Protein AF-A0A958DCX3-F1 (afdb_monomer)

Solvent-accessible surface area (backbone atoms only — not comparable to full-atom values): 52765 Å² total; per-residue (Å²): 138,84,87,74,78,74,73,67,60,62,66,62,62,60,66,66,68,78,76,74,87,80,91,87,82,90,79,83,95,64,86,68,60,60,65,54,47,24,49,53,47,44,59,61,34,34,27,36,32,39,41,35,41,36,42,36,36,41,36,57,40,100,46,82,95,36,70,92,59,69,66,48,72,50,59,37,43,35,41,34,39,40,27,67,86,71,56,32,38,41,37,36,38,26,50,90,88,35,40,89,90,72,74,54,70,34,43,36,39,38,32,52,90,88,42,27,29,37,29,57,66,91,51,76,78,37,83,44,80,67,66,55,55,82,78,21,54,93,75,36,85,61,60,70,62,74,13,53,38,83,65,44,74,47,84,83,53,66,97,63,42,42,40,33,39,26,35,41,40,16,52,50,39,24,49,53,52,42,54,52,51,50,54,48,33,54,72,73,68,73,57,65,101,84,71,80,83,76,67,56,67,65,40,42,58,24,45,36,38,35,37,41,32,29,30,68,87,78,42,34,62,42,34,39,39,37,41,39,36,45,57,65,60,101,58,36,31,41,38,34,42,38,38,36,38,47,43,79,64,42,71,67,78,63,93,78,75,90,87,86,85,89,83,81,89,81,90,64,88,78,67,65,77,74,53,63,67,58,54,52,54,52,50,51,51,50,52,52,52,50,52,51,67,74,49,73,83,47,76,71,56,60,57,53,53,51,53,52,50,49,53,52,68,68,56,54,70,70,71,51,54,67,57,52,53,54,49,52,53,50,48,53,50,53,48,51,53,47,51,50,52,47,53,50,47,46,52,50,49,47,54,49,45,61,74,63,47,76,75,76,61,45,65,54,61,81,87,48,103,60,80,87,64,84,84,77,88,89,81,90,89,81,85,87,65,93,71,82,78,76,74,89,82,71,90,84,86,77,84,82,50,44,75,56,69,49,78,44,34,41,67,53,24,61,73,64,66,32,48,51,75,42,45,37,52,48,71,44,75,56,28,36,29,48,24,59,74,72,71,68,36,49,41,58,40,38,37,54,51,67,52,80,53,41,32,32,56,25,55,70,34,40,80,54,93,91,44,54,40,42,54,46,46,76,39,42,32,63,65,69,41,70,58,39,41,48,78,43,25,48,74,41,98,92,75,44,67,48,61,48,44,69,57,66,87,71,52,40,29,60,69,37,57,35,28,38,61,69,65,46,43,37,65,76,38,75,34,52,78,49,60,52,53,39,58,80,73,16,25,76,91,34,47,49,75,51,79,64,77,88,52,58,61,75,30,49,32,41,37,39,39,29,31,33,54,38,53,68,75,59,62,54,42,67,81,44,46,42,60,72,62,79,78,39,80,85,54,97,69,60,62,80,72,98,65,29,56,49,76,72,47,52,78,65,48,44,70,76,49,61,80,53,68,50,39,70,55,13,37,32,35,47,44,55,27,42,38,32,42,36,49,39,51,66,93,40,70,50,32,39,44,62,38,93,85,45,66,88,48,55,42,70,52,63,61,85,68,31,48,33,59,68,70,40,43,76,65,61,32,46,75,45,65,75,48,61,74,79,23,34,30,38,36,37,25,53,47,43,82,38,59,42,87,86,81,63,46,69,48,36,34,36,31,58,45,74,36,26,24,84,47,64,62,61,72,65,72,29,38,37,30,50,29,38,33,36,33,29,59,35,73,42,65,56,83,76,55,89,86,70,72,66,83,98,55,56,78,90,45,46,55,64,62,52,54,68,40,73,88,39,45,43,70,67,36,81,39,75,79,48,75,45,78,48,52,28,24,40,41,17,70,48,80,47,72,46,86,30,32,39,33,30,46,35,32,68,32,65,68,46,70,71,66,54,91,82,79,53,98,91,60,85,92,47,67,62,59,51,52,46,48,55,52,51,45,66,54,67,69,60,69,98,53,102,77,73,68,81,78,47,63,68,55,48,32,46,50,46,12,43,92,58,14,88,85,57,52,49,74,83,40,73,68,43,62,64,66,39,28,44,50,50,76,47,77,29,84,38,61,77,53,56,59,46,43,79,72,48,47,48,59,49,52,43,59,77,64,42,44,75,40,37,78,69,72,53,68,83,80,86,70,74,47,77,48,76,93

Mean predicted aligned error: 21.44 Å

Foldseek 3Di:
DDDDDPVVPVVVVVVVVVPPDDDDDDDDDDDPVLLVLQLVLQVLLQKWKKKKKKWKWKAWDPDPVCPPPDTDIWIKIKIKIGGLVQRKIWMWIDTDPDDPVVPAQIWIWIAHPNWIWIDHDPDDTDTDDPPVLVCQQSPHNCLQVQQWAPWDWDPPDDPWKIKIKTKGQLQSSLVSSQVSVVVVCVVVVNDDPPDGDDRDPFSNPKIWMKMWIATPVSSYTAKIWIWIWTDADPTITMIMIMIMGIDDRHDRPPPDDDDDDPDDDDDDPPVVVVVVVVVVVVVVVVVVVVCCVVCVPDPVVVVVVVVVVVVCVPPVPPVCVVVVVVVVVVVVVVVVVVVVVVVVVVVVVVVVCVVVPDQDPQQAQLLHPDPPDPDDDDDDDDDDDDPVPPPPPDPDDDPQDQQCPLNQHPVNCVVLVADSNAQQRCPLPHGCNCCVPRQVARSNDQQRCPLPRGPNLQSQADDFPNTGGHARSNAQQSQPLQDGLCRQWPADPVPGIDGDQQCPPRDTLSNDQQRNPLQQGPNGFQDRRDWFADLQFFDDVQKDKDFDAQDDAQFKKKKKFKKAFSPNVVLCQQVAADADDQPPPPDPDHCDDPDFQLNVDDPVCCVVPVPSCRRNHHFKGKFKWKKKKAADAFVFRLQAAWDPPQDGDDLQDDCVRIGPVVVCVVQPWDKDAPDSHRRIIIIIWGWDFDADPVPRRTRITMTMDMGRGNDNGSPDMMMIFIKIFIKGFDWDFADQDPPQDDPPDPPVCSSVVSVVDPVRIDGRDIDGPDMDTGGMMTRHMDMDTFQWKKKKKKFWQLVVQVPDPPDDVPPDRQVLVVLVVVVVCVQPVPPDDPPDPPQDLVNVQCCAALVRNPPPDCVNSSVRDSRTMHMDMDIGSGPVVCVCCVVPVVVVCCVPGPPVQVVVVHDDDT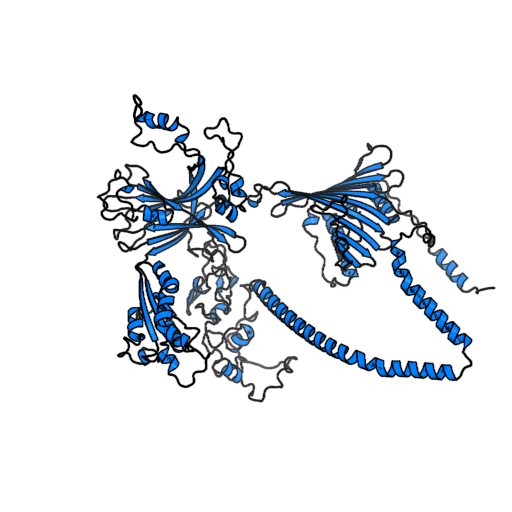DIDMDMD

pLDDT: mean 74.25, std 18.77, range [25.66, 98.0]

Radius of gyration: 43.89 Å; Cα contacts (8 Å, |Δi|>4): 1426; chains: 1; bounding box: 106×114×127 Å

Sequence (917 aa):
MKISRTFKIAIVLLGIVLLAGSQLLHAAPGEDRSLQAAWEAAVARGGYEFTTTIQQTAHPLPKLVNVGLGSKTDNIYIEGKTDSHVESMQMKLWSDGGSAALGTGALEIKVEDGKAYGRTDQEPWREMDDVTGLFAPGQDAFGFLHAATNVVADQQASSGYTIYHFDLDGVAFASYMRDGATAELERSGQLPQSYELELSPHFVNMAGSGELWVDDATGLPLRQIIDVQFPPDKYEQVDARITTDFANWSRPATAGGVLAGLIDGAFTPAAIARVQGFLAAVLGGMIFLAVLMQYRKSRKFYGALALALIAIMVIGPTLEADRAQAFIADQKTQQATYDERQQARQRQAQWQAEQSAPPADPHQNPLGDTPASANHAPNVDATPTPLELLFDQLPAYDDGTDSDGDRLTDVDEILTHTDPANSDSDDDGLSDGVEQFKLGTDPSVADSDSDGIPDGPEVVGFAYGGQQWYLNPNDPDTNQDGALDSAECSYDETSGLVCPDTDGDGTPDVFDDDNDGDGVPDQLDAALDTVVGDPTTGLANNRFQFEINDLTVDKPVYVDFQLRPTDPDHLWYTLNVLDWPSNDRDGQIQRVPDTTFYDQLSPEQQQAGGSDPQLQDGDLRLVPMLEIEIPFQNGHYGNLPVLPGAPPIQASTPITAWLDTEATQAFGINVRKLDDTSGTLLATVPLTLVEDGEGASPVAFSGRMFYRPITSDFGPTQQARLVWMVEMLTNTCTPVPDSFQPPDVPEQQRRLVWCDDAANWQENGSTVVHVYEDSWVLTGMSVREDHGVEAAVIYEDPAFTAAQSGYTPGGFHDDNLWALSQGLDRSLMAGRGTTGIDLTINEIAARWDKTQNGAVSDTDRWGIPQDALYVDTFSFDQQAGMMAIPMTTTKQILNDHFTAQADAGGIQDPTLMVVRE

Structure (mmCIF, N/CA/C/O backbone):
data_AF-A0A958DCX3-F1
#
_entry.id   AF-A0A958DCX3-F1
#
loop_
_atom_site.group_PDB
_atom_site.id
_atom_site.type_symbol
_atom_site.label_atom_id
_atom_site.label_alt_id
_atom_site.label_comp_id
_atom_site.label_asym_id
_atom_site.label_entity_id
_atom_site.label_seq_id
_atom_site.pdbx_PDB_ins_code
_atom_site.Cartn_x
_atom_site.Cartn_y
_atom_site.Cartn_z
_atom_site.occupancy
_atom_site.B_iso_or_equiv
_atom_site.auth_seq_id
_atom_site.auth_comp_id
_atom_site.auth_asym_id
_atom_site.auth_atom_id
_atom_site.pdbx_PDB_model_num
ATOM 1 N N . MET A 1 1 ? -23.439 71.670 -65.345 1.00 39.75 1 MET A N 1
ATOM 2 C CA . M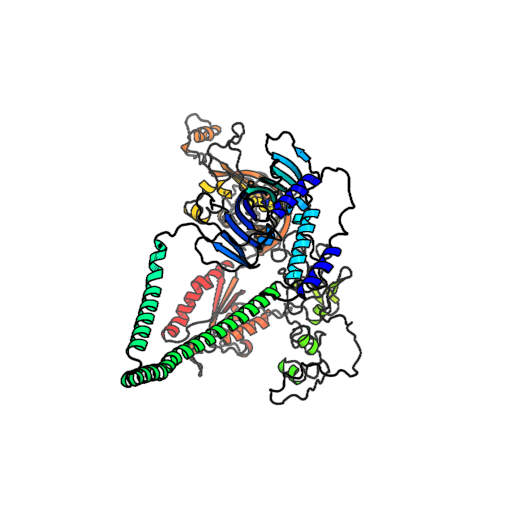ET A 1 1 ? -24.800 71.088 -65.418 1.00 39.75 1 MET A CA 1
ATOM 3 C C . MET A 1 1 ? -24.742 69.824 -66.268 1.00 39.75 1 MET A C 1
ATOM 5 O O . MET A 1 1 ? -24.176 69.898 -67.349 1.00 39.75 1 MET A O 1
ATOM 9 N N . LYS A 1 2 ? -25.377 68.741 -65.791 1.00 29.53 2 LYS A N 1
ATOM 10 C CA . LYS A 1 2 ? -25.673 67.451 -66.460 1.00 29.53 2 LYS A CA 1
ATOM 11 C C . LYS A 1 2 ? -24.554 66.397 -66.521 1.00 29.53 2 LYS A C 1
ATOM 13 O O . LYS A 1 2 ? -23.732 66.407 -67.426 1.00 29.53 2 LYS A O 1
ATOM 18 N N . ILE A 1 3 ? -24.665 65.407 -65.629 1.00 31.50 3 ILE A N 1
ATOM 19 C CA . ILE A 1 3 ? -24.254 64.018 -65.885 1.00 31.50 3 ILE A CA 1
ATOM 20 C C . ILE A 1 3 ? -25.399 63.317 -66.637 1.00 31.50 3 ILE A C 1
ATOM 22 O O . ILE A 1 3 ? -26.583 63.555 -66.369 1.00 31.50 3 ILE A O 1
ATOM 26 N N . SER A 1 4 ? -25.037 62.530 -67.649 1.00 32.09 4 SER A N 1
ATOM 27 C CA . SER A 1 4 ? -25.916 61.990 -68.683 1.00 32.09 4 SER A CA 1
ATOM 28 C C . SER A 1 4 ? -26.553 60.641 -68.336 1.00 32.09 4 SER A C 1
ATOM 30 O O . SER A 1 4 ? -25.873 59.698 -67.959 1.00 32.09 4 SER A O 1
ATOM 32 N N . ARG A 1 5 ? -27.870 60.590 -68.566 1.00 36.78 5 ARG A N 1
ATOM 33 C CA . ARG A 1 5 ? -28.787 59.546 -69.089 1.00 36.78 5 ARG A CA 1
ATOM 34 C C . ARG A 1 5 ? -28.484 58.034 -69.094 1.00 36.78 5 ARG A C 1
ATOM 36 O O . ARG A 1 5 ? -29.462 57.303 -69.178 1.00 36.78 5 ARG A O 1
ATOM 43 N N . THR A 1 6 ? -27.264 57.532 -68.973 1.00 41.06 6 THR A N 1
ATOM 44 C CA . THR A 1 6 ? -27.005 56.075 -68.968 1.00 41.06 6 THR A CA 1
ATOM 45 C C . THR A 1 6 ? -27.299 55.425 -67.613 1.00 41.06 6 THR A C 1
ATOM 47 O O . THR A 1 6 ? -27.666 54.259 -67.560 1.00 41.06 6 THR A O 1
ATOM 50 N N . PHE A 1 7 ? -27.297 56.203 -66.527 1.00 36.53 7 PHE A N 1
ATOM 51 C CA . PHE A 1 7 ? -27.599 55.709 -65.176 1.00 36.53 7 PHE A CA 1
ATOM 52 C C . PHE A 1 7 ? -29.108 55.555 -64.877 1.00 36.53 7 PHE A C 1
ATOM 54 O O . PHE A 1 7 ? -29.501 54.953 -63.886 1.00 36.53 7 PHE A O 1
ATOM 61 N N . LYS A 1 8 ? -29.989 56.084 -65.742 1.00 38.22 8 LYS A N 1
ATOM 62 C CA . LYS A 1 8 ? -31.451 56.112 -65.518 1.00 38.22 8 LYS A CA 1
ATOM 63 C C . LYS A 1 8 ? -32.208 54.891 -66.058 1.00 38.22 8 LYS A C 1
ATOM 65 O O . LYS A 1 8 ? -33.413 54.814 -65.861 1.00 38.22 8 LYS A O 1
ATOM 70 N N . ILE A 1 9 ? -31.528 53.957 -66.727 1.00 39.06 9 ILE A N 1
ATOM 71 C CA . ILE A 1 9 ? -32.159 52.765 -67.326 1.00 39.06 9 ILE A CA 1
ATOM 72 C C . ILE A 1 9 ? -31.957 51.513 -66.450 1.00 39.06 9 ILE A C 1
ATOM 74 O O . ILE A 1 9 ? -32.816 50.640 -66.444 1.00 39.06 9 ILE A O 1
ATOM 78 N N . ALA A 1 10 ? -30.919 51.468 -65.606 1.00 33.47 10 ALA A N 1
ATOM 79 C CA . ALA A 1 10 ? -30.717 50.369 -64.651 1.00 33.47 10 ALA A CA 1
ATOM 80 C C . ALA A 1 10 ? -31.697 50.414 -63.456 1.00 33.47 10 ALA A C 1
ATOM 82 O O . ALA A 1 10 ? -32.156 49.381 -62.981 1.00 33.47 10 ALA A O 1
ATOM 83 N N . ILE A 1 11 ? -32.100 51.615 -63.027 1.00 41.31 11 ILE A N 1
ATOM 84 C CA . ILE A 1 11 ? -32.971 51.832 -61.853 1.00 41.31 11 ILE A CA 1
ATOM 85 C C . ILE A 1 11 ? -34.448 51.479 -62.132 1.00 41.31 11 ILE A C 1
ATOM 87 O O . ILE A 1 11 ? -35.222 51.261 -61.208 1.00 41.31 11 ILE A O 1
ATOM 91 N N . VAL A 1 12 ? -34.851 51.362 -63.402 1.00 38.91 12 VAL A N 1
ATOM 92 C CA . VAL A 1 12 ? -36.243 51.048 -63.783 1.00 38.91 12 VAL A CA 1
ATOM 93 C C . VAL A 1 12 ? -36.464 49.543 -64.005 1.00 38.91 12 VAL A C 1
ATOM 95 O O . VAL A 1 12 ? -37.592 49.076 -63.898 1.00 38.91 12 VAL A O 1
ATOM 98 N N . LEU A 1 13 ? -35.401 48.762 -64.237 1.00 33.00 13 LEU A N 1
ATOM 99 C CA . LEU A 1 13 ? -35.484 47.303 -64.409 1.00 33.00 13 LEU A CA 1
ATOM 100 C C . LEU A 1 13 ? -35.321 46.523 -63.093 1.00 33.00 13 LEU A C 1
ATOM 102 O O . LEU A 1 13 ? -35.882 45.439 -62.969 1.00 33.00 13 LEU A O 1
ATOM 106 N N . LEU A 1 14 ? -34.663 47.097 -62.079 1.00 31.64 14 LEU A N 1
ATOM 107 C CA . LEU A 1 14 ? -34.577 46.494 -60.740 1.00 31.64 14 LEU A CA 1
ATOM 108 C C . LEU A 1 14 ? -35.875 46.678 -59.918 1.00 31.64 14 LEU A C 1
ATOM 110 O O . LEU A 1 14 ? -36.171 45.890 -59.027 1.00 31.64 14 LEU A O 1
ATOM 114 N N . GLY A 1 15 ? -36.693 47.682 -60.260 1.00 32.97 15 GLY A N 1
ATOM 115 C CA . GLY A 1 15 ? -37.958 48.001 -59.582 1.00 32.97 15 GLY A CA 1
ATOM 116 C C . GLY A 1 15 ? -39.169 47.146 -59.983 1.00 32.97 15 GLY A C 1
ATOM 117 O O . GLY A 1 15 ? -40.249 47.360 -59.444 1.00 32.97 15 GLY A O 1
ATOM 118 N N . ILE A 1 16 ? -39.021 46.198 -60.917 1.00 35.72 16 ILE A N 1
ATOM 119 C CA . ILE A 1 16 ? -40.121 45.330 -61.394 1.00 35.72 16 ILE A CA 1
ATOM 120 C C . ILE A 1 16 ? -39.986 43.883 -60.878 1.00 35.72 16 ILE A C 1
ATOM 122 O O . ILE A 1 16 ? -40.958 43.135 -60.897 1.00 35.72 16 ILE A O 1
ATOM 126 N N . VAL A 1 17 ? -38.831 43.502 -60.322 1.00 30.80 17 VAL A N 1
ATOM 127 C CA . VAL A 1 17 ? -38.608 42.159 -59.745 1.00 30.80 17 VAL A CA 1
ATOM 128 C C . VAL A 1 17 ? -38.894 42.117 -58.233 1.00 30.80 17 VAL A C 1
ATOM 130 O O . VAL A 1 17 ? -39.220 41.066 -57.699 1.00 30.80 17 VAL A O 1
ATOM 133 N N . LEU A 1 18 ? -38.906 43.266 -57.549 1.00 30.34 18 LEU A N 1
ATOM 134 C CA . LEU A 1 18 ? -39.189 43.377 -56.105 1.00 30.34 18 LEU A CA 1
ATOM 135 C C . LEU A 1 18 ? -40.684 43.557 -55.751 1.00 30.34 18 LEU A C 1
ATOM 137 O O . LEU A 1 18 ? -41.017 43.836 -54.605 1.00 30.34 18 LEU A O 1
ATOM 141 N N . LEU A 1 19 ? -41.597 43.401 -56.721 1.00 31.20 19 LEU A N 1
ATOM 142 C CA . LEU A 1 19 ? -43.047 43.633 -56.561 1.00 31.20 19 LEU A CA 1
ATOM 143 C C . LEU A 1 19 ? -43.926 42.385 -56.789 1.00 31.20 19 LEU A C 1
ATOM 145 O O . LEU A 1 19 ? -45.145 42.505 -56.881 1.00 31.20 19 LEU A O 1
ATOM 149 N N . ALA A 1 20 ? -43.338 41.188 -56.846 1.00 29.62 20 ALA A N 1
ATOM 150 C CA . ALA A 1 20 ? -44.068 39.927 -56.987 1.00 29.62 20 ALA A CA 1
ATOM 151 C C . ALA A 1 20 ? -43.462 38.849 -56.076 1.00 29.62 20 ALA A C 1
ATOM 153 O O . ALA A 1 20 ? -42.715 37.986 -56.521 1.00 29.62 20 ALA A O 1
ATOM 154 N N . GLY A 1 21 ? -43.755 38.935 -54.781 1.00 27.75 21 GLY A N 1
ATOM 155 C CA . GLY A 1 21 ? -43.273 37.964 -53.798 1.00 27.75 21 GLY A CA 1
ATOM 156 C C . GLY A 1 21 ? -43.700 38.283 -52.372 1.00 27.75 21 GLY A C 1
ATOM 157 O O . GLY A 1 21 ? -42.956 38.028 -51.438 1.00 27.75 21 GLY A O 1
ATOM 158 N N . SER A 1 22 ? -44.868 38.897 -52.189 1.00 27.86 22 SER A N 1
ATOM 159 C CA . SER A 1 22 ? -45.498 39.029 -50.881 1.00 27.86 22 SER A CA 1
ATOM 160 C C . SER A 1 22 ? -46.919 38.482 -50.977 1.00 27.86 22 SER A C 1
ATOM 162 O O . SER A 1 22 ? -47.664 38.840 -51.887 1.00 27.86 22 SER A O 1
ATOM 164 N N . GLN A 1 23 ? -47.256 37.629 -50.004 1.00 30.56 23 GLN A N 1
ATOM 165 C CA . GLN A 1 23 ? -48.525 36.930 -49.745 1.00 30.56 23 GLN A CA 1
ATOM 166 C C . GLN A 1 23 ? -48.604 35.462 -50.196 1.00 30.56 23 GLN A C 1
ATOM 168 O O . GLN A 1 23 ? -48.885 35.170 -51.353 1.00 30.56 23 GLN A O 1
ATOM 173 N N . LEU A 1 24 ? -48.403 34.572 -49.211 1.00 27.06 24 LEU A N 1
ATOM 174 C CA . LEU A 1 24 ? -49.081 33.296 -48.885 1.00 27.06 24 LEU A CA 1
ATOM 175 C C . LEU A 1 24 ? -48.085 32.544 -47.975 1.00 27.06 24 LEU A C 1
ATOM 177 O O . LEU A 1 24 ? -47.048 32.111 -48.445 1.00 27.06 24 LEU A O 1
ATOM 181 N N . LEU A 1 25 ? -48.239 32.507 -46.652 1.00 25.66 25 LEU A N 1
ATOM 182 C CA . LEU A 1 25 ? -49.252 31.723 -45.954 1.00 25.66 25 LEU A CA 1
ATOM 183 C C . LEU A 1 25 ? -49.679 32.388 -44.636 1.00 25.66 25 LEU A C 1
ATOM 185 O O . LEU A 1 25 ? -48.861 32.773 -43.809 1.00 25.66 25 LEU A O 1
ATOM 189 N N . HIS A 1 26 ? -50.994 32.459 -44.439 1.00 32.53 26 HIS A N 1
ATOM 190 C CA . HIS A 1 26 ? -51.599 32.524 -43.115 1.00 32.53 26 HIS A CA 1
ATOM 191 C C . HIS A 1 26 ? -51.595 31.113 -42.514 1.00 32.53 26 HIS A C 1
ATOM 193 O O . HIS A 1 26 ? -52.145 30.199 -43.128 1.00 32.53 26 HIS A O 1
ATOM 199 N N . ALA A 1 27 ? -51.073 30.968 -41.298 1.00 26.25 27 ALA A N 1
ATOM 200 C CA . ALA A 1 27 ? -51.434 29.884 -40.388 1.00 26.25 27 ALA A CA 1
ATOM 201 C C . ALA A 1 27 ? -52.083 30.478 -39.123 1.00 26.25 27 ALA A C 1
ATOM 203 O O . ALA A 1 27 ? -51.706 31.560 -38.662 1.00 26.25 27 ALA A O 1
ATOM 204 N N . ALA A 1 28 ? -53.114 29.785 -38.641 1.00 27.83 28 ALA A N 1
ATOM 205 C CA . ALA A 1 28 ? -54.002 30.112 -37.522 1.00 27.83 28 ALA A CA 1
ATOM 206 C C . ALA A 1 28 ? -53.293 29.969 -36.142 1.00 27.83 28 ALA A C 1
ATOM 208 O O . ALA A 1 28 ? -52.111 29.626 -36.122 1.00 27.83 28 ALA A O 1
ATOM 209 N N . PRO A 1 29 ? -53.943 30.304 -35.006 1.00 38.22 29 PRO A N 1
ATOM 210 C CA . PRO A 1 29 ? -53.266 30.608 -33.748 1.00 38.22 29 PRO A CA 1
ATOM 211 C C . PRO A 1 29 ? -52.952 29.339 -32.943 1.00 38.22 29 PRO A C 1
ATOM 213 O O . PRO A 1 29 ? -53.845 28.544 -32.663 1.00 38.22 29 PRO A O 1
ATOM 216 N N . GLY A 1 30 ? -51.686 29.194 -32.567 1.00 34.38 30 GLY A N 1
ATOM 217 C CA . GLY A 1 30 ? -51.175 28.291 -31.536 1.00 34.38 30 GLY A CA 1
ATOM 218 C C . GLY A 1 30 ? -50.152 29.077 -30.711 1.00 34.38 30 GLY A C 1
ATOM 219 O O . GLY A 1 30 ? -49.547 30.009 -31.246 1.00 34.38 30 GLY A O 1
ATOM 220 N N . GLU A 1 31 ? -50.042 28.773 -29.423 1.00 45.44 31 GLU A N 1
ATOM 221 C CA . GLU A 1 31 ? -49.459 29.606 -28.354 1.00 45.44 31 GLU A CA 1
ATOM 222 C C . GLU A 1 31 ? -47.949 29.940 -28.449 1.00 45.44 31 GLU A C 1
ATOM 224 O O . GLU A 1 31 ? -47.465 30.692 -27.616 1.00 45.44 31 GLU A O 1
ATOM 229 N N . ASP A 1 32 ? -47.218 29.541 -29.497 1.00 50.91 32 ASP A N 1
ATOM 230 C CA . ASP A 1 32 ? -45.758 29.772 -29.615 1.00 50.91 32 ASP A CA 1
ATOM 231 C C . ASP A 1 32 ? -45.319 31.164 -30.116 1.00 50.91 32 ASP A C 1
ATOM 233 O O . ASP A 1 32 ? -44.140 31.517 -30.074 1.00 50.91 32 ASP A O 1
ATOM 237 N N . ARG A 1 33 ? -46.227 31.999 -30.641 1.00 53.56 33 ARG A N 1
ATOM 238 C CA . ARG A 1 33 ? -45.806 33.193 -31.408 1.00 53.56 33 ARG A CA 1
ATOM 239 C C . ARG A 1 33 ? -45.311 34.383 -30.575 1.00 53.56 33 ARG A C 1
ATOM 241 O O . ARG A 1 33 ? -44.745 35.306 -31.153 1.00 53.56 33 ARG A O 1
ATOM 248 N N . SER A 1 34 ? -45.541 34.420 -29.264 1.00 62.47 34 SER A N 1
ATOM 249 C CA . SER A 1 34 ? -45.211 35.586 -28.425 1.00 62.47 34 SER A CA 1
ATOM 250 C C . SER A 1 34 ? -43.747 35.629 -27.986 1.00 62.47 34 SER A C 1
ATOM 252 O O . SER A 1 34 ? -43.151 36.704 -28.022 1.00 62.47 34 SER A O 1
ATOM 254 N N . LEU A 1 35 ? -43.157 34.481 -27.636 1.00 67.06 35 LEU A N 1
ATOM 255 C CA . LEU A 1 35 ? -41.740 34.379 -27.269 1.00 67.06 35 LEU A CA 1
ATOM 256 C C . LEU A 1 35 ? -40.853 34.671 -28.489 1.00 67.06 35 LEU A C 1
ATOM 258 O O . LEU A 1 35 ? -39.934 35.484 -28.423 1.00 67.06 35 LEU A O 1
ATOM 262 N N . GLN A 1 36 ? -41.217 34.094 -29.639 1.00 69.00 36 GLN A N 1
ATOM 263 C CA . GLN A 1 36 ? -40.532 34.329 -30.907 1.00 69.00 36 GLN A CA 1
ATOM 264 C C . GLN A 1 36 ? -40.663 35.785 -31.376 1.00 69.00 36 GLN A C 1
ATOM 266 O O . GLN A 1 36 ? -39.691 36.356 -31.853 1.00 69.00 36 GLN A O 1
ATOM 271 N N . ALA A 1 37 ? -41.818 36.431 -31.173 1.00 69.81 37 ALA A N 1
ATOM 272 C CA . ALA A 1 37 ? -41.975 37.857 -31.468 1.00 69.81 37 ALA A CA 1
ATOM 273 C C . ALA A 1 37 ? -41.131 38.757 -30.545 1.00 69.81 37 ALA A C 1
ATOM 275 O O . ALA A 1 37 ? -40.627 39.783 -31.002 1.00 69.81 37 ALA A O 1
ATOM 276 N N . ALA A 1 38 ? -40.963 38.389 -29.269 1.00 71.69 38 ALA A N 1
ATOM 277 C CA . ALA A 1 38 ? -40.093 39.109 -28.337 1.00 71.69 38 ALA A CA 1
ATOM 278 C C . ALA A 1 38 ? -38.607 38.949 -28.705 1.00 71.69 38 ALA A C 1
ATOM 280 O O . ALA A 1 38 ? -37.861 39.930 -28.689 1.00 71.69 38 ALA A O 1
ATOM 281 N N . TRP A 1 39 ? -38.196 37.745 -29.116 1.00 72.44 39 TRP A N 1
ATOM 282 C CA . TRP A 1 39 ? -36.860 37.480 -29.655 1.00 72.44 39 TRP A CA 1
ATOM 283 C C . TRP A 1 39 ? -36.607 38.249 -30.960 1.00 72.44 39 TRP A C 1
ATOM 285 O O . TRP A 1 39 ? -35.635 38.992 -31.060 1.00 72.44 39 TRP A O 1
ATOM 295 N N . GLU A 1 40 ? -37.528 38.190 -31.927 1.00 72.56 40 GLU A N 1
ATOM 296 C CA . GLU A 1 40 ? -37.439 38.960 -33.176 1.00 72.56 40 GLU A CA 1
ATOM 297 C C . GLU A 1 40 ? -37.354 40.473 -32.911 1.00 72.56 40 GLU A C 1
ATOM 299 O O . GLU A 1 40 ? -36.602 41.187 -33.580 1.00 72.56 40 GLU A O 1
ATOM 304 N N . ALA A 1 41 ? -38.092 40.979 -31.917 1.00 73.38 41 ALA A N 1
ATOM 305 C CA . ALA A 1 41 ? -38.030 42.378 -31.508 1.00 73.38 41 ALA A CA 1
ATOM 306 C C . ALA A 1 41 ? -36.675 42.746 -30.881 1.00 73.38 41 ALA A C 1
ATOM 308 O O . ALA A 1 41 ? -36.163 43.832 -31.167 1.00 73.38 41 ALA A O 1
ATOM 309 N N . ALA A 1 42 ? -36.089 41.862 -30.068 1.00 73.75 42 ALA A N 1
ATOM 310 C CA . ALA A 1 42 ? -34.763 42.033 -29.477 1.00 73.75 42 ALA A CA 1
ATOM 311 C C . ALA A 1 42 ? -33.661 42.048 -30.551 1.00 73.75 42 ALA A C 1
ATOM 313 O O . ALA A 1 42 ? -32.892 43.013 -30.632 1.00 73.75 42 ALA A O 1
ATOM 314 N N . VAL A 1 43 ? -33.657 41.052 -31.443 1.00 69.44 43 VAL A N 1
ATOM 315 C CA . VAL A 1 43 ? -32.719 40.946 -32.575 1.00 69.44 43 VAL A CA 1
ATOM 316 C C . VAL A 1 43 ? -32.825 42.170 -33.491 1.00 69.44 43 VAL A C 1
ATOM 318 O O . VAL A 1 43 ? -31.814 42.740 -33.892 1.00 69.44 43 VAL A O 1
ATOM 321 N N . ALA A 1 44 ? -34.037 42.666 -33.763 1.00 70.56 44 ALA A N 1
ATOM 322 C CA . ALA A 1 44 ? -34.239 43.856 -34.593 1.00 70.56 44 ALA A CA 1
ATOM 323 C C . ALA A 1 44 ? -33.703 45.167 -33.976 1.00 70.56 44 ALA A C 1
ATOM 325 O O . ALA A 1 44 ? -33.493 46.145 -34.703 1.00 70.56 44 ALA A O 1
ATOM 326 N N . ARG A 1 45 ? -33.514 45.241 -32.650 1.00 74.56 45 ARG A N 1
ATOM 327 C CA . ARG A 1 45 ? -32.807 46.365 -32.003 1.00 74.56 45 ARG A CA 1
ATOM 328 C C . ARG A 1 45 ? -31.299 46.147 -32.053 1.00 74.56 45 ARG A C 1
ATOM 330 O O . ARG A 1 45 ? -30.560 47.083 -32.345 1.00 74.56 45 ARG A O 1
ATOM 337 N N . GLY A 1 46 ? -30.863 44.919 -31.796 1.00 65.38 46 GLY A N 1
ATOM 338 C CA . GLY A 1 46 ? -29.494 44.424 -31.928 1.00 65.38 46 GLY A CA 1
ATOM 339 C C . GLY A 1 46 ? -28.460 44.979 -30.948 1.00 65.38 46 GLY A C 1
ATOM 340 O O . GLY A 1 46 ? -27.441 44.321 -30.781 1.00 65.38 46 GLY A O 1
ATOM 341 N N . GLY A 1 47 ? -28.718 46.100 -30.259 1.00 78.81 47 GLY A N 1
ATOM 342 C CA . GLY A 1 47 ? -27.839 46.645 -29.221 1.00 78.81 47 GLY A CA 1
ATOM 343 C C . GLY A 1 47 ? -28.542 46.816 -27.875 1.00 78.81 47 GLY A C 1
ATOM 344 O O . GLY A 1 47 ? -29.615 47.421 -27.813 1.00 78.81 47 GLY A O 1
ATOM 345 N N . TYR A 1 48 ? -27.947 46.311 -26.798 1.00 82.31 48 TYR A N 1
ATOM 346 C CA . TYR A 1 48 ? -28.490 46.407 -25.439 1.00 82.31 48 TYR A CA 1
ATOM 347 C C . TYR A 1 48 ? -27.398 46.274 -24.375 1.00 82.31 48 TYR A C 1
ATOM 349 O O . TYR A 1 48 ? -26.288 45.808 -24.636 1.00 82.31 48 TYR A O 1
ATOM 357 N N . GLU A 1 49 ? -27.720 46.723 -23.166 1.00 84.06 49 GLU A N 1
ATOM 358 C CA . GLU A 1 49 ? -26.928 46.480 -21.962 1.00 84.06 49 GLU A CA 1
ATOM 359 C C . GLU A 1 49 ? -27.606 45.381 -21.149 1.00 84.06 49 GLU A C 1
ATOM 361 O O . GLU A 1 49 ? -28.836 45.292 -21.126 1.00 84.06 49 GLU A O 1
ATOM 366 N N . PHE A 1 50 ? -26.811 44.537 -20.503 1.00 82.81 50 PHE A N 1
ATOM 367 C CA . PHE A 1 50 ? -27.314 43.450 -19.682 1.00 82.81 50 PHE A CA 1
ATOM 368 C C . PHE A 1 50 ? -26.519 43.317 -18.389 1.00 82.81 50 PHE A C 1
ATOM 370 O O . PHE A 1 50 ? -25.324 43.616 -18.332 1.00 82.81 50 PHE A O 1
ATOM 377 N N . THR A 1 51 ? -27.197 42.843 -17.352 1.00 82.56 51 THR A N 1
ATOM 378 C CA . THR A 1 51 ? -26.567 42.394 -16.111 1.00 82.56 51 THR A CA 1
ATOM 379 C C . THR A 1 51 ? -27.053 40.991 -15.813 1.00 82.56 51 THR A C 1
ATOM 381 O O . THR A 1 51 ? -28.261 40.779 -15.718 1.00 82.56 51 THR A O 1
ATOM 384 N N . THR A 1 52 ? -26.130 40.050 -15.670 1.00 80.12 52 THR A N 1
ATOM 385 C CA . THR A 1 52 ? -26.430 38.647 -15.405 1.00 80.12 52 THR A CA 1
ATOM 386 C C . THR A 1 52 ? -25.866 38.251 -14.051 1.00 80.12 52 THR A C 1
ATOM 388 O O . THR A 1 52 ? -24.690 38.469 -13.777 1.00 80.12 52 THR A O 1
ATOM 391 N N . THR A 1 53 ? -26.696 37.630 -13.225 1.00 80.81 53 THR A N 1
ATOM 392 C CA . THR A 1 53 ? -26.277 36.950 -12.001 1.00 80.81 53 THR A CA 1
ATOM 393 C C . THR A 1 53 ? -26.461 35.458 -12.208 1.00 80.81 53 THR A C 1
ATOM 395 O O . THR A 1 53 ? -27.568 35.018 -12.512 1.00 80.81 53 THR A O 1
ATOM 398 N N . ILE A 1 54 ? -25.395 34.687 -12.036 1.00 78.50 54 ILE A N 1
ATOM 399 C CA . ILE A 1 54 ? -25.429 33.227 -12.057 1.00 78.50 54 ILE A CA 1
ATOM 400 C C . ILE A 1 54 ? -25.188 32.762 -10.631 1.00 78.50 54 ILE A C 1
ATOM 402 O O . ILE A 1 54 ? -24.144 33.054 -10.055 1.00 78.50 54 ILE A O 1
ATOM 406 N N . GLN A 1 55 ? -26.165 32.068 -10.068 1.00 80.75 55 GLN A N 1
ATOM 407 C CA . GLN A 1 55 ? -26.032 31.380 -8.798 1.00 80.75 55 GLN A CA 1
ATOM 408 C C . GLN A 1 55 ? -25.965 29.888 -9.095 1.00 80.75 55 GLN A C 1
ATOM 410 O O . GLN A 1 55 ? -26.969 29.296 -9.485 1.00 80.75 55 GLN A O 1
ATOM 415 N N . GLN A 1 56 ? -24.788 29.302 -8.932 1.00 79.38 56 GLN A N 1
ATOM 416 C CA . GLN A 1 56 ? -24.572 27.873 -9.099 1.00 79.38 56 GLN A CA 1
ATOM 417 C C . GLN A 1 56 ? -24.487 27.235 -7.721 1.00 79.38 56 GLN A C 1
ATOM 419 O O . GLN A 1 56 ? -23.678 27.656 -6.901 1.00 79.38 56 GLN A O 1
ATOM 424 N N . THR A 1 57 ? -25.316 26.235 -7.461 1.00 82.56 57 THR A N 1
ATOM 425 C CA . THR A 1 57 ? -25.283 25.439 -6.244 1.00 82.56 57 THR A CA 1
ATOM 426 C C . THR A 1 57 ? -24.894 24.012 -6.603 1.00 82.56 57 THR A C 1
ATOM 428 O O . THR A 1 57 ? -25.647 23.294 -7.254 1.00 82.56 57 THR A O 1
ATOM 431 N N . ALA A 1 58 ? -23.703 23.609 -6.176 1.00 79.56 58 ALA A N 1
ATOM 432 C CA . ALA A 1 58 ? -23.261 22.229 -6.257 1.00 79.56 58 ALA A CA 1
ATOM 433 C C . ALA A 1 58 ? -23.775 21.474 -5.028 1.00 79.56 58 ALA A C 1
ATOM 435 O O . ALA A 1 58 ? -23.495 21.842 -3.881 1.00 79.56 58 ALA A O 1
ATOM 436 N N . HIS A 1 59 ? -24.576 20.445 -5.272 1.00 81.06 59 HIS A N 1
ATOM 437 C CA . HIS A 1 59 ? -25.105 19.526 -4.281 1.00 81.06 59 HIS A CA 1
ATOM 438 C C . HIS A 1 59 ? -24.257 18.256 -4.292 1.00 81.06 59 HIS A C 1
ATOM 440 O O . HIS A 1 59 ? -24.311 17.502 -5.264 1.00 81.06 59 HIS A O 1
ATOM 446 N N . PRO A 1 60 ? -23.499 17.975 -3.225 1.00 78.81 60 PRO A N 1
ATOM 447 C CA . PRO A 1 60 ? -22.759 16.728 -3.143 1.00 78.81 60 PRO A CA 1
ATOM 448 C C . PRO A 1 60 ? -23.733 15.547 -3.201 1.00 78.81 60 PRO A C 1
ATOM 450 O O . PRO A 1 60 ? -24.753 15.533 -2.503 1.00 78.81 60 PRO A O 1
ATOM 453 N N . LEU A 1 61 ? -23.447 14.561 -4.053 1.00 74.94 61 LEU A N 1
ATOM 454 C CA . LEU A 1 61 ? -24.244 13.337 -4.111 1.00 74.94 61 LEU A CA 1
ATOM 455 C C . LEU A 1 61 ? -24.063 12.543 -2.810 1.00 74.94 61 LEU A C 1
ATOM 457 O O . LEU A 1 61 ? -22.998 12.643 -2.197 1.00 74.94 61 LEU A O 1
ATOM 461 N N . PRO A 1 62 ? -25.051 11.729 -2.389 1.00 66.19 62 PRO A N 1
ATOM 462 C CA . PRO A 1 62 ? -24.970 10.918 -1.174 1.00 66.19 62 PRO A CA 1
ATOM 463 C C . PRO A 1 62 ? -23.994 9.742 -1.365 1.00 66.19 62 PRO A C 1
ATOM 465 O O . PRO A 1 62 ? -24.402 8.589 -1.482 1.00 66.19 62 PRO A O 1
ATOM 468 N N . LYS A 1 63 ? -22.703 10.063 -1.453 1.00 54.09 63 LYS A N 1
ATOM 469 C CA . LYS A 1 63 ? -21.564 9.163 -1.639 1.00 54.09 63 LYS A CA 1
ATOM 470 C C . LYS A 1 63 ? -20.551 9.404 -0.523 1.00 54.09 63 LYS A C 1
ATOM 472 O O . LYS A 1 63 ? -20.479 10.510 0.010 1.00 54.09 63 LYS A O 1
ATOM 477 N N . LEU A 1 64 ? -19.769 8.378 -0.194 1.00 43.50 64 LEU A N 1
ATOM 478 C CA . LEU A 1 64 ? -18.864 8.376 0.960 1.00 43.50 64 LEU A CA 1
ATOM 479 C C . LEU A 1 64 ? -17.838 9.525 0.920 1.00 43.50 64 LEU A C 1
ATOM 481 O O . LEU A 1 64 ? -17.646 10.212 1.916 1.00 43.50 64 LEU A O 1
ATOM 485 N N . VAL A 1 65 ? -17.298 9.829 -0.263 1.00 48.12 65 VAL A N 1
ATOM 486 C CA . VAL A 1 65 ? -16.348 10.939 -0.497 1.00 48.12 65 VAL A CA 1
ATOM 487 C C . VAL A 1 65 ? -16.923 12.343 -0.255 1.00 48.12 65 VAL A C 1
ATOM 489 O O . VAL A 1 65 ? -16.177 13.312 -0.190 1.00 48.12 65 VAL A O 1
ATOM 492 N N . ASN A 1 66 ? -18.245 12.468 -0.117 1.00 51.69 66 ASN A N 1
ATOM 493 C CA . ASN A 1 66 ? -18.939 13.743 0.069 1.00 51.69 66 ASN A CA 1
ATOM 494 C C . ASN A 1 66 ? -19.477 13.947 1.492 1.00 51.69 66 ASN A C 1
ATOM 496 O O . ASN A 1 66 ? -20.200 14.915 1.753 1.00 51.69 66 ASN A O 1
ATOM 500 N N . VAL A 1 67 ? -19.179 13.029 2.415 1.00 48.78 67 VAL A N 1
ATOM 501 C CA . VAL A 1 67 ? -19.616 13.130 3.811 1.00 48.78 67 VAL A CA 1
ATOM 502 C C . VAL A 1 67 ? -18.986 14.373 4.452 1.00 48.78 67 VAL A C 1
ATOM 504 O O . VAL A 1 67 ? -17.790 14.608 4.346 1.00 48.78 67 VAL A O 1
ATOM 507 N N . GLY A 1 68 ? -19.812 15.214 5.084 1.00 45.25 68 GLY A N 1
ATOM 508 C CA . GLY A 1 68 ? -19.384 16.487 5.685 1.00 45.25 68 GLY A CA 1
ATOM 509 C C . GLY A 1 68 ? -19.393 17.690 4.732 1.00 45.25 68 GLY A C 1
ATOM 510 O O . GLY A 1 68 ? -19.364 18.832 5.193 1.00 45.25 68 GLY A O 1
ATOM 511 N N . LEU A 1 69 ? -19.529 17.476 3.418 1.00 51.97 69 LEU A N 1
ATOM 512 C CA . LEU A 1 69 ? -19.633 18.567 2.452 1.00 51.97 69 LEU A CA 1
ATOM 513 C C . LEU A 1 69 ? -21.063 19.124 2.414 1.00 51.97 69 LEU A C 1
ATOM 515 O O . LEU A 1 69 ? -22.039 18.429 2.131 1.00 51.97 69 LEU A O 1
ATOM 519 N N . GLY A 1 70 ? -21.193 20.417 2.706 1.00 64.88 70 GLY A N 1
ATOM 520 C CA . GLY A 1 70 ? -22.425 21.166 2.471 1.00 64.88 70 GLY A CA 1
ATOM 521 C C . GLY A 1 70 ? -22.533 21.602 1.013 1.00 64.88 70 GLY A C 1
ATOM 522 O O . GLY A 1 70 ? -21.529 21.716 0.314 1.00 64.88 70 GLY A O 1
ATOM 523 N N . SER A 1 71 ? -23.748 21.901 0.548 1.00 78.44 71 SER A N 1
ATOM 524 C CA . SER A 1 71 ? -23.910 22.475 -0.789 1.00 78.44 71 SER A CA 1
ATOM 525 C C . SER A 1 71 ? -23.151 23.796 -0.898 1.00 78.44 71 SER A C 1
ATOM 527 O O . SER A 1 71 ? -23.393 24.727 -0.121 1.00 78.44 71 SER A O 1
ATOM 529 N N . LYS A 1 72 ? -22.240 23.886 -1.864 1.00 77.00 72 LYS A N 1
ATOM 530 C CA . LYS A 1 72 ? -21.480 25.106 -2.133 1.00 77.00 72 LYS A CA 1
ATOM 531 C C . LYS A 1 72 ? -22.252 25.943 -3.138 1.00 77.00 72 LYS A C 1
ATOM 533 O O . LYS A 1 72 ? -22.759 25.415 -4.119 1.00 77.00 72 LYS A O 1
ATOM 538 N N . THR A 1 73 ? -22.386 27.240 -2.869 1.00 78.12 73 THR A N 1
ATOM 539 C CA . THR A 1 73 ? -23.037 28.168 -3.796 1.00 78.12 73 THR A CA 1
ATOM 540 C C . THR A 1 73 ? -22.059 29.230 -4.254 1.00 78.12 73 THR A C 1
ATOM 542 O O . THR A 1 73 ? -21.662 30.083 -3.459 1.00 78.12 73 THR A O 1
ATOM 545 N N . ASP A 1 74 ? -21.759 29.215 -5.544 1.00 70.75 74 ASP A N 1
ATOM 546 C CA . ASP A 1 74 ? -20.897 30.187 -6.193 1.00 70.75 74 ASP A CA 1
ATOM 547 C C . ASP A 1 74 ? -21.767 31.206 -6.935 1.00 70.75 74 ASP A C 1
ATOM 549 O O . ASP A 1 74 ? -22.738 30.866 -7.617 1.00 70.75 74 ASP A O 1
ATOM 553 N N . ASN A 1 75 ? -21.454 32.489 -6.747 1.00 74.62 75 ASN A N 1
ATOM 554 C CA . ASN A 1 75 ? -22.184 33.586 -7.372 1.00 74.62 75 ASN A CA 1
ATOM 555 C C . ASN A 1 75 ? -21.269 34.313 -8.345 1.00 74.62 75 ASN A C 1
ATOM 557 O O . ASN A 1 75 ? -20.249 34.881 -7.954 1.00 74.62 75 ASN A O 1
ATOM 561 N N . ILE A 1 76 ? -21.681 34.345 -9.602 1.00 71.69 76 ILE A N 1
ATOM 562 C CA . ILE A 1 76 ? -20.982 35.040 -10.669 1.00 71.69 76 ILE A CA 1
ATOM 563 C C . ILE A 1 76 ? -21.840 36.222 -11.091 1.00 71.69 76 ILE A C 1
ATOM 565 O O . ILE A 1 76 ? -23.033 36.080 -11.362 1.00 71.69 76 ILE A O 1
ATOM 569 N N . TYR A 1 77 ? -21.228 37.399 -11.156 1.00 77.00 77 TYR A N 1
ATOM 570 C CA . TYR A 1 77 ? -21.886 38.593 -11.666 1.00 77.00 77 TYR A CA 1
ATOM 571 C C . TYR A 1 77 ? -21.218 39.037 -12.959 1.00 77.00 77 TYR A C 1
ATOM 573 O O . TYR A 1 77 ? -19.993 39.124 -13.046 1.00 77.00 77 TYR A O 1
ATOM 581 N N . ILE A 1 78 ? -22.037 39.330 -13.960 1.00 77.69 78 ILE A N 1
ATOM 582 C CA . ILE A 1 78 ? -21.616 39.793 -15.274 1.00 77.69 78 ILE A CA 1
ATOM 583 C C . ILE A 1 78 ? -22.361 41.085 -15.566 1.00 77.69 78 ILE A C 1
ATOM 585 O O . ILE A 1 78 ? -23.584 41.145 -15.458 1.00 77.69 78 ILE A O 1
ATOM 589 N N . GLU A 1 79 ? -21.645 42.113 -15.996 1.00 82.56 79 GLU A N 1
ATOM 590 C CA . GLU A 1 79 ? -22.255 43.267 -16.652 1.00 82.56 79 GLU A CA 1
ATOM 591 C C . GLU A 1 79 ? -21.685 43.391 -18.054 1.00 82.56 79 GLU A C 1
ATOM 593 O O . GLU A 1 79 ? -20.490 43.186 -18.266 1.00 82.56 79 GLU A O 1
ATOM 598 N N . GLY A 1 80 ? -22.517 43.740 -19.024 1.00 79.81 80 GLY A N 1
ATOM 599 C CA . GLY A 1 80 ? -22.042 43.862 -20.385 1.00 79.81 80 GLY A CA 1
ATOM 600 C C . GLY A 1 80 ? -22.910 44.724 -21.270 1.00 79.81 80 GLY A C 1
ATOM 601 O O . GLY A 1 80 ? -24.048 45.077 -20.963 1.00 79.81 80 GLY A O 1
ATOM 602 N N . LYS A 1 81 ? -22.328 45.076 -22.407 1.00 81.81 81 LYS A N 1
ATOM 603 C CA . LYS A 1 81 ? -22.990 45.735 -23.515 1.00 81.81 81 LYS A CA 1
ATOM 604 C C . LYS A 1 81 ? -22.639 44.997 -24.786 1.00 81.81 81 LYS A C 1
ATOM 606 O O . LYS A 1 81 ? -21.468 44.728 -25.044 1.00 81.81 81 LYS A O 1
ATOM 611 N N . THR A 1 82 ? -23.652 44.723 -25.588 1.00 76.00 82 THR A N 1
ATOM 612 C CA . THR A 1 82 ? -23.482 44.092 -26.891 1.00 76.00 82 THR A CA 1
ATOM 613 C C . THR A 1 82 ? -24.181 44.911 -27.967 1.00 76.00 82 THR A C 1
ATOM 615 O O . THR A 1 82 ? -25.184 45.579 -27.696 1.00 76.00 82 THR A O 1
ATOM 618 N N . ASP A 1 83 ? -23.621 44.896 -29.173 1.00 73.94 83 ASP A N 1
ATOM 619 C CA . ASP A 1 83 ? -24.277 45.352 -30.394 1.00 73.94 83 ASP A CA 1
ATOM 620 C C . ASP A 1 83 ? -23.946 44.400 -31.546 1.00 73.94 83 ASP A C 1
ATOM 622 O O . ASP A 1 83 ? -22.885 44.471 -32.173 1.00 73.94 83 ASP A O 1
ATOM 626 N N . SER A 1 84 ? -24.901 43.516 -31.824 1.00 65.38 84 SER A N 1
ATOM 627 C CA . SER A 1 84 ? -24.832 42.497 -32.876 1.00 65.38 84 SER A CA 1
ATOM 628 C C . SER A 1 84 ? -24.690 43.080 -34.287 1.00 65.38 84 SER A C 1
ATOM 630 O O . SER A 1 84 ? -24.200 42.395 -35.179 1.00 65.38 84 SER A O 1
ATOM 632 N N . HIS A 1 85 ? -25.047 44.350 -34.526 1.00 66.94 85 HIS A N 1
ATOM 633 C CA . HIS A 1 85 ? -24.883 44.967 -35.852 1.00 66.94 85 HIS A CA 1
ATOM 634 C C . HIS A 1 85 ? -23.431 45.315 -36.186 1.00 66.94 85 HIS A C 1
ATOM 636 O O . HIS A 1 85 ? -23.103 45.517 -37.358 1.00 66.94 85 HIS A O 1
ATOM 642 N N . VAL A 1 86 ? -22.589 45.468 -35.165 1.00 65.31 86 VAL A N 1
ATOM 643 C CA . VAL A 1 86 ? -21.170 45.827 -35.295 1.00 65.31 86 VAL A CA 1
ATOM 644 C C . VAL A 1 86 ? -20.255 44.768 -34.674 1.00 65.31 86 VAL A C 1
ATOM 646 O O . VAL A 1 86 ? -19.072 45.040 -34.495 1.00 65.31 86 VAL A O 1
ATOM 649 N N . GLU A 1 87 ? -20.803 43.586 -34.358 1.00 65.62 87 GLU A N 1
ATOM 650 C CA . GLU A 1 87 ? -20.101 42.431 -33.767 1.00 65.62 87 GLU A CA 1
ATOM 651 C C . GLU A 1 87 ? -19.254 42.807 -32.537 1.00 65.62 87 GLU A C 1
ATOM 653 O O . GLU A 1 87 ? -18.188 42.240 -32.290 1.00 65.62 87 GLU A O 1
ATOM 658 N N . SER A 1 88 ? -19.717 43.805 -31.772 1.00 71.50 88 SER A N 1
ATOM 659 C CA . SER A 1 88 ? -18.979 44.336 -30.630 1.00 71.50 88 SER A CA 1
ATOM 660 C C . SER A 1 88 ? -19.621 43.905 -29.323 1.00 71.50 88 SER A C 1
ATOM 662 O O . SER A 1 88 ? -20.795 44.201 -29.082 1.00 71.50 88 SER A O 1
ATOM 664 N N . MET A 1 89 ? -18.823 43.314 -28.442 1.00 73.25 89 MET A N 1
ATOM 665 C CA . MET A 1 89 ? -19.239 42.959 -27.091 1.00 73.25 89 MET A CA 1
ATOM 666 C C . MET A 1 89 ? -18.206 43.460 -26.091 1.00 73.25 89 MET A C 1
ATOM 668 O O . MET A 1 89 ? -17.006 43.312 -26.297 1.00 73.25 89 MET A O 1
ATOM 672 N N . GLN A 1 90 ? -18.660 44.066 -25.000 1.00 78.94 90 GLN A N 1
ATOM 673 C CA . GLN A 1 90 ? -17.820 44.409 -23.856 1.00 78.94 90 GLN A CA 1
ATOM 674 C C . GLN A 1 90 ? -18.493 43.894 -22.598 1.00 78.94 90 GLN A C 1
ATOM 676 O O . GLN A 1 90 ? -19.670 44.174 -22.381 1.00 78.94 90 GLN A O 1
ATOM 681 N N . MET A 1 91 ? -17.757 43.169 -21.768 1.00 78.50 91 MET A N 1
ATOM 682 C CA . MET A 1 91 ? -18.272 42.636 -20.516 1.00 78.50 91 MET A CA 1
ATOM 683 C C . MET A 1 91 ? -17.247 42.738 -19.397 1.00 78.50 91 MET A C 1
ATOM 685 O O . MET A 1 91 ? -16.038 42.806 -19.631 1.00 78.50 91 MET A O 1
ATOM 689 N N . LYS A 1 92 ? -17.754 42.731 -18.171 1.00 79.56 92 LYS A N 1
ATOM 690 C CA . LYS A 1 92 ? -16.969 42.562 -16.961 1.00 79.56 92 LYS A CA 1
ATOM 691 C C . LYS A 1 92 ? -17.561 41.439 -16.137 1.00 79.56 92 LYS A C 1
ATOM 693 O O . LYS A 1 92 ? -18.775 41.382 -15.950 1.00 79.56 92 LYS A O 1
ATOM 698 N N . LEU A 1 93 ? -16.680 40.580 -15.659 1.00 74.94 93 LEU A N 1
ATOM 699 C CA . LEU A 1 93 ? -16.990 39.391 -14.886 1.00 74.94 93 LEU A CA 1
ATOM 700 C C . LEU A 1 93 ? -16.399 39.533 -13.482 1.00 74.94 93 LEU A C 1
ATOM 702 O O . LEU A 1 93 ? -15.232 39.905 -13.337 1.00 74.94 93 LEU A O 1
ATOM 706 N N . TRP A 1 94 ? -17.191 39.194 -12.468 1.00 78.38 94 TRP A N 1
ATOM 707 C CA . TRP A 1 94 ? -16.758 39.059 -11.078 1.00 78.38 94 TRP A CA 1
ATOM 708 C C . TRP A 1 94 ? -17.116 37.672 -10.543 1.00 78.38 94 TRP A C 1
ATOM 710 O O . TRP A 1 94 ? -18.246 37.214 -10.720 1.00 78.38 94 TRP A O 1
ATOM 720 N N . SER A 1 95 ? -16.164 37.052 -9.847 1.00 69.19 95 SER A N 1
ATOM 721 C CA . SER A 1 95 ? -16.282 35.759 -9.162 1.00 69.19 95 SER A CA 1
ATOM 722 C C . SER A 1 95 ? -15.569 35.802 -7.796 1.00 69.19 95 SER A C 1
ATOM 724 O O . SER A 1 95 ? -14.766 36.707 -7.552 1.00 69.19 95 SER A O 1
ATOM 726 N N . ASP A 1 96 ? -15.934 34.891 -6.882 1.00 58.06 96 ASP A N 1
ATOM 727 C CA . ASP A 1 96 ? -15.289 34.588 -5.585 1.00 58.06 96 ASP A CA 1
ATOM 728 C C . ASP A 1 96 ? -14.553 35.749 -4.881 1.00 58.06 96 ASP A C 1
ATOM 730 O O . ASP A 1 96 ? -13.329 35.799 -4.764 1.00 58.06 96 ASP A O 1
ATOM 734 N N . GLY A 1 97 ? -15.338 36.699 -4.357 1.00 53.28 97 GLY A N 1
ATOM 735 C CA . GLY A 1 97 ? -14.864 37.811 -3.518 1.00 53.28 97 GLY A CA 1
ATOM 736 C C . GLY A 1 97 ? -14.716 39.155 -4.240 1.00 53.28 97 GLY A C 1
ATOM 737 O O . GLY A 1 97 ? -14.612 40.195 -3.583 1.00 53.28 97 GLY A O 1
ATOM 738 N N . GLY A 1 98 ? -14.785 39.175 -5.574 1.00 57.56 98 GLY A N 1
ATOM 739 C CA . GLY A 1 98 ? -14.955 40.397 -6.361 1.00 57.56 98 GLY A CA 1
ATOM 740 C C . GLY A 1 98 ? -16.379 40.947 -6.236 1.00 57.56 98 GLY A C 1
ATOM 741 O O . GLY A 1 98 ? -17.354 40.205 -6.298 1.00 57.56 98 GLY A O 1
ATOM 742 N N . SER A 1 99 ? -16.530 42.262 -6.057 1.00 55.75 99 SER A N 1
ATOM 743 C CA . SER A 1 99 ? -17.853 42.891 -5.970 1.00 55.75 99 SER A CA 1
ATOM 744 C C . SER A 1 99 ? -18.042 43.930 -7.065 1.00 55.75 99 SER A C 1
ATOM 746 O O . SER A 1 99 ? -17.257 44.878 -7.169 1.00 55.75 99 SER A O 1
ATOM 748 N N . ALA A 1 100 ? -19.162 43.832 -7.783 1.00 56.38 100 ALA A N 1
ATOM 749 C CA . ALA A 1 100 ? -19.652 44.889 -8.666 1.00 56.38 100 ALA A CA 1
ATOM 750 C C . ALA A 1 100 ? -19.779 46.247 -7.943 1.00 56.38 100 ALA A C 1
ATOM 752 O O . ALA A 1 100 ? -19.623 47.301 -8.555 1.00 56.38 100 ALA A O 1
ATOM 753 N N . ALA A 1 101 ? -19.995 46.239 -6.618 1.00 55.19 101 ALA A N 1
ATOM 754 C CA . ALA A 1 101 ? -20.080 47.450 -5.802 1.00 55.19 101 ALA A CA 1
ATOM 755 C C . ALA A 1 101 ? -18.711 48.087 -5.488 1.00 55.19 101 ALA A C 1
ATOM 757 O O . ALA A 1 101 ? -18.652 49.287 -5.217 1.00 55.19 101 ALA A O 1
ATOM 758 N N . LEU A 1 102 ? -17.623 47.304 -5.500 1.00 56.09 102 LEU A N 1
ATOM 759 C CA . LEU A 1 102 ? -16.262 47.764 -5.181 1.00 56.09 102 LEU A CA 1
ATOM 760 C C . LEU A 1 102 ? -15.436 48.096 -6.436 1.00 56.09 102 LEU A C 1
ATOM 762 O O . LEU A 1 102 ? -14.514 48.905 -6.353 1.00 56.09 102 LEU A O 1
ATOM 766 N N . GLY A 1 103 ? -15.782 47.524 -7.595 1.00 57.66 103 GLY A N 1
ATOM 767 C CA . GLY A 1 103 ? -15.187 47.863 -8.894 1.00 57.66 103 GLY A CA 1
ATOM 768 C C . GLY A 1 103 ? -13.742 47.391 -9.112 1.00 57.66 103 GLY A C 1
ATOM 769 O O . GLY A 1 103 ? -13.109 47.839 -10.064 1.00 57.66 103 GLY A O 1
ATOM 770 N N . THR A 1 104 ? -13.216 46.514 -8.251 1.00 57.25 104 THR A N 1
ATOM 771 C CA . THR A 1 104 ? -11.854 45.945 -8.310 1.00 57.25 104 THR A CA 1
ATOM 772 C C . THR A 1 104 ? -11.906 44.424 -8.461 1.00 57.25 104 THR A C 1
ATOM 774 O O . THR A 1 104 ? -12.799 43.806 -7.879 1.00 57.25 104 THR A O 1
ATOM 777 N N . GLY A 1 105 ? -10.958 43.824 -9.190 1.00 62.44 105 GLY A N 1
ATOM 778 C CA . GLY A 1 105 ? -10.886 42.371 -9.403 1.00 62.44 105 GLY A CA 1
ATOM 779 C C . GLY A 1 105 ? -11.803 41.850 -10.514 1.00 62.44 105 GLY A C 1
ATOM 780 O O . GLY A 1 105 ? -12.140 40.673 -10.520 1.00 62.44 105 GLY A O 1
ATOM 781 N N . ALA A 1 106 ? -12.239 42.726 -11.426 1.00 71.31 106 ALA A N 1
ATOM 782 C CA . ALA A 1 106 ? -13.061 42.338 -12.568 1.00 71.31 106 ALA A CA 1
ATOM 783 C C . ALA A 1 106 ? -12.178 41.855 -13.725 1.00 71.31 106 ALA A C 1
ATOM 785 O O . ALA A 1 106 ? -11.226 42.548 -14.105 1.00 71.31 106 ALA A O 1
ATOM 786 N N . LEU A 1 107 ? -12.534 40.722 -14.329 1.00 77.00 107 LEU A N 1
ATOM 787 C CA . LEU A 1 107 ? -12.020 40.357 -15.645 1.00 77.00 107 LEU A CA 1
ATOM 788 C C . LEU A 1 107 ? -12.829 41.130 -16.688 1.00 77.00 107 LEU A C 1
ATOM 790 O O . LEU A 1 107 ? -14.033 40.922 -16.829 1.00 77.00 107 LEU A O 1
ATOM 794 N N . GLU A 1 108 ? -12.180 42.050 -17.395 1.00 80.19 108 GLU A N 1
ATOM 795 C CA . GLU A 1 108 ? -12.795 42.784 -18.494 1.00 80.19 108 GLU A CA 1
ATOM 796 C C . GLU A 1 108 ? -12.470 42.091 -19.814 1.00 80.19 108 GLU A C 1
ATOM 798 O O . GLU A 1 108 ? -11.301 41.869 -20.142 1.00 80.19 108 GLU A O 1
ATOM 803 N N . ILE A 1 109 ? -13.508 41.792 -20.588 1.00 76.69 109 ILE A N 1
ATOM 804 C CA . ILE A 1 109 ? -13.398 41.159 -21.900 1.00 76.69 109 ILE A CA 1
ATOM 805 C C . ILE A 1 109 ? -14.038 42.087 -22.924 1.00 76.69 109 ILE A C 1
ATOM 807 O O . ILE A 1 109 ? -15.124 42.628 -22.702 1.00 76.69 109 ILE A O 1
ATOM 811 N N . LYS A 1 110 ? -13.370 42.279 -24.058 1.00 79.44 110 LYS A N 1
ATOM 812 C CA . LYS A 1 110 ? -13.956 42.941 -25.221 1.00 79.44 110 LYS A CA 1
ATOM 813 C C . LYS A 1 110 ? -13.721 42.124 -26.481 1.00 79.44 110 LYS A C 1
ATOM 815 O O . LYS A 1 110 ? -12.615 41.641 -26.703 1.00 79.44 110 LYS A O 1
ATOM 820 N N . VAL A 1 111 ? -14.743 42.035 -27.316 1.00 71.06 111 VAL A N 1
ATOM 821 C CA . VAL A 1 111 ? -14.683 41.449 -28.651 1.00 71.06 111 VAL A CA 1
ATOM 822 C C . VAL A 1 111 ? -14.907 42.572 -29.653 1.00 71.06 111 VAL A C 1
ATOM 824 O O . VAL A 1 111 ? -15.923 43.265 -29.594 1.00 71.06 111 VAL A O 1
ATOM 827 N N . GLU A 1 112 ? -13.925 42.793 -30.524 1.00 70.19 112 GLU A N 1
ATOM 828 C CA . GLU A 1 112 ? -13.961 43.795 -31.594 1.00 70.19 112 GLU A CA 1
ATOM 829 C C . GLU A 1 112 ? -13.325 43.176 -32.851 1.00 70.19 112 GLU A C 1
ATOM 831 O O . GLU A 1 112 ? -12.257 42.569 -32.765 1.00 70.19 112 GLU A O 1
ATOM 836 N N . ASP A 1 113 ? -13.977 43.310 -34.012 1.00 64.25 113 ASP A N 1
ATOM 837 C CA . ASP A 1 113 ? -13.514 42.771 -35.306 1.00 64.25 113 ASP A CA 1
ATOM 838 C C . ASP A 1 113 ? -13.197 41.254 -35.286 1.00 64.25 113 ASP A C 1
ATOM 840 O O . ASP A 1 113 ? -12.241 40.794 -35.916 1.00 64.25 113 ASP A O 1
ATOM 844 N N . GLY A 1 114 ? -13.986 40.470 -34.538 1.00 59.28 114 GLY A N 1
ATOM 845 C CA . GLY A 1 114 ? -13.830 39.012 -34.430 1.00 59.28 114 GLY A CA 1
ATOM 846 C C . GLY A 1 114 ? -12.626 38.551 -33.600 1.00 59.28 114 GLY A C 1
ATOM 847 O O . GLY A 1 114 ? -12.242 37.389 -33.683 1.00 59.28 114 GLY A O 1
ATOM 848 N N . LYS A 1 115 ? -12.006 39.451 -32.825 1.00 66.31 115 LYS A N 1
ATOM 849 C CA . LYS A 1 115 ? -10.910 39.134 -31.900 1.00 66.31 115 LYS A CA 1
ATOM 850 C C . LYS A 1 115 ? -11.312 39.452 -30.470 1.00 66.31 115 LYS A C 1
ATOM 852 O O . LYS A 1 115 ? -11.781 40.559 -30.188 1.00 66.31 115 LYS A O 1
ATOM 857 N N . ALA A 1 116 ? -11.083 38.502 -29.571 1.00 70.38 116 ALA A N 1
ATOM 858 C CA . ALA A 1 116 ? -11.294 38.692 -28.149 1.00 70.38 116 ALA A CA 1
ATOM 859 C C . ALA A 1 116 ? -10.034 39.263 -27.486 1.00 70.38 116 ALA A C 1
ATOM 861 O O . ALA A 1 116 ? -8.897 38.891 -27.780 1.00 70.38 116 ALA A O 1
ATOM 862 N N . TYR A 1 117 ? -10.247 40.195 -26.568 1.00 78.75 117 TYR A N 1
ATOM 863 C CA . TYR A 1 117 ? -9.210 40.784 -25.743 1.00 78.75 117 TYR A CA 1
ATOM 864 C C . TYR A 1 117 ? -9.639 40.723 -24.286 1.00 78.75 117 TYR A C 1
ATOM 866 O O . TYR A 1 117 ? -10.764 41.098 -23.959 1.00 78.75 117 TYR A O 1
ATOM 874 N N . GLY A 1 118 ? -8.717 40.333 -23.413 1.00 80.12 118 GLY A N 1
ATOM 875 C CA . GLY A 1 118 ? -8.925 40.262 -21.972 1.00 80.12 118 GLY A CA 1
ATOM 876 C C . GLY A 1 118 ? -7.964 41.163 -21.213 1.00 80.12 118 GLY A C 1
ATOM 877 O O . GLY A 1 118 ? -6.835 41.419 -21.653 1.00 80.12 118 GLY A O 1
ATOM 878 N N . ARG A 1 119 ? -8.404 41.646 -20.055 1.00 79.38 119 ARG A N 1
ATOM 879 C CA . ARG A 1 119 ? -7.534 42.244 -19.040 1.00 79.38 119 ARG A CA 1
ATOM 880 C C . ARG A 1 119 ? -8.134 42.095 -17.651 1.00 79.38 119 ARG A C 1
ATOM 882 O O . ARG A 1 119 ? -9.351 42.109 -17.493 1.00 79.38 119 ARG A O 1
ATOM 889 N N . THR A 1 120 ? -7.269 42.078 -16.651 1.00 76.25 120 THR A N 1
ATOM 890 C CA . THR A 1 120 ? -7.668 42.193 -15.248 1.00 76.25 120 THR A CA 1
ATOM 891 C C . THR A 1 120 ? -7.250 43.571 -14.749 1.00 76.25 120 THR A C 1
ATOM 893 O O . THR A 1 120 ? -6.115 44.003 -14.965 1.00 76.25 120 THR A O 1
ATOM 896 N N . ASP A 1 121 ? -8.171 44.302 -14.125 1.00 68.75 121 ASP A N 1
ATOM 897 C CA . ASP A 1 121 ? -7.931 45.656 -13.611 1.00 68.75 121 ASP A CA 1
ATOM 898 C C . ASP A 1 121 ? -7.330 46.633 -14.663 1.00 68.75 121 ASP A C 1
ATOM 900 O O . ASP A 1 121 ? -7.809 46.740 -15.794 1.00 68.75 121 ASP A O 1
ATOM 904 N N . GLN A 1 122 ? -6.301 47.416 -14.304 1.00 67.31 122 GLN A N 1
ATOM 905 C CA . GLN A 1 122 ? -5.670 48.412 -15.191 1.00 67.31 122 GLN A CA 1
ATOM 906 C C . GLN A 1 122 ? -4.547 47.845 -16.076 1.00 67.31 122 GLN A C 1
ATOM 908 O O . GLN A 1 122 ? -3.757 48.618 -16.630 1.00 67.31 122 GLN A O 1
ATOM 913 N N . GLU A 1 123 ? -4.461 46.524 -16.229 1.00 75.25 123 GLU A N 1
ATOM 914 C CA . GLU A 1 123 ? -3.495 45.915 -17.138 1.00 75.25 123 GLU A CA 1
ATOM 915 C C . GLU A 1 123 ? -3.763 46.276 -18.615 1.00 75.25 123 GLU A C 1
ATOM 917 O O . GLU A 1 123 ? -4.889 46.619 -19.007 1.00 75.25 123 GLU A O 1
ATOM 922 N N . PRO A 1 124 ? -2.721 46.251 -19.469 1.00 77.25 124 PRO A N 1
ATOM 923 C CA . PRO A 1 124 ? -2.907 46.395 -20.905 1.00 77.25 124 PRO A CA 1
ATOM 924 C C . PRO A 1 124 ? -3.722 45.222 -21.465 1.00 77.25 124 PRO A C 1
ATOM 926 O O . PRO A 1 124 ? -3.510 44.076 -21.079 1.00 77.25 124 PRO A O 1
ATOM 929 N N . TRP A 1 125 ? -4.617 45.517 -22.412 1.00 81.62 125 TRP A N 1
ATOM 930 C CA . TRP A 1 125 ? -5.387 44.509 -23.146 1.00 81.62 125 TRP A CA 1
ATOM 931 C C . TRP A 1 125 ? -4.463 43.505 -23.833 1.00 81.62 125 TRP A C 1
ATOM 933 O O . TRP A 1 125 ? -3.548 43.908 -24.557 1.00 81.62 125 TRP A O 1
ATOM 943 N N . ARG A 1 126 ? -4.732 42.215 -23.636 1.00 80.31 126 ARG A N 1
ATOM 944 C CA . ARG A 1 126 ? -4.043 41.120 -24.322 1.00 80.31 126 ARG A CA 1
ATOM 945 C C . ARG A 1 126 ? -5.047 40.381 -25.194 1.00 80.31 126 ARG A C 1
ATOM 947 O O . ARG A 1 126 ? -6.192 40.214 -24.787 1.00 80.31 126 ARG A O 1
ATOM 954 N N . GLU A 1 127 ? -4.635 40.015 -26.402 1.00 74.44 127 GLU A N 1
ATOM 955 C CA . GLU A 1 127 ? -5.438 39.154 -27.278 1.00 74.44 127 GLU A CA 1
ATOM 956 C C . GLU A 1 127 ? -5.567 37.781 -26.613 1.00 74.44 127 GLU A C 1
ATOM 958 O O . GLU A 1 127 ? -4.594 37.282 -26.042 1.00 74.44 127 GLU A O 1
ATOM 963 N N . MET A 1 128 ? -6.772 37.228 -26.629 1.00 67.81 128 MET A N 1
ATOM 964 C CA . MET A 1 128 ? -7.088 35.925 -26.060 1.00 67.81 128 MET A CA 1
ATOM 965 C C . MET A 1 128 ? -7.969 35.150 -27.034 1.00 67.81 128 MET A C 1
ATOM 967 O O . MET A 1 128 ? -8.619 35.754 -27.891 1.00 67.81 128 MET A O 1
ATOM 971 N N . ASP A 1 129 ? -7.993 33.830 -26.893 1.00 56.62 129 ASP A N 1
ATOM 972 C CA . ASP A 1 129 ? -8.930 32.996 -27.641 1.00 56.62 129 ASP A CA 1
ATOM 973 C C . ASP A 1 129 ? -10.371 33.386 -27.275 1.00 56.62 129 ASP A C 1
ATOM 975 O O . ASP A 1 129 ? -10.647 33.780 -26.136 1.00 56.62 129 ASP A O 1
ATOM 979 N N . ASP A 1 130 ? -11.286 33.354 -28.249 1.00 53.88 130 ASP A N 1
ATOM 980 C CA . ASP A 1 130 ? -12.660 33.821 -28.054 1.00 53.88 130 ASP A CA 1
ATOM 981 C C . ASP A 1 130 ? -13.462 32.860 -27.167 1.00 53.88 130 ASP A C 1
ATOM 983 O O . ASP A 1 130 ? -14.181 31.974 -27.623 1.00 53.88 130 ASP A O 1
ATOM 987 N N . VAL A 1 131 ? -13.339 33.063 -25.858 1.00 45.47 131 VAL A N 1
ATOM 988 C CA . VAL A 1 131 ? -14.071 32.329 -24.821 1.00 45.47 131 VAL A CA 1
ATOM 989 C C . VAL A 1 131 ? -15.545 32.744 -24.720 1.00 45.47 131 VAL A C 1
ATOM 991 O O . VAL A 1 131 ? -16.297 32.135 -23.959 1.00 45.47 131 VAL A O 1
ATOM 994 N N . THR A 1 132 ? -16.003 33.758 -25.472 1.00 47.56 132 THR A N 1
ATOM 995 C CA . THR A 1 132 ? -17.405 34.214 -25.402 1.00 47.56 132 THR A CA 1
ATOM 996 C C . THR A 1 132 ? -18.387 33.209 -26.009 1.00 47.56 132 THR A C 1
ATOM 998 O O . THR A 1 132 ? -19.556 33.179 -25.614 1.00 47.56 132 THR A O 1
ATOM 1001 N N . GLY A 1 133 ? -17.898 32.308 -26.870 1.00 47.06 133 GLY A N 1
ATOM 1002 C CA . GLY A 1 133 ? -18.674 31.209 -27.449 1.00 47.06 133 GLY A CA 1
ATOM 1003 C C . GLY A 1 133 ? -19.234 30.210 -26.427 1.00 47.06 133 GLY A C 1
ATOM 1004 O O . GLY A 1 133 ? -20.197 29.516 -26.738 1.00 47.06 133 GLY A O 1
ATOM 1005 N N . LEU A 1 134 ? -18.691 30.174 -25.203 1.00 41.41 134 LEU A N 1
ATOM 1006 C CA . LEU A 1 134 ? -19.162 29.300 -24.119 1.00 41.41 134 LEU A CA 1
ATOM 1007 C C . LEU A 1 134 ? -20.426 29.821 -23.413 1.00 41.41 134 LEU A C 1
ATOM 1009 O O . LEU A 1 134 ? -21.135 29.037 -22.789 1.00 41.41 134 LEU A O 1
ATOM 1013 N N . PHE A 1 135 ? -20.727 31.121 -23.512 1.00 45.34 135 PHE A N 1
ATOM 1014 C CA . PHE A 1 135 ? -21.832 31.754 -22.771 1.00 45.34 135 PHE A CA 1
ATOM 1015 C C . PHE A 1 135 ? -22.823 32.512 -23.665 1.00 45.34 135 PHE A C 1
ATOM 1017 O O . PHE A 1 135 ? -23.962 32.739 -23.265 1.00 45.34 135 PHE A O 1
ATOM 1024 N N . ALA A 1 136 ? -22.407 32.901 -24.873 1.00 48.41 136 ALA A N 1
ATOM 1025 C CA . ALA A 1 136 ? -23.257 33.497 -25.898 1.00 48.41 136 ALA A CA 1
ATOM 1026 C C . ALA A 1 136 ? -22.716 33.108 -27.288 1.00 48.41 136 ALA A C 1
ATOM 1028 O O . ALA A 1 136 ? -22.057 33.920 -27.945 1.00 48.41 136 ALA A O 1
ATOM 1029 N N . PRO A 1 137 ? -22.948 31.864 -27.745 1.00 44.22 137 PRO A N 1
ATOM 1030 C CA . PRO A 1 137 ? -22.504 31.413 -29.061 1.00 44.22 137 PRO A CA 1
ATOM 1031 C C . PRO A 1 137 ? -23.099 32.317 -30.141 1.00 44.22 137 PRO A C 1
ATOM 1033 O O . PRO A 1 137 ? -24.302 32.579 -30.151 1.00 44.22 137 PRO A O 1
ATOM 1036 N N . GLY A 1 138 ? -22.253 32.855 -31.021 1.00 49.06 138 GLY A N 1
ATOM 1037 C CA . GLY A 1 138 ? -22.681 33.842 -32.019 1.00 49.06 138 GLY A CA 1
ATOM 1038 C C . GLY A 1 138 ? -23.088 35.205 -31.438 1.00 49.06 138 GLY A C 1
ATOM 1039 O O . GLY A 1 138 ? -23.755 35.976 -32.122 1.00 49.06 138 GLY A O 1
ATOM 1040 N N . GLN A 1 139 ? -22.694 35.507 -30.194 1.00 54.00 139 GLN A N 1
ATOM 1041 C CA . GLN A 1 139 ? -23.069 36.701 -29.425 1.00 54.00 139 GLN A CA 1
ATOM 1042 C C . GLN A 1 139 ? -24.573 36.818 -29.095 1.00 54.00 139 GLN A C 1
ATOM 1044 O O . GLN A 1 139 ? -25.041 37.915 -28.775 1.00 54.00 139 GLN A O 1
ATOM 1049 N N . ASP A 1 140 ? -25.333 35.713 -29.126 1.00 59.75 140 ASP A N 1
ATOM 1050 C CA . ASP A 1 140 ? -26.772 35.718 -28.826 1.00 59.75 140 ASP A CA 1
ATOM 1051 C C . ASP A 1 140 ? -27.068 35.332 -27.366 1.00 59.75 140 ASP A C 1
ATOM 1053 O O . ASP A 1 140 ? -27.029 34.161 -26.986 1.00 59.75 140 ASP A O 1
ATOM 1057 N N . ALA A 1 141 ? -27.422 36.322 -26.539 1.00 59.16 141 ALA A N 1
ATOM 1058 C CA . ALA A 1 141 ? -27.832 36.086 -25.150 1.00 59.16 141 ALA A CA 1
ATOM 1059 C C . ALA A 1 141 ? -29.206 35.397 -25.028 1.00 59.16 141 ALA A C 1
ATOM 1061 O O . ALA A 1 141 ? -29.607 35.022 -23.929 1.00 59.16 141 ALA A O 1
ATOM 1062 N N . PHE A 1 142 ? -29.935 35.226 -26.134 1.00 68.75 142 PHE A N 1
ATOM 1063 C CA . PHE A 1 142 ? -31.239 34.568 -26.169 1.00 68.75 142 PHE A CA 1
ATOM 1064 C C . PHE A 1 142 ? -31.176 33.113 -26.646 1.00 68.75 142 PHE A C 1
ATOM 1066 O O . PHE A 1 142 ? -32.229 32.497 -26.811 1.00 68.75 142 PHE A O 1
ATOM 1073 N N . GLY A 1 143 ? -29.979 32.535 -26.807 1.00 66.50 143 GLY A N 1
ATOM 1074 C CA . GLY A 1 143 ? -29.784 31.165 -27.300 1.00 66.50 143 GLY A CA 1
ATOM 1075 C C . GLY A 1 143 ? -30.622 30.101 -26.575 1.00 66.50 143 GLY A C 1
ATOM 1076 O O . GLY A 1 143 ? -31.152 29.192 -27.207 1.00 66.50 143 GLY A O 1
ATOM 1077 N N . PHE A 1 144 ? -30.850 30.257 -25.266 1.00 68.38 144 PHE A N 1
ATOM 1078 C CA . PHE A 1 144 ? -31.686 29.347 -24.466 1.00 68.38 144 PHE A CA 1
ATOM 1079 C C . PHE A 1 144 ? -33.154 29.286 -24.915 1.00 68.38 144 PHE A C 1
ATOM 1081 O O . PHE A 1 144 ? -33.824 28.281 -24.694 1.00 68.38 144 PHE A O 1
ATOM 1088 N N . LEU A 1 145 ? -33.665 30.329 -25.578 1.00 73.69 145 LEU A N 1
ATOM 1089 C CA . LEU A 1 145 ? -35.042 30.349 -26.076 1.00 73.69 145 LEU A CA 1
ATOM 1090 C C . LEU A 1 145 ? -35.254 29.388 -27.255 1.00 73.69 145 LEU A C 1
ATOM 1092 O O . LEU A 1 145 ? -36.388 28.991 -27.507 1.00 73.69 145 LEU A O 1
ATOM 1096 N N . HIS A 1 146 ? -34.189 28.965 -27.946 1.00 72.75 146 HIS A N 1
ATOM 1097 C CA . HIS A 1 146 ? -34.281 27.931 -28.984 1.00 72.75 146 HIS A CA 1
ATOM 1098 C C . HIS A 1 146 ? -34.634 26.549 -28.424 1.00 72.75 146 HIS A C 1
ATOM 1100 O O . HIS A 1 146 ? -35.131 25.701 -29.163 1.00 72.75 146 HIS A O 1
ATOM 1106 N N . ALA A 1 147 ? -34.411 26.345 -27.126 1.00 74.69 147 ALA A N 1
ATOM 1107 C CA . ALA A 1 147 ? -34.739 25.127 -26.400 1.00 74.69 147 ALA A CA 1
ATOM 1108 C C . ALA A 1 147 ? -36.024 25.252 -25.563 1.00 74.69 147 ALA A C 1
ATOM 1110 O O . ALA A 1 147 ? -36.359 24.332 -24.820 1.00 74.69 147 ALA A O 1
ATOM 1111 N N . ALA A 1 148 ? -36.740 26.379 -25.657 1.00 80.94 148 ALA A N 1
ATOM 1112 C CA . ALA A 1 148 ? -37.960 26.612 -24.896 1.00 80.94 148 ALA A CA 1
ATOM 1113 C C . ALA A 1 148 ? -39.132 25.794 -25.459 1.00 80.94 148 ALA A C 1
ATOM 1115 O O . ALA A 1 148 ? -39.477 25.888 -26.638 1.00 80.94 148 ALA A O 1
ATOM 1116 N N . THR A 1 149 ? -39.784 25.029 -24.592 1.00 79.69 149 THR A N 1
ATOM 1117 C CA . THR A 1 149 ? -40.978 24.231 -24.888 1.00 79.69 149 THR A CA 1
ATOM 1118 C C . THR A 1 149 ? -42.057 24.498 -23.836 1.00 79.69 149 THR A C 1
ATOM 1120 O O . THR A 1 149 ? -41.798 25.136 -22.819 1.00 79.69 149 THR A O 1
ATOM 1123 N N . ASN A 1 150 ? -43.297 24.062 -24.084 1.00 79.81 150 ASN A N 1
ATOM 1124 C CA . ASN A 1 150 ? -44.419 24.214 -23.142 1.00 79.81 150 ASN A CA 1
ATOM 1125 C C . ASN A 1 150 ? -44.622 25.655 -22.626 1.00 79.81 150 ASN A C 1
ATOM 1127 O O . ASN A 1 150 ? -44.831 25.879 -21.436 1.00 79.81 150 ASN A O 1
ATOM 1131 N N . VAL A 1 151 ? -44.562 26.644 -23.523 1.00 80.12 151 VAL A N 1
ATOM 1132 C CA . VAL A 1 151 ? -44.636 28.061 -23.146 1.00 80.12 151 VAL A CA 1
ATOM 1133 C C . VA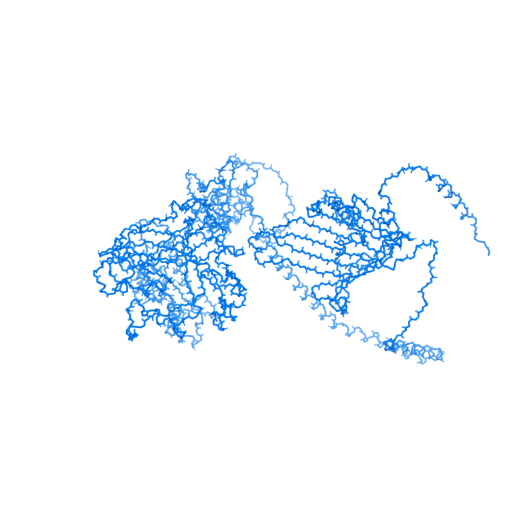L A 1 151 ? -46.033 28.429 -22.633 1.00 80.12 151 VAL A C 1
ATOM 1135 O O . VAL A 1 151 ? -47.030 28.264 -23.337 1.00 80.12 151 VAL A O 1
ATOM 1138 N N . VAL A 1 152 ? -46.111 29.001 -21.431 1.00 81.81 152 VAL A N 1
ATOM 1139 C CA . VAL A 1 152 ? -47.355 29.473 -20.806 1.00 81.81 152 VAL A CA 1
ATOM 1140 C C . VAL A 1 152 ? -47.202 30.927 -20.363 1.00 81.81 152 VAL A C 1
ATOM 1142 O O . VAL A 1 152 ? -46.266 31.280 -19.653 1.00 81.81 152 VAL A O 1
ATOM 1145 N N . ALA A 1 153 ? -48.142 31.787 -20.759 1.00 81.12 153 ALA A N 1
ATOM 1146 C CA . ALA A 1 153 ? -48.170 33.185 -20.332 1.00 81.12 153 ALA A CA 1
ATOM 1147 C C . ALA A 1 153 ? -48.935 33.350 -19.007 1.00 81.12 1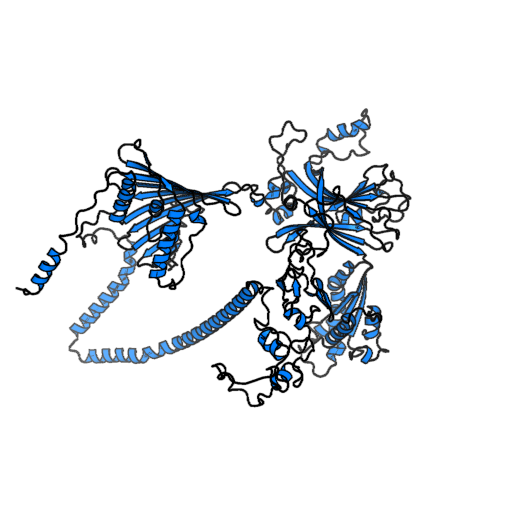53 ALA A C 1
ATOM 1149 O O . ALA A 1 153 ? -50.118 33.005 -18.931 1.00 81.12 153 ALA A O 1
ATOM 1150 N N . ASP A 1 154 ? -48.303 33.943 -17.994 1.00 78.31 154 ASP A N 1
ATOM 1151 C CA . ASP A 1 154 ? -48.978 34.355 -16.764 1.00 78.31 154 ASP A CA 1
ATOM 1152 C C . ASP A 1 154 ? -49.584 35.760 -16.931 1.00 78.31 154 ASP A C 1
ATOM 1154 O O . ASP A 1 154 ? -48.892 36.780 -16.967 1.00 78.31 154 ASP A O 1
ATOM 1158 N N . GLN A 1 155 ? -50.915 35.817 -17.040 1.00 58.72 155 GLN A N 1
ATOM 1159 C CA . GLN A 1 155 ? -51.666 37.068 -17.196 1.00 58.72 155 GLN A CA 1
ATOM 1160 C C . GLN A 1 155 ? -52.046 37.748 -15.867 1.00 58.72 155 GLN A C 1
ATOM 1162 O O . GLN A 1 155 ? -52.809 38.718 -15.882 1.00 58.72 155 GLN A O 1
ATOM 1167 N N . GLN A 1 156 ? -51.562 37.271 -14.711 1.00 54.53 156 GLN A N 1
ATOM 1168 C CA . GLN A 1 156 ? -51.798 37.923 -13.411 1.00 54.53 156 GLN A CA 1
ATOM 1169 C C . GLN A 1 156 ? -50.742 38.970 -13.018 1.00 54.53 156 GLN A C 1
ATOM 1171 O O . GLN A 1 156 ? -50.897 39.622 -11.979 1.00 54.53 156 GLN A O 1
ATOM 1176 N N . ALA A 1 157 ? -49.720 39.201 -13.846 1.00 52.91 157 ALA A N 1
ATOM 1177 C CA . ALA A 1 157 ? -48.701 40.213 -13.597 1.00 52.91 157 ALA A CA 1
ATOM 1178 C C . ALA A 1 157 ? -49.250 41.655 -13.720 1.00 52.91 157 ALA A C 1
ATOM 1180 O O . ALA A 1 157 ? -50.153 41.968 -14.495 1.00 52.91 157 ALA A O 1
ATOM 1181 N N . SER A 1 158 ? -48.730 42.554 -12.886 1.00 55.94 158 SER A N 1
ATOM 1182 C CA . SER A 1 158 ? -49.110 43.972 -12.789 1.00 55.94 158 SER A CA 1
ATOM 1183 C C . SER A 1 158 ? -49.105 44.728 -14.130 1.00 55.94 158 SER A C 1
ATOM 1185 O O . SER A 1 158 ? -48.323 44.411 -15.014 1.00 55.94 158 SER A O 1
ATOM 1187 N N . SER A 1 159 ? -49.911 45.793 -14.258 1.00 61.03 159 SER A N 1
ATOM 1188 C CA . SER A 1 159 ? -50.040 46.572 -15.503 1.00 61.03 159 SER A CA 1
ATOM 1189 C C . SER A 1 159 ? -48.687 47.056 -16.056 1.00 61.03 159 SER A C 1
ATOM 1191 O O . SER A 1 159 ? -48.109 47.988 -15.488 1.00 61.03 159 SER A O 1
ATOM 1193 N N . GLY A 1 160 ? -48.228 46.477 -17.172 1.00 71.75 160 GLY A N 1
ATOM 1194 C CA . GLY A 1 160 ? -47.064 46.952 -17.931 1.00 71.75 160 GLY A CA 1
ATOM 1195 C C . GLY A 1 160 ? -46.161 45.874 -18.547 1.00 71.75 160 GLY A C 1
ATOM 1196 O O . GLY A 1 160 ? -45.387 46.219 -19.435 1.00 71.75 160 GLY A O 1
ATOM 1197 N N . TYR A 1 161 ? -46.238 44.611 -18.119 1.00 81.00 161 TYR A N 1
ATOM 1198 C CA . TYR A 1 161 ? -45.430 43.511 -18.663 1.00 81.00 161 TYR A CA 1
ATOM 1199 C C . TYR A 1 161 ? -46.145 42.156 -18.531 1.00 81.00 161 TYR A C 1
ATOM 1201 O O . TYR A 1 161 ? -46.954 41.964 -17.622 1.00 81.00 161 TYR A O 1
ATOM 1209 N N . THR A 1 162 ? -45.785 41.210 -19.398 1.00 83.38 162 THR A N 1
ATOM 1210 C CA . THR A 1 162 ? -46.250 39.815 -19.396 1.00 83.38 162 THR A CA 1
ATOM 1211 C C . THR A 1 162 ? -45.086 38.877 -19.065 1.00 83.38 162 THR A C 1
ATOM 1213 O O . THR A 1 162 ? -43.993 39.045 -19.608 1.00 83.38 162 THR A O 1
ATOM 1216 N N . ILE A 1 163 ? -45.312 37.884 -18.198 1.00 86.50 163 ILE A N 1
ATOM 1217 C CA . ILE A 1 163 ? -44.326 36.841 -17.870 1.00 86.50 163 ILE A CA 1
ATOM 1218 C C . ILE A 1 163 ? -44.670 35.574 -18.655 1.00 86.50 163 ILE A C 1
ATOM 1220 O O . ILE A 1 163 ? -45.818 35.130 -18.650 1.00 86.50 163 ILE A O 1
ATOM 1224 N N . TYR A 1 164 ? -43.682 34.995 -19.327 1.00 86.19 164 TYR A N 1
ATOM 1225 C CA . TYR A 1 164 ? -43.789 33.708 -20.007 1.00 86.19 164 TYR A CA 1
ATOM 1226 C C . TYR A 1 164 ? -42.949 32.677 -19.267 1.00 86.19 164 TYR A C 1
ATOM 1228 O O . TYR A 1 164 ? -41.750 32.885 -19.121 1.00 86.19 164 TYR A O 1
ATOM 1236 N N . HIS A 1 165 ? -43.562 31.577 -18.845 1.00 86.38 165 HIS A N 1
ATOM 1237 C CA . HIS A 1 165 ? -42.875 30.410 -18.295 1.00 86.38 165 HIS A CA 1
ATOM 1238 C C . HIS A 1 165 ? -42.692 29.366 -19.393 1.00 86.38 165 HIS A C 1
ATOM 1240 O O . HIS A 1 165 ? -43.576 29.216 -20.236 1.00 86.38 165 HIS A O 1
ATOM 1246 N N . PHE A 1 166 ? -41.572 28.654 -19.397 1.00 87.31 166 PHE A N 1
ATOM 1247 C CA . PHE A 1 166 ? -41.287 27.597 -20.366 1.00 87.31 166 PHE A CA 1
ATOM 1248 C C . PHE A 1 166 ? -40.387 26.518 -19.762 1.00 87.31 166 PHE A C 1
ATOM 1250 O O . PHE A 1 166 ? -39.633 26.788 -18.830 1.00 87.31 166 PHE A O 1
ATOM 1257 N N . ASP A 1 167 ? -40.443 25.315 -20.320 1.00 85.31 167 ASP A N 1
ATOM 1258 C CA . ASP A 1 167 ? -39.522 24.221 -20.012 1.00 85.31 167 ASP A CA 1
ATOM 1259 C C . ASP A 1 167 ? -38.340 24.251 -20.993 1.00 85.31 167 ASP A C 1
ATOM 1261 O O . ASP A 1 167 ? -38.493 24.671 -22.142 1.00 85.31 167 ASP A O 1
ATOM 1265 N N . LEU A 1 168 ? -37.163 23.797 -20.565 1.00 83.56 168 LEU A N 1
ATOM 1266 C CA . LEU A 1 168 ? -35.967 23.702 -21.405 1.00 83.56 168 LEU A CA 1
ATOM 1267 C C . LEU A 1 168 ? -35.724 22.264 -21.872 1.00 83.56 168 LEU A C 1
ATOM 1269 O O . LEU A 1 168 ? -35.607 21.354 -21.054 1.00 83.56 168 LEU A O 1
ATOM 1273 N N . ASP A 1 169 ? -35.592 22.081 -23.186 1.00 81.94 169 ASP A N 1
ATOM 1274 C CA . ASP A 1 169 ? -35.212 20.817 -23.823 1.00 81.94 169 ASP A CA 1
ATOM 1275 C C . ASP A 1 169 ? -33.694 20.771 -24.083 1.00 81.94 169 ASP A C 1
ATOM 1277 O O . ASP A 1 169 ? -33.171 21.439 -24.983 1.00 81.94 169 ASP A O 1
ATOM 1281 N N . GLY A 1 170 ? -32.976 19.963 -23.296 1.00 75.81 170 GLY A N 1
ATOM 1282 C CA . GLY A 1 170 ? -31.524 19.796 -23.400 1.00 75.81 170 GLY A CA 1
ATOM 1283 C C . GLY A 1 170 ? -31.038 19.298 -24.766 1.00 75.81 170 GLY A C 1
ATOM 1284 O O . GLY A 1 170 ? -30.004 19.752 -25.258 1.00 75.81 170 GLY A O 1
ATOM 1285 N N . VAL A 1 171 ? -31.804 18.442 -25.455 1.00 79.00 171 VAL A N 1
ATOM 1286 C CA . VAL A 1 171 ? -31.432 17.921 -26.784 1.00 79.00 171 VAL A CA 1
ATOM 1287 C C . VAL A 1 171 ? -31.498 19.029 -27.833 1.00 79.00 171 VAL A C 1
ATOM 1289 O O . VAL A 1 171 ? -30.602 19.156 -28.677 1.00 79.00 171 VAL A O 1
ATOM 1292 N N . ALA A 1 172 ? -32.545 19.857 -27.770 1.00 76.75 172 ALA A N 1
ATOM 1293 C CA . ALA A 1 172 ? -32.707 21.010 -28.651 1.00 76.75 172 ALA A CA 1
ATOM 1294 C C . ALA A 1 172 ? -31.602 22.053 -28.414 1.00 76.75 172 ALA A C 1
ATOM 1296 O O . ALA A 1 172 ? -31.030 22.573 -29.375 1.00 76.75 172 ALA A O 1
ATOM 1297 N N . PHE A 1 173 ? -31.245 22.299 -27.149 1.00 77.62 173 PHE A N 1
ATOM 1298 C CA . PHE A 1 173 ? -30.154 23.205 -26.788 1.00 77.62 173 PHE A CA 1
ATOM 1299 C C . PHE A 1 173 ? -28.789 22.695 -27.266 1.00 77.62 173 PHE A C 1
ATOM 1301 O O . PHE A 1 173 ? -28.052 23.428 -27.925 1.00 77.62 173 PHE A O 1
ATOM 1308 N N . ALA A 1 174 ? -28.465 21.426 -27.004 1.00 74.62 174 ALA A N 1
ATOM 1309 C CA . ALA A 1 174 ? -27.215 20.810 -27.443 1.00 74.62 174 ALA A CA 1
ATOM 1310 C C . ALA A 1 174 ? -27.067 20.868 -28.971 1.00 74.62 174 ALA A C 1
ATOM 1312 O O . ALA A 1 174 ? -25.987 21.167 -29.483 1.00 74.62 174 ALA A O 1
ATOM 1313 N N . SER A 1 175 ? -28.163 20.623 -29.699 1.00 75.31 175 SER A N 1
ATOM 1314 C CA . SER A 1 175 ? -28.186 20.688 -31.165 1.00 75.31 175 SER A CA 1
ATOM 1315 C C . SER A 1 175 ? -27.887 22.098 -31.668 1.00 75.31 175 SER A C 1
ATOM 1317 O O . SER A 1 175 ? -27.044 22.266 -32.544 1.00 75.31 175 SER A O 1
ATOM 1319 N N . TYR A 1 176 ? -28.503 23.115 -31.059 1.00 74.62 176 TYR A N 1
ATOM 1320 C CA . TYR A 1 176 ? -28.224 24.518 -31.366 1.00 74.62 176 TYR A CA 1
ATOM 1321 C C . TYR A 1 176 ? -26.749 24.886 -31.124 1.00 74.62 176 TYR A C 1
ATOM 1323 O O . TYR A 1 176 ? -26.119 25.513 -31.977 1.00 74.62 176 TYR A O 1
ATOM 1331 N N . MET A 1 177 ? -26.175 24.443 -30.000 1.00 68.81 177 MET A N 1
ATOM 1332 C CA . MET A 1 177 ? -24.765 24.677 -29.661 1.00 68.81 177 MET A CA 1
ATOM 1333 C C . MET A 1 177 ? -23.809 24.031 -30.669 1.00 68.81 177 MET A C 1
ATOM 1335 O O . MET A 1 177 ? -22.878 24.684 -31.144 1.00 68.81 177 MET A O 1
ATOM 1339 N N . ARG A 1 178 ? -24.049 22.765 -31.029 1.00 74.06 178 ARG A N 1
ATOM 1340 C CA . ARG A 1 178 ? -23.250 22.047 -32.030 1.00 74.06 178 ARG A CA 1
ATOM 1341 C C . ARG A 1 178 ? -23.325 22.728 -33.388 1.00 74.06 178 ARG A C 1
ATOM 1343 O O . ARG A 1 178 ? -22.291 22.926 -34.022 1.00 74.06 178 ARG A O 1
ATOM 1350 N N . ASP A 1 179 ? -24.522 23.086 -33.837 1.00 71.50 179 ASP A N 1
ATOM 1351 C CA . ASP A 1 179 ? -24.717 23.692 -35.154 1.00 71.50 179 ASP A CA 1
ATOM 1352 C C . ASP A 1 179 ? -24.017 25.067 -35.231 1.00 71.50 179 ASP A C 1
ATOM 1354 O O . ASP A 1 179 ? -23.367 25.377 -36.231 1.00 71.50 179 ASP A O 1
ATOM 1358 N N . GLY A 1 180 ? -24.056 25.856 -34.148 1.00 65.75 180 GLY A N 1
ATOM 1359 C CA . GLY A 1 180 ? -23.313 27.115 -34.028 1.00 65.75 180 GLY A CA 1
ATOM 1360 C C . GLY A 1 180 ? -21.790 26.932 -34.032 1.00 65.75 180 GLY A C 1
ATOM 1361 O O . GLY A 1 180 ? -21.088 27.628 -34.767 1.00 65.75 180 GLY A O 1
ATOM 1362 N N . ALA A 1 181 ? -21.275 25.966 -33.266 1.00 64.12 181 ALA A N 1
ATOM 1363 C CA . ALA A 1 181 ? -19.847 25.642 -33.237 1.00 64.12 181 ALA A CA 1
ATOM 1364 C C . ALA A 1 181 ? -19.345 25.132 -34.599 1.00 64.12 181 ALA A C 1
ATOM 1366 O O . ALA A 1 181 ? -18.283 25.540 -35.066 1.00 64.12 181 ALA A O 1
ATOM 1367 N N . THR A 1 182 ? -20.145 24.300 -35.270 1.00 66.31 182 THR A N 1
ATOM 1368 C CA . THR A 1 182 ? -19.851 23.788 -36.616 1.00 66.31 182 THR A CA 1
ATOM 1369 C C . THR A 1 182 ? -19.744 24.940 -37.613 1.00 66.31 182 THR A C 1
ATOM 1371 O O . THR A 1 182 ? -18.758 25.028 -38.341 1.00 66.31 182 THR A O 1
ATOM 1374 N N . ALA A 1 183 ? -20.699 25.876 -37.597 1.00 63.97 183 ALA A N 1
ATOM 1375 C CA . ALA A 1 183 ? -20.687 27.033 -38.489 1.00 63.97 183 ALA A CA 1
ATOM 1376 C C . ALA A 1 183 ? -19.455 27.938 -38.283 1.00 63.97 183 ALA A C 1
ATOM 1378 O O . ALA A 1 183 ? -18.905 28.453 -39.259 1.00 63.97 183 ALA A O 1
ATOM 1379 N N . GLU A 1 184 ? -18.988 28.121 -37.042 1.00 60.78 184 GLU A N 1
ATOM 1380 C CA . GLU A 1 184 ? -17.785 28.921 -36.772 1.00 60.78 184 GLU A CA 1
ATOM 1381 C C . GLU A 1 184 ? -16.497 28.196 -37.181 1.00 60.78 184 GLU A C 1
ATOM 1383 O O . GLU A 1 184 ? -15.603 28.812 -37.762 1.00 60.78 184 GLU A O 1
ATOM 1388 N N . LEU A 1 185 ? -16.412 26.883 -36.954 1.00 61.62 185 LEU A N 1
ATOM 1389 C CA . LEU A 1 185 ? -15.268 26.064 -37.368 1.00 61.62 185 LEU A CA 1
ATOM 1390 C C . LEU A 1 185 ? -15.169 25.930 -38.896 1.00 61.62 185 LEU A C 1
ATOM 1392 O O . LEU A 1 185 ? -14.069 25.917 -39.455 1.00 61.62 185 LEU A O 1
ATOM 1396 N N . GLU A 1 186 ? -16.304 25.913 -39.595 1.00 63.94 186 GLU A N 1
ATOM 1397 C CA . GLU A 1 186 ? -16.352 26.042 -41.053 1.00 63.94 186 GLU A CA 1
ATOM 1398 C C . GLU A 1 186 ? -15.885 27.433 -41.515 1.00 63.94 186 GLU A C 1
ATOM 1400 O O . GLU A 1 186 ? -15.119 27.544 -42.478 1.00 63.94 186 GLU A O 1
ATOM 1405 N N . ARG A 1 187 ? -16.299 28.506 -40.823 1.00 57.66 187 ARG A N 1
ATOM 1406 C CA . ARG A 1 187 ? -15.929 29.895 -41.154 1.00 57.66 187 ARG A CA 1
ATOM 1407 C C . ARG A 1 187 ? -14.446 30.186 -40.910 1.00 57.66 187 ARG A C 1
ATOM 1409 O O . ARG A 1 187 ? -13.837 30.916 -41.695 1.00 57.66 187 ARG A O 1
ATOM 1416 N N . SER A 1 188 ? -13.863 29.606 -39.863 1.00 56.06 188 SER A N 1
ATOM 1417 C CA . SER A 1 188 ? -12.439 29.711 -39.527 1.00 56.06 188 SER A CA 1
ATOM 1418 C C . SER A 1 188 ? -11.551 28.755 -40.339 1.00 56.06 188 SER A C 1
ATOM 1420 O O . SER A 1 188 ? -10.324 28.873 -40.298 1.00 56.06 188 SER A O 1
ATOM 1422 N N . GLY A 1 189 ? -12.153 27.856 -41.132 1.00 55.31 189 GLY A N 1
ATOM 1423 C CA . GLY A 1 189 ? -11.457 26.905 -42.003 1.00 55.31 189 GLY A CA 1
ATOM 1424 C C . GLY A 1 189 ? -10.804 25.738 -41.257 1.00 55.31 189 GLY A C 1
ATOM 1425 O O . GLY A 1 189 ? -9.889 25.118 -41.795 1.00 55.31 189 GLY A O 1
ATOM 1426 N N . GLN A 1 190 ? -11.248 25.466 -40.028 1.00 54.88 190 GLN A N 1
ATOM 1427 C CA . GLN A 1 190 ? -10.660 24.486 -39.113 1.00 54.88 190 GLN A CA 1
ATOM 1428 C C . GLN A 1 190 ? -11.401 23.138 -39.091 1.00 54.88 190 GLN A C 1
ATOM 1430 O O . GLN A 1 190 ? -10.927 22.214 -38.439 1.00 54.88 190 GLN A O 1
ATOM 1435 N N . LEU A 1 191 ? -12.515 22.987 -39.822 1.00 50.56 191 LEU A N 1
ATOM 1436 C CA . LEU A 1 191 ? -13.243 21.715 -39.930 1.00 50.56 191 LEU A CA 1
ATOM 1437 C C . LEU A 1 191 ? -12.901 20.955 -41.240 1.00 50.56 191 LEU A C 1
ATOM 1439 O O . LEU A 1 191 ? -13.221 21.444 -42.330 1.00 50.56 191 LEU A O 1
ATOM 1443 N N . PRO A 1 192 ? -12.265 19.764 -41.196 1.00 48.62 192 PRO A N 1
ATOM 1444 C CA . PRO A 1 192 ? -12.058 18.913 -42.376 1.00 48.62 192 PRO A CA 1
ATOM 1445 C C . PRO A 1 192 ? -13.386 18.341 -42.915 1.00 48.62 192 PRO A C 1
ATOM 1447 O O . PRO A 1 192 ? -14.279 18.027 -42.136 1.00 48.62 192 PRO A O 1
ATOM 1450 N N . GLN A 1 193 ? -13.515 18.137 -44.239 1.00 47.38 193 GLN A N 1
ATOM 1451 C CA . GLN A 1 193 ? -14.768 17.753 -44.941 1.00 47.38 193 GLN A CA 1
ATOM 1452 C C . GLN A 1 193 ? -15.367 16.358 -44.610 1.00 47.38 193 GLN A C 1
ATOM 1454 O O . GLN A 1 193 ? -16.151 15.824 -45.394 1.00 47.38 193 GLN A O 1
ATOM 1459 N N . SER A 1 194 ? -15.039 15.744 -43.475 1.00 47.91 194 SER A N 1
ATOM 1460 C CA . SER A 1 194 ? -15.539 14.412 -43.102 1.00 47.91 194 SER A CA 1
ATOM 1461 C C . SER A 1 194 ? -15.765 14.194 -41.602 1.00 47.91 194 SER A C 1
ATOM 1463 O O . SER A 1 194 ? -15.896 13.045 -41.195 1.00 47.91 194 SER A O 1
ATOM 1465 N N . TYR A 1 195 ? -15.809 15.251 -40.786 1.00 47.28 195 TYR A N 1
ATOM 1466 C CA . TYR A 1 195 ? -16.047 15.148 -39.340 1.00 47.28 195 TYR A CA 1
ATOM 1467 C C . TYR A 1 195 ? -17.334 15.882 -38.940 1.00 47.28 195 TYR A C 1
ATOM 1469 O O . TYR A 1 195 ? -17.523 17.040 -39.306 1.00 47.28 195 TYR A O 1
ATOM 1477 N N . GLU A 1 196 ? -18.207 15.206 -38.188 1.00 55.38 196 GLU A N 1
ATOM 1478 C CA . GLU A 1 196 ? -19.364 15.804 -37.511 1.00 55.38 196 GLU A CA 1
ATOM 1479 C C . GLU A 1 196 ? -19.018 16.006 -36.029 1.00 55.38 196 GLU A C 1
ATOM 1481 O O . GLU A 1 196 ? -18.434 15.124 -35.403 1.00 55.38 196 GLU A O 1
ATOM 1486 N N . LEU A 1 197 ? -19.354 17.169 -35.462 1.00 52.94 197 LEU A N 1
ATOM 1487 C CA . LEU A 1 197 ? -19.225 17.395 -34.021 1.00 52.94 197 LEU A CA 1
ATOM 1488 C C . LEU A 1 197 ? -20.318 16.619 -33.282 1.00 52.94 197 LEU A C 1
ATOM 1490 O O . LEU A 1 197 ? -21.502 16.771 -33.580 1.00 52.94 197 LEU A O 1
ATOM 1494 N N . GLU A 1 198 ? -19.941 15.810 -32.298 1.00 56.12 198 GLU A N 1
ATOM 1495 C CA . GLU A 1 198 ? -20.915 15.132 -31.445 1.00 56.12 198 GLU A CA 1
ATOM 1496 C C . GLU A 1 198 ? -21.538 16.088 -30.415 1.00 56.12 198 GLU A C 1
ATOM 1498 O O . GLU A 1 198 ? -20.971 17.116 -30.038 1.00 56.12 198 GLU A O 1
ATOM 1503 N N . LEU A 1 199 ? -22.753 15.759 -29.971 1.00 57.00 199 LEU A N 1
ATOM 1504 C CA . LEU A 1 199 ? -23.470 16.521 -28.951 1.00 57.00 199 LEU A CA 1
ATOM 1505 C C . LEU A 1 199 ? -22.920 16.153 -27.570 1.00 57.00 199 LEU A C 1
ATOM 1507 O O . LEU A 1 199 ? -22.988 14.991 -27.181 1.00 57.00 199 LEU A O 1
ATOM 1511 N N . SER A 1 200 ? -22.424 17.134 -26.808 1.00 55.16 200 SER A N 1
ATOM 1512 C CA . SER A 1 200 ? -21.944 16.884 -25.441 1.00 55.16 200 SER A CA 1
ATOM 1513 C C . SER A 1 200 ? -23.067 16.303 -24.558 1.00 55.16 200 SER A C 1
ATOM 1515 O O . SER A 1 200 ? -24.124 16.942 -24.432 1.00 55.16 200 SER A O 1
ATOM 1517 N N . PRO A 1 201 ? -22.856 15.142 -23.901 1.00 62.41 201 PRO A N 1
ATOM 1518 C CA . PRO A 1 201 ? -23.857 14.502 -23.042 1.00 62.41 201 PRO A CA 1
ATOM 1519 C C . PRO A 1 201 ? -24.364 15.399 -21.903 1.00 62.41 201 PRO A C 1
ATOM 1521 O O . PRO A 1 201 ? -25.508 15.254 -21.467 1.00 62.41 201 PRO A O 1
ATOM 1524 N N . HIS A 1 202 ? -23.541 16.357 -21.457 1.00 61.47 202 HIS A N 1
ATOM 1525 C CA . HIS A 1 202 ? -23.885 17.312 -20.402 1.00 61.47 202 HIS A CA 1
ATOM 1526 C C . HIS A 1 202 ? -25.045 18.239 -20.789 1.00 61.47 202 HIS A C 1
ATOM 1528 O O . HIS A 1 202 ? -25.882 18.548 -19.946 1.00 61.47 202 HIS A O 1
ATOM 1534 N N . PHE A 1 203 ? -25.129 18.658 -22.058 1.00 65.44 203 PHE A N 1
ATOM 1535 C CA . PHE A 1 203 ? -26.227 19.506 -22.536 1.00 65.44 203 PHE A CA 1
ATOM 1536 C C . PHE A 1 203 ? -27.448 18.684 -22.945 1.00 65.44 203 PHE A C 1
ATOM 1538 O O . PHE A 1 203 ? -28.572 19.101 -22.691 1.00 65.44 203 PHE A O 1
ATOM 1545 N N . VAL A 1 204 ? -27.231 17.501 -23.529 1.00 73.25 204 VAL A N 1
ATOM 1546 C CA . VAL A 1 204 ? -28.304 16.598 -23.983 1.00 73.25 204 VAL A CA 1
ATOM 1547 C C . VAL A 1 204 ? -29.203 16.168 -22.822 1.00 73.25 204 VAL A C 1
ATOM 1549 O O . VAL A 1 204 ? -30.421 16.133 -22.976 1.00 73.25 204 VAL A O 1
ATOM 1552 N N . ASN A 1 205 ? -28.611 15.885 -21.659 1.00 74.06 205 ASN A N 1
ATOM 1553 C CA . ASN A 1 205 ? -29.329 15.418 -20.470 1.00 74.06 205 ASN A CA 1
ATOM 1554 C C . ASN A 1 205 ? -29.688 16.542 -19.483 1.00 74.06 205 ASN A C 1
ATOM 1556 O O . ASN A 1 205 ? -30.100 16.262 -18.358 1.00 74.06 205 ASN A O 1
ATOM 1560 N N . MET A 1 206 ? -29.521 17.806 -19.879 1.00 76.44 206 MET A N 1
ATOM 1561 C CA . MET A 1 206 ? -29.918 18.949 -19.062 1.00 76.44 206 MET A CA 1
ATOM 1562 C C . MET A 1 206 ? -31.445 19.055 -19.006 1.00 76.44 206 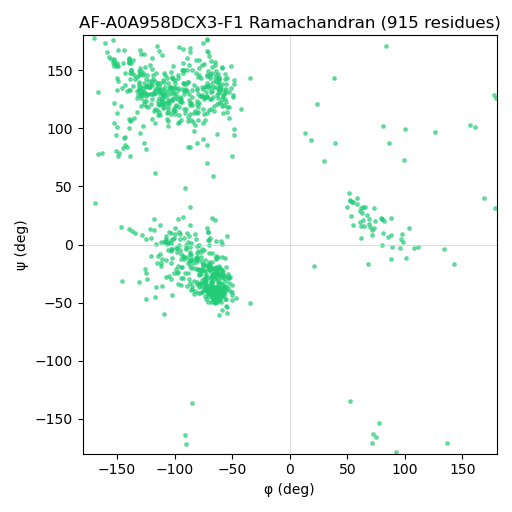MET A C 1
ATOM 1564 O O . MET A 1 206 ? -32.126 18.956 -20.030 1.00 76.44 206 MET A O 1
ATOM 1568 N N . ALA A 1 207 ? -31.975 19.321 -17.814 1.00 78.19 207 ALA A N 1
ATOM 1569 C CA . ALA A 1 207 ? -33.381 19.639 -17.608 1.00 78.19 207 ALA A CA 1
ATOM 1570 C C . ALA A 1 207 ? -33.501 20.979 -16.883 1.00 78.19 207 ALA A C 1
ATOM 1572 O O . ALA A 1 207 ? -32.708 21.299 -15.999 1.00 78.19 207 ALA A O 1
ATOM 1573 N N . GLY A 1 208 ? -34.495 21.781 -17.247 1.00 84.31 208 GLY A N 1
ATOM 1574 C CA . GLY A 1 208 ? -34.669 23.086 -16.632 1.00 84.31 208 GLY A CA 1
ATOM 1575 C C . GLY A 1 208 ? -35.979 23.753 -16.998 1.00 84.31 208 GLY A C 1
ATOM 1576 O O . GLY A 1 208 ? -36.767 23.241 -17.792 1.00 84.31 208 GLY A O 1
ATOM 1577 N N . SER A 1 209 ? -36.193 24.925 -16.423 1.00 88.81 209 SER A N 1
ATOM 1578 C CA . SER A 1 209 ? -37.320 25.797 -16.735 1.00 88.81 209 SER A CA 1
ATOM 1579 C C . SER A 1 209 ? -36.850 27.242 -16.779 1.00 88.81 209 SER A C 1
ATOM 1581 O O . SER A 1 209 ? -35.823 27.591 -16.198 1.00 88.81 209 SER A O 1
ATOM 1583 N N . GLY A 1 210 ? -37.585 28.092 -17.477 1.00 88.50 210 GLY A N 1
ATOM 1584 C CA . GLY A 1 210 ? -37.244 29.492 -17.614 1.00 88.50 210 GLY A CA 1
ATOM 1585 C C . GLY A 1 210 ? -38.446 30.412 -17.541 1.00 88.50 210 GLY A C 1
ATOM 1586 O O . GLY A 1 210 ? -39.594 30.021 -17.755 1.00 88.50 210 GLY A O 1
ATOM 1587 N N . GLU A 1 211 ? -38.149 31.672 -17.256 1.00 89.75 211 GLU A N 1
ATOM 1588 C CA . GLU A 1 211 ? -39.080 32.784 -17.284 1.00 89.75 211 GLU A CA 1
ATOM 1589 C C . GLU A 1 211 ? -38.546 33.887 -18.194 1.00 89.75 211 GLU A C 1
ATOM 1591 O O . GLU A 1 211 ? -37.378 34.272 -18.107 1.00 89.75 211 GLU A O 1
ATOM 1596 N N . LEU A 1 212 ? -39.414 34.457 -19.026 1.00 87.81 212 LEU A N 1
ATOM 1597 C CA . LEU A 1 212 ? -39.121 35.647 -19.816 1.00 87.81 212 LEU A CA 1
ATOM 1598 C C . LEU A 1 212 ? -40.158 36.729 -19.538 1.00 87.81 212 LEU A C 1
ATOM 1600 O O . LEU A 1 212 ? -41.349 36.566 -19.796 1.00 87.81 212 LEU A O 1
ATOM 1604 N N . TRP A 1 213 ? -39.688 37.861 -19.038 1.00 89.06 213 TRP A N 1
ATOM 1605 C CA . TRP A 1 213 ? -40.500 39.024 -18.723 1.00 89.06 213 TRP A CA 1
ATOM 1606 C C . TRP A 1 213 ? -40.439 39.978 -19.910 1.00 89.06 213 TRP A C 1
ATOM 1608 O O . TRP A 1 213 ? -39.362 40.462 -20.258 1.00 89.06 213 TRP A O 1
ATOM 1618 N N . VAL A 1 214 ? -41.580 40.258 -20.535 1.00 86.38 214 VAL A N 1
ATOM 1619 C CA . VAL A 1 214 ? -41.671 41.069 -21.757 1.00 86.38 214 VAL A CA 1
ATOM 1620 C C . VAL A 1 214 ? -42.526 42.302 -21.497 1.00 86.38 214 VAL A C 1
ATOM 1622 O O . VAL A 1 214 ? -43.641 42.198 -20.994 1.00 86.38 214 VAL A O 1
ATOM 1625 N N . ASP A 1 215 ? -42.018 43.477 -21.855 1.00 83.75 215 ASP A N 1
ATOM 1626 C CA . ASP A 1 215 ? -42.749 44.740 -21.730 1.00 83.75 215 ASP A CA 1
ATOM 1627 C C . ASP A 1 215 ? -43.923 44.802 -22.723 1.00 83.75 215 ASP A C 1
ATOM 1629 O O . ASP A 1 215 ? -43.731 44.693 -23.936 1.00 83.75 215 ASP A O 1
ATOM 1633 N N . ASP A 1 216 ? -45.142 45.040 -22.232 1.00 79.44 216 ASP A N 1
ATOM 1634 C CA . ASP A 1 216 ? -46.357 44.988 -23.062 1.00 79.44 216 ASP A CA 1
ATOM 1635 C C . ASP A 1 216 ? -46.426 46.131 -24.093 1.00 79.44 216 ASP A C 1
ATOM 1637 O O . ASP A 1 216 ? -47.129 46.034 -25.102 1.00 79.44 216 ASP A O 1
ATOM 1641 N N . ALA A 1 217 ? -45.735 47.249 -23.839 1.00 77.00 217 ALA A N 1
ATOM 1642 C CA . ALA A 1 217 ? -45.781 48.436 -24.690 1.00 77.00 217 ALA A CA 1
ATOM 1643 C C . ALA A 1 217 ? -44.766 48.380 -25.840 1.00 77.00 217 ALA A C 1
ATOM 1645 O O . ALA A 1 217 ? -45.014 48.934 -26.915 1.00 77.00 217 ALA A O 1
ATOM 1646 N N . THR A 1 218 ? -43.615 47.751 -25.611 1.00 78.00 218 THR A N 1
ATOM 1647 C CA . THR A 1 218 ? -42.487 47.707 -26.549 1.00 78.00 218 THR A CA 1
ATOM 1648 C C . THR A 1 218 ? -42.231 46.322 -27.132 1.00 78.00 218 THR A C 1
ATOM 1650 O O . THR A 1 218 ? -41.593 46.244 -28.183 1.00 78.00 218 THR A O 1
ATOM 1653 N N . GLY A 1 219 ? -42.740 45.263 -26.497 1.00 78.44 219 GLY A N 1
ATOM 1654 C CA . GLY A 1 219 ? -42.507 43.870 -26.876 1.00 78.44 219 GLY A CA 1
ATOM 1655 C C . GLY A 1 219 ? -41.077 43.391 -26.619 1.00 78.44 219 GLY A C 1
ATOM 1656 O O . GLY A 1 219 ? -40.682 42.378 -27.183 1.00 78.44 219 GLY A O 1
ATOM 1657 N N . LEU A 1 220 ? -40.288 44.130 -25.829 1.00 83.69 220 LEU A N 1
ATOM 1658 C CA . LEU A 1 220 ? -38.880 43.822 -25.571 1.00 83.69 220 LEU A CA 1
ATOM 1659 C C . LEU A 1 220 ? -38.700 43.058 -24.250 1.00 83.69 220 LEU A C 1
ATOM 1661 O O . LEU A 1 220 ? -39.422 43.345 -23.289 1.00 83.69 220 LEU A O 1
ATOM 1665 N N . PRO A 1 221 ? -37.719 42.139 -24.172 1.00 84.88 221 PRO A N 1
ATOM 1666 C CA . PRO A 1 221 ? -37.345 41.491 -22.923 1.00 84.88 221 PRO A CA 1
ATOM 1667 C C . PRO A 1 221 ? -36.856 42.501 -21.879 1.00 84.88 221 PRO A C 1
ATOM 1669 O O . PRO A 1 221 ? -36.045 43.385 -22.170 1.00 84.88 221 PRO A O 1
ATOM 1672 N N . LEU A 1 222 ? -37.354 42.350 -20.657 1.00 86.62 222 LEU A N 1
ATOM 1673 C CA . LEU A 1 222 ? -36.929 43.091 -19.471 1.00 86.62 222 LEU A CA 1
ATOM 1674 C C . LEU A 1 222 ? -36.019 42.237 -18.591 1.00 86.62 222 LEU A C 1
ATOM 1676 O O . LEU A 1 222 ? -34.999 42.720 -18.111 1.00 86.62 222 LEU A O 1
ATOM 1680 N N . ARG A 1 223 ? -36.387 40.968 -18.399 1.00 87.69 223 ARG A N 1
ATOM 1681 C CA . ARG A 1 223 ? -35.663 40.013 -17.563 1.00 87.69 223 ARG A CA 1
ATOM 1682 C C . ARG A 1 223 ? -35.853 38.599 -18.085 1.00 87.69 223 ARG A C 1
ATOM 1684 O O . ARG A 1 223 ? -36.950 38.244 -18.509 1.00 87.69 223 ARG A O 1
ATOM 1691 N N . GLN A 1 224 ? -34.805 37.801 -17.993 1.00 87.38 224 GLN A N 1
ATOM 1692 C CA . GLN A 1 224 ? -34.830 36.366 -18.208 1.00 87.38 224 GLN A CA 1
ATOM 1693 C C . GLN A 1 224 ? -34.311 35.667 -16.953 1.00 87.38 224 GLN A C 1
ATOM 1695 O O . GLN A 1 224 ? -33.319 36.102 -16.372 1.00 87.38 224 GLN A O 1
ATOM 1700 N N . ILE A 1 225 ? -34.989 34.609 -16.526 1.00 87.25 225 ILE A N 1
ATOM 1701 C CA . ILE A 1 225 ? -34.542 33.729 -15.444 1.00 87.25 225 ILE A CA 1
ATOM 1702 C C . ILE A 1 225 ? -34.501 32.321 -16.014 1.00 87.25 225 ILE A C 1
ATOM 1704 O O . ILE A 1 225 ? -35.466 31.899 -16.636 1.00 87.25 225 ILE A O 1
ATOM 1708 N N . ILE A 1 226 ? -33.396 31.615 -15.833 1.00 85.25 226 ILE A N 1
ATOM 1709 C CA . ILE A 1 226 ? -33.208 30.239 -16.276 1.00 85.25 226 ILE A CA 1
ATOM 1710 C C . ILE A 1 226 ? -32.761 29.425 -15.072 1.00 85.25 226 ILE A C 1
ATOM 1712 O O . ILE A 1 226 ? -31.733 29.728 -14.475 1.00 85.25 226 ILE A O 1
ATOM 1716 N N . ASP A 1 227 ? -33.536 28.406 -14.734 1.00 84.81 227 ASP A N 1
ATOM 1717 C CA . ASP A 1 227 ? -33.198 27.400 -13.740 1.00 84.81 227 ASP A CA 1
ATOM 1718 C C . ASP A 1 227 ? -32.855 26.112 -14.476 1.00 84.81 227 ASP A C 1
ATOM 1720 O O . ASP A 1 227 ? -33.718 25.518 -15.126 1.00 84.81 227 ASP A O 1
ATOM 1724 N N . VAL A 1 228 ? -31.597 25.694 -14.405 1.00 83.12 228 VAL A N 1
ATOM 1725 C CA . VAL A 1 228 ? -31.111 24.471 -15.047 1.00 83.12 228 VAL A CA 1
ATOM 1726 C C . VAL A 1 228 ? -30.474 23.562 -14.019 1.00 83.12 228 VAL A C 1
ATOM 1728 O O . VAL A 1 228 ? -29.723 24.003 -13.154 1.00 83.12 228 VAL A O 1
ATOM 1731 N N . GLN A 1 229 ? -30.781 22.282 -14.140 1.00 82.38 229 GLN A N 1
ATOM 1732 C CA . GLN A 1 229 ? -30.144 21.211 -13.406 1.00 82.38 229 GLN A CA 1
ATOM 1733 C C . GLN A 1 229 ? -29.341 20.390 -14.407 1.00 82.38 229 GLN A C 1
ATOM 1735 O O . GLN A 1 229 ? -29.876 19.874 -15.397 1.00 82.38 229 GLN A O 1
ATOM 1740 N N . PHE A 1 230 ? -28.041 20.300 -14.163 1.00 76.50 230 PHE A N 1
ATOM 1741 C CA . PHE A 1 230 ? -27.165 19.454 -14.954 1.00 76.50 230 PHE A CA 1
ATOM 1742 C C . PHE A 1 230 ? -27.310 17.996 -14.502 1.00 76.50 230 PHE A C 1
ATOM 1744 O O . PHE A 1 230 ? -27.660 17.737 -13.342 1.00 76.50 230 PHE A O 1
ATOM 1751 N N . PRO A 1 231 ? -27.077 17.022 -15.401 1.00 73.75 231 PRO A N 1
ATOM 1752 C CA . PRO A 1 231 ? -27.015 15.627 -14.992 1.00 73.75 231 PRO A CA 1
ATOM 1753 C C . PRO A 1 231 ? -25.946 15.457 -13.898 1.00 73.75 231 PRO A C 1
ATOM 1755 O O . PRO A 1 231 ? -24.908 16.119 -13.969 1.00 73.75 231 PRO A O 1
ATOM 1758 N N . PRO A 1 232 ? -26.188 14.596 -12.895 1.00 74.06 232 PRO A N 1
ATOM 1759 C CA . PRO A 1 232 ? -25.205 14.335 -11.853 1.00 74.06 232 PRO A CA 1
ATOM 1760 C C . PRO A 1 232 ? -23.926 13.763 -12.469 1.00 74.06 232 PRO A C 1
ATOM 1762 O O . PRO A 1 232 ? -23.997 12.889 -13.338 1.00 74.06 232 PRO A O 1
ATOM 1765 N N . ASP A 1 233 ? -22.773 14.244 -12.017 1.00 70.38 233 ASP A N 1
ATOM 1766 C CA . ASP A 1 233 ? -21.483 13.654 -12.363 1.00 70.38 233 ASP A CA 1
ATOM 1767 C C . ASP A 1 233 ? -21.074 12.583 -11.328 1.00 70.38 233 ASP A C 1
ATOM 1769 O O . ASP A 1 233 ? -21.908 12.056 -10.579 1.00 70.38 233 ASP A O 1
ATOM 1773 N N . LYS A 1 234 ? -19.794 12.181 -11.302 1.00 65.62 234 LYS A N 1
ATOM 1774 C CA . LYS A 1 234 ? -19.319 11.138 -10.378 1.00 65.62 234 LYS A CA 1
ATOM 1775 C C . LYS A 1 234 ? -19.460 11.559 -8.906 1.00 65.62 234 LYS A C 1
ATOM 1777 O O . LYS A 1 234 ? -19.582 10.664 -8.066 1.00 65.62 234 LYS A O 1
ATOM 1782 N N . TYR A 1 235 ? -19.534 12.848 -8.579 1.00 67.94 235 TYR A N 1
ATOM 1783 C CA . TYR A 1 235 ? -19.443 13.348 -7.206 1.00 67.94 235 TYR A CA 1
ATOM 1784 C C . TYR A 1 235 ? -20.549 14.340 -6.830 1.00 67.94 235 TYR A C 1
ATOM 1786 O O . TYR A 1 235 ? -21.011 14.321 -5.694 1.00 67.94 235 TYR A O 1
ATOM 1794 N N . GLU A 1 236 ? -21.062 15.151 -7.741 1.00 78.75 236 GLU A N 1
ATOM 1795 C CA . GLU A 1 236 ? -22.010 16.214 -7.423 1.00 78.75 236 GLU A CA 1
ATOM 1796 C C . GLU A 1 236 ? -23.135 16.350 -8.451 1.00 78.75 236 GLU A C 1
ATOM 1798 O O . GLU A 1 236 ? -23.082 15.884 -9.589 1.00 78.75 236 GLU A O 1
ATOM 1803 N N . GLN A 1 237 ? -24.219 16.973 -8.006 1.00 82.38 237 GLN A N 1
ATOM 1804 C CA . GLN A 1 237 ? -25.306 17.435 -8.845 1.00 82.38 237 GLN A CA 1
ATOM 1805 C C . GLN A 1 237 ? -25.324 18.955 -8.810 1.00 82.38 237 GLN A C 1
ATOM 1807 O O . GLN A 1 237 ? -25.390 19.558 -7.741 1.00 82.38 237 GLN A O 1
ATOM 1812 N N . VAL A 1 238 ? -25.281 19.582 -9.977 1.00 78.81 238 VAL A N 1
ATOM 1813 C CA . VAL A 1 238 ? -25.184 21.036 -10.078 1.00 78.81 238 VAL A CA 1
ATOM 1814 C C . VAL A 1 238 ? -26.515 21.625 -10.518 1.00 78.81 238 VAL A C 1
ATOM 1816 O O . VAL A 1 238 ? -27.005 21.334 -11.611 1.00 78.81 238 VAL A O 1
ATOM 1819 N N . ASP A 1 239 ? -27.039 22.523 -9.689 1.00 82.88 239 ASP A N 1
ATOM 1820 C CA . ASP A 1 239 ? -28.168 23.386 -10.013 1.00 82.88 239 ASP A CA 1
ATOM 1821 C C . ASP A 1 239 ? -27.648 24.798 -10.302 1.00 82.88 239 ASP A C 1
ATOM 1823 O O . ASP A 1 239 ? -26.812 25.327 -9.572 1.00 82.88 239 ASP A O 1
ATOM 1827 N N . ALA A 1 240 ? -28.137 25.449 -11.353 1.00 80.62 240 ALA A N 1
ATOM 1828 C CA . ALA A 1 240 ? -27.785 26.828 -11.661 1.00 80.62 240 ALA A CA 1
ATOM 1829 C C . ALA A 1 240 ? -29.027 27.671 -11.947 1.00 80.62 240 ALA A C 1
ATOM 1831 O O . ALA A 1 240 ? -29.849 27.340 -12.801 1.00 80.62 240 ALA A O 1
ATOM 1832 N N . ARG A 1 241 ? -29.120 28.811 -11.258 1.00 86.69 241 ARG A N 1
ATOM 1833 C CA . ARG A 1 241 ? -30.085 29.875 -11.532 1.00 86.69 241 ARG A CA 1
ATOM 1834 C C . ARG A 1 241 ? -29.373 31.048 -12.187 1.00 86.69 241 ARG A C 1
ATOM 1836 O O . ARG A 1 241 ? -28.575 31.739 -11.556 1.00 86.69 241 ARG A O 1
ATOM 1843 N N . ILE A 1 242 ? -29.707 31.317 -13.438 1.00 81.38 242 ILE A N 1
ATOM 1844 C CA . ILE A 1 242 ? -29.178 32.422 -14.236 1.00 81.38 242 ILE A CA 1
ATOM 1845 C C . ILE A 1 242 ? -30.268 33.485 -14.340 1.00 81.38 242 ILE A C 1
ATOM 1847 O O . ILE A 1 242 ? -31.345 33.226 -14.861 1.00 81.38 242 ILE A O 1
ATOM 1851 N N . THR A 1 243 ? -30.016 34.691 -13.844 1.00 85.00 243 THR A N 1
ATOM 1852 C CA . THR A 1 243 ? -30.931 35.833 -13.971 1.00 85.00 243 THR A CA 1
ATOM 1853 C C . THR A 1 243 ? -30.266 36.933 -14.775 1.00 85.00 243 THR A C 1
ATOM 1855 O O . THR A 1 243 ? -29.285 37.509 -14.316 1.00 85.00 243 THR A O 1
ATOM 1858 N N . THR A 1 244 ? -30.823 37.263 -15.934 1.00 83.06 244 THR A N 1
ATOM 1859 C CA . THR A 1 244 ? -30.346 38.335 -16.809 1.00 83.06 244 THR A CA 1
ATOM 1860 C C . THR A 1 244 ? -31.376 39.450 -16.888 1.00 83.06 244 THR A C 1
ATOM 1862 O O . THR A 1 244 ? -32.517 39.231 -17.283 1.00 83.06 244 THR A O 1
ATOM 1865 N N . ASP A 1 245 ? -30.970 40.664 -16.543 1.00 85.19 245 ASP A N 1
ATOM 1866 C CA . ASP A 1 245 ? -31.744 41.886 -16.734 1.00 85.19 245 ASP A CA 1
ATOM 1867 C C . ASP A 1 245 ? -31.266 42.621 -17.981 1.00 85.19 245 ASP A C 1
ATOM 1869 O O . ASP A 1 245 ? -30.064 42.807 -18.173 1.00 85.19 245 ASP A O 1
ATOM 1873 N N . PHE A 1 246 ? -32.206 43.087 -18.801 1.00 85.06 246 PHE A N 1
ATOM 1874 C CA . PHE A 1 246 ? -31.920 43.804 -20.040 1.00 85.06 246 PHE A CA 1
ATOM 1875 C C . PHE A 1 246 ? -32.318 45.272 -19.922 1.00 85.06 246 PHE A C 1
ATOM 1877 O O . PHE A 1 246 ? -33.418 45.620 -19.486 1.00 85.06 246 PHE A O 1
ATOM 1884 N N . ALA A 1 247 ? -31.432 46.157 -20.363 1.00 82.19 247 ALA A N 1
ATOM 1885 C CA . ALA A 1 247 ? -31.628 47.593 -20.284 1.00 82.19 247 ALA A CA 1
ATOM 1886 C C . ALA A 1 247 ? -31.055 48.320 -21.505 1.00 82.19 247 ALA A C 1
ATOM 1888 O O . ALA A 1 247 ? -30.296 47.778 -22.304 1.00 82.19 247 ALA A O 1
ATOM 1889 N N . ASN A 1 248 ? -31.425 49.595 -21.646 1.00 82.75 248 ASN A N 1
ATOM 1890 C CA . ASN A 1 248 ? -30.846 50.512 -22.634 1.00 82.75 248 ASN A CA 1
ATOM 1891 C C . ASN A 1 248 ? -30.842 49.987 -24.083 1.00 82.75 248 ASN A C 1
ATOM 1893 O O . ASN A 1 248 ? -29.921 50.267 -24.850 1.00 82.75 248 ASN A O 1
ATOM 1897 N N . TRP A 1 249 ? -31.917 49.293 -24.470 1.00 81.44 249 TRP A N 1
ATOM 1898 C CA . TRP A 1 249 ? -32.165 48.851 -25.840 1.00 81.44 249 TRP A CA 1
ATOM 1899 C C . TRP A 1 249 ? -31.984 49.992 -26.849 1.00 81.44 249 TRP A C 1
ATOM 1901 O O . TRP A 1 249 ? -32.600 51.063 -26.740 1.00 81.44 249 TRP A O 1
ATOM 1911 N N . SER A 1 250 ? -31.162 49.751 -27.866 1.00 74.75 250 SER A N 1
ATOM 1912 C CA . SER A 1 250 ? -30.917 50.678 -28.962 1.00 74.75 250 SER A CA 1
ATOM 1913 C C . SER A 1 250 ? -32.229 51.009 -29.690 1.00 74.75 250 SER A C 1
ATOM 1915 O O . SER A 1 250 ? -33.220 50.265 -29.691 1.00 74.75 250 SER A O 1
ATOM 1917 N N . ARG A 1 251 ? -32.297 52.204 -30.284 1.00 63.19 251 ARG A N 1
ATOM 1918 C CA . ARG A 1 251 ? -33.476 52.605 -31.067 1.00 63.19 251 ARG A CA 1
ATOM 1919 C C . ARG A 1 251 ? -33.532 51.774 -32.352 1.00 63.19 251 ARG A C 1
ATOM 1921 O O . ARG A 1 251 ? -32.473 51.498 -32.905 1.00 63.19 251 ARG A O 1
ATOM 1928 N N . PRO A 1 252 ? -34.733 51.434 -32.864 1.00 52.56 252 PRO A N 1
ATOM 1929 C CA . PRO A 1 252 ? -34.834 50.690 -34.111 1.00 52.56 252 PRO A CA 1
ATOM 1930 C C . PRO A 1 252 ? -34.105 51.474 -35.197 1.00 52.56 252 PRO A C 1
ATOM 1932 O O . PRO A 1 252 ? -34.321 52.686 -35.330 1.00 52.56 252 PRO A O 1
ATOM 1935 N N . ALA A 1 253 ? -33.247 50.802 -35.958 1.00 44.09 253 ALA A N 1
ATOM 1936 C CA . ALA A 1 253 ? -32.555 51.415 -37.073 1.00 44.09 253 ALA A CA 1
ATOM 1937 C C . ALA A 1 253 ? -33.595 51.845 -38.121 1.00 44.09 253 ALA A C 1
ATOM 1939 O O . ALA A 1 253 ? -34.026 51.064 -38.967 1.00 44.09 253 ALA A O 1
ATOM 1940 N N . THR A 1 254 ? -34.034 53.106 -38.095 1.00 37.41 254 THR A N 1
ATOM 1941 C CA . THR A 1 254 ? -34.690 53.677 -39.270 1.00 37.41 254 THR A CA 1
ATOM 1942 C C . THR A 1 254 ? -33.625 53.737 -40.351 1.00 37.41 254 THR A C 1
ATOM 1944 O O . THR A 1 254 ? -32.639 54.457 -40.190 1.00 37.41 254 THR A O 1
ATOM 1947 N N . ALA A 1 255 ? -33.804 52.969 -41.426 1.00 38.97 255 ALA A N 1
ATOM 1948 C CA . ALA A 1 255 ? -32.942 52.999 -42.599 1.00 38.97 255 ALA A CA 1
ATOM 1949 C C . ALA A 1 255 ? -32.726 54.455 -43.060 1.00 38.97 255 ALA A C 1
ATOM 1951 O O . ALA A 1 255 ? -33.585 55.059 -43.703 1.00 38.97 255 ALA A O 1
ATOM 1952 N N . GLY A 1 256 ? -31.576 55.022 -42.684 1.00 33.81 256 GLY A N 1
ATOM 1953 C CA . GLY A 1 256 ? -31.157 56.384 -43.003 1.00 33.81 256 GLY A CA 1
ATOM 1954 C C . GLY A 1 256 ? -30.769 57.208 -41.775 1.00 33.81 256 GLY A C 1
ATOM 1955 O O . GLY A 1 256 ? -31.624 57.837 -41.159 1.00 33.81 256 GLY A O 1
ATOM 1956 N N . GLY A 1 257 ? -29.469 57.292 -41.470 1.00 28.08 257 GLY A N 1
ATOM 1957 C CA . GLY A 1 257 ? -29.005 58.247 -40.459 1.00 28.08 257 GLY A CA 1
ATOM 1958 C C . GLY A 1 257 ? -27.569 58.121 -39.958 1.00 28.08 257 GLY A C 1
ATOM 1959 O O . GLY A 1 257 ? -27.341 58.320 -38.773 1.00 28.08 257 GLY A O 1
ATOM 1960 N N . VAL A 1 258 ? -26.588 57.834 -40.820 1.00 37.00 258 VAL A N 1
ATOM 1961 C CA . VAL A 1 258 ? -25.181 58.147 -40.507 1.00 37.00 258 VAL A CA 1
ATOM 1962 C C . VAL A 1 258 ? -25.072 59.676 -40.359 1.00 37.00 258 VAL A C 1
ATOM 1964 O O . VAL A 1 258 ? -25.571 60.383 -41.235 1.00 37.00 258 VAL A O 1
ATOM 1967 N N . LEU A 1 259 ? -24.391 60.159 -39.306 1.00 32.19 259 LEU A N 1
ATOM 1968 C CA . LEU A 1 259 ? -24.034 61.564 -38.981 1.00 32.19 259 LEU A CA 1
ATOM 1969 C C . LEU A 1 259 ? -24.921 62.304 -37.951 1.00 32.19 259 LEU A C 1
ATOM 1971 O O . LEU A 1 259 ? -25.597 63.266 -38.308 1.00 32.19 259 LEU A O 1
ATOM 1975 N N . ALA A 1 260 ? -24.824 61.966 -36.658 1.00 29.80 260 ALA A N 1
ATOM 1976 C CA . ALA A 1 260 ? -25.102 62.913 -35.559 1.00 29.80 260 ALA A CA 1
ATOM 1977 C C . ALA A 1 260 ? -24.611 62.380 -34.195 1.00 29.80 260 ALA A C 1
ATOM 1979 O O . ALA A 1 260 ? -25.399 61.906 -33.388 1.00 29.80 260 ALA A O 1
ATOM 1980 N N . GLY A 1 261 ? -23.306 62.455 -33.929 1.00 29.67 261 GLY A N 1
ATOM 1981 C CA . GLY A 1 261 ? -22.741 62.047 -32.634 1.00 29.67 261 GLY A CA 1
ATOM 1982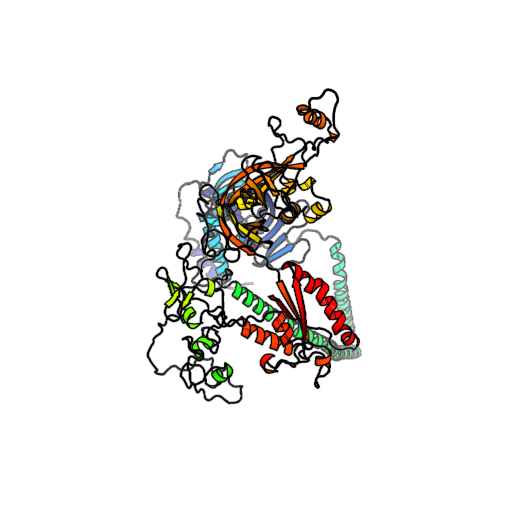 C C . GLY A 1 261 ? -21.278 62.447 -32.452 1.00 29.67 261 GLY A C 1
ATOM 1983 O O . GLY A 1 261 ? -20.494 61.681 -31.917 1.00 29.67 261 GLY A O 1
ATOM 1984 N N . LEU A 1 262 ? -20.884 63.617 -32.968 1.00 30.14 262 LEU A N 1
ATOM 1985 C CA . LEU A 1 262 ? -19.527 64.172 -32.825 1.00 30.14 262 LEU A CA 1
ATOM 1986 C C . LEU A 1 262 ? -19.502 65.508 -32.070 1.00 30.14 262 LEU A C 1
ATOM 1988 O O . LEU A 1 262 ? -18.573 66.296 -32.235 1.00 30.14 262 LEU A O 1
ATOM 1992 N N . ILE A 1 263 ? -20.523 65.810 -31.266 1.00 35.41 263 ILE A N 1
ATOM 1993 C CA . ILE A 1 263 ? -20.567 67.067 -30.515 1.00 35.41 263 ILE A CA 1
ATOM 1994 C C . ILE A 1 263 ? -21.358 66.861 -29.218 1.00 35.41 263 ILE A C 1
ATOM 1996 O O . ILE A 1 263 ? -22.579 66.922 -29.254 1.00 35.41 263 ILE A O 1
ATOM 2000 N N . ASP A 1 264 ? -20.672 66.565 -28.110 1.00 26.91 264 ASP A N 1
ATOM 2001 C CA . ASP A 1 264 ? -20.878 67.245 -26.816 1.00 26.91 264 ASP A CA 1
ATOM 2002 C C . ASP A 1 264 ? -19.968 66.691 -25.697 1.00 26.91 264 ASP A C 1
ATOM 2004 O O . ASP A 1 264 ? -19.951 65.494 -25.454 1.00 26.91 264 ASP A O 1
ATOM 2008 N N . GLY A 1 265 ? -19.224 67.619 -25.061 1.00 28.59 265 GLY A N 1
ATOM 2009 C CA . GLY A 1 265 ? -18.592 67.655 -23.714 1.00 28.59 265 GLY A CA 1
ATOM 2010 C C . GLY A 1 265 ? -17.934 66.398 -23.099 1.00 28.59 265 GLY A C 1
ATOM 2011 O O . GLY A 1 265 ? -18.460 65.308 -23.152 1.00 28.59 265 GLY A O 1
ATOM 2012 N N . ALA A 1 266 ? -16.827 66.440 -22.357 1.00 28.81 266 ALA A N 1
ATOM 2013 C CA . ALA A 1 266 ? -16.079 67.527 -21.746 1.00 28.81 266 ALA A CA 1
ATOM 2014 C C . ALA A 1 266 ? -14.701 66.984 -21.299 1.00 28.81 266 ALA A C 1
ATOM 2016 O O . ALA A 1 266 ? -14.608 65.952 -20.639 1.00 28.81 266 ALA A O 1
ATOM 2017 N N . PHE A 1 267 ? -13.626 67.689 -21.654 1.00 34.50 267 PHE A N 1
ATOM 2018 C CA . PHE A 1 267 ? -12.251 67.342 -21.289 1.00 34.50 267 PHE A CA 1
ATOM 2019 C C . PHE A 1 267 ? -11.945 67.722 -19.832 1.00 34.50 267 PHE A C 1
ATOM 2021 O O . PHE A 1 267 ? -12.111 68.878 -19.440 1.00 34.50 267 PHE A O 1
ATOM 2028 N N . THR A 1 268 ? -11.436 66.769 -19.049 1.00 39.19 268 THR A N 1
ATOM 2029 C CA . THR A 1 268 ? -10.877 66.992 -17.706 1.00 39.19 268 THR A CA 1
ATOM 2030 C C . THR A 1 268 ? -9.367 67.313 -17.765 1.00 39.19 268 THR A C 1
ATOM 2032 O O . THR A 1 268 ? -8.700 67.038 -18.769 1.00 39.19 268 THR A O 1
ATOM 2035 N N . PRO A 1 269 ? -8.781 67.922 -16.710 1.00 37.94 269 PRO A N 1
ATOM 2036 C CA . PRO A 1 269 ? -7.484 68.618 -16.765 1.00 37.94 269 PRO A CA 1
ATOM 2037 C C . PRO A 1 269 ? -6.227 67.744 -16.930 1.00 37.94 269 PRO A C 1
ATOM 2039 O O . PRO A 1 269 ? -5.121 68.280 -16.922 1.00 37.94 269 PRO A O 1
ATOM 2042 N N . ALA A 1 270 ? -6.355 66.426 -17.100 1.00 40.00 270 ALA A N 1
ATOM 2043 C CA . ALA A 1 270 ? -5.221 65.528 -17.343 1.00 40.00 270 ALA A CA 1
ATOM 2044 C C . ALA A 1 270 ? -4.770 65.500 -18.822 1.00 40.00 270 ALA A C 1
ATOM 2046 O O . ALA A 1 270 ? -3.664 65.059 -19.129 1.00 40.00 270 ALA A O 1
ATOM 2047 N N . ALA A 1 271 ? -5.568 66.049 -19.748 1.00 38.06 271 ALA A N 1
ATOM 2048 C CA . ALA A 1 271 ? -5.231 66.122 -21.176 1.00 38.06 271 ALA A CA 1
ATOM 2049 C C . ALA A 1 271 ? -4.251 67.263 -21.546 1.00 38.06 271 ALA A C 1
ATOM 2051 O O . ALA A 1 271 ? -3.795 67.351 -22.685 1.00 38.06 271 ALA A O 1
ATOM 2052 N N . ILE A 1 272 ? -3.882 68.136 -20.599 1.00 41.28 272 ILE A N 1
ATOM 2053 C CA . ILE A 1 272 ? -3.085 69.348 -20.874 1.00 41.28 272 ILE A CA 1
ATOM 2054 C C . ILE A 1 272 ? -1.560 69.092 -20.843 1.00 41.28 272 ILE A C 1
ATOM 2056 O O . ILE A 1 272 ? -0.796 69.875 -21.406 1.00 41.28 272 ILE A O 1
ATOM 2060 N N . ALA A 1 273 ? -1.088 67.958 -20.315 1.00 37.66 273 ALA A N 1
ATOM 2061 C CA . ALA A 1 273 ? 0.348 67.638 -20.287 1.00 37.66 273 ALA A CA 1
ATOM 2062 C C . ALA A 1 273 ? 0.893 67.006 -21.590 1.00 37.66 273 ALA A C 1
ATOM 2064 O O . ALA A 1 273 ? 2.099 67.028 -21.822 1.00 37.66 273 ALA A O 1
ATOM 2065 N N . ARG A 1 274 ? 0.037 66.496 -22.491 1.00 44.47 274 ARG A N 1
ATOM 2066 C CA . ARG A 1 274 ? 0.465 65.891 -23.776 1.00 44.47 274 ARG A CA 1
ATOM 2067 C C . ARG A 1 274 ? 0.413 66.838 -24.985 1.00 44.47 274 ARG A C 1
ATOM 2069 O O . ARG A 1 274 ? 0.826 66.461 -26.076 1.00 44.47 274 ARG A O 1
ATOM 2076 N N . VAL A 1 275 ? -0.001 68.094 -24.798 1.00 41.03 275 VAL A N 1
ATOM 2077 C CA . VAL A 1 275 ? -0.110 69.102 -25.878 1.00 41.03 275 VAL A CA 1
ATOM 2078 C C . VAL A 1 275 ? 1.113 70.042 -25.953 1.00 41.03 275 VAL A C 1
ATOM 2080 O O . VAL A 1 275 ? 1.278 70.786 -26.920 1.00 41.03 275 VAL A O 1
ATOM 2083 N N . GLN A 1 276 ? 2.054 69.968 -25.002 1.00 42.66 276 GLN A N 1
ATOM 2084 C CA . GLN A 1 276 ? 3.238 70.844 -24.989 1.00 42.66 276 GLN A CA 1
ATOM 2085 C C . GLN A 1 276 ? 4.381 70.408 -25.932 1.00 42.66 276 GLN A C 1
ATOM 2087 O O . GLN A 1 276 ? 5.161 71.258 -26.355 1.00 42.66 276 GLN A O 1
ATOM 2092 N N . GLY A 1 277 ? 4.451 69.138 -26.351 1.00 46.88 277 GLY A N 1
ATOM 2093 C CA . GLY A 1 277 ? 5.445 68.679 -27.339 1.00 46.88 277 GLY A CA 1
ATOM 2094 C C . GLY A 1 277 ? 5.075 69.019 -28.790 1.00 46.88 277 GLY A C 1
ATOM 2095 O O . GLY A 1 277 ? 5.927 69.404 -29.590 1.00 46.88 277 GLY A O 1
ATOM 2096 N N . PHE A 1 278 ? 3.784 68.951 -29.126 1.00 42.75 278 PHE A N 1
ATOM 2097 C CA . PHE A 1 278 ? 3.321 69.122 -30.506 1.00 42.75 278 PHE A CA 1
ATOM 2098 C C . PHE A 1 278 ? 3.268 70.599 -30.931 1.00 42.75 278 PHE A C 1
ATOM 2100 O O . PHE A 1 278 ? 3.614 70.941 -32.061 1.00 42.75 278 PHE A O 1
ATOM 2107 N N . LEU A 1 279 ? 2.942 71.514 -30.010 1.00 40.94 279 LEU A N 1
ATOM 2108 C CA . LEU A 1 279 ? 2.945 72.954 -30.295 1.00 40.94 279 LEU A CA 1
ATOM 2109 C C . LEU A 1 279 ? 4.361 73.543 -30.427 1.00 40.94 279 LEU A C 1
ATOM 2111 O O . LEU A 1 279 ? 4.540 74.476 -31.207 1.00 40.94 279 LEU A O 1
ATOM 2115 N N . ALA A 1 280 ? 5.378 72.980 -29.762 1.00 46.88 280 ALA A N 1
ATOM 2116 C CA . ALA A 1 280 ? 6.774 73.404 -29.922 1.00 46.88 280 ALA A CA 1
ATOM 2117 C C . ALA A 1 280 ? 7.367 72.975 -31.280 1.00 46.88 280 ALA A C 1
ATOM 2119 O O . ALA A 1 280 ? 8.081 73.753 -31.916 1.00 46.88 280 ALA A O 1
ATOM 2120 N N . ALA A 1 281 ? 7.012 71.781 -31.770 1.00 47.00 281 ALA A N 1
ATOM 2121 C CA . ALA A 1 281 ? 7.427 71.291 -33.085 1.00 47.00 281 ALA A CA 1
ATOM 2122 C C . ALA A 1 281 ? 6.759 72.067 -34.236 1.00 47.00 281 ALA A C 1
ATOM 2124 O O . ALA A 1 281 ? 7.413 72.409 -35.223 1.00 47.00 281 ALA A O 1
ATOM 2125 N N . VAL A 1 282 ? 5.480 72.431 -34.084 1.00 53.41 282 VAL A N 1
ATOM 2126 C CA . VAL A 1 282 ? 4.745 73.216 -35.090 1.00 53.41 282 VAL A CA 1
ATOM 2127 C C . VAL A 1 282 ? 5.204 74.684 -35.109 1.00 53.41 282 VAL A C 1
ATOM 2129 O O . VAL A 1 282 ? 5.384 75.246 -36.191 1.00 53.41 282 VAL A O 1
ATOM 2132 N N . LEU A 1 283 ? 5.500 75.301 -33.955 1.00 51.88 283 LEU A N 1
ATOM 2133 C CA . LEU A 1 283 ? 6.106 76.644 -33.911 1.00 51.88 283 LEU A CA 1
ATOM 2134 C C . LEU A 1 283 ? 7.547 76.655 -34.445 1.00 51.88 283 LEU A C 1
ATOM 2136 O O . LEU A 1 283 ? 7.905 77.569 -35.187 1.00 51.88 283 LEU A O 1
ATOM 2140 N N . GLY A 1 284 ? 8.354 75.634 -34.138 1.00 58.38 284 GLY A N 1
ATOM 2141 C CA . GLY A 1 284 ? 9.707 75.478 -34.681 1.00 58.38 284 GLY A CA 1
ATOM 2142 C C . GLY A 1 284 ? 9.713 75.303 -36.203 1.00 58.38 284 GLY A C 1
ATOM 2143 O O . GLY A 1 284 ? 10.478 75.972 -36.901 1.00 58.38 284 GLY A O 1
ATOM 2144 N N . GLY A 1 285 ? 8.792 74.490 -36.732 1.00 54.47 285 GLY A N 1
ATOM 2145 C CA . GLY A 1 285 ? 8.591 74.305 -38.171 1.00 54.47 285 GLY A CA 1
ATOM 2146 C C . GLY A 1 285 ? 8.116 75.575 -38.881 1.00 54.47 285 GLY A C 1
ATOM 2147 O O . GLY A 1 285 ? 8.609 75.899 -39.963 1.00 54.47 285 GLY A O 1
ATOM 2148 N N . MET A 1 286 ? 7.225 76.356 -38.258 1.00 56.44 286 MET A N 1
ATOM 2149 C CA . MET A 1 286 ? 6.760 77.625 -38.829 1.00 56.44 286 MET A CA 1
ATOM 2150 C C . MET A 1 286 ? 7.820 78.735 -38.782 1.00 56.44 286 MET A C 1
ATOM 2152 O O . MET A 1 286 ? 7.917 79.510 -39.733 1.00 56.44 286 MET A O 1
ATOM 2156 N N . ILE A 1 287 ? 8.668 78.789 -37.748 1.00 59.78 287 ILE A N 1
ATOM 2157 C CA . ILE A 1 287 ? 9.811 79.719 -37.690 1.00 59.78 287 ILE A CA 1
ATOM 2158 C C . ILE A 1 287 ? 10.869 79.332 -38.734 1.00 59.78 287 ILE A C 1
ATOM 2160 O O . ILE A 1 287 ? 11.398 80.202 -39.426 1.00 59.78 287 ILE A O 1
ATOM 2164 N N . PHE A 1 288 ? 11.129 78.035 -38.922 1.00 59.47 288 PHE A N 1
ATOM 2165 C CA . PHE A 1 288 ? 12.042 77.536 -39.952 1.00 59.47 288 PHE A CA 1
ATOM 2166 C C . PHE A 1 288 ? 11.545 77.856 -41.373 1.00 59.47 288 PHE A C 1
ATOM 2168 O O . PHE A 1 288 ? 12.312 78.346 -42.205 1.00 59.47 288 PHE A O 1
ATOM 2175 N N . LEU A 1 289 ? 10.242 77.690 -41.632 1.00 56.47 289 LEU A N 1
ATOM 2176 C CA . LEU A 1 289 ? 9.601 78.075 -42.895 1.00 56.47 289 LEU A CA 1
ATOM 2177 C C . LEU A 1 289 ? 9.581 79.598 -43.110 1.00 56.47 289 LEU A C 1
ATOM 2179 O O . LEU A 1 289 ? 9.812 80.058 -44.230 1.00 56.47 289 LEU A O 1
ATOM 2183 N N . ALA A 1 290 ? 9.388 80.394 -42.055 1.00 56.47 290 ALA A N 1
ATOM 2184 C CA . ALA A 1 290 ? 9.449 81.855 -42.128 1.00 56.47 290 ALA A CA 1
ATOM 2185 C C . ALA A 1 290 ? 10.870 82.362 -42.445 1.00 56.47 290 ALA A C 1
ATOM 2187 O O . ALA A 1 290 ? 11.036 83.243 -43.291 1.00 56.47 290 ALA A O 1
ATOM 2188 N N . VAL A 1 291 ? 11.909 81.760 -41.855 1.00 58.62 291 VAL A N 1
ATOM 2189 C CA . VAL A 1 291 ? 13.320 82.073 -42.156 1.00 58.62 291 VAL A CA 1
ATOM 2190 C C . VAL A 1 291 ? 13.692 81.653 -43.587 1.00 58.62 291 VAL A C 1
ATOM 2192 O O . VAL A 1 291 ? 14.355 82.418 -44.296 1.00 58.62 291 VAL A O 1
ATOM 2195 N N . LEU A 1 292 ? 13.195 80.502 -44.058 1.00 56.25 292 LEU A N 1
ATOM 2196 C CA . LEU A 1 292 ? 13.335 80.037 -45.446 1.00 56.25 292 LEU A CA 1
ATOM 2197 C C . LEU A 1 292 ? 12.688 80.996 -46.455 1.00 56.25 292 LEU A C 1
ATOM 2199 O O . LEU A 1 292 ? 13.278 81.292 -47.499 1.00 56.25 292 LEU A O 1
ATOM 2203 N N . MET A 1 293 ? 11.503 81.529 -46.144 1.00 59.81 293 MET A N 1
ATOM 2204 C CA . MET A 1 293 ? 10.825 82.497 -47.010 1.00 59.81 293 MET A CA 1
ATOM 2205 C C . MET A 1 293 ? 11.496 83.878 -46.986 1.00 59.81 293 MET A C 1
ATOM 2207 O O . MET A 1 293 ? 11.604 84.518 -48.037 1.00 59.81 293 MET A O 1
ATOM 2211 N N . GLN A 1 294 ? 12.008 84.321 -45.832 1.00 57.94 294 GLN A N 1
ATOM 2212 C CA . GLN A 1 294 ? 12.588 85.657 -45.664 1.00 57.94 294 GLN A CA 1
ATOM 2213 C C . GLN A 1 294 ? 14.017 85.787 -46.225 1.00 57.94 294 GLN A C 1
ATOM 2215 O O . GLN A 1 294 ? 14.398 86.868 -46.677 1.00 57.94 294 GLN A O 1
ATOM 2220 N N . TYR A 1 295 ? 14.786 84.692 -46.304 1.00 58.19 295 TYR A N 1
ATOM 2221 C CA . TYR A 1 295 ? 16.172 84.698 -46.804 1.00 58.19 295 TYR A CA 1
ATOM 2222 C C . TYR A 1 295 ? 16.392 83.948 -48.133 1.00 58.19 295 TYR A C 1
ATOM 2224 O O . TYR A 1 295 ? 17.542 83.729 -48.530 1.00 58.19 295 TYR A O 1
ATOM 2232 N N . ARG A 1 296 ? 15.327 83.652 -48.903 1.00 59.28 296 ARG A N 1
ATOM 2233 C CA . ARG A 1 296 ? 15.373 82.840 -50.147 1.00 59.28 296 ARG A CA 1
ATOM 2234 C C . ARG A 1 296 ? 16.323 83.317 -51.260 1.00 59.28 296 ARG A C 1
ATOM 2236 O O . ARG A 1 296 ? 16.523 82.602 -52.237 1.00 59.28 296 ARG A O 1
ATOM 2243 N N . LYS A 1 297 ? 16.870 84.535 -51.171 1.00 53.38 297 LYS A N 1
ATOM 2244 C CA . LYS A 1 297 ? 17.794 85.116 -52.168 1.00 53.38 297 LYS A CA 1
ATOM 2245 C C . LYS A 1 297 ? 19.257 85.199 -51.702 1.00 53.38 297 LYS A C 1
ATOM 2247 O O . LYS A 1 297 ? 20.093 85.704 -52.449 1.00 53.38 297 LYS A O 1
ATOM 2252 N N . SER A 1 298 ? 19.599 84.704 -50.510 1.00 60.12 298 SER A N 1
ATOM 2253 C CA . SER A 1 298 ? 20.977 84.738 -50.002 1.00 60.12 298 SER A CA 1
ATOM 2254 C C . SER A 1 298 ? 21.757 83.473 -50.376 1.00 60.12 298 SER A C 1
ATOM 2256 O O . SER A 1 298 ? 21.494 82.389 -49.861 1.00 60.12 298 SER A O 1
ATOM 2258 N N . ARG A 1 299 ? 22.784 83.606 -51.228 1.00 57.91 299 ARG A N 1
ATOM 2259 C CA . ARG A 1 299 ? 23.688 82.495 -51.602 1.00 57.91 299 ARG A CA 1
ATOM 2260 C C . ARG A 1 299 ? 24.463 81.902 -50.416 1.00 57.91 299 ARG A C 1
ATOM 2262 O O . ARG A 1 299 ? 24.912 80.767 -50.499 1.00 57.91 299 ARG A O 1
ATOM 2269 N N . LYS A 1 300 ? 24.598 82.640 -49.308 1.00 58.91 300 LYS A N 1
ATOM 2270 C CA . LYS A 1 300 ? 25.295 82.171 -48.098 1.00 58.91 300 LYS A CA 1
ATOM 2271 C C . LYS A 1 300 ? 24.461 81.181 -47.268 1.00 58.91 300 LYS A C 1
ATOM 2273 O O . LYS A 1 300 ? 25.034 80.402 -46.521 1.00 58.91 300 LYS A O 1
ATOM 2278 N N . PHE A 1 301 ? 23.135 81.173 -47.436 1.00 61.19 301 PHE A N 1
ATOM 2279 C CA . PHE A 1 301 ? 22.224 80.276 -46.711 1.00 61.19 301 PHE A CA 1
ATOM 2280 C C . PHE A 1 301 ? 22.260 78.841 -47.261 1.00 61.19 301 PHE A C 1
ATOM 2282 O O . PHE A 1 301 ? 22.344 77.884 -46.499 1.00 61.19 301 PHE A O 1
ATOM 2289 N N . TYR A 1 302 ? 22.319 78.689 -48.588 1.00 56.53 302 TYR A N 1
ATOM 2290 C CA . TYR A 1 302 ? 22.441 77.378 -49.237 1.00 56.53 302 TYR A CA 1
ATOM 2291 C C . TYR A 1 302 ? 23.767 76.667 -48.916 1.00 56.53 302 TYR A C 1
ATOM 2293 O O . TYR A 1 302 ? 23.793 75.443 -48.833 1.00 56.53 302 TYR A O 1
ATOM 2301 N N . GLY A 1 303 ? 24.849 77.418 -48.668 1.00 63.62 303 GLY A N 1
ATOM 2302 C CA . GLY A 1 303 ? 26.134 76.846 -48.244 1.00 63.62 303 GLY A CA 1
ATOM 2303 C C . GLY A 1 303 ? 26.107 76.253 -46.830 1.00 63.62 303 GLY A C 1
ATOM 2304 O O . GLY A 1 303 ? 26.697 75.203 -46.601 1.00 63.62 303 GLY A O 1
ATOM 2305 N N . ALA A 1 304 ? 25.386 76.881 -45.896 1.00 58.22 304 ALA A N 1
ATOM 2306 C CA . ALA A 1 304 ? 25.242 76.374 -44.528 1.00 58.22 304 ALA A CA 1
ATOM 2307 C C . ALA A 1 304 ? 24.297 75.160 -44.452 1.00 58.22 304 ALA A C 1
ATOM 2309 O O . ALA A 1 304 ? 24.577 74.209 -43.727 1.00 58.22 304 ALA A O 1
ATOM 2310 N N . LEU A 1 305 ? 23.219 75.160 -45.247 1.00 60.34 305 LEU A N 1
ATOM 2311 C CA . LEU A 1 305 ? 22.268 74.046 -45.331 1.00 60.34 305 LEU A CA 1
ATOM 2312 C C . LEU A 1 305 ? 22.912 72.780 -45.926 1.00 60.34 305 LEU A C 1
ATOM 2314 O O . LEU A 1 305 ? 22.685 71.682 -45.427 1.00 60.34 305 LEU A O 1
ATOM 2318 N N . ALA A 1 306 ? 23.756 72.934 -46.952 1.00 58.44 306 ALA A N 1
ATOM 2319 C CA . ALA A 1 306 ? 24.482 71.818 -47.559 1.00 58.44 306 ALA A CA 1
ATOM 2320 C C . ALA A 1 306 ? 25.509 71.196 -46.596 1.00 58.44 306 ALA A C 1
ATOM 2322 O O . ALA A 1 306 ? 25.621 69.977 -46.526 1.00 58.44 306 ALA A O 1
ATOM 2323 N N . LEU A 1 307 ? 26.216 72.015 -45.809 1.00 62.59 307 LEU A N 1
ATOM 2324 C CA . LEU A 1 307 ? 27.173 71.536 -44.804 1.00 62.59 307 LEU A CA 1
ATOM 2325 C C . LEU A 1 307 ? 26.497 70.776 -43.653 1.00 62.59 307 LEU A C 1
ATOM 2327 O O . LEU A 1 307 ? 27.024 69.758 -43.214 1.00 62.59 307 LEU A O 1
ATOM 2331 N N . ALA A 1 308 ? 25.323 71.226 -43.202 1.00 61.84 308 ALA A N 1
ATOM 2332 C CA . ALA A 1 308 ? 24.549 70.525 -42.176 1.00 61.84 308 ALA A CA 1
ATOM 2333 C C . ALA A 1 308 ? 24.006 69.172 -42.678 1.00 61.84 308 ALA A C 1
ATOM 2335 O O . ALA A 1 308 ? 24.072 68.180 -41.958 1.00 61.84 308 ALA A O 1
ATOM 2336 N N . LEU A 1 309 ? 23.539 69.109 -43.930 1.00 55.78 309 LEU A N 1
ATOM 2337 C CA . LEU A 1 309 ? 23.083 67.865 -44.564 1.00 55.78 309 LEU A CA 1
ATOM 2338 C C . LEU A 1 309 ? 24.219 66.856 -44.769 1.00 55.78 309 LEU A C 1
ATOM 2340 O O . LEU A 1 309 ? 24.027 65.670 -44.522 1.00 55.78 309 LEU A O 1
ATOM 2344 N N . ILE A 1 310 ? 25.410 67.319 -45.158 1.00 61.16 310 ILE A N 1
ATOM 2345 C CA . ILE A 1 310 ? 26.596 66.461 -45.301 1.00 61.16 310 ILE A CA 1
ATOM 2346 C C . ILE A 1 310 ? 27.055 65.937 -43.932 1.00 61.16 310 ILE A C 1
ATOM 2348 O O . ILE A 1 310 ? 27.380 64.761 -43.817 1.00 61.16 310 ILE A O 1
ATOM 2352 N N . ALA A 1 311 ? 27.026 66.760 -42.880 1.00 53.00 311 ALA A N 1
ATOM 2353 C CA . ALA A 1 311 ? 27.364 66.311 -41.527 1.00 53.00 311 ALA A CA 1
ATOM 2354 C C . ALA A 1 311 ? 26.390 65.235 -41.004 1.00 53.00 311 ALA A C 1
ATOM 2356 O O . ALA A 1 311 ? 26.827 64.268 -40.387 1.00 53.00 311 ALA A O 1
ATOM 2357 N N . ILE A 1 312 ? 25.093 65.360 -41.307 1.00 56.44 312 ILE A N 1
ATOM 2358 C CA . ILE A 1 312 ? 24.066 64.369 -40.941 1.00 56.44 312 ILE A CA 1
ATOM 2359 C C . ILE A 1 312 ? 24.212 63.080 -41.767 1.00 56.44 312 ILE A C 1
ATOM 2361 O O . ILE A 1 312 ? 24.103 61.988 -41.217 1.00 56.44 312 ILE A O 1
ATOM 2365 N N . MET A 1 313 ? 24.522 63.185 -43.063 1.00 54.72 313 MET A N 1
ATOM 2366 C CA . MET A 1 313 ? 24.704 62.019 -43.941 1.00 54.72 313 MET A CA 1
ATOM 2367 C C . MET A 1 313 ? 26.002 61.238 -43.686 1.00 54.72 313 MET A C 1
ATOM 2369 O O . MET A 1 313 ? 26.052 60.052 -43.994 1.00 54.72 313 MET A O 1
ATOM 2373 N N . VAL A 1 314 ? 27.045 61.872 -43.141 1.00 53.62 314 VAL A N 1
ATOM 2374 C CA . VAL A 1 314 ? 28.358 61.232 -42.924 1.00 53.62 314 VAL A CA 1
ATOM 2375 C C . VAL A 1 314 ? 28.507 60.649 -41.513 1.00 53.62 314 VAL A C 1
ATOM 2377 O O . VAL A 1 314 ? 29.228 59.672 -41.344 1.00 53.62 314 VAL A O 1
ATOM 2380 N N . ILE A 1 315 ? 27.831 61.214 -40.506 1.00 50.72 315 ILE A N 1
ATOM 2381 C CA . ILE A 1 315 ? 27.976 60.798 -39.095 1.00 50.72 315 ILE A CA 1
ATOM 2382 C C . ILE A 1 315 ? 26.844 59.848 -38.648 1.00 50.72 315 ILE A C 1
ATOM 2384 O O . ILE A 1 315 ? 27.024 59.085 -37.705 1.00 50.72 315 ILE A O 1
ATOM 2388 N N . GLY A 1 316 ? 25.695 59.843 -39.335 1.00 47.59 316 GLY A N 1
ATOM 2389 C CA . GLY A 1 316 ? 24.556 58.968 -39.014 1.00 47.59 316 GLY A CA 1
ATOM 2390 C C . GLY A 1 316 ? 24.827 57.454 -39.128 1.00 47.59 316 GLY A C 1
ATOM 2391 O O . GLY A 1 316 ? 24.495 56.734 -38.190 1.00 47.59 316 GLY A O 1
ATOM 2392 N N . PRO A 1 317 ? 25.464 56.945 -40.203 1.00 48.72 317 PRO A N 1
ATOM 2393 C CA . PRO A 1 317 ? 25.569 55.496 -40.420 1.00 48.72 317 PRO A CA 1
ATOM 2394 C C . PRO A 1 317 ? 26.557 54.760 -39.501 1.00 48.72 317 PRO A C 1
ATOM 2396 O O . PRO A 1 317 ? 26.551 53.534 -39.460 1.00 48.72 317 PRO A O 1
ATOM 2399 N N . THR A 1 318 ? 27.435 55.465 -38.781 1.00 46.47 318 THR A N 1
ATOM 2400 C CA . THR A 1 318 ? 28.493 54.839 -37.964 1.00 46.47 318 THR A CA 1
ATOM 2401 C C . THR A 1 318 ? 28.110 54.633 -36.499 1.00 46.47 318 THR A C 1
ATOM 2403 O O . THR A 1 318 ? 28.788 53.886 -35.805 1.00 46.47 318 THR A O 1
ATOM 2406 N N . LEU A 1 319 ? 27.011 55.232 -36.027 1.00 46.50 319 LEU A N 1
ATOM 2407 C CA . LEU A 1 319 ? 26.497 55.051 -34.660 1.00 46.50 319 LEU A CA 1
ATOM 2408 C C . LEU A 1 319 ? 25.456 53.920 -34.533 1.00 46.50 319 LEU A C 1
ATOM 2410 O O . LEU A 1 319 ? 25.128 53.523 -33.417 1.00 46.50 319 LEU A O 1
ATOM 2414 N N . GLU A 1 320 ? 24.967 53.371 -35.650 1.00 47.19 320 GLU A N 1
ATOM 2415 C CA . GLU A 1 320 ? 24.009 52.249 -35.672 1.00 47.19 320 GLU A CA 1
ATOM 2416 C C . GLU A 1 320 ? 24.674 50.873 -35.867 1.00 47.19 320 GLU A C 1
ATOM 2418 O O . GLU A 1 320 ? 24.086 49.853 -35.511 1.00 47.19 320 GLU A O 1
ATOM 2423 N N . ALA A 1 321 ? 25.920 50.823 -36.354 1.00 47.28 321 ALA A N 1
ATOM 2424 C CA . ALA A 1 321 ? 26.615 49.569 -36.664 1.00 47.28 321 ALA A CA 1
ATOM 2425 C C . ALA A 1 321 ? 26.972 48.726 -35.417 1.00 47.28 321 ALA A C 1
ATOM 2427 O O . ALA A 1 321 ? 26.826 47.505 -35.453 1.00 47.28 321 ALA A O 1
ATOM 2428 N N . ASP A 1 322 ? 27.344 49.355 -34.294 1.00 46.16 322 ASP A N 1
ATOM 2429 C CA . ASP A 1 322 ? 27.671 48.632 -33.049 1.00 46.16 322 ASP A CA 1
ATOM 2430 C C . ASP A 1 322 ? 26.422 48.084 -32.337 1.00 46.16 322 ASP A C 1
ATOM 2432 O O . ASP A 1 322 ? 26.465 47.030 -31.704 1.00 46.16 322 ASP A O 1
ATOM 2436 N N . ARG A 1 323 ? 25.272 48.757 -32.480 1.00 46.09 323 ARG A N 1
ATOM 2437 C CA . ARG A 1 323 ? 23.996 48.281 -31.919 1.00 46.09 323 ARG A CA 1
ATOM 2438 C C . ARG A 1 323 ? 23.391 47.149 -32.745 1.00 46.09 323 ARG A C 1
ATOM 2440 O O . ARG A 1 323 ? 22.789 46.251 -32.170 1.00 46.09 323 ARG A O 1
ATOM 2447 N N . ALA A 1 324 ? 23.595 47.156 -34.062 1.00 47.50 324 ALA A N 1
ATOM 2448 C CA . ALA A 1 324 ? 23.147 46.080 -34.941 1.00 47.50 324 ALA A CA 1
ATOM 2449 C C . ALA A 1 324 ? 23.920 44.770 -34.703 1.00 47.50 324 ALA A C 1
ATOM 2451 O O . ALA A 1 324 ? 23.311 43.706 -34.700 1.00 47.50 324 ALA A O 1
ATOM 2452 N N . GLN A 1 325 ? 25.234 44.822 -34.446 1.00 51.97 325 GLN A N 1
ATOM 2453 C CA . GLN A 1 325 ? 26.011 43.609 -34.148 1.00 51.97 325 GLN A CA 1
ATOM 2454 C C . GLN A 1 325 ? 25.695 43.021 -32.766 1.00 51.97 325 GLN A C 1
ATOM 2456 O O . GLN A 1 325 ? 25.566 41.805 -32.654 1.00 51.97 325 GLN A O 1
ATOM 2461 N N . ALA A 1 326 ? 25.494 43.861 -31.743 1.00 51.25 326 ALA A N 1
ATOM 2462 C CA . ALA A 1 326 ? 25.049 43.398 -30.427 1.00 51.25 326 ALA A CA 1
ATOM 2463 C C . ALA A 1 326 ? 23.633 42.793 -30.475 1.00 51.25 326 ALA A C 1
ATOM 2465 O O . ALA A 1 326 ? 23.393 41.759 -29.865 1.00 51.25 326 ALA A O 1
ATOM 2466 N N . PHE A 1 327 ? 22.724 43.378 -31.263 1.00 50.41 327 PHE A N 1
ATOM 2467 C CA . PHE A 1 327 ? 21.372 42.851 -31.469 1.00 50.41 327 PHE A CA 1
ATOM 2468 C C . PHE A 1 327 ? 21.354 41.531 -32.260 1.00 50.41 327 PHE A C 1
ATOM 2470 O O . PHE A 1 327 ? 20.598 40.632 -31.920 1.00 50.41 327 PHE A O 1
ATOM 2477 N N . ILE A 1 328 ? 22.209 41.372 -33.279 1.00 56.31 328 ILE A N 1
ATOM 2478 C CA . ILE A 1 328 ? 22.325 40.115 -34.043 1.00 56.31 328 ILE A CA 1
ATOM 2479 C C . ILE A 1 328 ? 22.966 39.002 -33.197 1.00 56.31 328 ILE A C 1
ATOM 2481 O O . ILE A 1 328 ? 22.582 37.841 -33.327 1.00 56.31 328 ILE A O 1
ATOM 2485 N N . ALA A 1 329 ? 23.929 39.332 -32.331 1.00 55.88 329 ALA A N 1
ATOM 2486 C CA . ALA A 1 329 ? 24.508 38.371 -31.391 1.00 55.88 329 ALA A CA 1
ATOM 2487 C C . ALA A 1 329 ? 23.487 37.937 -30.322 1.00 55.88 329 ALA A C 1
ATOM 2489 O O . ALA A 1 329 ? 23.371 36.744 -30.042 1.00 55.88 329 ALA A O 1
ATOM 2490 N N . ASP A 1 330 ? 22.700 38.878 -29.793 1.00 56.22 330 ASP A N 1
ATOM 2491 C CA . ASP A 1 330 ? 21.615 38.595 -28.845 1.00 56.22 330 ASP A CA 1
ATOM 2492 C C . ASP A 1 330 ? 20.496 37.767 -29.501 1.00 56.22 330 ASP A C 1
ATOM 2494 O O . ASP A 1 330 ? 20.064 36.768 -28.936 1.00 56.22 330 ASP A O 1
ATOM 2498 N N . GLN A 1 331 ? 20.123 38.068 -30.753 1.00 58.56 331 GLN A N 1
ATOM 2499 C CA . GLN A 1 331 ? 19.170 37.251 -31.514 1.00 58.56 331 GLN A CA 1
ATOM 2500 C C . GLN A 1 331 ? 19.667 35.826 -31.757 1.00 58.56 331 GLN A C 1
ATOM 2502 O O . GLN A 1 331 ? 18.899 34.890 -31.582 1.00 58.56 331 GLN A O 1
ATOM 2507 N N . LYS A 1 332 ? 20.937 35.632 -32.137 1.00 65.50 332 LYS A N 1
ATOM 2508 C CA . LYS A 1 332 ? 21.486 34.280 -32.334 1.00 65.50 332 LYS A CA 1
ATOM 2509 C C . LYS A 1 332 ? 21.513 33.472 -31.041 1.00 65.50 332 LYS A C 1
ATOM 2511 O O . LYS A 1 332 ? 21.252 32.276 -31.080 1.00 65.50 332 LYS A O 1
ATOM 2516 N N . THR A 1 333 ? 21.805 34.124 -29.918 1.00 63.16 333 THR A N 1
ATOM 2517 C CA . THR A 1 333 ? 21.826 33.467 -28.605 1.00 63.16 333 THR A CA 1
ATOM 2518 C C . THR A 1 333 ? 20.406 33.117 -28.166 1.00 63.16 333 THR A C 1
ATOM 2520 O O . THR A 1 333 ? 20.155 31.980 -27.790 1.00 63.16 333 THR A O 1
ATOM 2523 N N . GLN A 1 334 ? 19.447 34.039 -28.315 1.00 65.50 334 GLN A N 1
ATOM 2524 C CA . GLN A 1 334 ? 18.035 33.772 -28.028 1.00 65.50 334 GLN A CA 1
ATOM 2525 C C . GLN A 1 334 ? 17.446 32.685 -28.930 1.00 65.50 334 GLN A C 1
ATOM 2527 O O . GLN A 1 334 ? 16.636 31.895 -28.458 1.00 65.50 334 GLN A O 1
ATOM 2532 N N . GLN A 1 335 ? 17.859 32.618 -30.198 1.00 68.50 335 GLN A N 1
ATOM 2533 C CA . GLN A 1 335 ? 17.406 31.589 -31.128 1.00 68.50 335 GLN A CA 1
ATOM 2534 C C . GLN A 1 335 ? 17.991 30.217 -30.778 1.00 68.50 335 GLN A C 1
ATOM 2536 O O . GLN A 1 335 ? 17.233 29.264 -30.694 1.00 68.50 335 GLN A O 1
ATOM 2541 N N . ALA A 1 336 ? 19.279 30.129 -30.429 1.00 67.62 336 ALA A N 1
ATOM 2542 C CA . ALA A 1 336 ? 19.879 28.885 -29.939 1.00 67.62 336 ALA A CA 1
ATOM 2543 C C . ALA A 1 336 ? 19.234 28.400 -28.627 1.00 67.62 336 ALA A C 1
ATOM 2545 O O . ALA A 1 336 ? 18.908 27.228 -28.501 1.00 67.62 336 ALA A O 1
ATOM 2546 N N . THR A 1 337 ? 18.966 29.303 -27.675 1.00 66.38 337 THR A N 1
ATOM 2547 C CA . THR A 1 337 ? 18.251 28.951 -26.436 1.00 66.38 337 THR A CA 1
ATOM 2548 C C . THR A 1 337 ? 16.794 28.564 -26.701 1.00 66.38 337 THR A C 1
ATOM 2550 O O . THR A 1 337 ? 16.232 27.741 -25.983 1.00 66.38 337 THR A O 1
ATOM 2553 N N . TYR A 1 338 ? 16.149 29.161 -27.706 1.00 67.75 338 TYR A N 1
ATOM 2554 C CA . TYR A 1 338 ? 14.808 28.764 -28.127 1.00 67.75 338 TYR A CA 1
ATOM 2555 C C . TYR A 1 338 ? 14.825 27.365 -28.744 1.00 67.75 338 TYR A C 1
ATOM 2557 O O . TYR A 1 338 ? 14.004 26.545 -28.352 1.00 67.75 338 TYR A O 1
ATOM 2565 N N . ASP A 1 339 ? 15.784 27.075 -29.622 1.00 73.88 339 ASP A N 1
ATOM 2566 C CA . ASP A 1 339 ? 15.947 25.773 -30.268 1.00 73.88 339 ASP A CA 1
ATOM 2567 C C . ASP A 1 339 ? 16.283 24.678 -29.236 1.00 73.88 339 ASP A C 1
ATOM 2569 O O . ASP A 1 339 ? 15.648 23.628 -29.238 1.00 73.88 339 ASP A O 1
ATOM 2573 N N . GLU A 1 340 ? 17.163 24.948 -28.262 1.00 71.50 340 GLU A N 1
ATOM 2574 C CA . GLU A 1 340 ? 17.431 24.045 -27.128 1.00 71.50 340 GLU A CA 1
ATOM 2575 C C . GLU A 1 340 ? 16.185 23.812 -26.264 1.00 71.50 340 GLU A C 1
ATOM 2577 O O . GLU A 1 340 ? 15.905 22.682 -25.872 1.00 71.50 340 GLU A O 1
ATOM 2582 N N . ARG A 1 341 ? 15.393 24.857 -25.980 1.00 70.50 341 ARG A N 1
ATOM 2583 C CA . ARG A 1 341 ? 14.127 24.714 -25.236 1.00 70.50 341 ARG A CA 1
ATOM 2584 C C . ARG A 1 341 ? 13.053 23.989 -26.034 1.00 70.50 341 ARG A C 1
ATOM 2586 O O . ARG A 1 341 ? 12.157 23.416 -25.421 1.00 70.50 341 ARG A O 1
ATOM 2593 N N . GLN A 1 342 ? 13.081 24.065 -27.362 1.00 74.50 342 GLN A N 1
ATOM 2594 C CA . GLN A 1 342 ? 12.188 23.299 -28.226 1.00 74.50 342 GLN A CA 1
ATOM 2595 C C . GLN A 1 342 ? 12.609 21.834 -28.251 1.00 74.50 342 GLN A C 1
ATOM 2597 O O . GLN A 1 342 ? 11.760 20.987 -28.041 1.00 74.50 342 GLN A O 1
ATOM 2602 N N . GLN A 1 343 ? 13.902 21.530 -28.372 1.00 74.44 343 GLN A N 1
ATOM 2603 C CA . GLN A 1 343 ? 14.411 20.157 -28.288 1.00 74.44 343 GLN A CA 1
ATOM 2604 C C . GLN A 1 343 ? 14.224 19.543 -26.895 1.00 74.44 343 GLN A C 1
ATOM 2606 O O . GLN A 1 343 ? 13.924 18.362 -26.779 1.00 74.44 343 GLN A O 1
ATOM 2611 N N . ALA A 1 344 ? 14.377 20.327 -25.825 1.00 66.94 344 ALA A N 1
ATOM 2612 C CA . ALA A 1 344 ? 14.081 19.880 -24.467 1.00 66.94 344 ALA A CA 1
ATOM 2613 C C . ALA A 1 344 ? 12.579 19.638 -24.273 1.00 66.94 344 ALA A C 1
ATOM 2615 O O . ALA A 1 344 ? 12.213 18.616 -23.709 1.00 66.94 344 ALA A O 1
ATOM 2616 N N . ARG A 1 345 ? 11.709 20.519 -24.795 1.00 73.19 345 ARG A N 1
ATOM 2617 C CA . ARG A 1 345 ? 10.256 20.287 -24.783 1.00 73.19 345 ARG A CA 1
ATOM 2618 C C . ARG A 1 345 ? 9.833 19.125 -25.657 1.00 73.19 345 ARG A C 1
ATOM 2620 O O . ARG A 1 345 ? 8.902 18.445 -25.280 1.00 73.19 345 ARG A O 1
ATOM 2627 N N . GLN A 1 346 ? 10.477 18.914 -26.798 1.00 75.44 346 GLN A N 1
ATOM 2628 C CA . GLN A 1 346 ? 10.206 17.772 -27.660 1.00 75.44 346 GLN A CA 1
ATOM 2629 C C . GLN A 1 346 ? 10.620 16.491 -26.960 1.00 75.44 346 GLN A C 1
ATOM 2631 O O . GLN A 1 346 ? 9.773 15.632 -26.845 1.00 75.44 346 GLN A O 1
ATOM 2636 N N . ARG A 1 347 ? 11.828 16.404 -26.386 1.00 68.38 347 ARG A N 1
ATOM 2637 C CA . ARG A 1 347 ? 12.241 15.245 -25.574 1.00 68.38 347 ARG A CA 1
ATOM 2638 C C . ARG A 1 347 ? 11.328 15.010 -24.378 1.00 68.38 347 ARG A C 1
ATOM 2640 O O . ARG A 1 347 ? 10.975 13.878 -24.109 1.00 68.38 347 ARG A O 1
ATOM 2647 N N . GLN A 1 348 ? 10.916 16.073 -23.691 1.00 66.19 348 GLN A N 1
ATOM 2648 C CA . GLN A 1 348 ? 9.992 15.963 -22.566 1.00 66.19 348 GLN A CA 1
ATOM 2649 C C . GLN A 1 348 ? 8.582 15.564 -23.016 1.00 66.19 348 GLN A C 1
ATOM 2651 O O . GLN A 1 348 ? 7.944 14.785 -22.333 1.00 66.19 348 GLN A O 1
ATOM 2656 N N . ALA A 1 349 ? 8.107 16.058 -24.161 1.00 64.62 349 ALA A N 1
ATOM 2657 C CA . ALA A 1 349 ? 6.829 15.666 -24.746 1.00 64.62 349 ALA A CA 1
ATOM 2658 C C . ALA A 1 349 ? 6.875 14.258 -25.348 1.00 64.62 349 ALA A C 1
ATOM 2660 O O . ALA A 1 349 ? 5.848 13.606 -25.368 1.00 64.62 349 ALA A O 1
ATOM 2661 N N . GLN A 1 350 ? 8.032 13.801 -25.830 1.00 61.47 350 GLN A N 1
ATOM 2662 C CA . GLN A 1 350 ? 8.252 12.439 -26.312 1.00 61.47 350 GLN A CA 1
ATOM 2663 C C . GLN A 1 350 ? 8.263 11.471 -25.137 1.00 61.47 350 GLN A C 1
ATOM 2665 O O . GLN A 1 350 ? 7.473 10.551 -25.143 1.00 61.47 350 GLN A O 1
ATOM 2670 N N . TRP A 1 351 ? 9.027 11.775 -24.086 1.00 55.41 351 TRP A N 1
ATOM 2671 C CA . TRP A 1 351 ? 9.036 11.014 -22.836 1.00 55.41 351 TRP A CA 1
ATOM 2672 C C . TRP A 1 351 ? 7.655 10.990 -22.168 1.00 55.41 351 TRP A C 1
ATOM 2674 O O . TRP A 1 351 ? 7.193 9.949 -21.727 1.00 55.41 351 TRP A O 1
ATOM 2684 N N . GLN A 1 352 ? 6.943 12.126 -22.158 1.00 52.31 352 GLN A N 1
ATOM 2685 C CA . GLN A 1 352 ? 5.553 12.168 -21.696 1.00 52.31 352 GLN A CA 1
ATOM 2686 C C . GLN A 1 352 ? 4.619 11.387 -22.621 1.00 52.31 352 GLN A C 1
ATOM 2688 O O . GLN A 1 352 ? 3.710 10.750 -22.121 1.00 52.31 352 GLN A O 1
ATOM 2693 N N . ALA A 1 353 ? 4.807 11.426 -23.941 1.00 48.22 353 ALA A N 1
ATOM 2694 C CA . ALA A 1 353 ? 3.983 10.675 -24.885 1.00 48.22 353 ALA A CA 1
ATOM 2695 C C . ALA A 1 353 ? 4.282 9.169 -24.880 1.00 48.22 353 ALA A C 1
ATOM 2697 O O . ALA A 1 353 ? 3.364 8.418 -25.159 1.00 48.22 353 ALA A O 1
ATOM 2698 N N . GLU A 1 354 ? 5.505 8.744 -24.556 1.00 48.09 354 GLU A N 1
ATOM 2699 C CA . GLU A 1 354 ? 5.882 7.346 -24.299 1.00 48.09 354 GLU A CA 1
ATOM 2700 C C . GLU A 1 354 ? 5.219 6.855 -23.010 1.00 48.09 354 GLU A C 1
ATOM 2702 O O . GLU A 1 354 ? 4.564 5.828 -23.033 1.00 48.09 354 GLU A O 1
ATOM 2707 N N . GLN A 1 355 ? 5.243 7.653 -21.937 1.00 44.38 355 GLN A N 1
ATOM 2708 C CA . GLN A 1 355 ? 4.520 7.338 -20.692 1.00 44.38 355 GLN A CA 1
ATOM 2709 C C . GLN A 1 355 ? 2.993 7.445 -20.792 1.00 44.38 355 GLN A C 1
ATOM 2711 O O . GLN A 1 355 ? 2.285 6.957 -19.924 1.00 44.38 355 GLN A O 1
ATOM 2716 N N . SER A 1 356 ? 2.474 8.151 -21.801 1.00 37.38 356 SER A N 1
ATOM 2717 C CA . SER A 1 356 ? 1.028 8.331 -22.024 1.00 37.38 356 SER A CA 1
ATOM 2718 C C . SER A 1 356 ? 0.525 7.543 -23.232 1.00 37.38 356 SER A C 1
ATOM 2720 O O . SER A 1 356 ? -0.630 7.723 -23.637 1.00 37.38 356 SER A O 1
ATOM 2722 N N . ALA A 1 357 ? 1.394 6.769 -23.884 1.00 42.62 357 ALA A N 1
ATOM 2723 C CA . ALA A 1 357 ? 0.970 5.879 -24.943 1.00 42.62 357 ALA A CA 1
ATOM 2724 C C . ALA A 1 357 ? 0.121 4.792 -24.279 1.00 42.62 357 ALA A C 1
ATOM 2726 O O . ALA A 1 357 ? 0.527 4.276 -23.241 1.00 42.62 357 ALA A O 1
ATOM 2727 N N . PRO A 1 358 ? -1.066 4.462 -24.815 1.00 43.84 358 PRO A N 1
ATOM 2728 C CA . PRO A 1 358 ? -1.743 3.261 -24.357 1.00 43.84 358 PRO A CA 1
ATOM 2729 C C . PRO A 1 358 ? -0.771 2.083 -24.531 1.00 43.84 358 PRO A C 1
ATOM 2731 O O . PRO A 1 358 ? -0.097 2.057 -25.573 1.00 43.84 358 PRO A O 1
ATOM 2734 N N . PRO A 1 359 ? -0.683 1.158 -23.554 1.00 55.88 359 PRO A N 1
ATOM 2735 C CA . PRO A 1 359 ? 0.114 -0.052 -23.709 1.00 55.88 359 PRO A CA 1
ATOM 2736 C C . PRO A 1 359 ? -0.224 -0.693 -25.055 1.00 55.88 359 PRO A C 1
ATOM 2738 O O . PRO A 1 359 ? -1.362 -0.589 -25.544 1.00 55.88 359 PRO A O 1
ATOM 2741 N N . ALA A 1 360 ? 0.796 -1.239 -25.719 1.00 62.06 360 ALA A N 1
ATOM 2742 C CA . ALA A 1 360 ? 0.601 -1.907 -26.996 1.00 62.06 360 ALA A CA 1
ATOM 2743 C C . ALA A 1 360 ? -0.540 -2.921 -26.835 1.00 62.06 360 ALA A C 1
ATOM 2745 O O . ALA A 1 360 ? -0.600 -3.608 -25.823 1.00 62.06 360 ALA A O 1
ATOM 2746 N N . ASP A 1 361 ? -1.482 -2.963 -27.786 1.00 76.06 361 ASP A N 1
ATOM 2747 C CA . ASP A 1 361 ? -2.585 -3.929 -27.721 1.00 76.06 361 ASP A CA 1
ATOM 2748 C C . ASP A 1 361 ? -1.970 -5.330 -27.577 1.00 76.06 361 ASP A C 1
ATOM 2750 O O . ASP A 1 361 ? -1.307 -5.773 -28.525 1.00 76.06 361 ASP A O 1
ATOM 2754 N N . PRO A 1 362 ? -2.172 -6.027 -26.441 1.00 83.69 362 PRO A N 1
ATOM 2755 C CA . PRO A 1 362 ? -1.483 -7.282 -26.155 1.00 83.69 362 PRO A CA 1
ATOM 2756 C C . PRO A 1 362 ? -1.934 -8.399 -27.099 1.00 83.69 362 PRO A C 1
ATOM 2758 O O . PRO A 1 362 ? -1.354 -9.479 -27.128 1.00 83.69 362 PRO A O 1
ATOM 2761 N N . HIS A 1 363 ? -2.956 -8.157 -27.926 1.00 87.88 363 HIS A N 1
ATOM 2762 C CA . HIS A 1 363 ? -3.414 -9.073 -28.965 1.00 87.88 363 HIS A CA 1
ATOM 2763 C C . HIS A 1 363 ? -2.882 -8.751 -30.359 1.00 87.88 363 HIS A C 1
ATOM 2765 O O . HIS A 1 363 ? -3.170 -9.479 -31.323 1.00 87.88 363 HIS A O 1
ATOM 2771 N N . GLN A 1 364 ? -2.129 -7.665 -30.508 1.00 84.06 364 GLN A N 1
ATOM 2772 C CA . GLN A 1 364 ? -1.529 -7.292 -31.771 1.00 84.06 364 GLN A CA 1
ATOM 2773 C C . GLN A 1 364 ? -0.176 -7.982 -31.926 1.00 84.06 364 GLN A C 1
ATOM 2775 O O . GLN A 1 364 ? 0.740 -7.763 -31.150 1.00 84.06 364 GLN A O 1
ATOM 2780 N N . ASN A 1 365 ? -0.029 -8.773 -32.993 1.00 81.88 365 ASN A N 1
ATOM 2781 C CA . ASN A 1 365 ? 1.230 -9.457 -33.262 1.00 81.88 365 ASN A CA 1
ATOM 2782 C C . ASN A 1 365 ? 2.380 -8.441 -33.475 1.00 81.88 365 ASN A C 1
ATOM 2784 O O . ASN A 1 365 ? 2.291 -7.649 -34.429 1.00 81.88 365 ASN A O 1
ATOM 2788 N N . PRO A 1 366 ? 3.464 -8.499 -32.677 1.00 80.50 366 PRO A N 1
ATOM 2789 C CA . PRO A 1 366 ? 4.576 -7.548 -32.759 1.00 80.50 366 PRO A CA 1
ATOM 2790 C C . PRO A 1 366 ? 5.335 -7.603 -34.099 1.00 80.50 366 PRO A C 1
ATOM 2792 O O . PRO A 1 366 ? 5.899 -6.609 -34.555 1.00 80.50 366 PRO A O 1
ATOM 2795 N N . LEU A 1 367 ? 5.267 -8.723 -34.827 1.00 76.25 367 LEU A N 1
ATOM 2796 C CA . LEU A 1 367 ? 5.874 -8.891 -36.155 1.00 76.25 367 LEU A CA 1
ATOM 2797 C C . LEU A 1 367 ? 4.974 -8.427 -37.320 1.00 76.25 367 LEU A C 1
ATOM 2799 O O . LEU A 1 367 ? 5.449 -8.360 -38.468 1.00 76.25 367 LEU A O 1
ATOM 2803 N N . GLY A 1 368 ? 3.710 -8.081 -37.041 1.00 66.88 368 GLY A N 1
ATOM 2804 C CA . GLY A 1 368 ? 2.674 -7.678 -38.001 1.00 66.88 368 GLY A CA 1
ATOM 2805 C C . GLY A 1 368 ? 1.932 -8.844 -38.680 1.00 66.88 368 GLY A C 1
ATOM 2806 O O . GLY A 1 368 ? 2.326 -10.001 -38.576 1.00 66.88 368 GLY A O 1
ATOM 2807 N N . ASP A 1 369 ? 0.852 -8.541 -39.424 1.00 45.16 369 ASP A N 1
ATOM 2808 C CA . ASP A 1 369 ? -0.029 -9.500 -40.136 1.00 45.16 369 ASP A CA 1
ATOM 2809 C C . ASP A 1 369 ? 0.655 -10.242 -41.313 1.00 45.16 369 ASP A C 1
ATOM 2811 O O . ASP A 1 369 ? 0.222 -10.198 -42.472 1.00 45.16 369 ASP A O 1
ATOM 2815 N N . THR A 1 370 ? 1.731 -10.973 -41.053 1.00 35.91 370 THR A N 1
ATOM 2816 C CA . THR A 1 370 ? 2.225 -12.009 -41.958 1.00 35.91 370 THR A CA 1
ATOM 2817 C C . THR A 1 370 ? 2.439 -13.282 -41.160 1.00 35.91 370 THR A C 1
ATOM 2819 O O . THR A 1 370 ? 3.252 -13.271 -40.243 1.00 35.91 370 THR A O 1
ATOM 2822 N N . PRO A 1 371 ? 1.750 -14.391 -41.492 1.00 32.47 371 PRO A N 1
ATOM 2823 C CA . PRO A 1 371 ? 2.005 -15.650 -40.818 1.00 32.47 371 PRO A CA 1
ATOM 2824 C C . PRO A 1 371 ? 3.478 -15.989 -41.007 1.00 32.47 371 PRO A C 1
ATOM 2826 O O . PRO A 1 371 ? 3.953 -15.966 -42.148 1.00 32.47 371 PRO A O 1
ATOM 2829 N N . ALA A 1 372 ? 4.165 -16.292 -39.903 1.00 33.22 372 ALA A N 1
ATOM 2830 C CA . ALA A 1 372 ? 5.503 -16.856 -39.884 1.00 33.22 372 ALA A CA 1
ATOM 2831 C C . ALA A 1 372 ? 5.549 -18.037 -40.863 1.00 33.22 372 ALA A C 1
ATOM 2833 O O . ALA A 1 372 ? 5.124 -19.160 -40.582 1.00 33.22 372 ALA A O 1
ATOM 2834 N N . SER A 1 373 ? 5.984 -17.757 -42.088 1.00 29.59 373 SER A N 1
ATOM 2835 C CA . SER A 1 373 ? 6.151 -18.773 -43.105 1.00 29.59 373 SER A CA 1
ATOM 2836 C C . SER A 1 373 ? 7.535 -19.345 -42.905 1.00 29.59 373 SER A C 1
ATOM 2838 O O . SER A 1 373 ? 8.469 -19.007 -43.630 1.00 29.59 373 SER A O 1
ATOM 2840 N N . ALA A 1 374 ? 7.625 -20.301 -41.984 1.00 36.31 374 ALA A N 1
ATOM 2841 C CA . ALA A 1 374 ? 8.549 -21.401 -42.154 1.00 36.31 374 ALA A CA 1
ATOM 2842 C C . ALA A 1 374 ? 8.466 -21.867 -43.625 1.00 36.31 374 ALA A C 1
ATOM 2844 O O . ALA A 1 374 ? 7.424 -22.347 -44.085 1.00 36.31 374 ALA A O 1
ATOM 2845 N N . ASN A 1 375 ? 9.581 -21.728 -44.348 1.00 35.44 375 ASN A N 1
ATOM 2846 C CA . ASN A 1 375 ? 9.849 -22.161 -45.729 1.00 35.44 375 ASN A CA 1
ATOM 2847 C C . ASN A 1 375 ? 9.446 -21.211 -46.885 1.00 35.44 375 ASN A C 1
ATOM 2849 O O . ASN A 1 375 ? 8.441 -21.466 -47.547 1.00 35.44 375 ASN A O 1
ATOM 2853 N N . HIS A 1 376 ? 10.316 -20.267 -47.282 1.00 28.62 376 HIS A N 1
ATOM 2854 C CA . HIS A 1 376 ? 10.856 -20.177 -48.665 1.00 28.62 376 HIS A CA 1
ATOM 2855 C C . HIS A 1 376 ? 11.798 -18.977 -48.895 1.00 28.62 376 HIS A C 1
ATOM 2857 O O . HIS A 1 376 ? 11.413 -17.827 -48.719 1.00 28.62 376 HIS A O 1
ATOM 2863 N N . ALA A 1 377 ? 12.982 -19.267 -49.442 1.00 27.89 377 ALA A N 1
ATOM 2864 C CA . ALA A 1 377 ? 13.913 -18.316 -50.061 1.00 27.89 377 ALA A CA 1
ATOM 2865 C C . ALA A 1 377 ? 13.422 -17.870 -51.480 1.00 27.89 377 ALA A C 1
ATOM 2867 O O . ALA A 1 377 ? 12.440 -18.425 -51.990 1.00 27.89 377 ALA A O 1
ATOM 2868 N N . PRO A 1 378 ? 14.060 -16.896 -52.170 1.00 52.00 378 PRO A N 1
ATOM 2869 C CA . PRO A 1 378 ? 13.456 -15.600 -52.488 1.00 52.00 378 PRO A CA 1
ATOM 2870 C C . PRO A 1 378 ? 13.216 -15.375 -53.994 1.00 52.00 378 PRO A C 1
ATOM 2872 O O . PRO A 1 378 ? 13.781 -16.066 -54.846 1.00 52.00 378 PRO A O 1
ATOM 2875 N N . ASN A 1 379 ? 12.430 -14.350 -54.356 1.00 27.48 379 ASN A N 1
ATOM 2876 C CA . ASN A 1 379 ? 12.562 -13.723 -55.677 1.00 27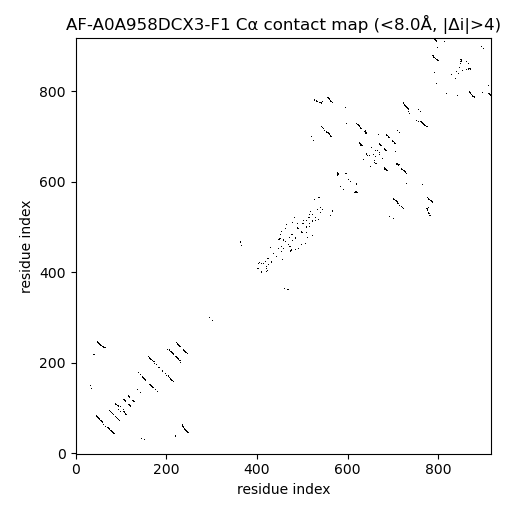.48 379 ASN A CA 1
ATOM 2877 C C . ASN A 1 379 ? 12.115 -12.246 -55.699 1.00 27.48 379 ASN A C 1
ATOM 2879 O O . ASN A 1 379 ? 10.923 -11.953 -55.673 1.00 27.48 379 ASN A O 1
ATOM 2883 N N . VAL A 1 380 ? 13.122 -11.367 -55.745 1.00 41.16 380 VAL A N 1
ATOM 2884 C CA . VAL A 1 380 ? 13.298 -10.134 -56.541 1.00 41.16 380 VAL A CA 1
ATOM 2885 C C . VAL A 1 380 ? 12.032 -9.426 -57.056 1.00 41.16 380 VAL A C 1
ATOM 2887 O O . VAL A 1 380 ? 11.301 -9.986 -57.871 1.00 41.16 380 VAL A O 1
ATOM 2890 N N . ASP A 1 381 ? 11.853 -8.154 -56.670 1.00 38.00 381 ASP A N 1
ATOM 2891 C CA . ASP A 1 381 ? 11.935 -6.958 -57.547 1.00 38.00 381 ASP A CA 1
ATOM 2892 C C . ASP A 1 381 ? 11.121 -5.792 -56.936 1.00 38.00 381 ASP A C 1
ATOM 2894 O O . ASP A 1 381 ? 9.891 -5.773 -57.019 1.00 38.00 381 ASP A O 1
ATOM 2898 N N . ALA A 1 382 ? 11.781 -4.801 -56.325 1.00 32.06 382 ALA A N 1
ATOM 2899 C CA . ALA A 1 382 ? 11.158 -3.516 -56.005 1.00 32.06 382 ALA A CA 1
ATOM 2900 C C . ALA A 1 382 ? 12.203 -2.392 -55.962 1.00 32.06 382 ALA A C 1
ATOM 2902 O O . ALA A 1 382 ? 13.178 -2.428 -55.223 1.00 32.06 382 ALA A O 1
ATOM 2903 N N . THR A 1 383 ? 11.972 -1.396 -56.810 1.00 33.69 383 THR A N 1
ATOM 2904 C CA . THR A 1 383 ? 12.728 -0.148 -56.962 1.00 33.69 383 THR A CA 1
ATOM 2905 C C . THR A 1 383 ? 12.870 0.641 -55.653 1.00 33.69 383 THR A C 1
ATOM 2907 O O . THR A 1 383 ? 11.878 0.732 -54.926 1.00 33.69 383 THR A O 1
ATOM 2910 N N . PRO A 1 384 ? 14.017 1.301 -55.398 1.00 33.84 384 PRO A N 1
ATOM 2911 C CA . PRO A 1 384 ? 14.256 1.995 -54.137 1.00 33.84 384 PRO A CA 1
ATOM 2912 C C . PRO A 1 384 ? 13.423 3.278 -53.993 1.00 33.84 384 PRO A C 1
ATOM 2914 O O . PRO A 1 384 ? 13.232 4.054 -54.937 1.00 33.84 384 PRO A O 1
ATOM 2917 N N . THR A 1 385 ? 12.914 3.483 -52.778 1.00 38.00 385 THR A N 1
ATOM 2918 C CA . THR A 1 385 ? 12.227 4.690 -52.301 1.00 38.00 385 THR A CA 1
ATOM 2919 C C . THR A 1 385 ? 13.210 5.737 -51.748 1.00 38.00 385 THR A C 1
ATOM 2921 O O . THR A 1 385 ? 14.366 5.417 -51.484 1.00 38.00 385 THR A O 1
ATOM 2924 N N . PRO A 1 386 ? 12.777 7.001 -51.542 1.00 39.38 386 PRO A N 1
ATOM 2925 C CA . PRO A 1 386 ? 13.641 8.177 -51.323 1.00 39.38 386 PRO A CA 1
ATOM 2926 C C . PRO A 1 386 ? 14.464 8.260 -50.016 1.00 39.38 386 PRO A C 1
ATOM 2928 O O . PRO A 1 386 ? 14.835 9.367 -49.629 1.00 39.38 386 PRO A O 1
ATOM 2931 N N . LEU A 1 387 ? 14.761 7.143 -49.344 1.00 39.03 387 LEU A N 1
ATOM 2932 C CA . LEU A 1 387 ? 15.691 7.073 -48.202 1.00 39.03 387 LEU A CA 1
ATOM 2933 C C . LEU A 1 387 ? 17.150 6.806 -48.629 1.00 39.03 387 LEU A C 1
ATOM 2935 O O . LEU A 1 387 ? 18.072 7.043 -47.857 1.00 39.03 387 LEU A O 1
ATOM 2939 N N . GLU A 1 388 ? 17.380 6.452 -49.895 1.00 41.53 388 GLU A N 1
ATOM 2940 C CA . GLU A 1 388 ? 18.704 6.185 -50.491 1.00 41.53 388 GLU A CA 1
ATOM 2941 C C . GLU A 1 388 ? 19.600 7.439 -50.674 1.00 41.53 388 GLU A C 1
ATOM 2943 O O . GLU A 1 388 ? 20.683 7.367 -51.247 1.00 41.53 388 GLU A O 1
ATOM 2948 N N . LEU A 1 389 ? 19.161 8.621 -50.222 1.00 38.75 389 LEU A N 1
ATOM 2949 C CA . LEU A 1 389 ? 19.860 9.903 -50.424 1.00 38.75 389 LEU A CA 1
ATOM 2950 C C . LEU A 1 389 ? 20.567 10.455 -49.173 1.00 38.75 389 LEU A C 1
ATOM 2952 O O . LEU A 1 389 ? 21.144 11.541 -49.257 1.00 38.75 389 LEU A O 1
ATOM 2956 N N . LEU A 1 390 ? 20.537 9.752 -48.033 1.00 37.06 390 LEU A N 1
ATOM 2957 C CA . LEU A 1 390 ? 21.096 10.265 -46.771 1.00 37.06 390 LEU A CA 1
ATOM 2958 C C . LEU A 1 390 ? 22.474 9.684 -46.380 1.00 37.06 390 LEU A C 1
ATOM 2960 O O . LEU A 1 390 ? 23.141 10.266 -45.531 1.00 37.06 390 LEU A O 1
ATOM 2964 N N . PHE A 1 391 ? 22.953 8.619 -47.033 1.00 38.81 391 PHE A N 1
ATOM 2965 C CA . PHE A 1 391 ? 24.161 7.878 -46.615 1.00 38.81 391 PHE A CA 1
ATOM 2966 C C . PHE A 1 391 ? 25.471 8.215 -47.366 1.00 38.81 391 PHE A C 1
ATOM 2968 O O . PHE A 1 391 ? 26.470 7.518 -47.225 1.00 38.81 391 PHE A O 1
ATOM 2975 N N . ASP A 1 392 ? 25.545 9.311 -48.128 1.00 33.34 392 ASP A N 1
ATOM 2976 C CA . ASP A 1 392 ? 26.691 9.582 -49.028 1.00 33.34 392 ASP A CA 1
ATOM 2977 C C . ASP A 1 392 ? 27.902 10.305 -48.374 1.00 33.34 392 ASP A C 1
ATOM 2979 O O . ASP A 1 392 ? 28.567 11.120 -49.021 1.00 33.34 392 ASP A O 1
ATOM 2983 N N . GLN A 1 393 ? 28.200 10.088 -47.080 1.00 39.16 393 GLN A N 1
ATOM 2984 C CA . GLN A 1 393 ? 29.340 10.760 -46.408 1.00 39.16 393 GLN A CA 1
ATOM 2985 C C . GLN A 1 393 ? 30.229 9.909 -45.478 1.00 39.16 393 GLN A C 1
ATOM 2987 O O . GLN A 1 393 ? 31.106 10.479 -44.823 1.00 39.16 393 GLN A O 1
ATOM 2992 N N . LEU A 1 394 ? 30.125 8.574 -45.468 1.00 33.22 394 LEU A N 1
ATOM 2993 C CA . LEU A 1 394 ? 31.093 7.715 -44.764 1.00 33.22 394 LEU A CA 1
ATOM 2994 C C . LEU A 1 394 ? 32.086 7.050 -45.745 1.00 33.22 394 LEU A C 1
ATOM 2996 O O . LEU A 1 394 ? 31.689 6.586 -46.814 1.00 33.22 394 LEU A O 1
ATOM 3000 N N . PRO A 1 395 ? 33.402 7.034 -45.451 1.00 37.84 395 PRO A N 1
ATOM 3001 C CA . PRO A 1 395 ? 34.394 6.446 -46.344 1.00 37.84 395 PRO A CA 1
ATOM 3002 C C . PRO A 1 395 ? 34.369 4.908 -46.290 1.00 37.84 395 PRO A C 1
ATOM 3004 O O . PRO A 1 395 ? 34.905 4.316 -45.364 1.00 37.84 395 PRO A O 1
ATOM 3007 N N . ALA A 1 396 ? 33.795 4.308 -47.335 1.00 45.56 396 ALA A N 1
ATOM 3008 C CA . ALA A 1 396 ? 33.994 2.957 -47.879 1.00 45.56 396 ALA A CA 1
ATOM 3009 C C . ALA A 1 396 ? 34.661 1.889 -46.978 1.00 45.56 396 ALA A C 1
ATOM 3011 O O . ALA A 1 396 ? 35.868 1.640 -47.083 1.00 45.56 396 ALA A O 1
ATOM 3012 N N . TYR A 1 397 ? 33.827 1.165 -46.235 1.00 42.72 397 TYR A N 1
ATOM 3013 C CA . TYR A 1 397 ? 33.884 -0.296 -46.155 1.00 42.72 397 TYR A CA 1
ATOM 3014 C C . TYR A 1 397 ? 32.435 -0.797 -46.114 1.00 42.72 397 TYR A C 1
ATOM 3016 O O . TYR A 1 397 ? 31.859 -0.924 -45.048 1.00 42.72 397 TYR A O 1
ATOM 3024 N N . ASP A 1 398 ? 31.822 -0.934 -47.284 1.00 47.56 398 ASP A N 1
ATOM 3025 C CA . ASP A 1 398 ? 30.465 -1.459 -47.440 1.00 47.56 398 ASP A CA 1
ATOM 3026 C C . ASP A 1 398 ? 30.415 -2.140 -48.811 1.00 47.56 398 ASP A C 1
ATOM 3028 O O . ASP A 1 398 ? 30.641 -1.494 -49.843 1.00 47.56 398 ASP A O 1
ATOM 3032 N N . ASP A 1 399 ? 30.255 -3.459 -48.825 1.00 54.34 399 ASP A N 1
ATOM 3033 C CA . ASP A 1 399 ? 29.939 -4.214 -50.034 1.00 54.34 399 ASP A CA 1
ATOM 3034 C C . ASP A 1 399 ? 28.487 -4.716 -50.047 1.00 54.34 399 ASP A C 1
ATOM 3036 O O . ASP A 1 399 ? 28.113 -5.415 -50.991 1.00 54.34 399 ASP A O 1
ATOM 3040 N N . GLY A 1 400 ? 27.662 -4.299 -49.075 1.00 62.03 400 GLY A N 1
ATOM 3041 C CA . GLY A 1 400 ? 26.273 -4.721 -48.917 1.00 62.03 400 GLY A CA 1
ATOM 3042 C C . GLY A 1 400 ? 26.116 -6.238 -48.878 1.00 62.03 400 GLY A C 1
ATOM 3043 O O . GLY A 1 400 ? 25.077 -6.740 -49.312 1.00 62.03 400 GLY A O 1
ATOM 3044 N N . THR A 1 401 ? 27.171 -6.963 -48.488 1.00 79.75 401 THR A N 1
ATOM 3045 C CA . THR A 1 401 ? 27.105 -8.410 -48.302 1.00 79.75 401 THR A CA 1
ATOM 3046 C C . THR A 1 401 ? 26.313 -8.684 -47.034 1.00 79.75 401 THR A C 1
ATOM 3048 O O . THR A 1 401 ? 26.524 -8.038 -46.013 1.00 79.75 401 THR A O 1
ATOM 3051 N N . ASP A 1 402 ? 25.370 -9.598 -47.190 1.00 82.31 402 ASP A N 1
ATOM 3052 C CA . ASP A 1 402 ? 24.488 -10.167 -46.181 1.00 82.31 402 ASP A CA 1
ATOM 3053 C C . ASP A 1 402 ? 24.635 -11.679 -46.414 1.00 82.31 402 ASP A C 1
ATOM 3055 O O . ASP A 1 402 ? 24.177 -12.227 -47.433 1.00 82.31 402 ASP A O 1
ATOM 3059 N N . SER A 1 403 ? 25.514 -12.288 -45.621 1.00 84.69 403 SER A N 1
ATOM 3060 C CA . SER A 1 403 ? 26.079 -13.614 -45.863 1.00 84.69 403 SER A CA 1
ATOM 3061 C C . SER A 1 403 ? 25.122 -14.752 -45.487 1.00 84.69 403 SER A C 1
ATOM 3063 O O . SER A 1 403 ? 25.205 -15.827 -46.103 1.00 84.69 403 SER A O 1
ATOM 3065 N N . ASP A 1 404 ? 24.184 -14.529 -44.569 1.00 81.06 404 ASP A N 1
ATOM 3066 C CA . ASP A 1 404 ? 23.162 -15.490 -44.136 1.00 81.06 404 ASP A CA 1
ATOM 3067 C C . ASP A 1 404 ? 21.725 -15.129 -44.569 1.00 81.06 404 ASP A C 1
ATOM 3069 O O . ASP A 1 404 ? 20.868 -16.018 -44.651 1.00 81.06 404 ASP A O 1
ATOM 3073 N N . GLY A 1 405 ? 21.496 -13.904 -45.043 1.00 82.69 405 GLY A N 1
ATOM 3074 C CA . GLY A 1 405 ? 20.273 -13.469 -45.709 1.00 82.69 405 GLY A CA 1
ATOM 3075 C C . GLY A 1 405 ? 19.184 -12.955 -44.771 1.00 82.69 405 GLY A C 1
ATOM 3076 O O . GLY A 1 405 ? 18.004 -13.011 -45.158 1.00 82.69 405 GLY A O 1
ATOM 3077 N N . ASP A 1 406 ? 19.535 -12.509 -43.568 1.00 78.06 406 ASP A N 1
ATOM 3078 C CA . ASP A 1 406 ? 18.610 -12.063 -42.523 1.00 78.06 406 ASP A CA 1
ATOM 3079 C C . ASP A 1 406 ? 18.216 -10.569 -42.640 1.00 78.06 406 ASP A C 1
ATOM 3081 O O . ASP A 1 406 ? 17.236 -10.117 -42.035 1.00 78.06 406 ASP A O 1
ATOM 3085 N N . ARG A 1 407 ? 18.866 -9.853 -43.576 1.00 83.25 407 ARG A N 1
ATOM 3086 C CA . ARG A 1 407 ? 18.726 -8.420 -43.906 1.00 83.25 407 ARG A CA 1
ATOM 3087 C C . ARG A 1 407 ? 19.480 -7.464 -42.984 1.00 83.25 407 ARG A C 1
ATOM 3089 O O . ARG A 1 407 ? 19.282 -6.251 -43.128 1.00 83.25 407 ARG A O 1
ATOM 3096 N N . LEU A 1 408 ? 20.335 -7.969 -42.110 1.00 80.81 408 LEU A N 1
ATOM 3097 C CA . LEU A 1 408 ? 21.444 -7.244 -41.514 1.00 80.81 408 LEU A CA 1
ATOM 3098 C C . LEU A 1 408 ? 22.672 -7.414 -42.434 1.00 80.81 408 LEU A C 1
ATOM 3100 O O . LEU A 1 408 ? 22.742 -8.339 -43.238 1.00 80.81 408 LEU A O 1
ATOM 3104 N N . THR A 1 409 ? 23.581 -6.439 -42.472 1.00 84.25 409 THR A N 1
ATOM 3105 C CA . THR A 1 409 ? 24.788 -6.571 -43.312 1.00 84.25 409 THR A CA 1
ATOM 3106 C C . THR A 1 409 ? 25.931 -7.147 -42.490 1.00 84.25 409 THR A C 1
ATOM 3108 O O . THR A 1 409 ? 26.056 -6.774 -41.328 1.00 84.25 409 THR A O 1
ATOM 3111 N N . ASP A 1 410 ? 26.860 -7.891 -43.108 1.00 80.69 410 ASP A N 1
ATOM 3112 C CA . ASP A 1 410 ? 28.042 -8.450 -42.423 1.00 80.69 410 ASP A CA 1
ATOM 3113 C C . ASP A 1 410 ? 28.828 -7.380 -41.629 1.00 80.69 410 ASP A C 1
ATOM 3115 O O . ASP A 1 410 ? 29.551 -7.674 -40.677 1.00 80.69 410 ASP A O 1
ATOM 3119 N N . VAL A 1 411 ? 28.760 -6.114 -42.060 1.00 79.56 411 VAL A N 1
ATOM 3120 C CA . VAL A 1 411 ? 29.396 -4.982 -41.372 1.00 79.56 411 VAL A CA 1
ATOM 3121 C C . VAL A 1 411 ? 28.594 -4.533 -40.155 1.00 79.56 411 VAL A C 1
ATOM 3123 O O . VAL A 1 411 ? 29.211 -4.215 -39.137 1.00 79.56 411 VAL A O 1
ATOM 3126 N N . ASP A 1 412 ? 27.268 -4.480 -40.263 1.00 80.50 412 ASP A N 1
ATOM 3127 C CA . ASP A 1 412 ? 26.383 -4.152 -39.146 1.00 80.50 412 ASP A CA 1
ATOM 3128 C C . ASP A 1 412 ? 26.454 -5.248 -38.077 1.00 80.50 412 ASP A C 1
ATOM 3130 O O . ASP A 1 412 ? 26.661 -4.916 -36.917 1.00 80.50 412 ASP A O 1
ATOM 3134 N N . GLU A 1 413 ? 26.467 -6.522 -38.472 1.00 82.31 413 GLU A N 1
ATOM 3135 C CA . GLU A 1 413 ? 26.603 -7.678 -37.573 1.00 82.31 413 GLU A CA 1
ATOM 3136 C C . GLU A 1 413 ? 27.906 -7.640 -36.756 1.00 82.31 413 GLU A C 1
ATOM 3138 O O . GLU A 1 413 ? 27.934 -7.792 -35.534 1.00 82.31 413 GLU A O 1
ATOM 3143 N N . ILE A 1 414 ? 29.030 -7.295 -37.397 1.00 78.69 414 ILE A N 1
ATOM 3144 C CA . ILE A 1 414 ? 30.306 -7.098 -36.686 1.00 78.69 414 ILE A CA 1
ATOM 3145 C C . ILE A 1 414 ? 30.224 -5.943 -35.668 1.00 78.69 414 ILE A C 1
ATOM 3147 O O . ILE A 1 414 ? 30.942 -5.964 -34.659 1.00 78.69 414 ILE A O 1
ATOM 3151 N N . LEU A 1 415 ? 29.417 -4.911 -35.942 1.00 75.88 415 LEU A N 1
ATOM 3152 C CA . LEU A 1 415 ? 29.238 -3.753 -35.062 1.00 75.88 415 LEU A CA 1
ATOM 3153 C C . LEU A 1 415 ? 28.268 -4.033 -33.907 1.00 75.88 415 LEU A C 1
ATOM 3155 O O . LEU A 1 415 ? 28.492 -3.481 -32.830 1.00 75.88 415 LEU A O 1
ATOM 3159 N N . THR A 1 416 ? 27.256 -4.875 -34.118 1.00 69.88 416 THR A N 1
ATOM 3160 C CA . THR A 1 416 ? 26.283 -5.334 -33.111 1.00 69.88 416 THR A CA 1
ATOM 3161 C C . THR A 1 416 ? 26.744 -6.582 -32.359 1.00 69.88 416 THR A C 1
ATOM 3163 O O . THR A 1 416 ? 26.049 -7.041 -31.469 1.00 69.88 416 THR A O 1
ATOM 3166 N N . HIS A 1 417 ? 27.951 -7.084 -32.647 1.00 84.81 417 HIS A N 1
ATOM 3167 C CA . HIS A 1 417 ? 28.541 -8.271 -32.014 1.00 84.81 417 HIS A CA 1
ATOM 3168 C C . HIS A 1 417 ? 27.835 -9.599 -32.327 1.00 84.81 417 HIS A C 1
ATOM 3170 O O . HIS A 1 417 ? 28.014 -10.565 -31.585 1.00 84.81 417 HIS A O 1
ATOM 3176 N N . THR A 1 418 ? 27.156 -9.675 -33.468 1.00 81.69 418 THR A N 1
ATOM 3177 C CA . THR A 1 418 ? 26.510 -10.885 -33.983 1.00 81.69 418 THR A CA 1
ATOM 3178 C C . THR A 1 418 ? 27.402 -11.635 -34.997 1.00 81.69 418 THR A C 1
ATOM 3180 O O . THR A 1 418 ? 28.498 -11.160 -35.334 1.00 81.69 418 THR A O 1
ATOM 3183 N N . ASP A 1 419 ? 27.042 -12.863 -35.401 1.00 87.00 419 ASP A N 1
ATOM 3184 C CA . ASP A 1 419 ? 27.826 -13.715 -36.316 1.00 87.00 419 ASP A CA 1
ATOM 3185 C C . ASP A 1 419 ? 27.341 -13.579 -37.772 1.00 87.00 419 ASP A C 1
ATOM 3187 O O . ASP A 1 419 ? 26.325 -14.176 -38.097 1.00 87.00 419 ASP A O 1
ATOM 3191 N N . PRO A 1 420 ? 28.137 -12.984 -38.694 1.00 87.38 420 PRO A N 1
ATOM 3192 C CA . PRO A 1 420 ? 27.766 -12.781 -40.104 1.00 87.38 420 PRO A CA 1
ATOM 3193 C C . PRO A 1 420 ? 27.450 -14.026 -40.941 1.00 87.38 420 PRO A C 1
ATOM 3195 O O . PRO A 1 420 ? 27.374 -13.971 -42.165 1.00 87.38 420 PRO A O 1
ATOM 3198 N N . ALA A 1 421 ? 27.468 -15.215 -40.353 1.00 90.25 421 ALA A N 1
ATOM 3199 C CA . ALA A 1 421 ? 27.127 -16.462 -41.021 1.00 90.25 421 ALA A CA 1
ATOM 3200 C C . ALA A 1 421 ? 25.953 -17.184 -40.349 1.00 90.25 421 ALA A C 1
ATOM 3202 O O . ALA A 1 421 ? 25.665 -18.328 -40.738 1.00 90.25 421 ALA A O 1
ATOM 3203 N N . ASN A 1 422 ? 25.337 -16.560 -39.347 1.00 88.12 422 ASN A N 1
ATOM 3204 C CA . ASN A 1 422 ? 24.262 -17.103 -38.551 1.00 88.12 422 ASN A CA 1
ATOM 3205 C C . ASN A 1 422 ? 23.151 -16.064 -38.371 1.00 88.12 422 ASN A C 1
ATOM 3207 O O . ASN A 1 422 ? 23.278 -15.156 -37.568 1.00 88.12 422 ASN A O 1
ATOM 3211 N N . SER A 1 423 ? 22.024 -16.299 -39.037 1.00 88.31 423 SER A N 1
ATOM 3212 C CA . SER A 1 423 ? 20.893 -15.371 -39.091 1.00 88.31 423 SER A CA 1
ATOM 3213 C C . SER A 1 423 ? 20.099 -15.238 -37.782 1.00 88.31 423 SER A C 1
ATOM 3215 O O . SER A 1 423 ? 18.951 -14.829 -37.858 1.00 88.31 423 SER A O 1
ATOM 3217 N N . ASP A 1 424 ? 20.605 -15.775 -36.676 1.00 90.56 424 ASP A N 1
ATOM 3218 C CA . ASP A 1 424 ? 19.981 -15.928 -35.349 1.00 90.56 424 ASP A CA 1
ATOM 3219 C C . ASP A 1 424 ? 21.135 -16.197 -34.369 1.00 90.56 424 ASP A C 1
ATOM 3221 O O . ASP A 1 424 ? 21.526 -17.345 -34.125 1.00 90.56 424 ASP A O 1
ATOM 3225 N N . SER A 1 425 ? 21.838 -15.135 -33.988 1.00 86.38 425 SER A N 1
ATOM 3226 C CA . SER A 1 425 ? 23.168 -15.215 -33.380 1.00 86.38 425 SER A CA 1
ATOM 3227 C C . SER A 1 425 ? 23.181 -15.701 -31.933 1.00 86.38 425 SER A C 1
ATOM 3229 O O . SER A 1 425 ? 24.210 -16.228 -31.483 1.00 86.38 425 SER A O 1
ATOM 3231 N N . ASP A 1 426 ? 22.070 -15.565 -31.222 1.00 86.50 426 ASP A N 1
ATOM 3232 C CA . ASP A 1 426 ? 21.874 -16.004 -29.842 1.00 86.50 426 ASP A CA 1
ATOM 3233 C C . ASP A 1 426 ? 20.931 -17.215 -29.698 1.00 86.50 426 ASP A C 1
ATOM 3235 O O . ASP A 1 426 ? 20.795 -17.747 -28.591 1.00 86.50 426 ASP A O 1
ATOM 3239 N N . ASP A 1 427 ? 20.439 -17.751 -30.824 1.00 89.75 427 ASP A N 1
ATOM 3240 C CA . ASP A 1 427 ? 19.633 -18.971 -30.940 1.00 89.75 427 ASP A CA 1
ATOM 3241 C C . ASP A 1 427 ? 18.280 -18.885 -30.185 1.00 89.75 427 ASP A C 1
ATOM 3243 O O . ASP A 1 427 ? 17.767 -19.907 -29.701 1.00 89.75 427 ASP A O 1
ATOM 3247 N N . ASP A 1 428 ? 17.685 -17.694 -30.076 1.00 82.12 428 ASP A N 1
ATOM 3248 C CA . ASP A 1 428 ? 16.405 -17.460 -29.389 1.00 82.12 428 ASP A CA 1
ATOM 3249 C C . ASP A 1 428 ? 15.171 -17.712 -30.297 1.00 82.12 428 ASP A C 1
ATOM 3251 O O . ASP A 1 428 ? 14.036 -17.896 -29.831 1.00 82.12 428 ASP A O 1
ATOM 3255 N N . GLY A 1 429 ? 15.408 -17.838 -31.609 1.00 86.69 429 GLY A N 1
ATOM 3256 C CA . GLY A 1 429 ? 14.409 -18.111 -32.638 1.00 86.69 429 GLY A CA 1
ATOM 3257 C C . GLY A 1 429 ? 13.902 -16.882 -33.400 1.00 86.69 429 GLY A C 1
ATOM 3258 O O . GLY A 1 429 ? 13.022 -17.036 -34.268 1.00 86.69 429 GLY A O 1
ATOM 3259 N N . LEU A 1 430 ? 14.431 -15.697 -33.111 1.00 87.75 430 LEU A N 1
ATOM 3260 C CA . LEU A 1 430 ? 14.328 -14.504 -33.936 1.00 87.75 430 LEU A CA 1
ATOM 3261 C C . LEU A 1 430 ? 15.502 -14.466 -34.919 1.00 87.75 430 LEU A C 1
ATOM 3263 O O . LEU A 1 430 ? 16.129 -15.473 -35.213 1.00 87.75 430 LEU A O 1
ATOM 3267 N N . SER A 1 431 ? 15.658 -13.361 -35.627 1.00 89.31 431 SER A N 1
ATOM 3268 C CA . SER A 1 431 ? 16.787 -13.206 -36.539 1.00 89.31 431 SER A CA 1
ATOM 3269 C C . SER A 1 431 ? 17.357 -11.836 -36.311 1.00 89.31 431 SER A C 1
ATOM 3271 O O . SER A 1 431 ? 16.542 -10.908 -36.211 1.00 89.31 431 SER A O 1
ATOM 3273 N N . ASP A 1 432 ? 18.673 -11.685 -36.375 1.00 84.44 432 ASP A N 1
ATOM 3274 C CA . ASP A 1 432 ? 19.351 -10.456 -35.968 1.00 84.44 432 ASP A CA 1
ATOM 3275 C C . ASP A 1 432 ? 18.749 -9.211 -36.654 1.00 84.44 432 ASP A C 1
ATOM 3277 O O . ASP A 1 432 ? 18.495 -8.169 -36.043 1.00 84.44 432 ASP A O 1
ATOM 3281 N N . GLY A 1 433 ? 18.405 -9.318 -37.942 1.00 82.06 433 GLY A N 1
ATOM 3282 C CA . GLY A 1 433 ? 17.739 -8.264 -38.706 1.00 82.06 433 GLY A CA 1
ATOM 3283 C C . GLY A 1 433 ? 16.287 -7.960 -38.288 1.00 82.06 433 GLY A C 1
ATOM 3284 O O . GLY A 1 433 ? 15.817 -6.831 -38.457 1.00 82.06 433 GLY A O 1
ATOM 3285 N N . VAL A 1 434 ? 15.529 -8.928 -37.768 1.00 85.69 434 VAL A N 1
ATOM 3286 C CA . VAL A 1 434 ? 14.180 -8.709 -37.199 1.00 85.69 434 VAL A CA 1
ATOM 3287 C C . VAL A 1 434 ? 14.280 -7.998 -35.860 1.00 85.69 434 VAL A C 1
ATOM 3289 O O . VAL A 1 434 ? 13.575 -7.007 -35.661 1.00 85.69 434 VAL A O 1
ATOM 3292 N N . GLU A 1 435 ? 15.162 -8.466 -34.996 1.00 85.88 435 GLU A N 1
ATOM 3293 C CA . GLU A 1 435 ? 15.423 -7.895 -33.679 1.00 85.88 435 GLU A CA 1
ATOM 3294 C C . GLU A 1 435 ? 15.862 -6.441 -33.813 1.00 85.88 435 GLU A C 1
ATOM 3296 O O . GLU A 1 435 ? 15.143 -5.525 -33.409 1.00 85.88 435 GLU A O 1
ATOM 3301 N N . GLN A 1 436 ? 16.921 -6.191 -34.585 1.00 84.62 436 GLN A N 1
ATOM 3302 C CA . GLN A 1 436 ? 17.502 -4.862 -34.739 1.00 84.62 436 GLN A CA 1
ATOM 3303 C C . GLN A 1 436 ? 16.575 -3.842 -35.424 1.00 84.62 436 GLN A C 1
ATOM 3305 O O . GLN A 1 436 ? 16.602 -2.656 -35.074 1.00 84.62 436 GLN A O 1
ATOM 3310 N N . PHE A 1 437 ? 15.797 -4.244 -36.441 1.00 79.44 437 PHE A N 1
ATOM 3311 C CA . PHE A 1 437 ? 15.020 -3.301 -37.265 1.00 79.44 437 PHE A CA 1
ATOM 3312 C C . PHE A 1 437 ? 13.522 -3.248 -36.963 1.00 79.44 437 PHE A C 1
ATOM 3314 O O . PHE A 1 437 ? 12.863 -2.309 -37.429 1.00 79.44 437 PHE A O 1
ATOM 3321 N N . LYS A 1 438 ? 12.958 -4.232 -36.255 1.00 80.25 438 LYS A N 1
ATOM 3322 C CA . LYS A 1 438 ? 11.525 -4.250 -35.925 1.00 80.25 438 LYS A CA 1
ATOM 3323 C C . LYS A 1 438 ? 11.241 -4.187 -34.435 1.00 80.25 438 LYS A C 1
ATOM 3325 O O . LYS A 1 438 ? 10.325 -3.455 -34.076 1.00 80.25 438 LYS A O 1
ATOM 3330 N N . LEU A 1 439 ? 11.959 -4.966 -33.631 1.00 81.12 439 LEU A N 1
ATOM 3331 C CA . LEU A 1 439 ? 11.641 -5.152 -32.215 1.00 81.12 439 LEU A CA 1
ATOM 3332 C C . LEU A 1 439 ? 12.439 -4.196 -31.327 1.00 81.12 439 LEU A C 1
ATOM 3334 O O . LEU A 1 439 ? 11.889 -3.649 -30.383 1.00 81.12 439 LEU A O 1
ATOM 3338 N N . GLY A 1 440 ? 13.683 -3.900 -31.703 1.00 85.56 440 GLY A N 1
ATOM 3339 C CA . GLY A 1 440 ? 14.593 -3.077 -30.911 1.00 85.56 440 GLY A CA 1
ATOM 3340 C C . GLY A 1 440 ? 15.371 -3.851 -29.844 1.00 85.56 440 GLY A C 1
ATOM 3341 O O . GLY A 1 440 ? 16.092 -3.195 -29.097 1.00 85.56 440 GLY A O 1
ATOM 3342 N N . THR A 1 441 ? 15.252 -5.182 -29.827 1.00 85.94 441 THR A N 1
ATOM 3343 C CA . THR A 1 441 ? 15.995 -6.116 -28.968 1.00 85.94 441 THR A CA 1
ATOM 3344 C C . THR A 1 441 ? 17.476 -6.219 -29.366 1.00 85.94 441 THR A C 1
ATOM 3346 O O . THR A 1 441 ? 17.863 -5.768 -30.455 1.00 85.94 441 THR A O 1
ATOM 3349 N N . ASP A 1 442 ? 18.325 -6.734 -28.469 1.00 88.56 442 ASP A N 1
ATOM 3350 C CA . ASP A 1 442 ? 19.760 -6.948 -28.692 1.00 88.56 442 ASP A CA 1
ATOM 3351 C C . ASP A 1 442 ? 20.005 -8.340 -29.304 1.00 88.56 442 ASP A C 1
ATOM 3353 O O . ASP A 1 442 ? 20.008 -9.318 -28.568 1.00 88.56 442 ASP A O 1
ATOM 3357 N N . PRO A 1 443 ? 20.340 -8.441 -30.607 1.00 88.62 443 PRO A N 1
ATOM 3358 C CA . PRO A 1 443 ? 20.468 -9.722 -31.319 1.00 88.62 443 PRO A CA 1
ATOM 3359 C C . PRO A 1 443 ? 21.674 -10.584 -30.898 1.00 88.62 443 PRO A C 1
ATOM 3361 O O . PRO A 1 443 ? 22.043 -11.558 -31.556 1.00 88.62 443 PRO A O 1
ATOM 3364 N N . SER A 1 444 ? 22.414 -10.153 -29.875 1.00 87.00 444 SER A N 1
ATOM 3365 C CA . SER A 1 444 ? 23.513 -10.910 -29.278 1.00 87.00 444 SER A CA 1
ATOM 3366 C C . SER A 1 444 ? 23.159 -11.486 -27.903 1.00 87.00 444 SER A C 1
ATOM 3368 O O . SER A 1 444 ? 24.016 -12.117 -27.263 1.00 87.00 444 SER A O 1
ATOM 3370 N N . VAL A 1 445 ? 21.931 -11.251 -27.437 1.00 87.62 445 VAL A N 1
ATOM 3371 C CA . VAL A 1 445 ? 21.432 -11.593 -26.111 1.00 87.62 445 VAL A CA 1
ATOM 3372 C C . VAL A 1 445 ? 20.015 -12.145 -26.237 1.00 87.62 445 VAL A C 1
ATOM 3374 O O . VAL A 1 445 ? 19.071 -11.385 -26.353 1.00 87.62 445 VAL A O 1
ATOM 3377 N N . ALA A 1 446 ? 19.877 -13.459 -26.044 1.00 89.62 446 ALA A N 1
ATOM 3378 C CA . ALA A 1 446 ? 18.599 -14.158 -26.199 1.00 89.62 446 ALA A CA 1
ATOM 3379 C C . ALA A 1 446 ? 17.443 -13.660 -25.303 1.00 89.62 446 ALA A C 1
ATOM 3381 O O . ALA A 1 446 ? 16.332 -14.138 -25.461 1.00 89.62 446 ALA A O 1
ATOM 3382 N N . ASP A 1 447 ? 17.721 -12.812 -24.313 1.00 90.31 447 ASP A N 1
ATOM 3383 C CA . ASP A 1 447 ? 16.789 -12.248 -23.325 1.00 90.31 447 ASP A CA 1
ATOM 3384 C C . ASP A 1 447 ? 17.249 -10.800 -23.067 1.00 90.31 447 ASP A C 1
ATOM 3386 O O . ASP A 1 447 ? 18.188 -10.541 -22.294 1.00 90.31 447 ASP A O 1
ATOM 3390 N N . SER A 1 448 ? 16.683 -9.872 -23.838 1.00 86.75 448 SER A N 1
ATOM 3391 C CA . SER A 1 448 ? 17.168 -8.498 -23.980 1.00 86.75 448 SER A CA 1
ATOM 3392 C C . SER A 1 448 ? 16.909 -7.634 -22.749 1.00 86.75 448 SER A C 1
ATOM 3394 O O . SER A 1 448 ? 17.732 -6.766 -22.421 1.00 86.75 448 SER A O 1
ATOM 3396 N N . ASP A 1 449 ? 15.799 -7.856 -22.050 1.00 85.19 449 ASP A N 1
ATOM 3397 C CA . ASP A 1 449 ? 15.452 -7.150 -20.814 1.00 85.19 449 ASP A CA 1
ATOM 3398 C C . ASP A 1 449 ? 15.857 -7.899 -19.533 1.00 85.19 449 ASP A C 1
ATOM 3400 O O . ASP A 1 449 ? 15.865 -7.310 -18.445 1.00 85.19 449 ASP A O 1
ATOM 3404 N N . SER A 1 450 ? 16.381 -9.119 -19.686 1.00 90.56 450 SER A N 1
ATOM 3405 C CA . SER A 1 450 ? 16.973 -9.942 -18.631 1.00 90.56 450 SER A CA 1
ATOM 3406 C C . SER A 1 450 ? 15.982 -10.354 -17.543 1.00 90.56 450 SER A C 1
ATOM 3408 O O . SER A 1 450 ? 16.374 -10.487 -16.372 1.00 90.56 450 SER A O 1
ATOM 3410 N N . ASP A 1 451 ? 14.718 -10.545 -17.907 1.00 83.75 451 ASP A N 1
ATOM 3411 C CA . ASP A 1 451 ? 13.664 -10.978 -16.996 1.00 83.75 451 ASP A CA 1
ATOM 3412 C C . ASP A 1 451 ? 13.648 -12.511 -16.798 1.00 83.75 451 ASP A C 1
ATOM 3414 O O . ASP A 1 451 ? 13.207 -12.998 -15.752 1.00 83.75 451 ASP A O 1
ATOM 3418 N N . GLY A 1 452 ? 14.238 -13.279 -17.724 1.00 87.25 452 GLY A N 1
ATOM 3419 C CA . GLY A 1 452 ? 14.303 -14.741 -17.720 1.00 87.25 452 GLY A CA 1
ATOM 3420 C C . GLY A 1 452 ? 13.480 -15.442 -18.810 1.00 87.25 452 GLY A C 1
ATOM 3421 O O . GLY A 1 452 ? 13.537 -16.681 -18.886 1.00 87.25 452 GLY A O 1
ATOM 3422 N N . ILE A 1 453 ? 12.742 -14.707 -19.639 1.00 87.50 453 ILE A N 1
ATOM 3423 C CA . ILE A 1 453 ? 12.038 -15.185 -20.827 1.00 87.50 453 ILE A CA 1
ATOM 3424 C C . ILE A 1 453 ? 12.820 -14.727 -22.073 1.00 87.50 453 ILE A C 1
ATOM 3426 O O . ILE A 1 453 ? 13.176 -13.569 -22.179 1.00 87.50 453 ILE A O 1
ATOM 3430 N N . PRO A 1 454 ? 13.127 -15.624 -23.030 1.00 91.50 454 PRO A N 1
ATOM 3431 C CA . PRO A 1 454 ? 13.778 -15.197 -24.265 1.00 91.50 454 PRO A CA 1
ATOM 3432 C C . PRO A 1 454 ? 12.853 -14.385 -25.190 1.00 91.50 454 PRO A C 1
ATOM 3434 O O . PRO A 1 454 ? 11.661 -14.710 -25.293 1.00 91.50 454 PRO A O 1
ATOM 3437 N N . ASP A 1 455 ? 13.425 -13.452 -25.958 1.00 90.25 455 ASP A N 1
ATOM 3438 C CA . ASP A 1 455 ? 12.682 -12.486 -26.786 1.00 90.25 455 ASP A CA 1
ATOM 3439 C C . ASP A 1 455 ? 11.769 -13.186 -27.819 1.00 90.25 455 ASP A C 1
ATOM 3441 O O . ASP A 1 455 ? 10.616 -12.807 -28.072 1.00 90.25 455 ASP A O 1
ATOM 3445 N N . GLY A 1 456 ? 12.257 -14.264 -28.441 1.00 90.44 456 GLY A N 1
ATOM 3446 C CA . GLY A 1 456 ? 11.507 -15.068 -29.404 1.00 90.44 456 GLY A CA 1
ATOM 3447 C C . GLY A 1 456 ? 10.165 -15.594 -28.877 1.00 90.44 456 GLY A C 1
ATOM 3448 O O . GLY A 1 456 ? 9.122 -15.330 -29.493 1.00 90.44 456 GLY A O 1
ATOM 3449 N N . PRO A 1 457 ? 10.140 -16.371 -27.780 1.00 91.62 457 PRO A N 1
ATOM 3450 C CA . PRO A 1 457 ? 8.931 -16.764 -27.061 1.00 91.62 457 PRO A CA 1
ATOM 3451 C C . PRO A 1 457 ? 7.941 -15.628 -26.776 1.00 91.62 457 PRO A C 1
ATOM 3453 O O . PRO A 1 457 ? 6.750 -15.815 -27.043 1.00 91.62 457 PRO A O 1
ATOM 3456 N N . GLU A 1 458 ? 8.398 -14.473 -26.300 1.00 92.81 458 GLU A N 1
ATOM 3457 C CA . GLU A 1 458 ? 7.547 -13.313 -25.990 1.00 92.81 458 GLU A CA 1
ATOM 3458 C C . GLU A 1 458 ? 6.812 -12.784 -27.224 1.00 92.81 458 GLU A C 1
ATOM 3460 O O . GLU A 1 458 ? 5.590 -12.589 -27.229 1.00 92.81 458 GLU A O 1
ATOM 3465 N N . VAL A 1 459 ? 7.548 -12.671 -28.331 1.00 91.38 459 VAL A N 1
ATOM 3466 C CA . VAL A 1 459 ? 7.055 -12.203 -29.631 1.00 91.38 459 VAL A CA 1
ATOM 3467 C C . VAL A 1 459 ? 6.156 -13.235 -30.319 1.00 91.38 459 VAL A C 1
ATOM 3469 O O . VAL A 1 459 ? 5.241 -12.879 -31.075 1.00 91.38 459 VAL A O 1
ATOM 3472 N N . VAL A 1 460 ? 6.404 -14.529 -30.097 1.00 90.50 460 VAL A N 1
ATOM 3473 C CA . VAL A 1 460 ? 5.522 -15.617 -30.550 1.00 90.50 460 VAL A CA 1
ATOM 3474 C C . VAL A 1 460 ? 4.207 -15.598 -29.776 1.00 90.50 460 VAL A C 1
ATOM 3476 O O . VAL A 1 460 ? 3.154 -15.854 -30.378 1.00 90.50 460 VAL A O 1
ATOM 3479 N N . GLY A 1 461 ? 4.273 -15.274 -28.487 1.00 90.44 461 GLY A N 1
ATOM 3480 C CA . GLY A 1 461 ? 3.127 -15.160 -27.608 1.00 90.44 461 GLY A CA 1
ATOM 3481 C C . GLY A 1 461 ? 2.472 -16.497 -27.258 1.00 90.44 461 GLY A C 1
ATOM 3482 O O . GLY A 1 461 ? 2.956 -17.589 -27.583 1.00 90.44 461 GLY A O 1
ATOM 3483 N N . PHE A 1 462 ? 1.313 -16.420 -26.609 1.00 91.62 462 PHE A N 1
ATOM 3484 C CA . PHE A 1 462 ? 0.543 -17.580 -26.169 1.00 91.62 462 PHE A CA 1
ATOM 3485 C C . PHE A 1 462 ? -0.961 -17.414 -26.409 1.00 91.62 462 PHE A C 1
ATOM 3487 O O . PHE A 1 462 ? -1.508 -16.317 -26.501 1.00 91.62 462 PHE A O 1
ATOM 3494 N N . ALA A 1 463 ? -1.663 -18.546 -26.516 1.00 92.19 463 ALA A N 1
ATOM 3495 C CA . ALA A 1 463 ? -3.100 -18.563 -26.759 1.00 92.19 463 ALA A CA 1
ATOM 3496 C C . ALA A 1 463 ? -3.883 -18.846 -25.471 1.00 92.19 463 ALA A C 1
ATOM 3498 O O . ALA A 1 463 ? -3.860 -19.974 -24.974 1.00 92.19 463 ALA A O 1
ATOM 3499 N N . TYR A 1 464 ? -4.668 -17.873 -25.010 1.00 92.31 464 TYR A N 1
ATOM 3500 C CA . TYR A 1 464 ? -5.548 -17.992 -23.845 1.00 92.31 464 TYR A CA 1
ATOM 3501 C C . TYR A 1 464 ? -6.932 -17.398 -24.138 1.00 92.31 464 TYR A C 1
ATOM 3503 O O . TYR A 1 464 ? -7.064 -16.491 -24.957 1.00 92.31 464 TYR A O 1
ATOM 3511 N N . GLY A 1 465 ? -8.005 -17.969 -23.578 1.00 89.44 465 GLY A N 1
ATOM 3512 C CA . GLY A 1 465 ? -9.377 -17.466 -23.788 1.00 89.44 465 GLY A CA 1
ATOM 3513 C C . GLY A 1 465 ? -9.901 -17.487 -25.241 1.00 89.44 465 GLY A C 1
ATOM 3514 O O . GLY A 1 465 ? -11.008 -17.030 -25.517 1.00 89.44 465 GLY A O 1
ATOM 3515 N N . GLY A 1 466 ? -9.149 -18.051 -26.196 1.00 88.69 466 GLY A N 1
ATOM 3516 C CA . GLY A 1 466 ? -9.442 -17.953 -27.634 1.00 88.69 466 GLY A CA 1
ATOM 3517 C C . GLY A 1 466 ? -8.845 -16.716 -28.321 1.00 88.69 466 GLY A C 1
ATOM 3518 O O . GLY A 1 466 ? -9.142 -16.489 -29.497 1.00 88.69 466 GLY A O 1
ATOM 3519 N N . GLN A 1 467 ? -8.003 -15.964 -27.614 1.00 90.19 467 GLN A N 1
ATOM 3520 C CA . GLN A 1 467 ? -7.197 -14.843 -28.096 1.00 90.19 467 GLN A CA 1
ATOM 3521 C C . GLN A 1 467 ? -5.706 -15.219 -28.080 1.00 90.19 467 GLN A C 1
ATOM 3523 O O . GLN A 1 467 ? -5.324 -16.233 -27.496 1.00 90.19 467 GLN A O 1
ATOM 3528 N N . GLN A 1 468 ? -4.893 -14.453 -28.807 1.00 92.12 468 GLN A N 1
ATOM 3529 C CA . GLN A 1 468 ? -3.430 -14.515 -28.736 1.00 92.12 468 GLN A CA 1
ATOM 3530 C C . GLN A 1 468 ? -2.951 -13.343 -27.887 1.00 92.12 468 GLN A C 1
ATOM 3532 O O . GLN A 1 468 ? -3.540 -12.270 -28.003 1.00 92.12 468 GLN A O 1
ATOM 3537 N N . TRP A 1 469 ? -1.926 -13.566 -27.080 1.00 92.62 469 TRP A N 1
ATOM 3538 C CA . TRP A 1 469 ? -1.324 -12.605 -26.160 1.00 92.62 469 TRP A CA 1
ATOM 3539 C C . TRP A 1 469 ? 0.175 -12.534 -26.437 1.00 92.62 469 TRP A C 1
ATOM 3541 O O . TRP A 1 469 ? 0.770 -13.580 -26.698 1.00 92.62 469 TRP A O 1
ATOM 3551 N N . TYR A 1 470 ? 0.758 -11.340 -26.420 1.00 92.88 470 TYR A N 1
ATOM 3552 C CA . TYR A 1 470 ? 2.168 -11.095 -26.729 1.00 92.88 470 TYR A CA 1
ATOM 3553 C C . TYR A 1 470 ? 2.791 -10.225 -25.644 1.00 92.88 470 TYR A C 1
ATOM 3555 O O . TYR A 1 470 ? 2.203 -9.200 -25.306 1.00 92.88 470 TYR A O 1
ATOM 3563 N N . LEU A 1 471 ? 3.964 -10.634 -25.164 1.00 92.56 471 LEU A N 1
ATOM 3564 C CA . LEU A 1 471 ? 4.773 -9.888 -24.199 1.00 92.56 471 LEU A CA 1
ATOM 3565 C C . LEU A 1 471 ? 5.684 -8.891 -24.929 1.00 92.56 471 LEU A C 1
ATOM 3567 O O . LEU A 1 471 ? 5.774 -8.906 -26.169 1.00 92.56 471 LEU A O 1
ATOM 3571 N N . ASN A 1 472 ? 6.304 -7.991 -24.175 1.00 91.12 472 ASN A N 1
ATOM 3572 C CA . ASN A 1 472 ? 7.219 -6.992 -24.694 1.00 91.12 472 ASN A CA 1
ATOM 3573 C C . ASN A 1 472 ? 8.675 -7.353 -24.353 1.00 91.12 472 ASN A C 1
ATOM 3575 O O . ASN A 1 472 ? 9.109 -7.012 -23.265 1.00 91.12 472 ASN A O 1
ATOM 3579 N N . PRO A 1 473 ? 9.484 -7.821 -25.324 1.00 92.31 473 PRO A N 1
ATOM 3580 C CA . PRO A 1 473 ? 10.854 -8.304 -25.078 1.00 92.31 473 PRO A CA 1
ATOM 3581 C C . PRO A 1 473 ? 11.886 -7.210 -24.744 1.00 92.31 473 PRO A C 1
ATOM 3583 O O . PRO A 1 473 ? 13.090 -7.366 -24.914 1.00 92.31 473 PRO A O 1
ATOM 3586 N N . ASN A 1 474 ? 11.428 -6.000 -24.430 1.00 89.69 474 ASN A N 1
ATOM 3587 C CA . ASN A 1 474 ? 12.282 -4.899 -23.982 1.00 89.69 474 ASN A CA 1
ATOM 3588 C C . ASN A 1 474 ? 11.763 -4.286 -22.676 1.00 89.69 474 ASN A C 1
ATOM 3590 O O . ASN A 1 474 ? 12.214 -3.196 -22.301 1.00 89.69 474 ASN A O 1
ATOM 3594 N N . ASP A 1 475 ? 10.767 -4.906 -22.053 1.00 90.69 475 ASP A N 1
ATOM 3595 C CA . ASP A 1 475 ? 10.150 -4.450 -20.821 1.00 90.69 475 ASP A CA 1
ATOM 3596 C C . ASP A 1 475 ? 9.898 -5.669 -19.932 1.00 90.69 475 ASP A C 1
ATOM 3598 O O . ASP A 1 475 ? 8.959 -6.410 -20.197 1.00 90.69 475 ASP A O 1
ATOM 3602 N N . PRO A 1 476 ? 10.687 -5.852 -18.858 1.00 91.12 476 PRO A N 1
ATOM 3603 C CA . PRO A 1 476 ? 10.649 -7.072 -18.051 1.00 91.12 476 PRO A CA 1
ATOM 3604 C C . PRO A 1 476 ? 9.356 -7.215 -17.214 1.00 91.12 476 PRO A C 1
ATOM 3606 O O . PRO A 1 476 ? 9.234 -8.149 -16.426 1.00 91.12 476 PRO A O 1
ATOM 3609 N N . ASP A 1 477 ? 8.456 -6.235 -17.315 1.00 91.62 477 ASP A N 1
ATOM 3610 C CA . ASP A 1 477 ? 7.146 -6.101 -16.672 1.00 91.62 477 ASP A CA 1
ATOM 3611 C C . ASP A 1 477 ? 6.219 -5.440 -17.714 1.00 91.62 477 ASP A C 1
ATOM 3613 O O . ASP A 1 477 ? 6.135 -4.210 -17.825 1.00 91.62 477 ASP A O 1
ATOM 3617 N N . THR A 1 478 ? 5.615 -6.256 -18.581 1.00 90.62 478 THR A N 1
ATOM 3618 C CA . THR A 1 478 ? 4.909 -5.804 -19.789 1.00 90.62 478 THR A CA 1
ATOM 3619 C C . THR A 1 478 ? 3.682 -4.942 -19.461 1.00 90.62 478 THR A C 1
ATOM 3621 O O . THR A 1 478 ? 3.372 -3.998 -20.206 1.00 90.62 478 THR A O 1
ATOM 3624 N N . ASN A 1 479 ? 2.945 -5.265 -18.395 1.00 88.88 479 ASN A N 1
ATOM 3625 C CA . ASN A 1 479 ? 1.747 -4.536 -17.959 1.00 88.88 479 ASN A CA 1
ATOM 3626 C C . ASN A 1 479 ? 2.048 -3.446 -16.912 1.00 88.88 479 ASN A C 1
ATOM 3628 O O . ASN A 1 479 ? 1.214 -2.557 -16.722 1.00 88.88 479 ASN A O 1
ATOM 3632 N N . GLN A 1 480 ? 3.266 -3.409 -16.368 1.00 89.38 480 GLN A N 1
ATOM 3633 C CA . GLN A 1 480 ? 3.778 -2.404 -15.432 1.00 89.38 480 GLN A CA 1
ATOM 3634 C C . GLN A 1 480 ? 3.061 -2.397 -14.081 1.00 89.38 480 GLN A C 1
ATOM 3636 O O . GLN A 1 480 ? 2.934 -1.340 -13.442 1.00 89.38 480 GLN A O 1
ATOM 3641 N N . ASP A 1 481 ? 2.602 -3.562 -13.638 1.00 87.50 481 ASP A N 1
ATOM 3642 C CA . ASP A 1 481 ? 1.918 -3.733 -12.359 1.00 87.50 481 ASP A CA 1
ATOM 3643 C C . ASP A 1 481 ? 2.880 -4.052 -11.201 1.00 87.50 481 ASP A C 1
ATOM 3645 O O . ASP A 1 481 ? 2.477 -4.052 -10.039 1.00 87.50 481 ASP A O 1
ATOM 3649 N N . GLY A 1 482 ? 4.178 -4.217 -11.479 1.00 86.94 482 GLY A N 1
ATOM 3650 C CA . GLY A 1 482 ? 5.215 -4.486 -10.491 1.00 86.94 482 GLY A CA 1
ATOM 3651 C C . GLY A 1 482 ? 5.575 -5.961 -10.302 1.00 86.94 482 GLY A C 1
ATOM 3652 O O . GLY A 1 482 ? 6.511 -6.228 -9.529 1.00 86.94 482 GLY A O 1
ATOM 3653 N N . ALA A 1 483 ? 4.898 -6.887 -10.979 1.00 90.25 483 ALA A N 1
ATOM 3654 C CA . ALA A 1 483 ? 5.365 -8.247 -11.202 1.00 90.25 483 ALA A CA 1
ATOM 3655 C C . ALA A 1 483 ? 6.242 -8.305 -12.470 1.00 90.25 483 ALA A C 1
ATOM 3657 O O . ALA A 1 483 ? 6.211 -7.418 -13.305 1.00 90.25 483 ALA A O 1
ATOM 3658 N N . LEU A 1 484 ? 7.150 -9.282 -12.558 1.00 91.19 484 LEU A N 1
ATOM 3659 C CA . LEU A 1 484 ? 7.922 -9.483 -13.794 1.00 91.19 484 LEU A CA 1
ATOM 3660 C C . LEU A 1 484 ? 7.193 -10.509 -14.650 1.00 91.19 484 LEU A C 1
ATOM 3662 O O . LEU A 1 484 ? 6.665 -11.473 -14.084 1.00 91.19 484 LEU A O 1
ATOM 3666 N N . ASP A 1 485 ? 7.312 -10.417 -15.971 1.00 91.62 485 ASP A N 1
ATOM 3667 C CA . ASP A 1 485 ? 6.668 -11.371 -16.876 1.00 91.62 485 ASP A CA 1
ATOM 3668 C C . ASP A 1 485 ? 7.087 -12.812 -16.538 1.00 91.62 485 ASP A C 1
ATOM 3670 O O . ASP A 1 485 ? 6.262 -13.725 -16.504 1.00 91.62 485 ASP A O 1
ATOM 3674 N N . SER A 1 486 ? 8.356 -13.043 -16.189 1.00 90.50 486 SER A N 1
ATOM 3675 C CA . SER A 1 486 ? 8.857 -14.354 -15.750 1.00 90.50 486 SER A CA 1
ATOM 3676 C C . SER A 1 486 ? 8.362 -14.841 -14.379 1.00 90.50 486 SER A C 1
ATOM 3678 O O . SER A 1 486 ? 8.488 -16.033 -14.059 1.00 90.50 486 SER A O 1
ATOM 3680 N N . ALA A 1 487 ? 7.839 -13.947 -13.537 1.00 90.12 487 ALA A N 1
ATOM 3681 C CA . ALA A 1 487 ? 7.215 -14.306 -12.266 1.00 90.12 487 ALA A CA 1
ATOM 3682 C C . ALA A 1 487 ? 5.796 -14.849 -12.480 1.00 90.12 487 ALA A C 1
ATOM 3684 O O . ALA A 1 487 ? 5.394 -15.783 -11.782 1.00 90.12 487 ALA A O 1
ATOM 3685 N N . GLU A 1 488 ? 5.097 -14.323 -13.479 1.00 92.56 488 GLU A N 1
ATOM 3686 C CA . GLU A 1 488 ? 3.694 -14.620 -13.770 1.00 92.56 488 GLU A CA 1
ATOM 3687 C C . GLU A 1 488 ? 3.561 -15.687 -14.858 1.00 92.56 488 GLU A C 1
ATOM 3689 O O . GLU A 1 488 ? 2.713 -16.575 -14.805 1.00 92.56 488 GLU A O 1
ATOM 3694 N N . CYS A 1 489 ? 4.477 -15.696 -15.820 1.00 91.81 489 CYS A N 1
ATOM 3695 C CA . CYS A 1 489 ? 4.570 -16.685 -16.876 1.00 91.81 489 CYS A CA 1
ATOM 3696 C C . CYS A 1 489 ? 5.759 -17.618 -16.663 1.00 91.81 489 CYS A C 1
ATOM 3698 O O . CYS A 1 489 ? 6.911 -17.225 -16.513 1.00 91.81 489 CYS A O 1
ATOM 3700 N N . SER A 1 490 ? 5.503 -18.920 -16.780 1.00 89.62 490 SER A N 1
ATOM 3701 C CA . SER A 1 490 ? 6.582 -19.905 -16.848 1.00 89.62 490 SER A CA 1
ATOM 3702 C C . SER A 1 490 ? 6.975 -20.192 -18.296 1.00 89.62 490 SER A C 1
ATOM 3704 O O . SER A 1 490 ? 6.126 -20.537 -19.124 1.00 89.62 490 SER A O 1
ATOM 3706 N N . TYR A 1 491 ? 8.274 -20.116 -18.590 1.00 86.75 491 TYR A N 1
ATOM 3707 C CA . TYR A 1 491 ? 8.844 -20.522 -19.872 1.00 86.75 491 TYR A CA 1
ATOM 3708 C C . TYR A 1 491 ? 9.587 -21.864 -19.770 1.00 86.75 491 TYR A C 1
ATOM 3710 O O . TYR A 1 491 ? 10.402 -22.103 -18.877 1.00 86.75 491 TYR A O 1
ATOM 3718 N N . ASP A 1 492 ? 9.310 -22.764 -20.716 1.00 84.25 492 ASP A N 1
ATOM 3719 C CA . ASP A 1 492 ? 10.067 -23.998 -20.940 1.00 84.25 492 ASP A CA 1
ATOM 3720 C C . ASP A 1 492 ? 10.181 -24.265 -22.444 1.00 84.25 492 ASP A C 1
ATOM 3722 O O . ASP A 1 492 ? 9.169 -24.296 -23.144 1.00 84.25 492 ASP A O 1
ATOM 3726 N N . GLU A 1 493 ? 11.385 -24.574 -22.937 1.00 78.88 493 GLU A N 1
ATOM 3727 C CA . GLU A 1 493 ? 11.649 -24.845 -24.362 1.00 78.88 493 GLU A CA 1
ATOM 3728 C C . GLU A 1 493 ? 10.714 -25.913 -24.965 1.00 78.88 493 GLU A C 1
ATOM 3730 O O . GLU A 1 493 ? 10.452 -25.921 -26.171 1.00 78.88 493 GLU A O 1
ATOM 3735 N N . THR A 1 494 ? 10.215 -26.862 -24.157 1.00 82.50 494 THR A N 1
ATOM 3736 C CA . THR A 1 494 ? 9.318 -27.917 -24.659 1.00 82.50 494 THR A CA 1
ATOM 3737 C C . THR A 1 494 ? 7.839 -27.554 -24.641 1.00 82.50 494 THR A C 1
ATOM 3739 O O . THR A 1 494 ? 7.071 -28.138 -25.415 1.00 82.50 494 THR A O 1
ATOM 3742 N N . SER A 1 495 ? 7.442 -26.621 -23.778 1.00 78.00 495 SER A N 1
ATOM 3743 C CA . SER A 1 495 ? 6.041 -26.286 -23.506 1.00 78.00 495 SER A CA 1
ATOM 3744 C C . SER A 1 495 ? 5.651 -24.886 -23.994 1.00 78.00 495 SER A C 1
ATOM 3746 O O . SER A 1 495 ? 4.459 -24.642 -24.172 1.00 78.00 495 SER A O 1
ATOM 3748 N N . GLY A 1 496 ? 6.631 -24.028 -24.296 1.00 85.50 496 GLY A N 1
ATOM 3749 C CA . GLY A 1 496 ? 6.436 -22.610 -24.594 1.00 85.50 496 GLY A CA 1
ATOM 3750 C C . GLY A 1 496 ? 6.083 -21.807 -23.342 1.00 85.50 496 GLY A C 1
ATOM 3751 O O . GLY A 1 496 ? 6.272 -22.288 -22.224 1.00 85.50 496 GLY A O 1
ATOM 3752 N N . LEU A 1 497 ? 5.552 -20.601 -23.549 1.00 90.69 497 LEU A N 1
ATOM 3753 C CA . LEU A 1 497 ? 5.000 -19.766 -22.484 1.00 90.69 497 LEU A CA 1
ATOM 3754 C C . LEU A 1 497 ? 3.718 -20.374 -21.909 1.00 90.69 497 LEU A C 1
ATOM 3756 O O . LEU A 1 497 ? 2.795 -20.751 -22.643 1.00 90.69 497 LEU A O 1
ATOM 3760 N N . VAL A 1 498 ? 3.666 -20.456 -20.584 1.00 90.75 498 VAL A N 1
ATOM 3761 C CA . VAL A 1 498 ? 2.491 -20.857 -19.815 1.00 90.75 498 VAL A CA 1
ATOM 3762 C C . VAL A 1 498 ? 2.227 -19.789 -18.765 1.00 90.75 498 VAL A C 1
ATOM 3764 O O . VAL A 1 498 ? 2.887 -19.773 -17.727 1.00 90.75 498 VAL A O 1
ATOM 3767 N N . CYS A 1 499 ? 1.235 -18.954 -19.055 1.00 93.12 499 CYS A N 1
ATOM 3768 C CA . CYS A 1 499 ? 0.742 -17.897 -18.180 1.00 93.12 499 CYS A CA 1
ATOM 3769 C C . CYS A 1 499 ? -0.605 -18.344 -17.568 1.00 93.12 499 CYS A C 1
ATOM 3771 O O . CYS A 1 499 ? -1.483 -18.789 -18.330 1.00 93.12 499 CYS A O 1
ATOM 3773 N N . PRO A 1 500 ? -0.747 -18.358 -16.231 1.00 94.50 500 PRO A N 1
ATOM 3774 C CA . PRO A 1 500 ? -1.999 -18.627 -15.540 1.00 94.50 500 PRO A CA 1
ATOM 3775 C C . PRO A 1 500 ? -2.999 -17.467 -15.680 1.00 94.50 500 PRO A C 1
ATOM 3777 O O . PRO A 1 500 ? -2.745 -16.493 -16.376 1.00 94.50 500 PRO A O 1
ATOM 3780 N N . ASP A 1 501 ? -4.182 -17.695 -15.121 1.00 94.88 501 ASP A N 1
ATOM 3781 C CA . ASP A 1 501 ? -5.280 -16.744 -14.906 1.00 94.88 501 ASP A CA 1
ATOM 3782 C C . ASP A 1 501 ? -5.842 -17.188 -13.550 1.00 94.88 501 ASP A C 1
ATOM 3784 O O . ASP A 1 501 ? -6.533 -18.222 -13.454 1.00 94.88 501 ASP A O 1
ATOM 3788 N N . THR A 1 502 ? -5.327 -16.565 -12.495 1.00 94.50 502 THR A N 1
ATOM 3789 C CA . THR A 1 502 ? -5.393 -17.052 -11.119 1.00 94.50 502 THR A CA 1
ATOM 3790 C C . THR A 1 502 ? -6.787 -16.853 -10.526 1.00 94.50 502 THR A C 1
ATOM 3792 O O . THR A 1 502 ? -7.322 -17.785 -9.899 1.00 94.50 502 THR A O 1
ATOM 3795 N N . ASP A 1 503 ? -7.433 -15.722 -10.800 1.00 92.19 503 ASP A N 1
ATOM 3796 C CA . ASP A 1 503 ? -8.794 -15.419 -10.353 1.00 92.19 503 ASP A CA 1
ATOM 3797 C C . ASP A 1 503 ? -9.896 -15.946 -11.315 1.00 92.19 503 ASP A C 1
ATOM 3799 O O . ASP A 1 503 ? -11.045 -16.200 -10.910 1.00 92.19 503 ASP A O 1
ATOM 3803 N N . GLY A 1 504 ? -9.533 -16.258 -12.563 1.00 93.44 504 GLY A N 1
ATOM 3804 C CA . GLY A 1 504 ? -10.404 -16.829 -13.583 1.00 93.44 504 GLY A CA 1
ATOM 3805 C C . GLY A 1 504 ? -11.304 -15.816 -14.293 1.00 93.44 504 GLY A C 1
ATOM 3806 O O . GLY A 1 504 ? -12.359 -16.231 -14.812 1.00 93.44 504 GLY A O 1
ATOM 3807 N N . ASP A 1 505 ? -10.968 -14.525 -14.291 1.00 92.50 505 ASP A N 1
ATOM 3808 C CA . ASP A 1 505 ? -11.755 -13.467 -14.927 1.00 92.50 505 ASP A CA 1
ATOM 3809 C C . ASP A 1 505 ? -11.626 -13.443 -16.467 1.00 92.50 505 ASP A C 1
ATOM 3811 O O . ASP A 1 505 ? -12.528 -12.957 -17.173 1.00 92.50 505 ASP A O 1
ATOM 3815 N N . GLY A 1 506 ? -10.597 -14.115 -16.995 1.00 91.88 506 GLY A N 1
ATOM 3816 C CA . GLY A 1 506 ? -10.287 -14.228 -18.417 1.00 91.88 506 GLY A CA 1
ATOM 3817 C C . GLY A 1 506 ? -9.067 -13.425 -18.872 1.00 91.88 506 GLY A C 1
ATOM 3818 O O . GLY A 1 506 ? -8.716 -13.533 -20.058 1.00 91.88 506 GLY A O 1
ATOM 3819 N N . THR A 1 507 ? -8.446 -12.672 -17.973 1.00 93.12 507 THR A N 1
ATOM 3820 C CA . THR A 1 507 ? -7.178 -11.962 -18.140 1.00 93.12 507 THR A CA 1
ATOM 3821 C C . THR A 1 507 ? -6.059 -12.855 -17.595 1.00 93.12 507 THR A C 1
ATOM 3823 O O . THR A 1 507 ? -6.167 -13.352 -16.484 1.00 93.12 507 THR A O 1
ATOM 3826 N N . PRO A 1 508 ? -5.041 -13.213 -18.398 1.00 95.06 508 PRO A N 1
ATOM 3827 C CA . PRO A 1 508 ? -3.870 -13.901 -17.870 1.00 95.06 508 PRO A CA 1
ATOM 3828 C C . PRO A 1 508 ? -3.122 -13.013 -16.883 1.00 95.06 508 PRO A C 1
ATOM 3830 O O . PRO A 1 508 ? -3.065 -11.814 -17.133 1.00 95.06 508 PRO A O 1
ATOM 3833 N N . ASP A 1 509 ? -2.479 -13.635 -15.897 1.00 94.88 509 ASP A N 1
ATOM 3834 C CA . ASP A 1 509 ? -1.842 -12.948 -14.768 1.00 94.88 509 ASP A CA 1
ATOM 3835 C C . ASP A 1 509 ? -0.910 -11.806 -15.226 1.00 94.88 509 ASP A C 1
ATOM 3837 O O . ASP A 1 509 ? -1.127 -10.654 -14.903 1.00 94.88 509 ASP A O 1
ATOM 3841 N N . VAL A 1 510 ? -0.041 -12.082 -16.204 1.00 93.62 510 VAL A N 1
ATOM 3842 C CA . VAL A 1 510 ? 0.878 -11.106 -16.843 1.00 93.62 510 VAL A CA 1
ATOM 3843 C C . VAL A 1 510 ? 0.229 -9.883 -17.536 1.00 93.62 510 VAL A C 1
ATOM 3845 O O . VAL A 1 510 ? 0.884 -9.080 -18.198 1.00 93.62 510 VAL A O 1
ATOM 3848 N N . PHE A 1 511 ? -1.097 -9.783 -17.514 1.00 93.69 511 PHE A N 1
ATOM 3849 C CA . PHE A 1 511 ? -1.866 -8.640 -18.001 1.00 93.69 511 PHE A CA 1
ATOM 3850 C C . PHE A 1 511 ? -2.977 -8.217 -17.028 1.00 93.69 511 PHE A C 1
ATOM 3852 O O . PHE A 1 511 ? -3.837 -7.421 -17.428 1.00 93.69 511 PHE A O 1
ATOM 3859 N N . ASP A 1 512 ? -2.997 -8.754 -15.811 1.00 93.19 512 ASP A N 1
ATOM 3860 C CA . ASP A 1 512 ? -3.978 -8.478 -14.768 1.00 93.19 512 ASP A CA 1
ATOM 3861 C C . ASP A 1 512 ? -3.319 -7.700 -13.625 1.00 93.19 512 ASP A C 1
ATOM 3863 O O . ASP A 1 512 ? -2.326 -8.133 -13.076 1.00 93.19 512 ASP A O 1
ATOM 3867 N N . ASP A 1 513 ? -3.879 -6.548 -13.251 1.00 91.94 513 ASP A N 1
ATOM 3868 C CA . ASP A 1 513 ? -3.282 -5.683 -12.222 1.00 91.94 513 ASP A CA 1
ATOM 3869 C C . ASP A 1 513 ? -3.515 -6.215 -10.778 1.00 91.94 513 ASP A C 1
ATOM 3871 O O . ASP A 1 513 ? -3.077 -5.578 -9.810 1.00 91.94 513 ASP A O 1
ATOM 3875 N N . ASP A 1 514 ? -4.319 -7.278 -10.621 1.00 93.25 514 ASP A N 1
ATOM 3876 C CA . ASP A 1 514 ? -4.733 -7.914 -9.354 1.00 93.25 514 ASP A CA 1
ATOM 3877 C C . ASP A 1 514 ? -4.941 -9.425 -9.572 1.00 93.25 514 ASP A C 1
ATOM 3879 O O . ASP A 1 514 ? -6.072 -9.905 -9.703 1.00 93.25 514 ASP A O 1
ATOM 3883 N N . ASN A 1 515 ? -3.835 -10.169 -9.616 1.00 94.38 515 ASN A N 1
ATOM 3884 C CA . ASN A 1 515 ? -3.766 -11.557 -10.085 1.00 94.38 515 ASN A CA 1
ATOM 3885 C C . ASN A 1 515 ? -4.740 -12.529 -9.402 1.00 94.38 515 ASN A C 1
ATOM 3887 O O . ASN A 1 515 ? -5.287 -13.445 -10.029 1.00 94.38 515 ASN A O 1
ATOM 3891 N N . ASP A 1 516 ? -4.983 -12.370 -8.102 1.00 93.50 516 ASP A N 1
ATOM 3892 C CA . ASP A 1 516 ? -5.898 -13.229 -7.349 1.00 93.50 516 ASP A CA 1
ATOM 3893 C C . ASP A 1 516 ? -7.273 -12.605 -7.053 1.00 93.50 516 ASP A C 1
ATOM 3895 O O . ASP A 1 516 ? -8.135 -13.245 -6.418 1.00 93.50 516 ASP A O 1
ATOM 3899 N N . GLY A 1 517 ? -7.507 -11.399 -7.576 1.00 93.44 517 GLY A N 1
ATOM 3900 C CA . GLY A 1 517 ? -8.776 -10.685 -7.544 1.00 93.44 517 GLY A CA 1
ATOM 3901 C C . GLY A 1 517 ? -9.245 -10.339 -6.131 1.00 93.44 517 GLY A C 1
ATOM 3902 O O . GLY A 1 517 ? -10.461 -10.259 -5.868 1.00 93.44 517 GLY A O 1
ATOM 3903 N N . ASP A 1 518 ? -8.328 -10.191 -5.174 1.00 93.69 518 ASP A N 1
ATOM 3904 C CA . ASP A 1 518 ? -8.667 -9.880 -3.790 1.00 93.69 518 ASP A CA 1
ATOM 3905 C C . ASP A 1 518 ? -8.831 -8.378 -3.508 1.00 93.69 518 ASP A C 1
ATOM 3907 O O . ASP A 1 518 ? -9.411 -7.971 -2.483 1.00 93.69 518 ASP A O 1
ATOM 3911 N N . GLY A 1 519 ? -8.468 -7.554 -4.489 1.00 91.88 519 GLY A N 1
ATOM 3912 C CA . GLY A 1 519 ? -8.603 -6.111 -4.504 1.00 91.88 519 GLY A CA 1
ATOM 3913 C C . GLY A 1 519 ? -7.334 -5.372 -4.097 1.00 91.88 519 GLY A C 1
ATOM 3914 O O . GLY A 1 519 ? -7.417 -4.145 -3.913 1.00 91.88 519 GLY A O 1
ATOM 3915 N N . VAL A 1 520 ? -6.220 -6.064 -3.867 1.00 93.88 520 VAL A N 1
ATOM 3916 C CA . VAL A 1 520 ? -4.907 -5.468 -3.628 1.00 93.88 520 VAL A CA 1
ATOM 3917 C C . VAL A 1 520 ? -4.097 -5.556 -4.922 1.00 93.88 520 VAL A C 1
ATOM 3919 O O . VAL A 1 520 ? -3.809 -6.650 -5.360 1.00 93.88 520 VAL A O 1
ATOM 3922 N N . PRO A 1 521 ? -3.704 -4.419 -5.524 1.00 92.69 521 PRO A N 1
ATOM 3923 C CA . PRO A 1 521 ? -2.920 -4.462 -6.754 1.00 92.69 521 PRO A CA 1
ATOM 3924 C C . PRO A 1 521 ? -1.568 -5.141 -6.546 1.00 92.69 521 PRO A C 1
ATOM 3926 O O . PRO A 1 521 ? -0.945 -4.919 -5.499 1.00 92.69 521 PRO A O 1
ATOM 3929 N N . ASP A 1 522 ? -1.082 -5.836 -7.565 1.00 91.69 522 ASP A N 1
ATOM 3930 C CA . ASP A 1 522 ? 0.136 -6.651 -7.556 1.00 91.69 522 ASP A CA 1
ATOM 3931 C C . ASP A 1 522 ? 1.362 -5.920 -6.994 1.00 91.69 522 ASP A C 1
ATOM 3933 O O . ASP A 1 522 ? 2.047 -6.410 -6.090 1.00 91.69 522 ASP A O 1
ATOM 3937 N N . GLN A 1 523 ? 1.562 -4.657 -7.385 1.00 90.00 523 GLN A N 1
ATOM 3938 C CA . GLN A 1 523 ? 2.640 -3.803 -6.869 1.00 90.00 523 GLN A CA 1
ATOM 3939 C C . GLN A 1 523 ? 2.679 -3.700 -5.334 1.00 90.00 523 GLN A C 1
ATOM 3941 O O . GLN A 1 523 ? 3.716 -3.400 -4.723 1.00 90.00 523 GLN A O 1
ATOM 3946 N N . LEU A 1 524 ? 1.515 -3.833 -4.702 1.00 92.25 524 LEU A N 1
ATOM 3947 C CA . LEU A 1 524 ? 1.291 -3.661 -3.273 1.00 92.25 524 LEU A CA 1
ATOM 3948 C C . LEU A 1 524 ? 0.915 -4.965 -2.578 1.00 92.25 524 LEU A C 1
ATOM 3950 O O . LEU A 1 524 ? 0.848 -4.965 -1.340 1.00 92.25 524 LEU A O 1
ATOM 3954 N N . ASP A 1 525 ? 0.673 -6.041 -3.319 1.00 92.88 525 ASP A N 1
ATOM 3955 C CA . ASP A 1 525 ? 0.278 -7.311 -2.745 1.00 92.88 525 ASP A CA 1
ATOM 3956 C C . ASP A 1 525 ? 1.473 -8.016 -2.095 1.00 92.88 525 ASP A C 1
ATOM 3958 O O . ASP A 1 525 ? 2.593 -8.093 -2.603 1.00 92.88 525 ASP A O 1
ATOM 3962 N N . ALA A 1 526 ? 1.249 -8.511 -0.883 1.00 91.69 526 ALA A N 1
ATOM 3963 C CA . ALA A 1 526 ? 2.206 -9.353 -0.196 1.00 91.69 526 ALA A CA 1
ATOM 3964 C C . ALA A 1 526 ? 2.161 -10.822 -0.667 1.00 91.69 526 ALA A C 1
ATOM 3966 O O . ALA A 1 526 ? 3.065 -11.580 -0.287 1.00 91.69 526 ALA A O 1
ATOM 3967 N N . ALA A 1 527 ? 1.140 -11.238 -1.420 1.00 93.31 527 ALA A N 1
ATOM 3968 C CA . ALA A 1 527 ? 0.997 -12.558 -2.024 1.00 93.31 527 ALA A CA 1
ATOM 3969 C C . ALA A 1 527 ? 0.166 -12.526 -3.329 1.00 93.31 527 ALA A C 1
ATOM 3971 O O . ALA A 1 527 ? -0.971 -12.971 -3.323 1.00 93.31 527 ALA A O 1
ATOM 3972 N N . LEU A 1 528 ? 0.819 -12.130 -4.428 1.00 91.81 528 LEU A N 1
ATOM 3973 C CA . LEU A 1 528 ? 0.274 -11.988 -5.794 1.00 91.81 528 LEU A CA 1
ATOM 3974 C C . LEU A 1 528 ? -0.799 -13.026 -6.188 1.00 91.81 528 LEU A C 1
ATOM 3976 O O . LEU A 1 528 ? -1.884 -12.670 -6.618 1.00 91.81 528 LEU A O 1
ATOM 3980 N N . ASP A 1 529 ? -0.527 -14.323 -5.986 1.00 91.19 529 ASP A N 1
ATOM 3981 C CA . ASP A 1 529 ? -1.392 -15.381 -6.535 1.00 91.19 529 ASP A CA 1
ATOM 3982 C C . ASP A 1 529 ? -2.291 -16.071 -5.487 1.00 91.19 529 ASP A C 1
ATOM 3984 O O . ASP A 1 529 ? -2.750 -17.206 -5.704 1.00 91.19 529 ASP A O 1
ATOM 3988 N N . THR A 1 530 ? -2.405 -15.566 -4.250 1.00 92.75 530 THR A N 1
ATOM 3989 C CA . THR A 1 530 ? -3.076 -16.332 -3.180 1.00 92.75 530 THR A CA 1
ATOM 3990 C C . THR A 1 530 ? -3.778 -15.515 -2.096 1.00 92.75 530 THR A C 1
ATOM 3992 O O . THR A 1 530 ? -3.240 -15.274 -1.012 1.00 92.75 530 THR A O 1
ATOM 3995 N N . VAL A 1 531 ? -5.097 -15.444 -2.249 1.00 94.44 531 VAL A N 1
ATOM 3996 C CA . VAL A 1 531 ? -6.022 -15.014 -1.204 1.00 94.44 531 VAL A CA 1
ATOM 3997 C C . VAL A 1 531 ? -6.518 -16.171 -0.333 1.00 94.44 531 VAL A C 1
ATOM 3999 O O . VAL A 1 531 ? -6.914 -17.255 -0.785 1.00 94.44 531 VAL A O 1
ATOM 4002 N N . VAL A 1 532 ? -6.581 -15.944 0.985 1.00 95.44 532 VAL A N 1
ATOM 4003 C CA . VAL A 1 532 ? -7.236 -16.864 1.928 1.00 95.44 532 VAL A CA 1
ATOM 4004 C C . VAL A 1 532 ? -8.574 -16.299 2.384 1.00 95.44 532 VAL A C 1
ATOM 4006 O O . VAL A 1 532 ? -8.681 -15.482 3.304 1.00 95.44 532 VAL A O 1
ATOM 4009 N N . GLY A 1 533 ? -9.630 -16.847 1.793 1.00 92.69 533 GLY A N 1
ATOM 4010 C CA . GLY A 1 533 ? -11.012 -16.457 2.031 1.00 92.69 533 GLY A CA 1
ATOM 4011 C C . GLY A 1 533 ? -11.755 -16.365 0.707 1.00 92.69 533 GLY A C 1
ATOM 4012 O O . GLY A 1 533 ? -11.257 -16.801 -0.319 1.00 92.69 533 GLY A O 1
ATOM 4013 N N . ASP A 1 534 ? -12.971 -15.845 0.747 1.00 92.56 534 ASP A N 1
ATOM 4014 C CA . ASP A 1 534 ? -13.695 -15.430 -0.452 1.00 92.56 534 ASP A CA 1
ATOM 4015 C C . ASP A 1 534 ? -13.790 -13.899 -0.381 1.00 92.56 534 ASP A C 1
ATOM 4017 O O . ASP A 1 534 ? -14.331 -13.412 0.616 1.00 92.56 534 ASP A O 1
ATOM 4021 N N . PRO A 1 535 ? -13.277 -13.127 -1.355 1.00 90.50 535 PRO A N 1
ATOM 4022 C CA . PRO A 1 535 ? -13.257 -11.659 -1.283 1.00 90.50 535 PRO A CA 1
ATOM 4023 C C . PRO A 1 535 ? -14.631 -11.024 -1.013 1.00 90.50 535 PRO A C 1
ATOM 4025 O O . PRO A 1 535 ? -14.734 -9.958 -0.409 1.00 90.50 535 PRO A O 1
ATOM 4028 N N . THR A 1 536 ? -15.719 -11.716 -1.369 1.00 89.25 536 THR A N 1
ATOM 4029 C CA . THR A 1 536 ? -17.094 -11.223 -1.202 1.00 89.25 536 THR A CA 1
ATOM 4030 C C . THR A 1 536 ? -17.756 -11.641 0.113 1.00 89.25 536 THR A C 1
ATOM 4032 O O . THR A 1 536 ? -18.648 -10.948 0.607 1.00 89.25 536 THR A O 1
ATOM 4035 N N . THR A 1 537 ? -17.375 -12.787 0.686 1.00 92.00 537 THR A N 1
ATOM 4036 C CA . THR A 1 537 ? -18.021 -13.357 1.889 1.00 92.00 537 THR A CA 1
ATOM 4037 C C . THR A 1 537 ? -17.092 -13.538 3.088 1.00 92.00 537 THR A C 1
ATOM 4039 O O . THR A 1 537 ? -17.571 -13.790 4.198 1.00 92.00 537 THR A O 1
ATOM 4042 N N . GLY A 1 538 ? -15.790 -13.372 2.880 1.00 94.06 538 GLY A N 1
ATOM 4043 C CA . GLY A 1 538 ? -14.731 -13.416 3.874 1.00 94.06 538 GLY A CA 1
ATOM 4044 C C . GLY A 1 538 ? -14.387 -14.817 4.361 1.00 94.06 538 GLY A C 1
ATOM 4045 O O . GLY A 1 538 ? -14.769 -15.849 3.805 1.00 94.06 538 GLY A O 1
ATOM 4046 N N . LEU A 1 539 ? -13.646 -14.858 5.463 1.00 94.62 539 LEU A N 1
ATOM 4047 C CA . LEU A 1 539 ? -13.284 -16.090 6.153 1.00 94.62 539 LEU A CA 1
ATOM 4048 C C . LEU A 1 539 ? -14.471 -16.732 6.886 1.00 94.62 539 LEU A C 1
ATOM 4050 O O . LEU A 1 539 ? -15.299 -16.074 7.523 1.00 94.62 539 LEU A O 1
ATOM 4054 N N . ALA A 1 540 ? -14.486 -18.065 6.935 1.00 89.94 540 ALA A N 1
ATOM 4055 C CA . ALA A 1 540 ? -15.476 -18.809 7.706 1.00 89.94 540 ALA A CA 1
ATOM 4056 C C . ALA A 1 540 ? -15.426 -18.442 9.207 1.00 89.94 540 ALA A C 1
ATOM 4058 O O . ALA A 1 540 ? -14.439 -18.689 9.900 1.00 89.94 540 ALA A O 1
ATOM 4059 N N . ASN A 1 541 ? -16.534 -17.912 9.738 1.00 89.88 541 ASN A N 1
ATOM 4060 C CA . ASN A 1 541 ? -16.648 -17.371 11.104 1.00 89.88 541 ASN A CA 1
ATOM 4061 C C . ASN A 1 541 ? -15.714 -16.182 11.406 1.00 89.88 541 ASN A C 1
ATOM 4063 O O . ASN A 1 541 ? -15.463 -15.913 12.581 1.00 89.88 541 ASN A O 1
ATOM 4067 N N . ASN A 1 542 ? -15.193 -15.490 10.387 1.00 92.88 542 ASN A N 1
ATOM 4068 C CA . ASN A 1 542 ? -14.261 -14.365 10.530 1.00 92.88 542 ASN A CA 1
ATOM 4069 C C . ASN A 1 542 ? -13.016 -14.725 11.367 1.00 92.88 542 ASN A C 1
ATOM 4071 O O . ASN A 1 542 ? -12.553 -13.932 12.195 1.00 92.88 542 ASN A O 1
ATOM 4075 N N . ARG A 1 543 ? -12.513 -15.959 11.221 1.00 95.06 543 ARG A N 1
ATOM 4076 C CA . ARG A 1 543 ? -11.317 -16.451 11.916 1.00 95.06 543 ARG A CA 1
ATOM 4077 C C . ARG A 1 543 ? -10.337 -17.063 10.931 1.00 95.06 543 ARG A C 1
ATOM 4079 O O . ARG A 1 543 ? -10.682 -18.014 10.237 1.00 95.06 543 ARG A O 1
ATOM 4086 N N . PHE A 1 544 ? -9.103 -16.584 10.974 1.00 96.44 544 PHE A N 1
ATOM 4087 C CA . PHE A 1 544 ? -7.967 -17.218 10.318 1.00 96.44 544 PHE A CA 1
ATOM 4088 C C . PHE A 1 544 ? -7.208 -18.072 11.334 1.00 96.44 544 PHE A C 1
ATOM 4090 O O . PHE A 1 544 ? -6.967 -17.622 12.453 1.00 96.44 544 PHE A O 1
ATOM 4097 N N . GLN A 1 545 ? -6.865 -19.310 10.982 1.00 95.50 545 GLN A N 1
ATOM 4098 C CA . GLN A 1 545 ? -6.136 -20.229 11.859 1.00 95.50 545 GLN A CA 1
ATOM 4099 C C . GLN A 1 545 ? -4.756 -20.498 11.278 1.00 95.50 545 GLN A C 1
ATOM 4101 O O . GLN A 1 545 ? -4.662 -20.866 10.112 1.00 95.50 545 GLN A O 1
ATOM 4106 N N . PHE A 1 546 ? -3.709 -20.371 12.091 1.00 94.62 546 PHE A N 1
ATOM 4107 C CA . PHE A 1 546 ? -2.340 -20.567 11.617 1.00 94.62 546 PHE A CA 1
ATOM 4108 C C . PHE A 1 546 ? -1.426 -21.216 12.660 1.00 94.62 546 PHE A C 1
ATOM 4110 O O . PHE A 1 546 ? -1.654 -21.154 13.875 1.00 94.62 546 PHE A O 1
ATOM 4117 N N . GLU A 1 547 ? -0.380 -21.854 12.143 1.00 92.62 547 GLU A N 1
ATOM 4118 C CA . GLU A 1 547 ? 0.715 -22.491 12.869 1.00 92.62 547 GLU A CA 1
ATOM 4119 C C . GLU A 1 547 ? 1.992 -22.310 12.043 1.00 92.62 547 GLU A C 1
ATOM 4121 O O . GLU A 1 547 ? 1.965 -22.489 10.826 1.00 92.62 547 GLU A O 1
ATOM 4126 N N . ILE A 1 548 ? 3.096 -21.934 12.690 1.00 91.38 548 ILE A N 1
ATOM 4127 C CA . ILE A 1 548 ? 4.366 -21.653 12.012 1.00 91.38 548 ILE A CA 1
ATOM 4128 C C . ILE A 1 548 ? 5.385 -22.699 12.439 1.00 91.38 548 ILE A C 1
ATOM 4130 O O . ILE A 1 548 ? 5.775 -22.748 13.600 1.00 91.38 548 ILE A O 1
ATOM 4134 N N . ASN A 1 549 ? 5.822 -23.531 11.502 1.00 88.69 549 ASN A N 1
ATOM 4135 C CA . ASN A 1 549 ? 6.748 -24.624 11.782 1.00 88.69 549 ASN A CA 1
ATOM 4136 C C . ASN A 1 549 ? 8.212 -24.213 11.577 1.00 88.69 549 ASN A C 1
ATOM 4138 O O . ASN A 1 549 ? 8.502 -23.163 11.014 1.00 88.69 549 ASN A O 1
ATOM 4142 N N . ASP A 1 550 ? 9.123 -25.071 12.045 1.00 87.88 550 ASP A N 1
ATOM 4143 C CA . ASP A 1 550 ? 10.570 -24.982 11.804 1.00 87.88 550 ASP A CA 1
ATOM 4144 C C . ASP A 1 550 ? 11.258 -23.703 12.323 1.00 87.88 550 ASP A C 1
ATOM 4146 O O . ASP A 1 550 ? 12.301 -23.297 11.816 1.00 87.88 550 ASP A O 1
ATOM 4150 N N . LEU A 1 551 ? 10.719 -23.109 13.396 1.00 89.75 551 LEU A N 1
ATOM 4151 C CA . LEU A 1 551 ? 11.328 -21.962 14.072 1.00 89.75 551 LEU A CA 1
ATOM 4152 C C . LEU A 1 551 ? 12.514 -22.353 14.966 1.00 89.75 551 LEU A C 1
ATOM 4154 O O . LEU A 1 551 ? 12.511 -23.359 15.690 1.00 89.75 551 LEU A O 1
ATOM 4158 N N . THR A 1 552 ? 13.513 -21.482 14.987 1.00 91.56 552 THR A N 1
ATOM 4159 C CA . THR A 1 552 ? 14.715 -21.582 15.802 1.00 91.56 552 THR A CA 1
ATOM 4160 C C . THR A 1 552 ? 14.498 -20.947 17.173 1.00 91.56 552 THR A C 1
ATOM 4162 O O . THR A 1 552 ? 14.077 -19.801 17.320 1.00 91.56 552 THR A O 1
ATOM 4165 N N . VAL A 1 553 ? 14.846 -21.693 18.223 1.00 91.50 553 VAL A N 1
ATOM 4166 C CA . VAL A 1 553 ? 14.743 -21.212 19.608 1.00 91.50 553 VAL A CA 1
ATOM 4167 C C . VAL A 1 553 ? 15.565 -19.937 19.810 1.00 91.50 553 VAL A C 1
ATOM 4169 O O . VAL A 1 553 ? 16.743 -19.887 19.462 1.00 91.50 553 VAL A O 1
ATOM 4172 N N . ASP A 1 554 ? 14.948 -18.953 20.463 1.00 88.88 554 ASP A N 1
ATOM 4173 C CA . ASP A 1 554 ? 15.511 -17.649 20.829 1.00 88.88 554 ASP A CA 1
ATOM 4174 C C . ASP A 1 554 ? 15.878 -16.740 19.641 1.00 88.88 554 ASP A C 1
ATOM 4176 O O . ASP A 1 554 ? 16.575 -15.739 19.821 1.00 88.88 554 ASP A O 1
ATOM 4180 N N . LYS A 1 555 ? 15.378 -17.041 18.435 1.00 90.38 555 LYS A N 1
ATOM 4181 C CA . LYS A 1 555 ? 15.464 -16.132 17.288 1.00 90.38 555 LYS A CA 1
ATOM 4182 C C . LYS A 1 555 ? 14.221 -15.236 17.192 1.00 90.38 555 LYS A C 1
ATOM 4184 O O . LYS A 1 555 ? 13.115 -15.702 17.464 1.00 90.38 555 LYS A O 1
ATOM 4189 N N . PRO A 1 556 ? 14.372 -13.933 16.890 1.00 91.75 556 PRO A N 1
ATOM 4190 C CA . PRO A 1 556 ? 13.244 -13.052 16.603 1.00 91.75 556 PRO A CA 1
ATOM 4191 C C . PRO A 1 556 ? 12.479 -13.529 15.367 1.00 91.75 556 PRO A C 1
ATOM 4193 O O . PRO A 1 556 ? 13.088 -13.795 14.333 1.00 91.75 556 PRO A O 1
ATOM 4196 N N . VAL A 1 557 ? 11.154 -13.588 15.458 1.00 93.12 557 VAL A N 1
ATOM 4197 C CA . VAL A 1 557 ? 10.281 -13.959 14.340 1.00 93.12 557 VAL A CA 1
ATOM 4198 C C . VAL A 1 557 ? 9.255 -12.855 14.135 1.00 93.12 557 VAL A C 1
ATOM 4200 O O . VAL A 1 557 ? 8.568 -12.441 15.072 1.00 93.12 557 VAL A O 1
ATOM 4203 N N . TYR A 1 558 ? 9.165 -12.378 12.902 1.00 94.25 558 TYR A N 1
ATOM 4204 C CA . TYR A 1 558 ? 8.221 -11.363 12.462 1.00 94.25 558 TYR A CA 1
ATOM 4205 C C . TYR A 1 558 ? 7.201 -12.024 11.552 1.00 94.25 558 TYR A C 1
ATOM 4207 O O . TYR A 1 558 ? 7.573 -12.741 10.626 1.00 94.25 558 TYR A O 1
ATOM 4215 N N . VAL A 1 559 ? 5.928 -11.804 11.851 1.00 96.12 559 VAL A N 1
ATOM 4216 C CA . VAL A 1 559 ? 4.819 -12.302 11.047 1.00 96.12 559 VAL A CA 1
ATOM 4217 C C . VAL A 1 559 ? 4.040 -11.095 10.577 1.00 96.12 559 VAL A C 1
ATOM 4219 O O . VAL A 1 559 ? 3.407 -10.414 11.386 1.00 96.12 559 VAL A O 1
ATOM 4222 N N . ASP A 1 560 ? 4.154 -10.811 9.294 1.00 97.25 560 ASP A N 1
ATOM 4223 C CA . ASP A 1 560 ? 3.468 -9.719 8.628 1.00 97.25 560 ASP A CA 1
ATOM 4224 C C . ASP A 1 560 ? 2.178 -10.260 8.023 1.00 97.25 560 ASP A C 1
ATOM 4226 O O . ASP A 1 560 ? 2.195 -11.257 7.307 1.00 97.25 560 ASP A O 1
ATOM 4230 N N . PHE A 1 561 ? 1.064 -9.626 8.361 1.00 97.69 561 PHE A N 1
ATOM 4231 C CA . PHE A 1 561 ? -0.250 -9.905 7.805 1.00 97.69 561 PHE A CA 1
ATOM 4232 C C . PHE A 1 561 ? -0.644 -8.732 6.923 1.00 97.69 561 PHE A C 1
ATOM 4234 O O . PHE A 1 561 ? -0.568 -7.588 7.375 1.00 97.69 561 PHE A O 1
ATOM 4241 N N . GLN A 1 562 ? -1.115 -9.021 5.722 1.00 98.00 562 GLN A N 1
ATOM 4242 C CA . GLN A 1 562 ? -1.876 -8.104 4.898 1.00 98.00 562 GLN A CA 1
ATOM 4243 C C . GLN A 1 562 ? -3.291 -8.660 4.771 1.00 98.00 562 GLN A C 1
ATOM 4245 O O . GLN A 1 562 ? -3.503 -9.867 4.643 1.00 98.00 562 GLN A O 1
ATOM 4250 N N . LEU A 1 563 ? -4.272 -7.795 4.972 1.00 97.25 563 LEU A N 1
ATOM 4251 C CA . LEU A 1 563 ? -5.662 -8.197 5.035 1.00 97.25 563 LEU A CA 1
ATOM 4252 C C . LEU A 1 563 ? -6.571 -7.095 4.535 1.00 97.25 563 LEU A C 1
ATOM 4254 O O . LEU A 1 563 ? -6.280 -5.908 4.696 1.00 97.25 563 LEU A O 1
ATOM 4258 N N . ARG A 1 564 ? -7.737 -7.501 4.046 1.00 96.56 564 ARG A N 1
ATOM 4259 C CA . ARG A 1 564 ? -8.740 -6.590 3.513 1.00 96.56 564 ARG A CA 1
ATOM 4260 C C . ARG A 1 564 ? -10.125 -6.922 4.075 1.00 96.56 564 ARG A C 1
ATOM 4262 O O . ARG A 1 564 ? -10.513 -8.094 4.124 1.00 96.56 564 ARG A O 1
ATOM 4269 N N . PRO A 1 565 ? -10.887 -5.931 4.572 1.00 96.94 565 PRO A N 1
ATOM 4270 C CA . PRO A 1 565 ? -12.296 -6.131 4.889 1.00 96.94 565 PRO A CA 1
ATOM 4271 C C . PRO A 1 565 ? -13.082 -6.496 3.623 1.00 96.94 565 PRO A C 1
ATOM 4273 O O . PRO A 1 565 ? -12.844 -5.935 2.562 1.00 96.94 565 PRO A O 1
ATOM 4276 N N . THR A 1 566 ? -14.066 -7.386 3.749 1.00 95.56 566 THR A N 1
ATOM 4277 C CA . THR A 1 566 ? -14.954 -7.759 2.621 1.00 95.56 566 THR A CA 1
ATOM 4278 C C . THR A 1 566 ? -15.806 -6.594 2.108 1.00 95.56 566 THR A C 1
ATOM 4280 O O . THR A 1 566 ? -16.225 -6.593 0.955 1.00 95.56 566 THR A O 1
ATOM 4283 N N . ASP A 1 567 ? -16.079 -5.606 2.968 1.00 94.44 567 ASP A N 1
ATOM 4284 C CA . ASP A 1 567 ? -16.660 -4.327 2.571 1.00 94.44 567 ASP A CA 1
ATOM 4285 C C . ASP A 1 567 ? -15.524 -3.298 2.413 1.00 94.44 567 ASP A C 1
ATOM 4287 O O . ASP A 1 567 ? -14.991 -2.823 3.425 1.00 94.44 567 ASP A O 1
ATOM 4291 N N . PRO A 1 568 ? -15.125 -2.944 1.178 1.00 91.94 568 PRO A N 1
ATOM 4292 C CA . PRO A 1 568 ? -14.003 -2.038 0.947 1.00 91.94 568 PRO A CA 1
ATOM 4293 C C . PRO A 1 568 ? -14.250 -0.625 1.499 1.00 91.94 568 PRO A C 1
ATOM 4295 O O . PRO A 1 568 ? -13.289 0.084 1.803 1.00 91.94 568 PRO A O 1
ATOM 4298 N N . ASP A 1 569 ? -15.506 -0.215 1.736 1.00 91.69 569 ASP A N 1
ATOM 4299 C CA . ASP A 1 569 ? -15.803 1.080 2.365 1.00 91.69 569 ASP A CA 1
ATOM 4300 C C . ASP A 1 569 ? -15.256 1.153 3.805 1.00 91.69 569 ASP A C 1
ATOM 4302 O O . ASP A 1 569 ? -14.986 2.243 4.319 1.00 91.69 569 ASP A O 1
ATOM 4306 N N . HIS A 1 570 ? -15.042 0.010 4.469 1.00 93.50 570 HIS A N 1
ATOM 4307 C CA . HIS A 1 570 ? -14.476 -0.037 5.818 1.00 93.50 570 HIS A CA 1
ATOM 4308 C C . HIS A 1 570 ? -12.989 0.348 5.863 1.00 93.50 570 HIS A C 1
ATOM 4310 O O . HIS A 1 570 ? -12.516 0.784 6.915 1.00 93.50 570 HIS A O 1
ATOM 4316 N N . LEU A 1 571 ? -12.246 0.268 4.750 1.00 92.94 571 LEU A N 1
ATOM 4317 C CA . LEU A 1 571 ? -10.855 0.748 4.690 1.00 92.94 571 LEU A CA 1
ATOM 4318 C C . LEU A 1 571 ? -10.767 2.249 5.019 1.00 92.94 571 LEU A C 1
ATOM 4320 O O . LEU A 1 571 ? -9.841 2.697 5.697 1.00 92.94 571 LEU A O 1
ATOM 4324 N N . TRP A 1 572 ? -11.802 3.006 4.647 1.00 88.88 572 TRP A N 1
ATOM 4325 C CA . TRP A 1 572 ? -11.908 4.446 4.878 1.00 88.88 572 TRP A CA 1
ATOM 4326 C C . TRP A 1 572 ? -12.280 4.823 6.317 1.00 88.88 572 TRP A C 1
ATOM 4328 O O . TRP A 1 572 ? -12.214 5.996 6.682 1.00 88.88 572 TRP A O 1
ATOM 4338 N N . TYR A 1 573 ? -12.678 3.878 7.176 1.00 87.81 573 TYR A N 1
ATOM 4339 C CA . TYR A 1 573 ? -13.090 4.196 8.553 1.00 87.81 573 TYR A CA 1
ATOM 4340 C C . TYR A 1 573 ? -11.941 4.733 9.413 1.00 87.81 573 TYR A C 1
ATOM 4342 O O . TYR A 1 573 ? -12.187 5.493 10.348 1.00 87.81 573 TYR A O 1
ATOM 4350 N N . THR A 1 574 ? -10.698 4.374 9.085 1.00 81.44 574 THR A N 1
ATOM 4351 C CA . THR A 1 574 ? -9.487 4.888 9.749 1.00 81.44 574 THR A CA 1
ATOM 4352 C C . THR A 1 574 ? -9.252 6.370 9.492 1.00 81.44 574 THR A C 1
ATOM 4354 O O . THR A 1 574 ? -8.680 7.058 10.335 1.00 81.44 574 THR A O 1
ATOM 4357 N N . LEU A 1 575 ? -9.738 6.850 8.347 1.00 79.31 575 LEU A N 1
ATOM 4358 C CA . LEU A 1 575 ? -9.648 8.224 7.871 1.00 79.31 575 LEU A CA 1
ATOM 4359 C C . LEU A 1 575 ? -10.874 9.042 8.289 1.00 79.31 575 LEU A C 1
ATOM 4361 O O . LEU A 1 575 ? -11.251 9.978 7.593 1.00 79.31 575 LEU A O 1
ATOM 4365 N N . ASN A 1 576 ? -11.572 8.640 9.355 1.00 77.56 576 ASN A N 1
ATOM 4366 C CA . ASN A 1 576 ? -12.751 9.335 9.849 1.00 77.56 576 ASN A CA 1
ATOM 4367 C C . ASN A 1 576 ? -12.727 9.453 11.376 1.00 77.56 576 ASN A C 1
ATOM 4369 O O . ASN A 1 576 ? -12.474 8.492 12.108 1.00 77.56 576 ASN A O 1
ATOM 4373 N N . VAL A 1 577 ? -13.087 10.638 11.862 1.00 82.75 577 VAL A N 1
ATOM 4374 C CA . VAL A 1 577 ? -13.371 10.904 13.276 1.00 82.75 577 VAL A CA 1
ATOM 4375 C C . VAL A 1 577 ? -14.854 11.246 13.389 1.00 82.75 577 VAL A C 1
ATOM 4377 O O . VAL A 1 577 ? -15.399 11.996 12.582 1.00 82.75 577 VAL A O 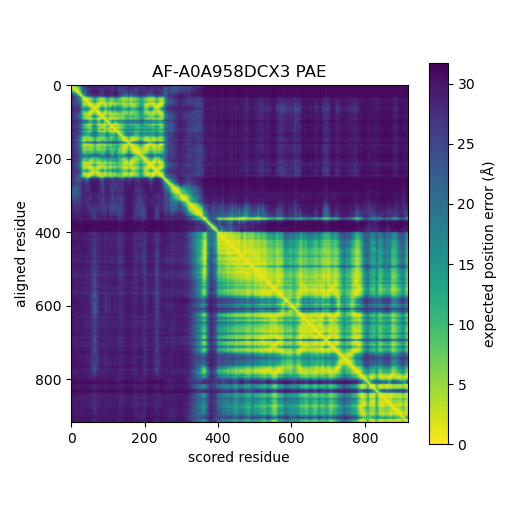1
ATOM 4380 N N . LEU A 1 578 ? -15.530 10.647 14.362 1.00 81.06 578 LEU A N 1
ATOM 4381 C CA . LEU A 1 578 ? -16.971 10.740 14.557 1.00 81.06 578 LEU A CA 1
ATOM 4382 C C . LEU A 1 578 ? -17.290 11.656 15.748 1.00 81.06 578 LEU A C 1
ATOM 4384 O O . LEU A 1 578 ? -16.641 11.570 16.792 1.00 81.06 578 LEU A O 1
ATOM 4388 N N . ASP A 1 579 ? -18.316 12.499 15.602 1.00 78.75 579 ASP A N 1
ATOM 4389 C CA . ASP A 1 579 ? -18.837 13.352 16.682 1.00 78.75 579 ASP A CA 1
ATOM 4390 C C . ASP A 1 579 ? -20.012 12.677 17.392 1.00 78.75 579 ASP A C 1
ATOM 4392 O O . ASP A 1 579 ? -21.039 12.350 16.778 1.00 78.75 579 ASP A O 1
ATOM 4396 N N . TRP A 1 580 ? -19.909 12.500 18.706 1.00 76.94 580 TRP A N 1
ATOM 4397 C CA . TRP A 1 580 ? -21.048 12.098 19.512 1.00 76.94 580 TRP A CA 1
ATOM 4398 C C . TRP A 1 580 ? -22.080 13.236 19.592 1.00 76.94 580 TRP A C 1
ATOM 4400 O O . TRP A 1 580 ? -21.727 14.388 19.855 1.00 76.94 580 TRP A O 1
ATOM 4410 N N . PRO A 1 581 ? -23.391 12.956 19.462 1.00 75.81 581 PRO A N 1
ATOM 4411 C CA . PRO A 1 581 ? -24.414 13.996 19.485 1.00 75.81 581 PRO A CA 1
ATOM 4412 C C . PRO A 1 581 ? -24.352 14.894 20.734 1.00 75.81 581 PRO A C 1
ATOM 4414 O O . PRO A 1 581 ? -24.604 14.463 21.862 1.00 75.81 581 PRO A O 1
ATOM 4417 N N . SER A 1 582 ? -24.115 16.193 20.526 1.00 71.25 582 SER A N 1
ATOM 4418 C CA . SER A 1 582 ? -24.014 17.206 21.595 1.00 71.25 582 SER A CA 1
ATOM 4419 C C . SER A 1 582 ? -25.303 17.426 22.406 1.00 71.25 582 SER A C 1
ATOM 4421 O O . SER A 1 582 ? -25.299 18.077 23.457 1.00 71.25 582 SER A O 1
ATOM 4423 N N . ASN A 1 583 ? -26.431 16.885 21.941 1.00 70.94 583 ASN A N 1
ATOM 4424 C CA . ASN A 1 583 ? -27.733 16.960 22.597 1.00 70.94 583 ASN A CA 1
ATOM 4425 C C . ASN A 1 583 ? -28.148 15.668 23.324 1.00 70.94 583 ASN A C 1
ATOM 4427 O O . ASN A 1 583 ? -29.229 15.665 23.923 1.00 70.94 583 ASN A O 1
ATOM 4431 N N . ASP A 1 584 ? -27.323 14.614 23.329 1.00 69.12 584 ASP A N 1
ATOM 4432 C CA . ASP A 1 584 ? -27.612 13.399 24.093 1.00 69.12 584 ASP A CA 1
ATOM 4433 C C . ASP A 1 584 ? -27.368 13.617 25.596 1.00 69.12 584 ASP A C 1
ATOM 4435 O O . ASP A 1 584 ? -26.265 13.465 26.123 1.00 69.12 584 ASP A O 1
ATOM 4439 N N . ARG A 1 585 ? -28.429 14.038 26.293 1.00 68.38 585 ARG A N 1
ATOM 4440 C CA . ARG A 1 585 ? -28.434 14.293 27.746 1.00 68.38 585 ARG A CA 1
ATOM 4441 C C . ARG A 1 585 ? -29.152 13.219 28.556 1.00 68.38 585 ARG A C 1
ATOM 4443 O O . ARG A 1 585 ? -29.158 13.290 29.785 1.00 68.38 585 ARG A O 1
ATOM 4450 N N . ASP A 1 586 ? -29.761 12.258 27.873 1.00 68.94 586 ASP A N 1
ATOM 4451 C CA . ASP A 1 586 ? -30.563 11.193 28.475 1.00 68.94 586 ASP A CA 1
ATOM 4452 C C . ASP A 1 586 ? -29.920 9.803 28.272 1.00 68.94 586 ASP A C 1
ATOM 4454 O O . ASP A 1 586 ? -30.356 8.829 28.892 1.00 68.94 586 ASP A O 1
ATOM 4458 N N . GLY A 1 587 ? -28.873 9.705 27.443 1.00 64.00 587 GLY A N 1
ATOM 4459 C CA . GLY A 1 587 ? -28.070 8.510 27.205 1.00 64.00 587 GLY A CA 1
ATOM 4460 C C . GLY A 1 587 ? -27.149 8.119 28.365 1.00 64.00 587 GLY A C 1
ATOM 4461 O O . GLY A 1 587 ? -26.921 8.877 29.313 1.00 64.00 587 GLY A O 1
ATOM 4462 N N . GLN A 1 588 ? -26.627 6.887 28.293 1.00 64.31 588 GLN A N 1
ATOM 4463 C CA . GLN A 1 588 ? -25.640 6.354 29.249 1.00 64.31 588 GLN A CA 1
ATOM 4464 C C . GLN A 1 588 ? -24.252 6.982 29.068 1.00 64.31 588 GLN A C 1
ATOM 4466 O O . GLN A 1 588 ? -23.488 7.052 30.029 1.00 64.31 588 GLN A O 1
ATOM 4471 N N . ILE A 1 589 ? -23.951 7.438 27.852 1.00 69.12 589 ILE A N 1
ATOM 4472 C CA . ILE A 1 589 ? -22.794 8.262 27.512 1.00 69.12 589 ILE A CA 1
ATOM 4473 C C . ILE A 1 589 ? -23.350 9.649 27.200 1.00 69.12 589 ILE A C 1
ATOM 4475 O O . ILE A 1 589 ? -24.314 9.768 26.451 1.00 69.12 589 ILE A O 1
ATOM 4479 N N . GLN A 1 590 ? -22.795 10.681 27.828 1.00 70.50 590 GLN A N 1
ATOM 4480 C CA . GLN A 1 590 ? -23.250 12.060 27.670 1.00 70.50 590 GLN A CA 1
ATOM 4481 C C . GLN A 1 590 ? -22.055 12.931 27.324 1.00 70.50 590 GLN A C 1
ATOM 4483 O O . GLN A 1 590 ? -21.033 12.882 28.012 1.00 70.50 590 GLN A O 1
ATOM 4488 N N . ARG A 1 591 ? -22.205 13.764 26.297 1.00 72.62 591 ARG A N 1
ATOM 4489 C CA . ARG A 1 591 ? -21.189 14.744 25.921 1.00 72.62 591 ARG A CA 1
ATOM 4490 C C . ARG A 1 591 ? -21.311 15.961 26.833 1.00 72.62 591 ARG A C 1
ATOM 4492 O O . ARG A 1 591 ? -22.341 16.639 26.837 1.00 72.62 591 ARG A O 1
ATOM 4499 N N . VAL A 1 592 ? -20.300 16.193 27.671 1.00 66.88 592 VAL A N 1
ATOM 4500 C CA . VAL A 1 592 ? -20.328 17.235 28.717 1.00 66.88 592 VAL A CA 1
ATOM 4501 C C . VAL A 1 592 ? -19.383 18.391 28.370 1.00 66.88 592 VAL A C 1
ATOM 4503 O O . VAL A 1 592 ? -19.876 19.513 28.231 1.00 66.88 592 VAL A O 1
ATOM 4506 N N . PRO A 1 593 ? -18.066 18.174 28.199 1.00 66.94 593 PRO A N 1
ATOM 4507 C CA . PRO A 1 593 ? -17.199 19.115 27.500 1.00 66.94 593 PRO A CA 1
ATOM 4508 C C . PRO A 1 593 ? -17.227 18.882 25.980 1.00 66.94 593 PRO A C 1
ATOM 4510 O O . PRO A 1 593 ? -17.439 17.768 25.515 1.00 66.94 593 PRO A O 1
ATOM 4513 N N . ASP A 1 594 ? -17.017 19.957 25.221 1.00 69.88 594 ASP A N 1
ATOM 4514 C CA . ASP A 1 594 ? -16.912 19.981 23.753 1.00 69.88 594 ASP A CA 1
ATOM 4515 C C . ASP A 1 594 ? -15.442 19.815 23.336 1.00 69.88 594 ASP A C 1
ATOM 4517 O O . ASP A 1 594 ? -14.879 20.659 22.650 1.00 69.88 594 ASP A O 1
ATOM 4521 N N . THR A 1 595 ? -14.781 18.808 23.913 1.00 75.19 595 THR A N 1
ATOM 4522 C CA . THR A 1 595 ? -13.359 18.522 23.686 1.00 75.19 595 THR A CA 1
ATOM 4523 C C . THR A 1 595 ? -13.210 17.445 22.631 1.00 75.19 595 THR A C 1
ATOM 4525 O O . THR A 1 595 ? -13.871 16.412 22.718 1.00 75.19 595 THR A O 1
ATOM 4528 N N . THR A 1 596 ? -12.297 17.664 21.699 1.00 79.44 596 THR A N 1
ATOM 4529 C CA . THR A 1 596 ? -12.060 16.807 20.532 1.00 79.44 596 THR A CA 1
ATOM 4530 C C . THR A 1 596 ? -10.672 16.177 20.594 1.00 79.44 596 THR A C 1
ATOM 4532 O O . THR A 1 596 ? -9.843 16.543 21.438 1.00 79.44 596 THR A O 1
ATOM 4535 N N . PHE A 1 597 ? -10.379 15.227 19.702 1.00 79.81 597 PHE A N 1
ATOM 4536 C CA . PHE A 1 597 ? -9.025 14.669 19.596 1.00 79.81 597 PHE A CA 1
ATOM 4537 C C . PHE A 1 597 ? -7.973 15.741 19.265 1.00 79.81 597 PHE A C 1
ATOM 4539 O O . PHE A 1 597 ? -6.836 15.633 19.729 1.00 79.81 597 PHE A O 1
ATOM 4546 N N . TYR A 1 598 ? -8.349 16.817 18.566 1.00 79.62 598 TYR A N 1
ATOM 4547 C CA . TYR A 1 598 ? -7.480 17.972 18.332 1.00 79.62 598 TYR A CA 1
ATOM 4548 C C . TYR A 1 598 ? -7.001 18.640 19.635 1.00 79.62 598 TYR A C 1
ATOM 4550 O O . TYR A 1 598 ? -5.835 19.034 19.751 1.00 79.62 598 TYR A O 1
ATOM 4558 N N . ASP A 1 599 ? -7.860 18.711 20.656 1.00 78.06 599 ASP A N 1
ATOM 4559 C CA . ASP A 1 599 ? -7.529 19.327 21.948 1.00 78.06 599 ASP A CA 1
ATOM 4560 C C . ASP A 1 599 ? -6.523 18.505 22.773 1.00 78.06 599 ASP A C 1
ATOM 4562 O O . ASP A 1 599 ? -5.944 19.023 23.730 1.00 78.06 599 ASP A O 1
ATOM 4566 N N . GLN A 1 600 ? -6.302 17.233 22.415 1.00 77.56 600 GLN A N 1
ATOM 4567 C CA . GLN A 1 600 ? -5.324 16.349 23.063 1.00 77.56 600 GLN A CA 1
ATOM 4568 C C . GLN A 1 600 ? -3.908 16.472 22.483 1.00 77.56 600 GLN A C 1
ATOM 4570 O O . GLN A 1 600 ? -2.949 15.995 23.093 1.00 77.56 600 GLN A O 1
ATOM 4575 N N . LEU A 1 601 ? -3.755 17.096 21.314 1.00 75.00 601 LEU A N 1
ATOM 4576 C CA . LEU A 1 601 ? -2.464 17.230 20.645 1.00 75.00 601 LEU A CA 1
ATOM 4577 C C . LEU A 1 601 ? -1.548 18.235 21.366 1.00 75.00 601 LEU A C 1
ATOM 4579 O O . LEU A 1 601 ? -1.995 19.263 21.881 1.00 75.00 601 LEU A O 1
ATOM 4583 N N . SER A 1 602 ? -0.234 17.976 21.370 1.00 77.62 602 SER A N 1
ATOM 4584 C CA . SER A 1 602 ? 0.747 18.965 21.834 1.00 77.62 602 SER A CA 1
ATOM 4585 C C . SER A 1 602 ? 0.752 20.203 20.921 1.00 77.62 602 SER A C 1
ATOM 4587 O O . SER A 1 602 ? 0.411 20.094 19.745 1.00 77.62 602 SER A O 1
ATOM 4589 N N . PRO A 1 603 ? 1.205 21.382 21.388 1.00 78.12 603 PRO A N 1
ATOM 4590 C CA . PRO A 1 603 ? 1.311 22.563 20.530 1.00 78.12 603 PRO A CA 1
ATOM 4591 C C . PRO A 1 603 ? 2.171 22.346 19.273 1.00 78.12 603 PRO A C 1
ATOM 4593 O O . PRO A 1 603 ? 1.886 22.944 18.239 1.00 78.12 603 PRO A O 1
ATOM 4596 N N . GLU A 1 604 ? 3.202 21.492 19.335 1.00 76.94 604 GLU A N 1
ATOM 4597 C CA . GLU A 1 604 ? 3.978 21.110 18.148 1.00 76.94 604 GLU A CA 1
ATOM 4598 C C . GLU A 1 604 ? 3.183 20.190 17.210 1.00 76.94 604 GLU A C 1
ATOM 4600 O O . GLU A 1 604 ? 3.228 20.379 15.998 1.00 76.94 604 GLU A O 1
ATOM 4605 N N . GLN A 1 605 ? 2.414 19.238 17.747 1.00 71.06 605 GLN A N 1
ATOM 4606 C CA . GLN A 1 605 ? 1.551 18.348 16.959 1.00 71.06 605 GLN A CA 1
ATOM 4607 C C . GLN A 1 605 ? 0.376 19.097 16.324 1.00 71.06 605 GLN A C 1
ATOM 4609 O O . GLN A 1 605 ? 0.024 18.822 15.187 1.00 71.06 605 GLN A O 1
ATOM 4614 N N . GLN A 1 606 ? -0.180 20.102 16.999 1.00 70.69 606 GLN A N 1
ATOM 4615 C CA . GLN A 1 606 ? -1.181 21.004 16.425 1.00 70.69 606 GLN A CA 1
ATOM 4616 C C . GLN A 1 606 ? -0.590 21.885 15.317 1.00 70.69 606 GLN A C 1
ATOM 4618 O O . GLN A 1 606 ? -1.300 22.293 14.411 1.00 70.69 606 GLN A O 1
ATOM 4623 N N . GLN A 1 607 ? 0.710 22.186 15.343 1.00 67.81 607 GLN A N 1
ATOM 4624 C CA . GLN A 1 607 ? 1.373 22.929 14.263 1.00 67.81 607 GLN A CA 1
ATOM 4625 C C . GLN A 1 607 ? 1.798 22.032 13.093 1.00 67.81 607 GLN A C 1
ATOM 4627 O O . GLN A 1 607 ? 1.816 22.504 11.960 1.00 67.81 607 GLN A O 1
ATOM 4632 N N . ALA A 1 608 ? 2.137 20.768 13.361 1.00 59.88 608 ALA A N 1
ATOM 4633 C CA . ALA A 1 608 ? 2.557 19.788 12.358 1.00 59.88 608 ALA A CA 1
ATOM 4634 C C . ALA A 1 608 ? 1.387 19.015 11.716 1.00 59.88 608 ALA A C 1
ATOM 4636 O O . ALA A 1 608 ? 1.492 18.620 10.563 1.00 59.88 608 ALA A O 1
ATOM 4637 N N . GLY A 1 609 ? 0.292 18.814 12.454 1.00 46.84 609 GLY A N 1
ATOM 4638 C CA . GLY A 1 609 ? -0.911 18.073 12.058 1.00 46.84 609 GLY A CA 1
ATOM 4639 C C . GLY A 1 609 ? -2.213 18.873 12.182 1.00 46.84 609 GLY A C 1
ATOM 4640 O O . GLY A 1 609 ? -3.282 18.339 11.915 1.00 46.84 609 GLY A O 1
ATOM 4641 N N . GLY A 1 610 ? -2.170 20.166 12.530 1.00 44.50 610 GLY A N 1
ATOM 4642 C CA . GLY A 1 610 ? -3.368 21.024 12.566 1.00 44.50 610 GLY A CA 1
ATOM 4643 C C . GLY A 1 610 ? -3.957 21.381 11.202 1.00 44.50 610 GLY A C 1
ATOM 4644 O O . GLY A 1 610 ? -4.810 22.263 11.119 1.00 44.50 610 GLY A O 1
ATOM 4645 N N . SER A 1 611 ? -3.496 20.721 10.142 1.00 49.53 611 SER A N 1
ATOM 4646 C CA . SER A 1 611 ? -4.107 20.718 8.818 1.00 49.53 611 SER A CA 1
ATOM 4647 C C . SER A 1 611 ? -5.050 19.542 8.584 1.00 49.53 611 SER A C 1
ATOM 4649 O O . SER A 1 611 ? -5.701 19.571 7.549 1.00 49.53 611 SER A O 1
ATOM 4651 N N . ASP A 1 612 ? -5.132 18.543 9.477 1.00 60.50 612 ASP A N 1
ATOM 4652 C CA . ASP A 1 612 ? -6.170 17.509 9.400 1.00 60.50 612 ASP A CA 1
ATOM 4653 C C . ASP A 1 612 ? -7.460 18.049 10.046 1.00 60.50 612 ASP A C 1
ATOM 4655 O O . ASP A 1 612 ? -7.539 18.153 11.279 1.00 60.50 612 ASP A O 1
ATOM 4659 N N . PRO A 1 613 ? -8.462 18.467 9.249 1.00 63.28 613 PRO A N 1
ATOM 4660 C CA . PRO A 1 613 ? -9.684 19.060 9.775 1.00 63.28 613 PRO A CA 1
ATOM 4661 C C . PRO A 1 613 ? -10.494 18.049 10.592 1.00 63.28 613 PRO A C 1
ATOM 4663 O O . PRO A 1 613 ? -11.220 18.448 11.495 1.00 63.28 613 PRO A O 1
ATOM 4666 N N . GLN A 1 614 ? -10.334 16.747 10.333 1.00 66.38 614 GLN A N 1
ATOM 4667 C CA . GLN A 1 614 ? -11.182 15.705 10.906 1.00 66.38 614 GLN A CA 1
ATOM 4668 C C . GLN A 1 614 ? -11.001 15.565 12.421 1.00 66.38 614 GLN A C 1
ATOM 4670 O O . GLN A 1 614 ? -11.956 15.298 13.147 1.00 66.38 614 GLN A O 1
ATOM 4675 N N . LEU A 1 615 ? -9.794 15.816 12.940 1.00 72.12 615 LEU A N 1
ATOM 4676 C CA . LEU A 1 615 ? -9.529 15.781 14.383 1.00 72.12 615 LEU A CA 1
ATOM 4677 C C . LEU A 1 615 ? -10.263 16.890 15.156 1.00 72.12 615 LEU A C 1
ATOM 4679 O O . LEU A 1 615 ? -10.417 16.767 16.374 1.00 72.12 615 LEU A O 1
ATOM 4683 N N . GLN A 1 616 ? -10.686 17.964 14.474 1.00 70.25 616 GLN A N 1
ATOM 4684 C CA . GLN A 1 616 ? -11.429 19.087 15.066 1.00 70.25 616 GLN A CA 1
ATOM 4685 C C . GLN A 1 616 ? -12.919 18.787 15.232 1.00 70.25 616 GLN A C 1
ATOM 4687 O O . GLN A 1 616 ? -13.602 19.529 15.934 1.00 70.25 616 GLN A O 1
ATOM 4692 N N . ASP A 1 617 ? -13.408 17.716 14.607 1.00 65.81 617 ASP A N 1
ATOM 4693 C CA . ASP A 1 617 ? -14.835 17.453 14.470 1.00 65.81 617 ASP A CA 1
ATOM 4694 C C . ASP A 1 617 ? -15.315 16.240 15.276 1.00 65.81 617 ASP A C 1
ATOM 4696 O O . ASP A 1 617 ? -16.502 15.950 15.225 1.00 65.81 617 ASP A O 1
ATOM 4700 N N . GLY A 1 618 ? -14.475 15.536 16.052 1.00 72.81 618 GLY A N 1
ATOM 4701 C CA . GLY A 1 618 ? -14.964 14.344 16.758 1.00 72.81 618 GLY A CA 1
ATOM 4702 C C . GLY A 1 618 ? -14.274 13.935 18.060 1.00 72.81 618 GLY A C 1
ATOM 4703 O O . GLY A 1 618 ? -13.127 14.285 18.359 1.00 72.81 618 GLY A O 1
ATOM 4704 N N . ASP A 1 619 ? -15.032 13.178 18.852 1.00 78.25 619 ASP A N 1
ATOM 4705 C CA . ASP A 1 619 ? -14.693 12.615 20.164 1.00 78.25 619 ASP A CA 1
ATOM 4706 C C . ASP A 1 619 ? -14.661 11.073 20.161 1.00 78.25 619 ASP A C 1
ATOM 4708 O O . ASP A 1 619 ? -14.345 10.455 21.186 1.00 78.25 619 ASP A O 1
ATOM 4712 N N . LEU A 1 620 ? -14.932 10.461 19.001 1.00 83.19 620 LEU A N 1
ATOM 4713 C CA . LEU A 1 620 ? -14.883 9.026 18.746 1.00 83.19 620 LEU A CA 1
ATOM 4714 C C . LEU A 1 620 ? -14.079 8.728 17.475 1.00 83.19 620 LEU A C 1
ATOM 4716 O O . LEU A 1 620 ? -14.212 9.413 16.469 1.00 83.19 620 LEU A O 1
ATOM 4720 N N . ARG A 1 621 ? -13.267 7.671 17.489 1.00 86.75 621 ARG A N 1
ATOM 4721 C CA . ARG A 1 621 ? -12.605 7.149 16.285 1.00 86.75 621 ARG A CA 1
ATOM 4722 C C . ARG A 1 621 ? -12.604 5.628 16.269 1.00 86.75 621 ARG A C 1
ATOM 4724 O O . ARG A 1 621 ? -12.698 4.984 17.318 1.00 86.75 621 ARG A O 1
ATOM 4731 N N . LEU A 1 622 ? -12.499 5.067 15.072 1.00 89.31 622 LEU A N 1
ATOM 4732 C CA . LEU A 1 622 ? -12.406 3.631 14.853 1.00 89.31 622 LEU A CA 1
ATOM 4733 C C . LEU A 1 622 ? -10.952 3.266 14.563 1.00 89.31 622 LEU A C 1
ATOM 4735 O O . LEU A 1 622 ? -10.339 3.818 13.655 1.00 89.31 622 LEU A O 1
ATOM 4739 N N . VAL A 1 623 ? -10.401 2.347 15.352 1.00 91.69 623 VAL A N 1
ATOM 4740 C CA . VAL A 1 623 ? -9.021 1.878 15.192 1.00 91.69 623 VAL A CA 1
ATOM 4741 C C . VAL A 1 623 ? -9.048 0.400 14.806 1.00 91.69 623 VAL A C 1
ATOM 4743 O O . VAL A 1 623 ? -9.524 -0.414 15.607 1.00 91.69 623 VAL A O 1
ATOM 4746 N N . PRO A 1 624 ? -8.576 0.032 13.605 1.00 95.75 624 PRO A N 1
ATOM 4747 C CA . PRO A 1 624 ? -8.527 -1.350 13.175 1.00 95.75 624 PRO A CA 1
ATOM 4748 C C . PRO A 1 624 ? -7.360 -2.034 13.872 1.00 95.75 624 PRO A C 1
ATOM 4750 O O . PRO A 1 624 ? -6.253 -1.504 13.964 1.00 95.75 624 PRO A O 1
ATOM 4753 N N . MET A 1 625 ? -7.614 -3.230 14.374 1.00 96.56 625 MET A N 1
ATOM 4754 C CA . MET A 1 625 ? -6.595 -4.065 14.978 1.00 96.56 625 MET A CA 1
ATOM 4755 C C . MET A 1 625 ? -6.792 -5.504 14.522 1.00 96.56 625 MET A C 1
ATOM 4757 O O . MET A 1 625 ? -7.920 -5.963 14.337 1.00 96.56 625 MET A O 1
ATOM 4761 N N . LEU A 1 626 ? -5.698 -6.250 14.438 1.00 98.00 626 LEU A N 1
ATOM 4762 C CA . LEU A 1 626 ? -5.760 -7.699 14.353 1.00 98.00 626 LEU A CA 1
ATOM 4763 C C . LEU A 1 626 ? -5.679 -8.265 15.772 1.00 98.00 626 LEU A C 1
ATOM 4765 O O . LEU A 1 626 ? -4.689 -8.070 16.479 1.00 98.00 626 LEU A O 1
ATOM 4769 N N . GLU A 1 627 ? -6.731 -8.941 16.228 1.00 97.50 627 GLU A N 1
ATOM 4770 C CA . GLU A 1 627 ? -6.725 -9.614 17.527 1.00 97.50 627 GLU A CA 1
ATOM 4771 C C . GLU A 1 627 ? -6.427 -11.104 17.346 1.00 97.50 627 GLU A C 1
ATOM 4773 O O . GLU A 1 627 ? -7.169 -11.821 16.673 1.00 97.50 627 GLU A O 1
ATOM 4778 N N . ILE A 1 628 ? -5.339 -11.566 17.964 1.00 97.69 628 ILE A N 1
ATOM 4779 C CA . ILE A 1 628 ? -4.855 -12.942 17.898 1.00 97.69 628 ILE A CA 1
ATOM 4780 C C . ILE A 1 628 ? -5.101 -13.630 19.243 1.00 97.69 628 ILE A C 1
ATOM 4782 O O . ILE A 1 628 ? -4.616 -13.194 20.292 1.00 97.69 628 ILE A O 1
ATOM 4786 N N . GLU A 1 629 ? -5.845 -14.730 19.212 1.00 96.50 629 GLU A N 1
ATOM 4787 C CA . GLU A 1 629 ? -6.032 -15.641 20.334 1.00 96.50 629 GLU A CA 1
ATOM 4788 C C . GLU A 1 629 ? -4.842 -16.602 20.417 1.00 96.50 629 GLU A C 1
ATOM 4790 O O . GLU A 1 629 ? -4.619 -17.422 19.523 1.00 96.50 629 GLU A O 1
ATOM 4795 N N . ILE A 1 630 ? -4.078 -16.501 21.508 1.00 95.69 630 ILE A N 1
ATOM 4796 C CA . ILE A 1 630 ? -2.827 -17.237 21.711 1.00 95.69 630 ILE A CA 1
ATOM 4797 C C . ILE A 1 630 ? -2.975 -18.171 22.915 1.00 95.69 630 ILE A C 1
ATOM 4799 O O . ILE A 1 630 ? -2.941 -17.716 24.067 1.00 95.69 630 ILE A O 1
ATOM 4803 N N . PRO A 1 631 ? -3.134 -19.486 22.695 1.00 93.81 631 PRO A N 1
ATOM 4804 C CA . PRO A 1 631 ? -3.146 -20.457 23.778 1.00 93.81 631 PRO A CA 1
ATOM 4805 C C . PRO A 1 631 ? -1.773 -20.557 24.459 1.00 93.81 631 PRO A C 1
ATOM 4807 O O . PRO A 1 631 ? -0.734 -20.672 23.805 1.00 93.81 631 PRO A O 1
ATOM 4810 N N . PHE A 1 632 ? -1.758 -20.577 25.791 1.00 90.56 632 PHE A N 1
ATOM 4811 C CA . PHE A 1 632 ? -0.554 -20.790 26.590 1.00 90.56 632 PHE A CA 1
ATOM 4812 C C . PHE A 1 632 ? -0.764 -21.876 27.642 1.00 90.56 632 PHE A C 1
ATOM 4814 O O . PHE A 1 632 ? -1.836 -22.049 28.224 1.00 90.56 632 PHE A O 1
ATOM 4821 N N . GLN A 1 633 ? 0.303 -22.611 27.930 1.00 87.62 633 GLN A N 1
ATOM 4822 C CA . GLN A 1 633 ? 0.300 -23.668 28.932 1.00 87.62 633 GLN A CA 1
ATOM 4823 C C . GLN A 1 633 ? 1.675 -23.794 29.577 1.00 87.62 633 GLN A C 1
ATOM 4825 O O . GLN A 1 633 ? 2.660 -23.234 29.110 1.00 87.62 633 GLN A O 1
ATOM 4830 N N . ASN A 1 634 ? 1.774 -24.534 30.677 1.00 85.25 634 ASN A N 1
ATOM 4831 C CA . ASN A 1 634 ? 3.053 -24.680 31.359 1.00 85.25 634 ASN A CA 1
ATOM 4832 C C . ASN A 1 634 ? 4.141 -25.248 30.423 1.00 85.25 634 ASN A C 1
ATOM 4834 O O . ASN A 1 634 ? 4.003 -26.369 29.939 1.00 85.25 634 ASN A O 1
ATOM 4838 N N . GLY A 1 635 ? 5.225 -24.492 30.223 1.00 80.69 635 GLY A N 1
ATOM 4839 C CA . GLY A 1 635 ? 6.310 -24.836 29.297 1.00 80.69 635 GLY A CA 1
ATOM 4840 C C . GLY A 1 635 ? 6.113 -24.347 27.858 1.00 80.69 635 GLY A C 1
ATOM 4841 O O . GLY A 1 635 ? 7.014 -24.539 27.054 1.00 80.69 635 GLY A O 1
ATOM 4842 N N . HIS A 1 636 ? 4.985 -23.702 27.547 1.00 86.69 636 HIS A N 1
ATOM 4843 C CA . HIS A 1 636 ? 4.694 -23.122 26.239 1.00 86.69 636 HIS A CA 1
ATOM 4844 C C . HIS A 1 636 ? 4.005 -21.756 26.390 1.00 86.69 636 HIS A C 1
ATOM 4846 O O . HIS A 1 636 ? 2.833 -21.663 26.759 1.00 86.69 636 HIS A O 1
ATOM 4852 N N . TYR A 1 637 ? 4.736 -20.686 26.090 1.00 88.31 637 TYR A N 1
ATOM 4853 C CA . TYR A 1 637 ? 4.347 -19.298 26.377 1.00 88.31 637 TYR A CA 1
ATOM 4854 C C . TYR A 1 637 ? 3.703 -18.600 25.165 1.00 88.31 637 TYR A C 1
ATOM 4856 O O . TYR A 1 637 ? 3.724 -17.377 25.066 1.00 88.31 637 TYR A O 1
ATOM 4864 N N . GLY A 1 638 ? 3.162 -19.380 24.221 1.00 87.94 638 GLY A N 1
ATOM 4865 C CA . GLY A 1 638 ? 2.546 -18.858 22.996 1.00 87.94 638 GLY A CA 1
ATOM 4866 C C . GLY A 1 638 ? 3.547 -18.222 22.025 1.00 87.94 638 GLY A C 1
ATOM 4867 O O . GLY A 1 638 ? 3.168 -17.356 21.248 1.00 87.94 638 GLY A O 1
ATOM 4868 N N . ASN A 1 639 ? 4.829 -18.593 22.132 1.00 91.25 639 ASN A N 1
ATOM 4869 C CA . ASN A 1 639 ? 5.972 -18.014 21.406 1.00 91.25 639 ASN A CA 1
ATOM 4870 C C . ASN A 1 639 ? 6.146 -16.503 21.548 1.00 91.25 639 ASN A C 1
ATOM 4872 O O . ASN A 1 639 ? 6.885 -15.891 20.785 1.00 91.25 639 ASN A O 1
ATOM 4876 N N . LEU A 1 640 ? 5.501 -15.899 22.539 1.00 93.31 640 LEU A N 1
ATOM 4877 C CA . LEU A 1 640 ? 5.727 -14.508 22.889 1.00 93.31 640 LEU A CA 1
ATOM 4878 C C . LEU A 1 640 ? 7.067 -14.350 23.625 1.00 93.31 640 LEU A C 1
ATOM 4880 O O . LEU A 1 640 ? 7.524 -15.302 24.261 1.00 93.31 640 LEU A O 1
ATOM 4884 N N . PRO A 1 641 ? 7.687 -13.158 23.597 1.00 93.25 641 PRO A N 1
ATOM 4885 C CA . PRO A 1 641 ? 8.922 -12.902 24.330 1.00 93.25 641 PRO A CA 1
ATOM 4886 C C . PRO A 1 641 ? 8.721 -13.058 25.845 1.00 93.25 641 PRO A C 1
ATOM 4888 O O . PRO A 1 641 ? 7.793 -12.512 26.441 1.00 93.25 641 PRO A O 1
ATOM 4891 N N . VAL A 1 642 ? 9.604 -13.827 26.483 1.00 92.94 642 VAL A N 1
ATOM 4892 C CA . VAL A 1 642 ? 9.502 -14.212 27.898 1.00 92.94 642 VAL A CA 1
ATOM 4893 C C . VAL A 1 642 ? 10.621 -13.563 28.710 1.00 92.94 642 VAL A C 1
ATOM 4895 O O . VAL A 1 642 ? 11.780 -13.550 28.297 1.00 92.94 642 VAL A O 1
ATOM 4898 N N . LEU A 1 643 ? 10.294 -13.083 29.912 1.00 92.31 643 LEU A N 1
ATOM 4899 C CA . LEU A 1 643 ? 11.264 -12.528 30.852 1.00 92.31 643 LEU A CA 1
ATOM 4900 C C . LEU A 1 643 ? 12.309 -13.578 31.275 1.00 92.31 643 LEU A C 1
ATOM 4902 O O . LEU A 1 643 ? 11.959 -14.732 31.564 1.00 92.31 643 LEU A O 1
ATOM 4906 N N . PRO A 1 644 ? 13.586 -13.187 31.433 1.00 88.75 644 PRO A N 1
ATOM 4907 C CA . PRO A 1 644 ? 14.617 -14.084 31.936 1.00 88.75 644 PRO A CA 1
ATOM 4908 C C . PRO A 1 644 ? 14.239 -14.697 33.294 1.00 88.75 644 PRO A C 1
ATOM 4910 O O . PRO A 1 644 ? 14.013 -13.993 34.277 1.00 88.75 644 PRO A O 1
ATOM 4913 N N . GLY A 1 645 ? 14.208 -16.031 33.366 1.00 84.31 645 GLY A N 1
ATOM 4914 C CA . GLY A 1 645 ? 13.878 -16.757 34.598 1.00 84.31 645 GLY A CA 1
ATOM 4915 C C . GLY A 1 645 ? 12.382 -16.850 34.913 1.00 84.31 645 GLY A C 1
ATOM 4916 O O . GLY A 1 645 ? 12.031 -17.067 36.076 1.00 84.31 645 GLY A O 1
ATOM 4917 N N . ALA A 1 646 ? 11.513 -16.699 33.908 1.00 84.44 646 ALA A N 1
ATOM 4918 C CA . ALA A 1 646 ? 10.072 -16.851 34.061 1.00 84.44 646 ALA A CA 1
ATOM 4919 C C . ALA A 1 646 ? 9.675 -18.142 34.813 1.00 84.44 646 ALA A C 1
ATOM 4921 O O . ALA A 1 646 ? 10.245 -19.215 34.582 1.00 84.44 646 ALA A O 1
ATOM 4922 N N . PRO A 1 647 ? 8.690 -18.065 35.728 1.00 83.00 647 PRO A N 1
ATOM 4923 C CA . PRO A 1 647 ? 8.234 -19.222 36.484 1.00 83.00 647 PRO A CA 1
ATOM 4924 C C . PRO A 1 647 ? 7.451 -20.206 35.597 1.00 83.00 647 PRO A C 1
ATOM 4926 O O . PRO A 1 647 ? 6.976 -19.838 34.519 1.00 83.00 647 PRO A O 1
ATOM 4929 N N . PRO A 1 648 ? 7.220 -21.441 36.078 1.00 85.50 648 PRO A N 1
ATOM 4930 C CA . PRO A 1 648 ? 6.159 -22.295 35.554 1.00 85.50 648 PRO A CA 1
ATOM 4931 C C . PRO A 1 648 ? 4.818 -21.547 35.562 1.00 85.50 648 PRO A C 1
ATOM 4933 O O . PRO A 1 648 ? 4.442 -20.953 36.579 1.00 85.50 648 PRO A O 1
ATOM 4936 N N . ILE A 1 649 ? 4.095 -21.575 34.445 1.00 85.50 649 ILE A N 1
ATOM 4937 C CA . ILE A 1 649 ? 2.857 -20.806 34.268 1.00 85.50 649 ILE A CA 1
ATOM 4938 C C . ILE A 1 649 ? 1.615 -21.683 34.429 1.00 85.50 649 ILE A C 1
ATOM 4940 O O . ILE A 1 649 ? 1.577 -22.846 34.033 1.00 85.50 649 ILE A O 1
ATOM 4944 N N . GLN A 1 650 ? 0.577 -21.101 35.019 1.00 87.62 650 GLN A N 1
ATOM 4945 C CA . GLN A 1 650 ? -0.791 -21.612 35.048 1.00 87.62 650 GLN A CA 1
ATOM 4946 C C . GLN A 1 650 ? -1.715 -20.505 34.531 1.00 87.62 650 GLN A C 1
ATOM 4948 O O . GLN A 1 650 ? -1.317 -19.340 34.524 1.00 87.62 650 GLN A O 1
ATOM 4953 N N . ALA A 1 651 ? -2.958 -20.833 34.164 1.00 86.56 651 ALA A N 1
ATOM 4954 C CA . ALA A 1 651 ? -3.925 -19.839 33.683 1.00 86.56 651 ALA A CA 1
ATOM 4955 C C . ALA A 1 651 ? -4.086 -18.644 34.649 1.00 86.56 651 ALA A C 1
ATOM 4957 O O . ALA A 1 651 ? -4.206 -17.505 34.211 1.00 86.56 651 ALA A O 1
ATOM 4958 N N . SER A 1 652 ? -3.961 -18.869 35.963 1.00 86.06 652 SER A N 1
ATOM 4959 C CA . SER A 1 652 ? -4.036 -17.827 36.994 1.00 86.06 652 SER A CA 1
ATOM 4960 C C . SER A 1 652 ? -2.750 -17.010 37.194 1.00 86.06 652 SER A C 1
ATOM 4962 O O . SER A 1 652 ? -2.778 -16.007 37.902 1.00 86.06 652 SER A O 1
ATOM 4964 N N . THR A 1 653 ? -1.606 -17.404 36.623 1.00 89.12 653 THR A N 1
ATOM 4965 C CA . THR A 1 653 ? -0.335 -16.675 36.797 1.00 89.12 653 THR A CA 1
ATOM 4966 C C . THR A 1 653 ? -0.429 -15.297 36.125 1.00 89.12 653 THR A C 1
ATOM 4968 O O . THR A 1 653 ? -0.801 -15.242 34.953 1.00 89.12 653 THR A O 1
ATOM 4971 N N . PRO A 1 654 ? -0.132 -14.174 36.808 1.00 88.94 654 PRO A N 1
ATOM 4972 C CA . PRO A 1 654 ? -0.180 -12.844 36.192 1.00 88.94 654 PRO A CA 1
ATOM 4973 C C . PRO A 1 654 ? 0.758 -12.737 34.983 1.00 88.94 654 PRO A C 1
ATOM 4975 O O . PRO A 1 654 ? 1.890 -13.210 35.062 1.00 88.94 654 PRO A O 1
ATOM 4978 N N . ILE A 1 655 ? 0.312 -12.097 33.893 1.00 89.75 655 ILE A N 1
ATOM 4979 C CA . ILE A 1 655 ? 1.110 -11.928 32.659 1.00 89.75 655 ILE A CA 1
ATOM 4980 C C . ILE A 1 655 ? 2.436 -11.216 32.953 1.00 89.75 655 ILE A C 1
ATOM 4982 O O . ILE A 1 655 ? 3.491 -11.663 32.518 1.00 89.75 655 ILE A O 1
ATOM 4986 N N . THR A 1 656 ? 2.400 -10.175 33.786 1.00 89.38 656 THR A N 1
ATOM 4987 C CA . THR A 1 656 ? 3.573 -9.372 34.175 1.00 89.38 656 THR A CA 1
ATOM 4988 C C . THR A 1 656 ? 4.658 -10.150 34.925 1.00 89.38 656 THR A C 1
ATOM 4990 O O . THR A 1 656 ? 5.743 -9.624 35.147 1.00 89.38 656 THR A O 1
ATOM 4993 N N . ALA A 1 657 ? 4.386 -11.388 35.350 1.00 90.06 657 ALA A N 1
ATOM 4994 C CA . ALA A 1 657 ? 5.371 -12.231 36.019 1.00 90.06 657 ALA A CA 1
ATOM 4995 C C . ALA A 1 657 ? 6.263 -13.019 35.046 1.00 90.06 657 ALA A C 1
ATOM 4997 O O . ALA A 1 657 ? 7.240 -13.622 35.492 1.00 90.06 657 ALA A O 1
ATOM 4998 N N . TRP A 1 658 ? 5.911 -13.082 33.759 1.00 92.06 658 TRP A N 1
ATOM 4999 C CA . TRP A 1 658 ? 6.603 -13.937 32.794 1.00 92.06 658 TRP A CA 1
ATOM 5000 C C . TRP A 1 658 ? 6.686 -13.361 31.380 1.00 92.06 658 TRP A C 1
ATOM 5002 O O . TRP A 1 658 ? 7.664 -13.652 30.706 1.00 92.06 658 TRP A O 1
ATOM 5012 N N . LEU A 1 659 ? 5.715 -12.572 30.919 1.00 93.81 659 LEU A N 1
ATOM 5013 C CA . LEU A 1 659 ? 5.742 -11.974 29.583 1.00 93.81 659 LEU A CA 1
ATOM 5014 C C . LEU A 1 659 ? 6.632 -10.731 29.589 1.00 93.81 659 LEU A C 1
ATOM 5016 O O . LEU A 1 659 ? 6.484 -9.873 30.463 1.00 93.81 659 LEU A O 1
ATOM 5020 N N . ASP A 1 660 ? 7.517 -10.618 28.603 1.00 93.88 660 ASP A N 1
ATOM 5021 C CA . ASP A 1 660 ? 8.255 -9.388 28.341 1.00 93.88 660 ASP A CA 1
ATOM 5022 C C . ASP A 1 660 ? 7.365 -8.424 27.546 1.00 93.88 660 ASP A C 1
ATOM 5024 O O . ASP A 1 660 ? 7.329 -8.414 26.316 1.00 93.88 660 ASP A O 1
ATOM 5028 N N . THR A 1 661 ? 6.578 -7.637 28.280 1.00 89.69 661 THR A N 1
ATOM 5029 C CA . THR A 1 661 ? 5.653 -6.668 27.684 1.00 89.69 661 THR A CA 1
ATOM 5030 C C . THR A 1 661 ? 6.368 -5.489 27.035 1.00 89.69 661 THR A C 1
ATOM 5032 O O . THR A 1 661 ? 5.770 -4.832 26.195 1.00 89.69 661 THR A O 1
ATOM 5035 N N . GLU A 1 662 ? 7.613 -5.192 27.422 1.00 91.00 662 GLU A N 1
ATOM 5036 C CA . GLU A 1 662 ? 8.391 -4.110 26.806 1.00 91.00 662 GLU A CA 1
ATOM 5037 C C . GLU A 1 662 ? 8.748 -4.486 25.364 1.00 91.00 662 GLU A C 1
ATOM 5039 O O . GLU A 1 662 ? 8.556 -3.686 24.449 1.00 91.00 662 GLU A O 1
ATOM 5044 N N . ALA A 1 663 ? 9.145 -5.744 25.148 1.00 90.50 663 ALA A N 1
ATOM 5045 C CA . ALA A 1 663 ? 9.423 -6.274 23.818 1.00 90.50 663 ALA A CA 1
ATOM 5046 C C . ALA A 1 663 ? 8.196 -6.238 22.889 1.00 90.50 663 ALA A C 1
ATOM 5048 O O . ALA A 1 663 ? 8.327 -5.850 21.733 1.00 90.50 663 ALA A O 1
ATOM 5049 N N . THR A 1 664 ? 6.996 -6.594 23.367 1.00 91.44 664 THR A N 1
ATOM 5050 C CA . THR A 1 664 ? 5.777 -6.520 22.535 1.00 91.44 664 THR A CA 1
ATOM 5051 C C . THR A 1 664 ? 5.310 -5.077 22.318 1.00 91.44 664 THR A C 1
ATOM 5053 O O . THR A 1 664 ? 4.896 -4.717 21.218 1.00 91.44 664 THR A O 1
ATOM 5056 N N . GLN A 1 665 ? 5.414 -4.219 23.340 1.00 90.50 665 GLN A N 1
ATOM 5057 C CA . GLN A 1 665 ? 5.024 -2.807 23.249 1.00 90.50 665 GLN A CA 1
ATOM 5058 C C . GLN A 1 665 ? 5.905 -1.998 22.295 1.00 90.50 665 GLN A C 1
ATOM 5060 O O . GLN A 1 665 ? 5.418 -1.019 21.733 1.00 90.50 665 GLN A O 1
ATOM 5065 N N . ALA A 1 666 ? 7.154 -2.412 22.058 1.00 89.56 666 ALA A N 1
ATOM 5066 C CA . ALA A 1 666 ? 8.016 -1.807 21.042 1.00 89.56 666 ALA A CA 1
ATOM 5067 C C . ALA A 1 666 ? 7.408 -1.861 19.623 1.00 89.56 666 ALA A C 1
ATOM 5069 O O . ALA A 1 666 ? 7.729 -1.014 18.795 1.00 89.56 666 ALA A O 1
ATOM 5070 N N . PHE A 1 667 ? 6.495 -2.806 19.371 1.00 90.31 667 PHE A N 1
ATOM 5071 C CA . PHE A 1 667 ? 5.732 -2.945 18.123 1.00 90.31 667 PHE A CA 1
ATOM 5072 C C . PHE A 1 667 ? 4.282 -2.443 18.249 1.00 90.31 667 PHE A C 1
ATOM 5074 O O . PHE A 1 667 ? 3.454 -2.702 17.383 1.00 90.31 667 PHE A O 1
ATOM 5081 N N . GLY A 1 668 ? 3.931 -1.776 19.353 1.00 91.31 668 GLY A N 1
ATOM 5082 C CA . GLY A 1 668 ? 2.554 -1.363 19.643 1.00 91.31 668 GLY A CA 1
ATOM 5083 C C . GLY A 1 668 ? 1.610 -2.515 20.015 1.00 91.31 668 GLY A C 1
ATOM 5084 O O . GLY A 1 668 ? 0.410 -2.292 20.157 1.00 91.31 668 GLY A O 1
ATOM 5085 N N . ILE A 1 669 ? 2.129 -3.734 20.213 1.00 95.06 669 ILE A N 1
ATOM 5086 C CA . ILE A 1 669 ? 1.321 -4.924 20.499 1.00 95.06 669 ILE A CA 1
ATOM 5087 C C . ILE A 1 669 ? 0.939 -4.949 21.981 1.00 95.06 669 ILE A C 1
ATOM 5089 O O . ILE A 1 669 ? 1.795 -4.964 22.876 1.00 95.06 669 ILE A O 1
ATOM 5093 N N . ASN A 1 670 ? -0.365 -5.013 22.246 1.00 93.31 670 ASN A N 1
ATOM 5094 C CA . ASN A 1 670 ? -0.908 -5.152 23.595 1.00 93.31 670 ASN A CA 1
ATOM 5095 C C . ASN A 1 670 ? -1.351 -6.594 23.844 1.00 93.31 670 ASN A C 1
ATOM 5097 O O . ASN A 1 670 ? -2.098 -7.152 23.050 1.00 93.31 670 ASN A O 1
ATOM 5101 N N . VAL A 1 671 ? -0.928 -7.193 24.958 1.00 94.50 671 VAL A N 1
ATOM 5102 C CA . VAL A 1 671 ? -1.290 -8.569 25.314 1.00 94.50 671 VAL A CA 1
ATOM 5103 C C . VAL A 1 671 ? -2.034 -8.593 26.643 1.00 94.50 671 VAL A C 1
ATOM 5105 O O . VAL A 1 671 ? -1.528 -8.142 27.674 1.00 94.50 671 VAL A O 1
ATOM 5108 N N . ARG A 1 672 ? -3.226 -9.192 26.641 1.00 92.25 672 ARG A N 1
ATOM 5109 C CA . ARG A 1 672 ? -4.052 -9.422 27.836 1.00 92.25 672 ARG A CA 1
ATOM 5110 C C . ARG A 1 672 ? -4.492 -10.876 27.923 1.00 92.25 672 ARG A C 1
ATOM 5112 O O . ARG A 1 672 ? -4.443 -11.606 26.943 1.00 92.25 672 ARG A O 1
ATOM 5119 N N . LYS A 1 673 ? -4.966 -11.312 29.090 1.00 91.31 673 LYS A N 1
ATOM 5120 C CA . LYS A 1 673 ? -5.652 -12.608 29.188 1.00 91.31 673 LYS A CA 1
ATOM 5121 C C . LYS A 1 673 ? -7.080 -12.470 28.689 1.00 91.31 673 LYS A C 1
ATOM 5123 O O . LYS A 1 673 ? -7.713 -11.451 28.967 1.00 91.31 673 LYS A O 1
ATOM 5128 N N . LEU A 1 674 ? -7.593 -13.520 28.055 1.00 91.31 674 LEU A N 1
ATOM 5129 C CA . LEU A 1 674 ? -9.028 -13.658 27.826 1.00 91.31 674 LEU A CA 1
ATOM 5130 C C . LEU A 1 674 ? -9.765 -13.787 29.170 1.00 91.31 674 LEU A C 1
ATOM 5132 O O . LEU A 1 674 ? -10.709 -13.053 29.449 1.00 91.31 674 LEU A O 1
ATOM 5136 N N . ASP A 1 675 ? -9.277 -14.684 30.030 1.00 88.06 675 ASP A N 1
ATOM 5137 C CA . ASP A 1 675 ? -9.736 -14.869 31.405 1.00 88.06 675 ASP A CA 1
ATOM 5138 C C . ASP A 1 675 ? -8.672 -15.616 32.244 1.00 88.06 675 ASP A C 1
ATOM 5140 O O . ASP A 1 675 ? -7.653 -16.078 31.729 1.00 88.06 675 ASP A O 1
ATOM 5144 N N . ASP A 1 676 ? -8.885 -15.738 33.558 1.00 86.56 676 ASP A N 1
ATOM 5145 C CA . ASP A 1 676 ? -7.932 -16.389 34.477 1.00 86.56 676 ASP A CA 1
ATOM 5146 C C . ASP A 1 676 ? -8.019 -17.932 34.507 1.00 86.56 676 ASP A C 1
ATOM 5148 O O . ASP A 1 676 ? -7.347 -18.581 35.315 1.00 86.56 676 ASP A O 1
ATOM 5152 N N . THR A 1 677 ? -8.846 -18.541 33.654 1.00 87.88 677 THR A N 1
ATOM 5153 C CA . THR A 1 677 ? -9.159 -19.980 33.654 1.00 87.88 677 THR A CA 1
ATOM 5154 C C . THR A 1 677 ? -8.891 -20.699 32.330 1.00 87.88 677 THR A C 1
ATOM 5156 O O . THR A 1 677 ? -8.564 -21.884 32.372 1.00 87.88 677 THR A O 1
ATOM 5159 N N . SER A 1 678 ? -8.994 -20.020 31.186 1.00 86.81 678 SER A N 1
ATOM 5160 C CA . SER A 1 678 ? -8.878 -20.607 29.845 1.00 86.81 678 SER A CA 1
ATOM 5161 C C . SER A 1 678 ? -7.449 -20.971 29.470 1.00 86.81 678 SER A C 1
ATOM 5163 O O . SER A 1 678 ? -7.240 -21.974 28.794 1.00 86.81 678 SER A O 1
ATOM 5165 N N . GLY A 1 679 ? -6.467 -20.192 29.932 1.00 90.62 679 GLY A N 1
ATOM 5166 C CA . GLY A 1 679 ? -5.101 -20.306 29.421 1.00 90.62 679 GLY A CA 1
ATOM 5167 C C . GLY A 1 679 ? -4.959 -19.725 28.011 1.00 90.62 679 GLY A C 1
ATOM 5168 O O . GLY A 1 679 ? -4.147 -20.213 27.235 1.00 90.62 679 GLY A O 1
ATOM 5169 N N . THR A 1 680 ? -5.737 -18.691 27.678 1.00 94.38 680 THR A N 1
ATOM 5170 C CA . THR A 1 680 ? -5.670 -17.992 26.386 1.00 94.38 680 THR A CA 1
ATOM 5171 C C . THR A 1 680 ? -5.336 -16.517 26.589 1.00 94.38 680 THR A C 1
ATOM 5173 O O . THR A 1 680 ? -5.857 -15.859 27.498 1.00 94.38 680 THR A O 1
ATOM 5176 N N . LEU A 1 681 ? -4.456 -15.993 25.741 1.00 94.81 681 LEU A N 1
ATOM 5177 C CA . LEU A 1 681 ? -4.146 -14.570 25.631 1.00 94.81 681 LEU A CA 1
ATOM 5178 C C . LEU A 1 681 ? -4.859 -13.983 24.418 1.00 94.81 681 LEU A C 1
ATOM 5180 O O . LEU A 1 681 ? -5.117 -14.685 23.448 1.00 94.81 681 LEU A O 1
ATOM 5184 N N . LEU A 1 682 ? -5.124 -12.686 24.481 1.00 95.31 682 LEU A N 1
ATOM 5185 C CA . LEU A 1 682 ? -5.513 -11.861 23.351 1.00 95.31 682 LEU A CA 1
ATOM 5186 C C . LEU A 1 682 ? -4.370 -10.881 23.107 1.00 95.31 682 LEU A C 1
ATOM 5188 O O . LEU A 1 682 ? -4.105 -10.028 23.963 1.00 95.31 682 LEU A O 1
ATOM 5192 N N . ALA A 1 683 ? -3.676 -11.047 21.987 1.00 96.56 683 ALA A N 1
ATOM 5193 C CA . ALA A 1 683 ? -2.709 -10.084 21.486 1.00 96.56 683 ALA A CA 1
ATOM 5194 C C . ALA A 1 683 ? -3.407 -9.183 20.469 1.00 96.56 683 ALA A C 1
ATOM 5196 O O . ALA A 1 683 ? -4.005 -9.667 19.517 1.00 96.56 683 ALA A O 1
ATOM 5197 N N . THR A 1 684 ? -3.359 -7.877 20.682 1.00 96.00 684 THR A N 1
ATOM 5198 C CA . THR A 1 684 ? -3.909 -6.883 19.770 1.00 96.00 684 THR A CA 1
ATOM 5199 C C . THR A 1 684 ? -2.757 -6.244 19.005 1.00 96.00 684 THR A C 1
ATOM 5201 O O . THR A 1 684 ? -1.940 -5.538 19.602 1.00 96.00 684 THR A O 1
ATOM 5204 N N . VAL A 1 685 ? -2.703 -6.509 17.704 1.00 97.69 685 VAL A N 1
ATOM 5205 C CA . VAL A 1 685 ? -1.696 -6.013 16.766 1.00 97.69 685 VAL A CA 1
ATOM 5206 C C . VAL A 1 685 ? -2.269 -4.797 16.032 1.00 97.69 685 VAL A C 1
ATOM 5208 O O . VAL A 1 685 ? -3.372 -4.899 15.488 1.00 97.69 685 VAL A O 1
ATOM 5211 N N . PRO A 1 686 ? -1.585 -3.640 16.048 1.00 95.69 686 PRO A N 1
ATOM 5212 C CA . PRO A 1 686 ? -2.040 -2.469 15.311 1.00 95.69 686 PRO A CA 1
ATOM 5213 C C . PRO A 1 686 ? -1.973 -2.710 13.806 1.00 95.69 686 PRO A C 1
ATOM 5215 O O . PRO A 1 686 ? -1.011 -3.305 13.318 1.00 95.69 686 PRO A O 1
ATOM 5218 N N . LEU A 1 687 ? -2.993 -2.232 13.097 1.00 96.75 687 LEU A N 1
ATOM 5219 C CA . LEU A 1 687 ? -3.052 -2.262 11.643 1.00 96.75 687 LEU A CA 1
ATOM 5220 C C . LEU A 1 687 ? -2.772 -0.871 11.073 1.00 96.75 687 LEU A C 1
ATOM 5222 O O . LEU A 1 687 ? -3.295 0.132 11.562 1.00 96.75 687 LEU A O 1
ATOM 5226 N N . THR A 1 688 ? -1.940 -0.823 10.042 1.00 93.56 688 THR A N 1
ATOM 5227 C CA . THR A 1 688 ? -1.639 0.369 9.250 1.00 93.56 688 THR A CA 1
ATOM 5228 C C . THR A 1 688 ? -2.309 0.261 7.896 1.00 93.56 688 THR A C 1
ATOM 5230 O O . THR A 1 688 ? -2.374 -0.826 7.328 1.00 93.56 688 THR A O 1
ATOM 5233 N N . LEU A 1 689 ? -2.799 1.382 7.382 1.00 93.62 689 LEU A N 1
ATOM 5234 C CA . LEU A 1 689 ? -3.418 1.429 6.068 1.00 93.62 689 LEU A CA 1
ATOM 5235 C C . LEU A 1 689 ? -2.357 1.329 4.965 1.00 93.62 689 LEU A C 1
ATOM 5237 O O . LEU A 1 689 ? -1.308 1.965 5.065 1.00 93.62 689 LEU A O 1
ATOM 5241 N N . VAL A 1 690 ? -2.640 0.510 3.957 1.00 93.12 690 VAL A N 1
ATOM 5242 C CA . VAL A 1 690 ? -1.898 0.416 2.699 1.00 93.12 690 VAL A CA 1
ATOM 5243 C C . VAL A 1 690 ? -2.673 1.230 1.670 1.00 93.12 690 VAL A C 1
ATOM 5245 O O . VAL A 1 690 ? -3.883 1.038 1.520 1.00 93.12 690 VAL A O 1
ATOM 5248 N N . GLU A 1 691 ? -1.990 2.160 1.013 1.00 90.12 691 GLU A N 1
ATOM 5249 C CA . GLU A 1 691 ? -2.571 3.098 0.054 1.00 90.12 691 GLU A CA 1
ATOM 5250 C C . GLU A 1 691 ? -1.868 2.958 -1.293 1.00 90.12 691 GLU A C 1
ATOM 5252 O O . GLU A 1 691 ? -0.645 2.823 -1.341 1.00 90.12 691 GLU A O 1
ATOM 5257 N N . ASP A 1 692 ? -2.648 3.045 -2.362 1.00 83.19 692 ASP A N 1
ATOM 5258 C CA . ASP A 1 692 ? -2.150 3.141 -3.728 1.00 83.19 692 ASP A CA 1
ATOM 5259 C C . ASP A 1 692 ? -1.495 4.514 -3.984 1.00 83.19 692 ASP A C 1
ATOM 5261 O O . ASP A 1 692 ? -2.009 5.566 -3.580 1.00 83.19 692 ASP A O 1
ATOM 5265 N N . GLY A 1 693 ? -0.324 4.498 -4.629 1.00 63.00 693 GLY A N 1
ATOM 5266 C CA . GLY A 1 693 ? 0.497 5.668 -4.928 1.00 63.00 693 GLY A CA 1
ATOM 5267 C C . GLY A 1 693 ? -0.197 6.685 -5.840 1.00 63.00 693 GLY A C 1
ATOM 5268 O O . GLY A 1 693 ? 0.042 7.892 -5.693 1.00 63.00 693 GLY A O 1
ATOM 5269 N N . GLU A 1 694 ? -1.109 6.246 -6.714 1.00 54.97 694 GLU A N 1
ATOM 5270 C CA . GLU A 1 694 ? -1.919 7.130 -7.555 1.00 54.97 694 GLU A CA 1
ATOM 5271 C C . GLU A 1 694 ? -3.222 7.551 -6.854 1.00 54.97 694 GLU A C 1
ATOM 5273 O O . GLU A 1 694 ? -4.312 7.019 -7.040 1.00 54.97 694 GLU A O 1
ATOM 5278 N N . GLY A 1 695 ? -3.123 8.595 -6.027 1.00 55.78 695 GLY A N 1
ATOM 5279 C CA . GLY A 1 695 ? -4.292 9.231 -5.407 1.00 55.78 695 GLY A CA 1
ATOM 5280 C C . GLY A 1 695 ? -4.612 8.780 -3.981 1.00 55.78 695 GLY A C 1
ATOM 5281 O O . GLY A 1 695 ? -5.631 9.226 -3.450 1.00 55.78 695 GLY A O 1
ATOM 5282 N N . ALA A 1 696 ? -3.728 7.998 -3.346 1.00 67.44 696 ALA A N 1
ATOM 5283 C CA . ALA A 1 696 ? -3.820 7.569 -1.946 1.00 67.44 696 ALA A CA 1
ATOM 5284 C C . ALA A 1 696 ? -5.116 6.800 -1.634 1.00 67.44 696 ALA A C 1
ATOM 5286 O O . ALA A 1 696 ? -5.749 7.006 -0.595 1.00 67.44 696 ALA A O 1
ATOM 5287 N N . SER A 1 697 ? -5.547 5.939 -2.560 1.00 84.62 697 SER A N 1
ATOM 5288 C CA . SER A 1 697 ? -6.725 5.098 -2.348 1.00 84.62 697 SER A CA 1
ATOM 5289 C C . SER A 1 697 ? -6.379 3.960 -1.377 1.00 84.62 697 SER A C 1
ATOM 5291 O O . SER A 1 697 ? -5.431 3.223 -1.632 1.00 84.62 697 SER A O 1
ATOM 5293 N N . PRO A 1 698 ? -7.123 3.779 -0.275 1.00 91.56 698 PRO A N 1
ATOM 5294 C CA . PRO A 1 698 ? -6.951 2.658 0.642 1.00 91.56 698 PRO A CA 1
ATOM 5295 C C . PRO A 1 698 ? -7.215 1.320 -0.064 1.00 91.56 698 PRO A C 1
ATOM 5297 O O . PRO A 1 698 ? -8.308 1.135 -0.601 1.00 91.56 698 PRO A O 1
ATOM 5300 N N . VAL A 1 699 ? -6.265 0.382 -0.007 1.00 94.12 699 VAL A N 1
ATOM 5301 C CA . VAL A 1 699 ? -6.402 -0.961 -0.615 1.00 94.12 699 VAL A CA 1
ATOM 5302 C C . VAL A 1 699 ? -6.379 -2.087 0.421 1.00 94.12 699 VAL A C 1
ATOM 5304 O O . VAL A 1 699 ? -7.142 -3.044 0.330 1.00 94.12 699 VAL A O 1
ATOM 5307 N N . ALA A 1 700 ? -5.588 -1.973 1.483 1.00 96.38 700 ALA A N 1
ATOM 5308 C CA . ALA A 1 700 ? -5.509 -3.023 2.496 1.00 96.38 700 ALA A CA 1
ATOM 5309 C C . ALA A 1 700 ? -5.110 -2.476 3.863 1.00 96.38 700 ALA A C 1
ATOM 5311 O O . ALA A 1 700 ? -4.787 -1.301 4.040 1.00 96.38 700 ALA A O 1
ATOM 5312 N N . PHE A 1 701 ? -5.098 -3.364 4.847 1.00 97.56 701 PHE A N 1
ATOM 5313 C CA . PHE A 1 701 ? -4.419 -3.163 6.112 1.00 97.56 701 PHE A CA 1
ATOM 5314 C C . PHE A 1 701 ? -3.212 -4.085 6.213 1.00 97.56 701 PHE A C 1
ATOM 5316 O O . PHE A 1 701 ? -3.287 -5.254 5.855 1.00 97.56 701 PHE A O 1
ATOM 5323 N N . SER A 1 702 ? -2.125 -3.581 6.790 1.00 97.19 702 SER A N 1
ATOM 5324 C CA . SER A 1 702 ? -0.945 -4.369 7.136 1.00 97.19 702 SER A CA 1
ATOM 5325 C C . SER A 1 702 ? -0.683 -4.330 8.641 1.00 97.19 702 SER A C 1
ATOM 5327 O O . SER A 1 702 ? -0.886 -3.304 9.291 1.00 97.19 702 SER A O 1
ATOM 5329 N N . GLY A 1 703 ? -0.241 -5.441 9.225 1.00 96.69 703 GLY A N 1
ATOM 5330 C CA . GLY A 1 703 ? 0.097 -5.534 10.642 1.00 96.69 703 GLY A CA 1
ATOM 5331 C C . GLY A 1 703 ? 1.205 -6.534 10.915 1.00 96.69 703 GLY A C 1
ATOM 5332 O O . GLY A 1 703 ? 1.222 -7.626 10.355 1.00 96.69 703 GLY A O 1
ATOM 5333 N N . ARG A 1 704 ? 2.103 -6.189 11.842 1.00 96.88 704 ARG A N 1
ATOM 5334 C CA . ARG A 1 704 ? 3.248 -7.028 12.216 1.00 96.88 704 ARG A CA 1
ATOM 5335 C C . ARG A 1 704 ? 3.091 -7.601 13.616 1.00 96.88 704 ARG A C 1
ATOM 5337 O O . ARG A 1 704 ? 3.114 -6.866 14.603 1.00 96.88 704 ARG A O 1
ATOM 5344 N N . MET A 1 705 ? 3.031 -8.923 13.715 1.00 96.38 705 MET A N 1
ATOM 5345 C CA . MET A 1 705 ? 3.130 -9.651 14.975 1.00 96.38 705 MET A CA 1
ATOM 5346 C C . MET A 1 705 ? 4.583 -10.045 15.263 1.00 96.38 705 MET A C 1
ATOM 5348 O O . MET A 1 705 ? 5.323 -10.477 14.379 1.00 96.38 705 MET A O 1
ATOM 5352 N N . PHE A 1 706 ? 4.987 -9.913 16.527 1.00 95.19 706 PHE A N 1
ATOM 5353 C CA . PHE A 1 706 ? 6.328 -10.248 16.995 1.00 95.19 706 PHE A CA 1
ATOM 5354 C C . PHE A 1 706 ? 6.312 -11.482 17.899 1.00 95.19 706 PHE A C 1
ATOM 5356 O O . PHE A 1 706 ? 5.640 -11.502 18.935 1.00 95.19 706 PHE A O 1
ATOM 5363 N N . TYR A 1 707 ? 7.116 -12.479 17.539 1.00 94.38 707 TYR A N 1
ATOM 5364 C CA . TYR A 1 707 ? 7.348 -13.686 18.320 1.00 94.38 707 TYR A CA 1
ATOM 5365 C C . TYR A 1 707 ? 8.836 -13.846 18.654 1.00 94.38 707 TYR A C 1
ATOM 5367 O O . TYR A 1 707 ? 9.730 -13.366 17.958 1.00 94.38 707 TYR A O 1
ATOM 5375 N N . ARG A 1 708 ? 9.102 -14.555 19.749 1.00 92.75 708 ARG A N 1
ATOM 5376 C CA . ARG A 1 708 ? 10.431 -15.007 20.161 1.00 92.75 708 ARG A CA 1
ATOM 5377 C C . ARG A 1 708 ? 10.290 -16.382 20.825 1.00 92.75 708 ARG A C 1
ATOM 5379 O O . ARG A 1 708 ? 10.157 -16.460 22.052 1.00 92.75 708 ARG A O 1
ATOM 5386 N N . PRO A 1 709 ? 10.234 -17.465 20.032 1.00 91.00 709 PRO A N 1
ATOM 5387 C CA . PRO A 1 709 ? 9.980 -18.808 20.533 1.00 91.00 709 PRO A CA 1
ATOM 5388 C C . PRO A 1 709 ? 11.073 -19.258 21.506 1.00 91.00 709 PRO A C 1
ATOM 5390 O O . PRO A 1 709 ? 12.265 -19.107 21.254 1.00 91.00 709 PRO A O 1
ATOM 5393 N N . ILE A 1 710 ? 10.669 -19.858 22.626 1.00 87.88 710 ILE A N 1
ATOM 5394 C CA . ILE A 1 710 ? 11.597 -20.484 23.588 1.00 87.88 710 ILE A CA 1
ATOM 5395 C C . ILE A 1 710 ? 11.634 -22.016 23.461 1.00 87.88 710 ILE A C 1
ATOM 5397 O O . ILE A 1 710 ? 12.386 -22.698 24.160 1.00 87.88 710 ILE A O 1
ATOM 5401 N N . THR A 1 711 ? 10.789 -22.553 22.585 1.00 85.69 711 THR A N 1
ATOM 5402 C CA . THR A 1 711 ? 10.674 -23.961 22.210 1.00 85.69 711 THR A CA 1
ATOM 5403 C C . THR A 1 711 ? 10.689 -24.060 20.692 1.00 85.69 711 THR A C 1
ATOM 5405 O O . THR A 1 711 ? 10.267 -23.131 20.021 1.00 85.69 711 THR A O 1
ATOM 5408 N N . SER A 1 712 ? 11.163 -25.178 20.143 1.00 82.38 712 SER A N 1
ATOM 5409 C CA . SER A 1 712 ? 11.160 -25.422 18.690 1.00 82.38 712 SER A CA 1
ATOM 5410 C C . SER A 1 712 ? 9.779 -25.796 18.132 1.00 82.38 712 SER A C 1
ATOM 5412 O O . SER A 1 712 ? 9.647 -26.065 16.949 1.00 82.38 712 SER A O 1
ATOM 5414 N N . ASP A 1 713 ? 8.782 -25.933 19.005 1.00 83.88 713 ASP A N 1
ATOM 5415 C CA . ASP A 1 713 ? 7.388 -26.225 18.671 1.00 83.88 713 ASP A CA 1
ATOM 5416 C C . ASP A 1 713 ? 6.587 -24.926 18.799 1.00 83.88 713 ASP A C 1
ATOM 5418 O O . ASP A 1 713 ? 6.771 -24.209 19.791 1.00 83.88 713 ASP A O 1
ATOM 5422 N N . PHE A 1 714 ? 5.725 -24.638 17.816 1.00 83.25 714 PHE A N 1
ATOM 5423 C CA . PHE A 1 714 ? 4.855 -23.461 17.823 1.00 83.25 714 PHE A CA 1
ATOM 5424 C C . PHE A 1 714 ? 3.671 -23.615 18.782 1.00 83.25 714 PHE A C 1
ATOM 5426 O O . PHE A 1 714 ? 3.063 -22.624 19.197 1.00 83.25 714 PHE A O 1
ATOM 5433 N N . GLY A 1 715 ? 3.374 -24.856 19.170 1.00 83.94 715 GLY A N 1
ATOM 5434 C CA . GLY A 1 715 ? 2.317 -25.196 20.102 1.00 83.94 715 GLY A CA 1
ATOM 5435 C C . GLY A 1 715 ? 0.932 -25.160 19.460 1.00 83.94 715 GLY A C 1
ATOM 5436 O O . GLY A 1 715 ? 0.784 -25.425 18.273 1.00 83.94 715 GLY A O 1
ATOM 5437 N N . PRO A 1 716 ? -0.130 -24.908 20.248 1.00 86.88 716 PRO A N 1
ATOM 5438 C CA . PRO A 1 716 ? -1.491 -24.961 19.729 1.00 86.88 716 PRO A CA 1
ATOM 5439 C C . PRO A 1 716 ? -1.751 -23.895 18.659 1.00 86.88 716 PRO A C 1
ATOM 5441 O O . PRO A 1 716 ? -1.288 -22.762 18.788 1.00 86.88 716 PRO A O 1
ATOM 5444 N N . THR A 1 717 ? -2.580 -24.249 17.673 1.00 93.06 717 THR A N 1
ATOM 5445 C CA . THR A 1 717 ? -3.047 -23.353 16.609 1.00 93.06 717 THR A CA 1
ATOM 5446 C C . THR A 1 717 ? -3.572 -22.036 17.176 1.00 93.06 717 THR A C 1
ATOM 5448 O O . THR A 1 717 ? -4.421 -22.029 18.076 1.00 93.06 717 THR A O 1
ATOM 5451 N N . GLN A 1 718 ? -3.074 -20.930 16.630 1.00 95.69 718 GLN A N 1
ATOM 5452 C CA . GLN A 1 718 ? -3.513 -19.582 16.981 1.00 95.69 718 GLN A CA 1
ATOM 5453 C C . GLN A 1 718 ? -4.622 -19.136 16.031 1.00 95.69 718 GLN A C 1
ATOM 5455 O O . GLN A 1 718 ? -4.754 -19.666 14.925 1.00 95.69 718 GLN A O 1
ATOM 5460 N N . GLN A 1 719 ? -5.449 -18.191 16.478 1.00 95.94 719 GLN A N 1
ATOM 5461 C CA . GLN A 1 719 ? -6.574 -17.696 15.683 1.00 95.94 719 GLN A CA 1
ATOM 5462 C C . GLN A 1 719 ? -6.559 -16.179 15.616 1.00 95.94 719 GLN A C 1
ATOM 5464 O O . GLN A 1 719 ? -6.510 -15.535 16.657 1.00 95.94 719 GLN A O 1
ATOM 5469 N N . ALA A 1 720 ? -6.649 -15.616 14.419 1.00 97.44 720 ALA A N 1
ATOM 5470 C CA . ALA A 1 720 ? -6.702 -14.179 14.201 1.00 97.44 720 ALA A CA 1
ATOM 5471 C C . ALA A 1 720 ? -8.105 -13.734 13.760 1.00 97.44 720 ALA A C 1
ATOM 5473 O O . ALA A 1 720 ? -8.809 -14.467 13.057 1.00 97.44 720 ALA A O 1
ATOM 5474 N N . ARG A 1 721 ? -8.507 -12.529 14.175 1.00 97.06 721 ARG A N 1
ATOM 5475 C CA . ARG A 1 721 ? -9.708 -11.826 13.700 1.00 97.06 721 ARG A CA 1
ATOM 5476 C C . ARG A 1 721 ? -9.428 -10.341 13.491 1.00 97.06 721 ARG A C 1
ATOM 5478 O O . ARG A 1 721 ? -8.757 -9.726 14.321 1.00 97.06 721 ARG A O 1
ATOM 5485 N N . LEU A 1 722 ? -10.010 -9.764 12.442 1.00 97.50 722 LEU A N 1
ATOM 5486 C CA . LEU A 1 722 ? -10.096 -8.316 12.284 1.00 97.50 722 LEU A CA 1
ATOM 5487 C C . LEU A 1 722 ? -11.111 -7.748 13.280 1.00 97.50 722 LEU A C 1
ATOM 5489 O O . LEU A 1 722 ? -12.254 -8.215 13.358 1.00 97.50 722 LEU A O 1
ATOM 5493 N N . VAL A 1 723 ? -10.688 -6.747 14.051 1.00 96.06 723 VAL A N 1
ATOM 5494 C CA . VAL A 1 723 ? -11.554 -6.040 14.990 1.00 96.06 723 VAL A CA 1
ATOM 5495 C C . VAL A 1 723 ? -11.426 -4.527 14.875 1.00 96.06 723 VAL A C 1
ATOM 5497 O O . VAL A 1 723 ? -10.337 -3.987 14.710 1.00 96.06 723 VAL A O 1
ATOM 5500 N N . TRP A 1 724 ? -12.544 -3.834 15.063 1.00 94.50 724 TRP A N 1
ATOM 5501 C CA . TRP A 1 724 ? -12.610 -2.384 15.186 1.00 94.50 724 TRP A CA 1
ATOM 5502 C C . TRP A 1 724 ? -12.730 -1.993 16.650 1.00 94.50 724 TRP A C 1
ATOM 5504 O O . TRP A 1 724 ? -13.726 -2.302 17.312 1.00 94.50 724 TRP A O 1
ATOM 5514 N N . MET A 1 725 ? -11.722 -1.298 17.167 1.00 92.19 725 MET A N 1
ATOM 5515 C CA . MET A 1 725 ? -11.775 -0.693 18.491 1.00 92.19 725 MET A CA 1
ATOM 5516 C C . MET A 1 725 ? -12.424 0.680 18.401 1.00 92.19 725 MET A C 1
ATOM 5518 O O . MET A 1 725 ? -11.937 1.568 17.706 1.00 92.19 725 MET A O 1
ATOM 5522 N N . VAL A 1 726 ? -13.516 0.856 19.139 1.00 90.25 726 VAL A N 1
ATOM 5523 C CA . VAL A 1 726 ? -14.159 2.157 19.304 1.00 90.25 726 VAL A CA 1
ATOM 5524 C C . VAL A 1 726 ? -13.438 2.896 20.410 1.00 90.25 726 VAL A C 1
ATOM 5526 O O . VAL A 1 726 ? -13.600 2.570 21.591 1.00 90.25 726 VAL A O 1
ATOM 5529 N N . GLU A 1 727 ? -12.645 3.881 20.028 1.00 87.94 727 GLU A N 1
ATOM 5530 C CA . GLU A 1 727 ? -11.918 4.728 20.954 1.00 87.94 727 GLU A CA 1
ATOM 5531 C C . GLU A 1 727 ? -12.668 6.043 21.149 1.00 87.94 727 GLU A C 1
ATOM 5533 O O . GLU A 1 727 ? -13.054 6.695 20.183 1.00 87.94 727 GLU A O 1
ATOM 5538 N N . MET A 1 728 ? -12.889 6.420 22.406 1.00 85.06 728 MET A N 1
ATOM 5539 C CA . MET A 1 728 ? -13.567 7.657 22.781 1.00 85.06 728 MET A CA 1
ATOM 5540 C C . MET A 1 728 ? -12.769 8.424 23.826 1.00 85.06 728 MET A C 1
ATOM 5542 O O . MET A 1 728 ? -12.128 7.829 24.701 1.00 85.06 728 MET A O 1
ATOM 5546 N N . LEU A 1 729 ? -12.882 9.749 23.801 1.00 80.62 729 LEU A N 1
ATOM 5547 C CA . LEU A 1 729 ? -12.406 10.592 24.892 1.00 80.62 729 LEU A CA 1
ATOM 5548 C C . LEU A 1 729 ? -13.361 10.469 26.083 1.00 80.62 729 LEU A C 1
ATOM 5550 O O . LEU A 1 729 ? -14.513 10.897 26.032 1.00 80.62 729 LEU A O 1
ATOM 5554 N N . THR A 1 730 ? -12.889 9.871 27.178 1.00 79.81 730 THR A N 1
ATOM 5555 C CA . THR A 1 730 ? -13.701 9.688 28.386 1.00 79.81 730 THR A CA 1
ATOM 5556 C C . THR A 1 730 ? -12.979 10.182 29.630 1.00 79.81 730 THR A C 1
ATOM 5558 O O . THR A 1 730 ? -11.755 10.121 29.749 1.00 79.81 730 THR A O 1
ATOM 5561 N N . ASN A 1 731 ? -13.749 10.650 30.608 1.00 79.62 731 ASN A N 1
ATOM 5562 C CA . ASN A 1 731 ? -13.210 10.920 31.932 1.00 79.62 731 ASN A CA 1
ATOM 5563 C C . ASN A 1 731 ? -13.120 9.589 32.675 1.00 79.62 731 ASN A C 1
ATOM 5565 O O . ASN A 1 731 ? -14.140 8.939 32.906 1.00 79.62 731 ASN A O 1
ATOM 5569 N N . THR A 1 732 ? -11.915 9.180 33.065 1.00 80.75 732 THR A N 1
ATOM 5570 C CA . THR A 1 732 ? -11.700 7.919 33.780 1.00 80.75 732 THR A CA 1
ATOM 5571 C C . THR A 1 732 ? -11.148 8.174 35.170 1.00 80.75 732 THR A C 1
ATOM 5573 O O . THR A 1 732 ? -10.232 8.961 35.392 1.00 80.75 732 THR A O 1
ATOM 5576 N N . CYS A 1 733 ? -11.732 7.507 36.160 1.00 84.12 733 CYS A N 1
ATOM 5577 C CA . CYS A 1 733 ? -11.231 7.593 37.521 1.00 84.12 733 CYS A CA 1
ATOM 5578 C C . CYS A 1 733 ? -9.933 6.789 37.658 1.00 84.12 733 CYS A C 1
ATOM 5580 O O . CYS A 1 733 ? -9.903 5.592 37.344 1.00 84.12 733 CYS A O 1
ATOM 5582 N N . THR A 1 734 ? -8.891 7.442 38.170 1.00 86.31 734 THR A N 1
ATOM 5583 C CA . THR A 1 734 ? -7.563 6.854 38.374 1.00 86.31 734 THR A CA 1
ATOM 5584 C C . THR A 1 734 ? -7.604 5.626 39.297 1.00 86.31 734 THR A C 1
ATOM 5586 O O . THR A 1 734 ? -8.486 5.521 40.161 1.00 86.31 734 THR A O 1
ATOM 5589 N N . PRO A 1 735 ? -6.659 4.672 39.152 1.00 87.31 735 PRO A N 1
ATOM 5590 C CA . PRO A 1 735 ? -6.578 3.508 40.030 1.00 87.31 735 PRO A CA 1
ATOM 5591 C C . PRO A 1 735 ? -6.481 3.910 41.504 1.00 87.31 735 PRO A C 1
ATOM 5593 O O . PRO A 1 735 ? -5.679 4.767 41.869 1.00 87.31 735 PRO A O 1
ATOM 5596 N N . VAL A 1 736 ? -7.276 3.260 42.360 1.00 87.56 736 VAL A N 1
ATOM 5597 C CA . VAL A 1 736 ? -7.266 3.516 43.806 1.00 87.56 736 VAL A CA 1
ATOM 5598 C C . VAL A 1 736 ? -5.913 3.078 44.380 1.00 87.56 736 VAL A C 1
ATOM 5600 O O . VAL A 1 736 ? -5.602 1.888 44.312 1.00 87.56 736 VAL A O 1
ATOM 5603 N N . PRO A 1 737 ? -5.117 3.977 44.982 1.00 88.25 737 PRO A N 1
ATOM 5604 C CA . PRO A 1 737 ? -3.856 3.594 45.602 1.00 88.25 737 PRO A CA 1
ATOM 5605 C C . PRO A 1 737 ? -4.095 2.660 46.792 1.00 88.25 737 PRO A C 1
ATOM 5607 O O . PRO A 1 737 ? -5.009 2.884 47.586 1.00 88.25 737 PRO A O 1
ATOM 5610 N N . ASP A 1 738 ? -3.218 1.676 47.006 1.00 84.50 738 ASP A N 1
ATOM 5611 C CA . ASP A 1 738 ? -3.295 0.793 48.184 1.00 84.50 738 ASP A CA 1
ATOM 5612 C C . ASP A 1 738 ? -3.229 1.563 49.515 1.00 84.50 738 ASP A C 1
ATOM 5614 O O . ASP A 1 738 ? -3.774 1.128 50.534 1.00 84.50 738 ASP A O 1
ATOM 5618 N N . SER A 1 739 ? -2.590 2.737 49.497 1.00 86.69 739 SER A N 1
ATOM 5619 C CA . SER A 1 739 ? -2.501 3.669 50.622 1.00 86.69 739 SER A CA 1
ATOM 5620 C C . SER A 1 739 ? -3.826 4.366 50.953 1.00 86.69 739 SER A C 1
ATOM 5622 O O . SER A 1 739 ? -3.971 4.897 52.057 1.00 86.69 739 SER A O 1
ATOM 5624 N N . PHE A 1 740 ? -4.806 4.355 50.045 1.00 88.25 740 PHE A N 1
ATOM 5625 C CA . PHE A 1 740 ? -6.125 4.929 50.274 1.00 88.25 740 PHE A CA 1
ATOM 5626 C C . PHE A 1 740 ? -7.025 3.932 51.020 1.00 88.25 740 PHE A C 1
ATOM 5628 O O . PHE A 1 740 ? -7.628 3.016 50.449 1.00 88.25 740 PHE A O 1
ATOM 5635 N N . GLN A 1 741 ? -7.107 4.120 52.339 1.00 86.31 741 GLN A N 1
ATOM 5636 C CA . GLN A 1 741 ? -7.960 3.344 53.242 1.00 86.31 741 GLN A CA 1
ATOM 5637 C C . GLN A 1 741 ? -8.877 4.275 54.050 1.00 86.31 741 GLN A C 1
ATOM 5639 O O . GLN A 1 741 ? -8.553 4.630 55.188 1.00 86.31 741 GLN A O 1
ATOM 5644 N N . PRO A 1 742 ? -10.007 4.716 53.469 1.00 85.00 742 PRO A N 1
ATOM 5645 C CA . PRO A 1 742 ? -10.973 5.538 54.184 1.00 85.00 742 PRO A CA 1
ATOM 5646 C C . PRO A 1 742 ? -11.575 4.778 55.386 1.00 85.00 742 PRO A C 1
ATOM 5648 O O . PRO A 1 742 ? -11.882 3.588 55.265 1.00 85.00 742 PRO A O 1
ATOM 5651 N N . PRO A 1 743 ? -11.757 5.435 56.549 1.00 84.50 743 PRO A N 1
ATOM 5652 C CA . PRO A 1 743 ? -12.365 4.806 57.721 1.00 84.50 743 PRO A CA 1
ATOM 5653 C C . PRO A 1 743 ? -13.803 4.371 57.429 1.00 84.50 743 PRO A C 1
ATOM 5655 O O . PRO A 1 743 ? -14.552 5.113 56.800 1.00 84.50 743 PRO A O 1
ATOM 5658 N N . ASP A 1 744 ? -14.196 3.197 57.926 1.00 86.25 744 ASP A N 1
ATOM 5659 C CA . ASP A 1 744 ? -15.574 2.681 57.870 1.00 86.25 744 ASP A CA 1
ATOM 5660 C C . ASP A 1 744 ? -16.155 2.447 56.456 1.00 86.25 744 ASP A C 1
ATOM 5662 O O . ASP A 1 744 ? -17.361 2.249 56.307 1.00 86.25 744 ASP A O 1
ATOM 5666 N N . VAL A 1 745 ? -15.312 2.399 55.417 1.00 84.44 745 VAL A N 1
ATOM 5667 C CA . VAL A 1 745 ? -15.720 2.082 54.039 1.00 84.44 745 VAL A CA 1
ATOM 5668 C C . VAL A 1 745 ? -15.286 0.652 53.687 1.00 84.44 745 VAL A C 1
ATOM 5670 O O . VAL A 1 745 ? -14.094 0.342 53.746 1.00 84.44 745 VAL A O 1
ATOM 5673 N N . PRO A 1 746 ? -16.216 -0.244 53.304 1.00 87.69 746 PRO A N 1
ATOM 5674 C CA . PRO A 1 746 ? -15.876 -1.570 52.800 1.00 87.69 746 PRO A CA 1
ATOM 5675 C C . PRO A 1 746 ? -14.944 -1.494 51.589 1.00 87.69 746 PRO A C 1
ATOM 5677 O O . PRO A 1 746 ? -15.086 -0.614 50.743 1.00 87.69 746 PRO A O 1
ATOM 5680 N N . GLU A 1 747 ? -14.045 -2.466 51.447 1.00 82.25 747 GLU A N 1
ATOM 5681 C CA . GLU A 1 747 ? -13.069 -2.515 50.350 1.00 82.25 747 GLU A CA 1
ATOM 5682 C C . GLU A 1 747 ? -13.700 -2.327 48.959 1.00 82.25 747 GLU A C 1
ATOM 5684 O O . GLU A 1 747 ? -13.194 -1.563 48.141 1.00 82.25 747 GLU A O 1
ATOM 5689 N N . GLN A 1 748 ? -14.859 -2.947 48.740 1.00 80.88 748 GLN A N 1
ATOM 5690 C CA . GLN A 1 748 ? -15.637 -2.893 47.496 1.00 80.88 748 GLN A CA 1
ATOM 5691 C C . GLN A 1 748 ? -16.164 -1.487 47.162 1.00 80.88 748 GLN A C 1
ATOM 5693 O O . GLN A 1 748 ? -16.482 -1.204 46.012 1.00 80.88 748 GLN A O 1
ATOM 5698 N N . GLN A 1 749 ? -16.263 -0.603 48.158 1.00 87.00 749 GLN A N 1
ATOM 5699 C CA . GLN A 1 749 ? -16.745 0.771 48.014 1.00 87.00 749 GLN A CA 1
ATOM 5700 C C . GLN A 1 749 ? -15.608 1.800 48.017 1.00 87.00 749 GLN A C 1
ATOM 5702 O O . GLN A 1 749 ? -15.867 2.979 47.781 1.00 87.00 749 GLN A O 1
ATOM 5707 N N . ARG A 1 750 ? -14.344 1.382 48.215 1.00 87.81 750 ARG A N 1
ATOM 5708 C CA . ARG A 1 750 ? -13.188 2.298 48.200 1.00 87.81 750 ARG A CA 1
ATOM 5709 C C . ARG A 1 750 ? -13.096 3.086 46.900 1.00 87.81 750 ARG A C 1
ATOM 5711 O O . ARG A 1 750 ? -12.824 4.279 46.945 1.00 87.81 750 ARG A O 1
ATOM 5718 N N . ARG A 1 751 ? -13.380 2.440 45.765 1.00 86.44 751 ARG A N 1
ATOM 5719 C CA . ARG A 1 751 ? -13.368 3.091 44.450 1.00 86.44 751 ARG A CA 1
ATOM 5720 C C . ARG A 1 751 ? -14.440 4.167 44.325 1.00 86.44 751 ARG A C 1
ATOM 5722 O O . ARG A 1 751 ? -14.129 5.245 43.853 1.00 86.44 751 ARG A O 1
ATOM 5729 N N . LEU A 1 752 ? -15.658 3.918 44.806 1.00 86.94 752 LEU A N 1
ATOM 5730 C CA . LEU A 1 752 ? -16.726 4.926 44.782 1.00 86.94 752 LEU A CA 1
ATOM 5731 C C . LEU A 1 752 ? -16.331 6.184 45.564 1.00 86.94 752 LEU A C 1
ATOM 5733 O O . LEU A 1 752 ? -16.562 7.282 45.086 1.00 86.94 752 LEU A O 1
ATOM 5737 N N . VAL A 1 753 ? -15.699 6.018 46.731 1.00 88.19 753 VAL A N 1
ATOM 5738 C CA . VAL A 1 753 ? -15.242 7.147 47.560 1.00 88.19 753 VAL A CA 1
ATOM 5739 C C . VAL A 1 753 ? -14.018 7.841 46.957 1.00 88.19 753 VAL A C 1
ATOM 5741 O O . VAL A 1 753 ? -13.919 9.059 47.020 1.00 88.19 753 VAL A O 1
ATOM 5744 N N . TRP A 1 754 ? -13.092 7.086 46.360 1.00 90.38 754 TRP A N 1
ATOM 5745 C CA . TRP A 1 754 ? -11.938 7.644 45.647 1.00 90.38 754 TRP A CA 1
ATOM 5746 C C . TRP A 1 754 ? -12.376 8.509 44.461 1.00 90.38 754 TRP A C 1
ATOM 5748 O O . TRP A 1 754 ? -11.908 9.633 44.313 1.00 90.38 754 TRP A O 1
ATOM 5758 N N . CYS A 1 755 ? -13.324 8.012 43.667 1.00 87.00 755 CYS A N 1
ATOM 5759 C CA . CYS A 1 755 ? -13.847 8.698 42.489 1.00 87.00 755 CYS A CA 1
ATOM 5760 C C . CYS A 1 755 ? -14.875 9.796 42.817 1.00 87.00 755 CYS A C 1
ATOM 5762 O O . CYS A 1 755 ? -15.385 10.427 41.899 1.00 87.00 755 CYS A O 1
ATOM 5764 N N . ASP A 1 756 ? -15.208 10.032 44.089 1.00 88.06 756 ASP A N 1
ATOM 5765 C CA . ASP A 1 756 ? -16.060 11.164 44.492 1.00 88.06 756 ASP A CA 1
ATOM 5766 C C . ASP A 1 756 ? -15.270 12.489 44.485 1.00 88.06 756 ASP A C 1
ATOM 5768 O O . ASP A 1 756 ? -15.842 13.571 44.364 1.00 88.06 756 ASP A O 1
ATOM 5772 N N . ASP A 1 757 ? -13.937 12.413 44.577 1.00 85.06 757 ASP A N 1
ATOM 5773 C CA . ASP A 1 757 ? -13.050 13.567 44.438 1.00 85.06 757 ASP A CA 1
ATOM 5774 C C . ASP A 1 757 ? -12.704 13.801 42.961 1.00 85.06 757 ASP A C 1
ATOM 5776 O O . ASP A 1 757 ? -12.097 12.949 42.306 1.00 85.06 757 ASP A O 1
ATOM 5780 N N . ALA A 1 758 ? -13.056 14.982 42.449 1.00 80.56 758 ALA A N 1
ATOM 5781 C CA . ALA A 1 758 ? -12.761 15.402 41.081 1.00 80.56 758 ALA A CA 1
ATOM 5782 C C . ALA A 1 758 ? -11.254 15.367 40.759 1.00 80.56 758 ALA A C 1
ATOM 5784 O O . ALA A 1 758 ? -10.887 15.103 39.620 1.00 80.56 758 ALA A O 1
ATOM 5785 N N . ALA A 1 759 ? -10.371 15.556 41.749 1.00 84.88 759 ALA A N 1
ATOM 5786 C CA . ALA A 1 759 ? -8.920 15.511 41.543 1.00 84.88 759 ALA A CA 1
ATOM 5787 C C . ALA A 1 759 ? -8.385 14.113 41.178 1.00 84.88 759 ALA A C 1
ATOM 5789 O O . ALA A 1 759 ? -7.251 13.991 40.718 1.00 84.88 759 ALA A O 1
ATOM 5790 N N . ASN A 1 760 ? -9.185 13.065 41.391 1.00 88.69 760 ASN A N 1
ATOM 5791 C CA . ASN A 1 760 ? -8.817 11.683 41.095 1.00 88.69 760 ASN A CA 1
ATOM 5792 C C . ASN A 1 760 ? -9.307 11.215 39.718 1.00 88.69 760 ASN A C 1
ATOM 5794 O O . ASN A 1 760 ? -9.138 10.039 39.380 1.00 88.69 760 ASN A O 1
ATOM 5798 N N . TRP A 1 761 ? -9.909 12.104 38.931 1.00 83.56 761 TRP A N 1
ATOM 5799 C CA . TRP A 1 761 ? -10.296 11.830 37.555 1.00 83.56 761 TRP A CA 1
ATOM 5800 C C . TRP A 1 761 ? -9.200 12.277 36.596 1.00 83.56 761 TRP A C 1
ATOM 5802 O O . TRP A 1 761 ? -8.666 13.378 36.701 1.00 83.56 761 TRP A O 1
ATOM 5812 N N . GLN A 1 762 ? -8.875 11.403 35.652 1.00 81.81 762 GLN A N 1
ATOM 5813 C CA . GLN A 1 762 ? -8.165 11.766 34.442 1.00 81.81 762 GLN A CA 1
ATOM 5814 C C . GLN A 1 762 ? -9.213 12.219 33.425 1.00 81.81 762 GLN A C 1
ATOM 5816 O O . GLN A 1 762 ? -10.056 11.425 33.001 1.00 81.81 762 GLN A O 1
ATOM 5821 N N . GLU A 1 763 ? -9.198 13.506 33.094 1.00 77.94 763 GLU A N 1
ATOM 5822 C CA . GLU A 1 763 ? -10.120 14.088 32.120 1.00 77.94 763 GLU A CA 1
ATOM 5823 C C . GLU A 1 763 ? -9.651 13.802 30.687 1.00 77.94 763 GLU A C 1
ATOM 5825 O O . GLU A 1 763 ? -8.448 13.786 30.425 1.00 77.94 763 GLU A O 1
ATOM 5830 N N . ASN A 1 764 ? -10.608 13.583 29.780 1.00 74.25 764 ASN A N 1
ATOM 5831 C CA . ASN A 1 764 ? -10.403 13.399 28.337 1.00 74.25 764 ASN A CA 1
ATOM 5832 C C . ASN A 1 764 ? -9.361 12.326 27.974 1.00 74.25 764 ASN A C 1
ATOM 5834 O O . ASN A 1 764 ? -8.598 12.469 27.023 1.00 74.25 764 ASN A O 1
ATOM 5838 N N . GLY A 1 765 ? -9.320 11.238 28.743 1.00 76.00 765 GLY A N 1
ATOM 5839 C CA . GLY A 1 765 ? -8.456 10.104 28.456 1.00 76.00 765 GLY A CA 1
ATOM 5840 C C . GLY A 1 765 ? -9.019 9.257 27.319 1.00 76.00 765 GLY A C 1
ATOM 5841 O O . GLY A 1 765 ? -10.169 8.811 27.373 1.00 76.00 765 GLY A O 1
ATOM 5842 N N . SER A 1 766 ? -8.185 8.984 26.321 1.00 80.69 766 SER A N 1
ATOM 5843 C CA . SER A 1 766 ? -8.534 8.082 25.228 1.00 80.69 766 SER A CA 1
ATOM 5844 C C . SER A 1 766 ? -8.769 6.664 25.747 1.00 80.69 766 SER A C 1
ATOM 5846 O O . SER A 1 766 ? -7.911 6.086 26.417 1.00 80.69 766 SER A O 1
ATOM 5848 N N . THR A 1 767 ? -9.968 6.131 25.524 1.00 82.69 767 THR A N 1
ATOM 5849 C CA . THR A 1 767 ? -10.409 4.855 26.094 1.00 82.69 767 THR A CA 1
ATOM 5850 C C . THR A 1 767 ? -11.172 4.044 25.061 1.00 82.69 767 THR A C 1
ATOM 5852 O O . THR A 1 767 ? -12.096 4.546 24.428 1.00 82.69 767 THR A O 1
ATOM 5855 N N . VAL A 1 768 ? -10.842 2.757 24.943 1.00 85.56 768 VAL A N 1
ATOM 5856 C CA . VAL A 1 768 ? -11.629 1.818 24.137 1.00 85.56 768 VAL A CA 1
ATOM 5857 C C . VAL A 1 768 ? -12.914 1.465 24.886 1.00 85.56 768 VAL A C 1
ATOM 5859 O O . VAL A 1 768 ? -12.863 0.881 25.971 1.00 85.56 768 VAL A O 1
ATOM 5862 N N . VAL A 1 769 ? -14.068 1.817 24.319 1.00 85.12 769 VAL A N 1
ATOM 5863 C CA . VAL A 1 769 ? -15.391 1.574 24.925 1.00 85.12 769 VAL A CA 1
ATOM 5864 C C . VAL A 1 769 ? -16.073 0.320 24.383 1.00 85.12 769 VAL A C 1
ATOM 5866 O O . VAL A 1 769 ? -16.920 -0.268 25.061 1.00 85.12 769 VAL A O 1
ATOM 5869 N N . HIS A 1 770 ? -15.713 -0.098 23.169 1.00 87.12 770 HIS A N 1
ATOM 5870 C CA . HIS A 1 770 ? -16.269 -1.278 22.519 1.00 87.12 770 HIS A CA 1
ATOM 5871 C C . HIS A 1 770 ? -15.311 -1.852 21.476 1.00 87.12 770 HIS A C 1
ATOM 5873 O O . HIS A 1 770 ? -14.429 -1.149 20.988 1.00 87.12 770 HIS A O 1
ATOM 5879 N N . VAL A 1 771 ? -15.504 -3.127 21.137 1.00 90.19 771 VAL A N 1
ATOM 5880 C CA . VAL A 1 771 ? -14.766 -3.823 20.080 1.00 90.19 771 VAL A CA 1
ATOM 5881 C C . VAL A 1 771 ? -15.775 -4.572 19.216 1.00 90.19 771 VAL A C 1
ATOM 5883 O O . VAL A 1 771 ? -16.571 -5.342 19.753 1.00 90.19 771 VAL A O 1
ATOM 5886 N N . TYR A 1 772 ? -15.748 -4.340 17.907 1.00 91.56 772 TYR A N 1
ATOM 5887 C CA . TYR A 1 772 ? -16.566 -5.056 16.928 1.00 91.56 772 TYR A CA 1
ATOM 5888 C C . TYR A 1 772 ? -15.689 -5.970 16.082 1.00 91.56 772 TYR A C 1
ATOM 5890 O O . TYR A 1 772 ? -14.537 -5.644 15.830 1.00 91.56 772 TYR A O 1
ATOM 5898 N N . GLU A 1 773 ? -16.230 -7.104 15.652 1.00 94.12 773 GLU A N 1
ATOM 5899 C CA . GLU A 1 773 ? -15.574 -7.961 14.662 1.00 94.12 773 GLU A CA 1
ATOM 5900 C C . GLU A 1 773 ? -16.053 -7.584 13.268 1.00 94.12 773 GLU A C 1
ATOM 5902 O O . GLU A 1 773 ? -17.220 -7.223 13.101 1.00 94.12 773 GLU A O 1
ATOM 5907 N N . ASP A 1 774 ? -15.172 -7.735 12.288 1.00 95.19 774 ASP A N 1
ATOM 5908 C CA . ASP A 1 774 ? -15.488 -7.511 10.882 1.00 95.19 774 ASP A CA 1
ATOM 5909 C C . ASP A 1 774 ? -15.276 -8.783 10.054 1.00 95.19 774 ASP A C 1
ATOM 5911 O O . ASP A 1 774 ? -14.595 -9.716 10.496 1.00 95.19 774 ASP A O 1
ATOM 5915 N N . SER A 1 775 ? -15.890 -8.846 8.874 1.00 96.50 775 SER A N 1
ATOM 5916 C CA . SER A 1 775 ? -15.619 -9.898 7.895 1.00 96.50 775 SER A CA 1
ATOM 5917 C C . SER A 1 775 ? -14.503 -9.459 6.955 1.00 96.50 775 SER A C 1
ATOM 5919 O O . SER A 1 775 ? -14.475 -8.319 6.494 1.00 96.50 775 SER A O 1
ATOM 5921 N N . TRP A 1 776 ? -13.552 -10.357 6.716 1.00 97.31 776 TRP A N 1
ATOM 5922 C CA . TRP A 1 776 ? -12.274 -10.037 6.092 1.00 97.31 776 TRP A CA 1
ATOM 5923 C C . TRP A 1 776 ? -11.700 -11.245 5.355 1.00 97.31 776 TRP A C 1
ATOM 5925 O O . TRP A 1 776 ? -12.066 -12.389 5.663 1.00 97.31 776 TRP A O 1
ATOM 5935 N N . VAL A 1 777 ? -10.793 -10.967 4.427 1.00 97.38 777 VAL A N 1
ATOM 5936 C CA . VAL A 1 777 ? -9.911 -11.928 3.761 1.00 97.38 777 VAL A CA 1
ATOM 5937 C C . VAL A 1 777 ? -8.461 -11.612 4.100 1.00 97.38 777 VAL A C 1
ATOM 5939 O O . VAL A 1 777 ? -8.108 -10.461 4.371 1.00 97.38 777 VAL A O 1
ATOM 5942 N N . LEU A 1 778 ? -7.639 -12.653 4.165 1.00 97.62 778 LEU A N 1
ATOM 5943 C CA . LEU A 1 778 ? -6.197 -12.500 4.285 1.00 97.62 778 LEU A CA 1
ATOM 5944 C C . LEU A 1 778 ? -5.637 -12.446 2.866 1.00 97.62 778 LEU A C 1
ATOM 5946 O O . LEU A 1 778 ? -5.780 -13.440 2.159 1.00 97.62 778 LEU A O 1
ATOM 5950 N N . THR A 1 779 ? -5.046 -11.310 2.515 1.00 96.69 779 THR A N 1
ATOM 5951 C CA . THR A 1 779 ? -4.497 -11.043 1.178 1.00 96.69 779 THR A CA 1
ATOM 5952 C C . THR A 1 779 ? -3.045 -11.489 1.107 1.00 96.69 779 THR A C 1
ATOM 5954 O O . THR A 1 779 ? -2.631 -12.166 0.193 1.00 96.69 779 THR A O 1
ATOM 5957 N N . GLY A 1 780 ? -2.292 -11.327 2.202 1.00 95.50 780 GLY A N 1
ATOM 5958 C CA . GLY A 1 780 ? -0.938 -11.861 2.273 1.00 95.50 780 GLY A CA 1
ATOM 5959 C C . GLY A 1 780 ? -0.463 -12.170 3.682 1.00 95.50 780 GLY A C 1
ATOM 5960 O O . GLY A 1 780 ? -0.927 -11.621 4.688 1.00 95.50 780 GLY A O 1
ATOM 5961 N N . MET A 1 781 ? 0.500 -13.084 3.780 1.00 95.00 781 MET A N 1
ATOM 5962 C CA . MET A 1 781 ? 1.157 -13.408 5.042 1.00 95.00 781 MET A CA 1
ATOM 5963 C C . MET A 1 781 ? 2.619 -13.775 4.816 1.00 95.00 781 MET A C 1
ATOM 5965 O O . MET A 1 781 ? 2.929 -14.787 4.194 1.00 95.00 781 MET A O 1
ATOM 5969 N N . SER A 1 782 ? 3.523 -13.002 5.413 1.00 94.12 782 SER A N 1
ATOM 5970 C CA . SER A 1 782 ? 4.960 -13.263 5.364 1.00 94.12 782 SER A CA 1
ATOM 5971 C C . SER A 1 782 ? 5.498 -13.608 6.746 1.00 94.12 782 SER A C 1
ATOM 5973 O O . SER A 1 782 ? 5.131 -13.005 7.756 1.00 94.12 782 SER A O 1
ATOM 5975 N N . VAL A 1 783 ? 6.389 -14.596 6.802 1.00 93.62 783 VAL A N 1
ATOM 5976 C CA . VAL A 1 783 ? 7.069 -15.005 8.032 1.00 93.62 783 VAL A CA 1
ATOM 5977 C C . VAL A 1 783 ? 8.566 -14.855 7.831 1.00 93.62 783 VAL A C 1
ATOM 5979 O O . VAL A 1 783 ? 9.161 -15.512 6.981 1.00 93.62 783 VAL A O 1
ATOM 5982 N N . ARG A 1 784 ? 9.192 -14.031 8.671 1.00 91.38 784 ARG A N 1
ATOM 5983 C CA . ARG A 1 784 ? 10.638 -13.814 8.662 1.00 91.38 784 ARG A CA 1
ATOM 5984 C C . ARG A 1 784 ? 11.243 -14.128 10.020 1.00 91.38 784 ARG A C 1
ATOM 5986 O O . ARG A 1 784 ? 10.964 -13.447 11.005 1.00 91.38 784 ARG A O 1
ATOM 5993 N N . GLU A 1 785 ? 12.137 -15.107 10.053 1.00 91.62 785 GLU A N 1
ATOM 5994 C CA . GLU A 1 785 ? 13.010 -15.371 11.197 1.00 91.62 785 GLU A CA 1
ATOM 5995 C C . GLU A 1 785 ? 14.347 -14.640 11.015 1.00 91.62 785 GLU A C 1
ATOM 5997 O O . GLU A 1 785 ? 15.035 -14.829 10.015 1.00 91.62 785 GLU A O 1
ATOM 6002 N N . ASP A 1 786 ? 14.718 -13.789 11.971 1.00 90.12 786 ASP A N 1
ATOM 6003 C CA . ASP A 1 786 ? 15.982 -13.049 11.945 1.00 90.12 786 ASP A CA 1
ATOM 6004 C C . ASP A 1 786 ? 17.084 -13.883 12.607 1.00 90.12 786 ASP A C 1
ATOM 6006 O O . ASP A 1 786 ? 17.100 -14.096 13.824 1.00 90.12 786 ASP A O 1
ATOM 6010 N N . HIS A 1 787 ? 18.022 -14.370 11.794 1.00 88.56 787 HIS A N 1
ATOM 6011 C CA . HIS A 1 787 ? 19.180 -15.127 12.269 1.00 88.56 787 HIS A CA 1
ATOM 6012 C C . HIS A 1 787 ? 20.364 -14.247 12.666 1.00 88.56 787 HIS A C 1
ATOM 6014 O O . HIS A 1 787 ? 21.337 -14.777 13.214 1.00 88.56 787 HIS A O 1
ATOM 6020 N N . GLY A 1 788 ? 20.245 -12.931 12.505 1.00 87.56 788 GLY A N 1
ATOM 6021 C CA . GLY A 1 788 ? 21.362 -12.005 12.451 1.00 87.56 788 GLY A CA 1
ATOM 6022 C C . GLY A 1 788 ? 21.815 -11.785 11.011 1.00 87.56 788 GLY A C 1
ATOM 6023 O O . GLY A 1 788 ? 21.239 -12.324 10.070 1.00 87.56 788 GLY A O 1
ATOM 6024 N N . VAL A 1 789 ? 22.852 -10.973 10.848 1.00 87.69 789 VAL A N 1
ATOM 6025 C CA . VAL A 1 789 ? 23.449 -10.698 9.538 1.00 87.69 789 VAL A CA 1
ATOM 6026 C C . VAL A 1 789 ? 24.955 -10.566 9.677 1.00 87.69 789 VAL A C 1
ATOM 6028 O O . VAL A 1 789 ? 25.453 -9.933 10.620 1.00 87.69 789 VAL A O 1
ATOM 6031 N N . GLU A 1 790 ? 25.678 -11.165 8.737 1.00 90.75 790 GLU A N 1
ATOM 6032 C CA . GLU A 1 790 ? 27.104 -10.921 8.562 1.00 90.75 790 GLU A CA 1
ATOM 6033 C C . GLU A 1 790 ? 27.293 -9.934 7.408 1.00 90.75 790 GLU A C 1
ATOM 6035 O O . GLU A 1 790 ? 26.596 -9.966 6.397 1.00 90.75 790 GLU A O 1
ATOM 6040 N N . ALA A 1 791 ? 28.220 -8.996 7.570 1.00 91.88 791 ALA A N 1
ATOM 6041 C CA . ALA A 1 791 ? 28.493 -7.993 6.551 1.00 91.88 791 ALA A CA 1
ATOM 6042 C C . ALA A 1 791 ? 29.991 -7.749 6.415 1.00 91.88 791 ALA A C 1
ATOM 6044 O O . ALA A 1 791 ? 30.729 -7.785 7.398 1.00 91.88 791 ALA A O 1
ATOM 6045 N N . ALA A 1 792 ? 30.433 -7.433 5.205 1.00 92.50 792 ALA A N 1
ATOM 6046 C CA . ALA A 1 792 ? 31.776 -6.957 4.919 1.00 92.50 792 ALA A CA 1
ATOM 6047 C C . ALA A 1 792 ? 31.715 -5.561 4.304 1.00 92.50 792 ALA A C 1
ATOM 6049 O O . ALA A 1 792 ? 30.911 -5.302 3.410 1.00 92.50 792 ALA A O 1
ATOM 6050 N N . VAL A 1 793 ? 32.601 -4.676 4.751 1.00 94.06 793 VAL A N 1
ATOM 6051 C CA . VAL A 1 793 ? 32.890 -3.407 4.082 1.00 94.06 793 VAL A CA 1
ATOM 6052 C C . VAL A 1 793 ? 34.246 -3.542 3.404 1.00 94.06 793 VAL A C 1
ATOM 6054 O O . VAL A 1 793 ? 35.262 -3.747 4.069 1.00 94.06 793 VAL A O 1
ATOM 6057 N N . ILE A 1 794 ? 34.250 -3.451 2.079 1.00 93.69 794 ILE A N 1
ATOM 6058 C CA . ILE A 1 794 ? 35.412 -3.673 1.219 1.00 93.69 794 ILE A CA 1
ATOM 6059 C C . ILE A 1 794 ? 35.795 -2.350 0.568 1.00 93.69 794 ILE A C 1
ATOM 6061 O O . ILE A 1 794 ? 34.943 -1.640 0.034 1.00 93.69 794 ILE A O 1
ATOM 6065 N N . TYR A 1 795 ? 37.075 -2.005 0.621 1.00 91.69 795 TYR A N 1
ATOM 6066 C CA . TYR A 1 795 ? 37.585 -0.757 0.061 1.00 91.69 795 TYR A CA 1
ATOM 6067 C C . TYR A 1 795 ? 39.023 -0.899 -0.413 1.00 91.69 795 TYR A C 1
ATOM 6069 O O . TYR A 1 795 ? 39.789 -1.723 0.094 1.00 91.69 795 TYR A O 1
ATOM 6077 N N . GLU A 1 796 ? 39.401 -0.074 -1.387 1.00 88.06 796 GLU A N 1
ATOM 6078 C CA . GLU A 1 796 ? 40.769 -0.060 -1.894 1.00 88.06 796 GLU A CA 1
ATOM 6079 C C . GLU A 1 796 ? 41.759 0.498 -0.863 1.00 88.06 796 GLU A C 1
ATOM 6081 O O . GLU A 1 796 ? 41.464 1.440 -0.123 1.00 88.06 796 GLU A O 1
ATOM 6086 N N . ASP A 1 797 ? 42.968 -0.069 -0.828 1.00 86.88 797 ASP A N 1
ATOM 6087 C CA . ASP A 1 797 ? 44.078 0.460 -0.046 1.00 86.88 797 ASP A CA 1
ATOM 6088 C C . ASP A 1 797 ? 44.587 1.773 -0.666 1.00 86.88 797 ASP A C 1
ATOM 6090 O O . ASP A 1 797 ? 45.200 1.754 -1.738 1.00 86.88 797 ASP A O 1
ATOM 6094 N N . PRO A 1 798 ? 44.480 2.914 0.040 1.00 78.94 798 PRO A N 1
ATOM 6095 C CA . PRO A 1 798 ? 44.931 4.201 -0.484 1.00 78.94 798 PRO A CA 1
ATOM 6096 C C . PRO A 1 798 ? 46.415 4.230 -0.870 1.00 78.94 798 PRO A C 1
ATOM 6098 O O . PRO A 1 798 ? 46.830 5.016 -1.724 1.00 78.94 798 PRO A O 1
ATOM 6101 N N . ALA A 1 799 ? 47.245 3.396 -0.230 1.00 77.19 799 ALA A N 1
ATOM 6102 C CA . ALA A 1 799 ? 48.665 3.293 -0.551 1.00 77.19 799 ALA A CA 1
ATOM 6103 C C . ALA A 1 799 ? 48.930 2.508 -1.847 1.00 77.19 799 ALA A C 1
ATOM 6105 O O . ALA A 1 799 ? 49.909 2.807 -2.537 1.00 77.19 799 ALA A O 1
ATOM 6106 N N . PHE A 1 800 ? 48.073 1.541 -2.184 1.00 77.56 800 PHE A N 1
ATOM 6107 C CA . PHE A 1 800 ? 48.128 0.797 -3.440 1.00 77.56 800 PHE A CA 1
ATOM 6108 C C . PHE A 1 800 ? 47.765 1.708 -4.618 1.00 77.56 800 PHE A C 1
ATOM 6110 O O . PHE A 1 800 ? 48.548 1.839 -5.564 1.00 77.56 800 PHE A O 1
ATOM 6117 N N . THR A 1 801 ? 46.656 2.443 -4.502 1.00 66.25 801 THR A N 1
ATOM 6118 C CA . THR A 1 801 ? 46.190 3.409 -5.510 1.00 66.25 801 THR A CA 1
ATOM 6119 C C . THR A 1 801 ? 47.230 4.516 -5.756 1.00 66.25 801 THR A C 1
ATOM 6121 O O . THR A 1 801 ? 47.481 4.906 -6.895 1.00 66.25 801 THR A O 1
ATOM 6124 N N . ALA A 1 802 ? 47.936 4.969 -4.710 1.00 62.97 802 ALA A N 1
ATOM 6125 C CA . ALA A 1 802 ? 49.004 5.970 -4.824 1.00 62.97 802 ALA A CA 1
ATOM 6126 C C . ALA A 1 802 ? 50.309 5.457 -5.480 1.00 62.97 802 ALA A C 1
ATOM 6128 O O . ALA A 1 802 ? 51.144 6.265 -5.897 1.00 62.97 802 ALA A O 1
ATOM 6129 N N . ALA A 1 803 ? 50.525 4.138 -5.552 1.00 60.47 803 ALA A N 1
ATOM 6130 C CA . ALA A 1 803 ? 51.767 3.535 -6.045 1.00 60.47 803 ALA A CA 1
ATOM 6131 C C . ALA A 1 803 ? 51.763 3.225 -7.557 1.00 60.47 803 ALA A C 1
ATOM 6133 O O . ALA A 1 803 ? 52.830 2.961 -8.127 1.00 60.47 803 ALA A O 1
ATOM 6134 N N . GLN A 1 804 ? 50.609 3.276 -8.233 1.00 62.88 804 GLN A N 1
ATOM 6135 C CA . GLN A 1 804 ? 50.512 2.973 -9.663 1.00 62.88 804 GLN A CA 1
ATOM 6136 C C . GLN A 1 804 ? 50.968 4.150 -10.555 1.00 62.88 804 GLN A C 1
ATOM 6138 O O . GLN A 1 804 ? 50.578 5.306 -10.395 1.00 62.88 804 GLN A O 1
ATOM 6143 N N . SER A 1 805 ? 51.853 3.863 -11.517 1.00 44.38 805 SER A N 1
ATOM 6144 C CA . SER A 1 805 ? 52.468 4.868 -12.400 1.00 44.38 805 SER A CA 1
ATOM 6145 C C . SER A 1 805 ? 51.552 5.215 -13.579 1.00 44.38 805 SER A C 1
ATOM 6147 O O . SER A 1 805 ? 51.362 4.385 -14.460 1.00 44.38 805 SER A O 1
ATOM 6149 N N . GLY A 1 806 ? 51.040 6.449 -13.635 1.00 51.84 806 GLY A N 1
ATOM 6150 C CA . GLY A 1 806 ? 50.072 6.899 -14.658 1.00 51.84 806 GLY A CA 1
ATOM 6151 C C . GLY A 1 806 ? 48.881 7.679 -14.088 1.00 51.84 806 GLY A C 1
ATOM 6152 O O . GLY A 1 806 ? 48.078 8.219 -14.842 1.00 51.84 806 GLY A O 1
ATOM 6153 N N . TYR A 1 807 ? 48.821 7.777 -12.762 1.00 51.56 807 TYR A N 1
ATOM 6154 C CA . TYR A 1 807 ? 47.796 8.461 -11.988 1.00 51.56 807 TYR A CA 1
ATOM 6155 C C . TYR A 1 807 ? 47.571 9.922 -12.422 1.00 51.56 807 TYR A C 1
ATOM 6157 O O . TYR A 1 807 ? 48.467 10.768 -12.320 1.00 51.56 807 TYR A O 1
ATOM 6165 N N . THR A 1 808 ? 46.353 10.220 -12.877 1.00 49.00 808 THR A N 1
ATOM 6166 C CA . THR A 1 808 ? 45.830 11.587 -13.005 1.00 49.00 808 THR A CA 1
ATOM 6167 C C . THR A 1 808 ? 44.767 11.795 -11.925 1.00 49.00 808 THR A C 1
ATOM 6169 O O . THR A 1 808 ? 43.952 10.899 -11.721 1.00 49.00 808 THR A O 1
ATOM 6172 N N . PRO A 1 809 ? 44.756 12.933 -11.205 1.00 42.41 809 PRO A N 1
ATOM 6173 C CA . PRO A 1 809 ? 43.673 13.241 -10.273 1.00 42.41 809 PRO A CA 1
ATOM 6174 C C . PRO A 1 809 ? 42.332 13.248 -11.028 1.00 42.41 809 PRO A C 1
ATOM 6176 O O . PRO A 1 809 ? 42.150 14.096 -11.904 1.00 42.41 809 PRO A O 1
ATOM 6179 N N . GLY A 1 810 ? 41.442 12.293 -10.724 1.00 49.44 810 GLY A N 1
ATOM 6180 C CA . GLY A 1 810 ? 40.133 12.121 -11.371 1.00 49.44 810 GLY A CA 1
ATOM 6181 C C . GLY A 1 810 ? 40.011 10.982 -12.401 1.00 49.44 810 GLY A C 1
ATOM 6182 O O . GLY A 1 810 ? 39.050 10.992 -13.165 1.00 49.44 810 GLY A O 1
ATOM 6183 N N . GLY A 1 811 ? 40.958 10.037 -12.473 1.00 46.28 811 GLY A N 1
ATOM 6184 C CA . GLY A 1 811 ? 40.861 8.834 -13.317 1.00 46.28 811 GLY A CA 1
ATOM 6185 C C . GLY A 1 811 ? 40.558 7.569 -12.503 1.00 46.28 811 GLY A C 1
ATOM 6186 O O . GLY A 1 811 ? 41.321 7.273 -11.589 1.00 46.28 811 GLY A O 1
ATOM 6187 N N . PHE A 1 812 ? 39.458 6.888 -12.862 1.00 51.78 812 PHE A N 1
ATOM 6188 C CA . PHE A 1 812 ? 38.908 5.595 -12.396 1.00 51.78 812 PHE A CA 1
ATOM 6189 C C . PHE A 1 812 ? 39.513 5.023 -11.101 1.00 51.78 812 PHE A C 1
ATOM 6191 O O . PHE A 1 812 ? 40.557 4.376 -11.106 1.00 51.78 812 PHE A O 1
ATOM 6198 N N . HIS A 1 813 ? 38.835 5.292 -9.983 1.00 57.69 813 HIS A N 1
ATOM 6199 C CA . HIS A 1 813 ? 39.297 5.005 -8.624 1.00 57.69 813 HIS A CA 1
ATOM 6200 C C . HIS A 1 813 ? 38.856 3.635 -8.069 1.00 57.69 813 HIS A C 1
ATOM 6202 O O . HIS A 1 813 ? 39.150 3.365 -6.912 1.00 57.69 813 HIS A O 1
ATOM 6208 N N . ASP A 1 814 ? 38.203 2.778 -8.870 1.00 67.62 814 ASP A N 1
ATOM 6209 C CA . ASP A 1 814 ? 37.426 1.639 -8.348 1.00 67.62 814 ASP A CA 1
ATOM 6210 C C . ASP A 1 814 ? 37.566 0.328 -9.149 1.00 67.62 814 ASP A C 1
ATOM 6212 O O . ASP A 1 814 ? 36.773 -0.591 -8.959 1.00 67.62 814 ASP A O 1
ATOM 6216 N N . ASP A 1 815 ? 38.535 0.203 -10.061 1.00 76.19 815 ASP A N 1
ATOM 6217 C CA . ASP A 1 815 ? 38.619 -0.938 -10.994 1.00 76.19 815 ASP A CA 1
ATOM 6218 C C . ASP A 1 815 ? 38.668 -2.303 -10.281 1.00 76.19 815 ASP A C 1
ATOM 6220 O O . ASP A 1 815 ? 38.079 -3.273 -10.762 1.00 76.19 815 ASP A O 1
ATOM 6224 N N . ASN A 1 816 ? 39.327 -2.401 -9.117 1.00 84.69 816 ASN A N 1
ATOM 6225 C CA . ASN A 1 816 ? 39.371 -3.659 -8.363 1.00 84.69 816 ASN A CA 1
ATOM 6226 C C . ASN A 1 816 ? 38.049 -3.945 -7.644 1.00 84.69 816 ASN A C 1
ATOM 6228 O O . ASN A 1 816 ? 37.679 -5.110 -7.511 1.00 84.69 816 ASN A O 1
ATOM 6232 N N . LEU A 1 817 ? 37.337 -2.906 -7.196 1.00 87.56 817 LEU A N 1
ATOM 6233 C CA . LEU A 1 817 ? 36.002 -3.044 -6.611 1.00 87.56 817 LEU A CA 1
ATOM 6234 C C . LEU A 1 817 ? 34.973 -3.427 -7.682 1.00 87.56 817 LEU A C 1
ATOM 6236 O O . LEU A 1 817 ? 34.140 -4.292 -7.431 1.00 87.56 817 LEU A O 1
ATOM 6240 N N . TRP A 1 818 ? 35.075 -2.875 -8.894 1.00 83.56 818 TRP A N 1
ATOM 6241 C CA . TRP A 1 818 ? 34.257 -3.280 -10.041 1.00 83.56 818 TRP A CA 1
ATOM 6242 C C . TRP A 1 818 ? 34.547 -4.714 -10.481 1.00 83.56 818 TRP A C 1
ATOM 6244 O O . TRP A 1 818 ? 33.616 -5.490 -10.690 1.00 83.56 818 TRP A O 1
ATOM 6254 N N . ALA A 1 819 ? 35.823 -5.101 -10.565 1.00 83.62 819 ALA A N 1
ATOM 6255 C CA . ALA A 1 819 ? 36.209 -6.480 -10.863 1.00 83.62 819 ALA A CA 1
ATOM 6256 C C . ALA A 1 819 ? 35.702 -7.458 -9.790 1.00 83.62 819 ALA A C 1
ATOM 6258 O O . ALA A 1 819 ? 35.243 -8.553 -10.119 1.00 83.62 819 ALA A O 1
ATOM 6259 N N . LEU A 1 820 ? 35.746 -7.056 -8.515 1.00 88.38 820 LEU A N 1
ATOM 6260 C CA . LEU A 1 820 ? 35.179 -7.836 -7.419 1.00 88.38 820 LEU A CA 1
ATOM 6261 C C . LEU A 1 820 ? 33.660 -7.951 -7.560 1.00 88.38 820 LEU A C 1
ATOM 6263 O O . LEU A 1 820 ? 33.142 -9.054 -7.435 1.00 88.38 820 LEU A O 1
ATOM 6267 N N . SER A 1 821 ? 32.972 -6.848 -7.874 1.00 87.00 821 SER A N 1
ATOM 6268 C CA . SER A 1 821 ? 31.526 -6.826 -8.117 1.00 87.00 821 SER A CA 1
ATOM 6269 C C . SER A 1 821 ? 31.137 -7.822 -9.197 1.00 87.00 821 SER A C 1
ATOM 6271 O O . SER A 1 821 ? 30.314 -8.687 -8.947 1.00 87.00 821 SER A O 1
ATOM 6273 N N . GLN A 1 822 ? 31.778 -7.757 -10.367 1.00 81.94 822 GLN A N 1
ATOM 6274 C CA . GLN A 1 822 ? 31.495 -8.657 -11.489 1.00 81.94 822 GLN A CA 1
ATOM 6275 C C . GLN A 1 822 ? 31.796 -10.120 -11.159 1.00 81.94 822 GLN A C 1
ATOM 6277 O O . GLN A 1 822 ? 31.111 -11.025 -11.628 1.00 81.94 822 GLN A O 1
ATOM 6282 N N . GLY A 1 823 ? 32.846 -10.380 -10.380 1.00 79.81 823 GLY A N 1
ATOM 6283 C CA . GLY A 1 823 ? 33.164 -11.738 -9.959 1.00 79.81 823 GLY A CA 1
ATOM 6284 C C . GLY A 1 823 ? 32.158 -12.290 -8.947 1.00 79.81 823 GLY A C 1
ATOM 6285 O O . GLY A 1 823 ? 31.753 -13.445 -9.079 1.00 79.81 823 GLY A O 1
ATOM 6286 N N . LEU A 1 824 ? 31.736 -11.470 -7.973 1.00 81.38 824 LEU A N 1
ATOM 6287 C CA . LEU A 1 824 ? 30.700 -11.820 -6.998 1.00 81.38 824 LEU A CA 1
ATOM 6288 C C . LEU A 1 824 ? 29.381 -12.089 -7.719 1.00 81.38 824 LEU A C 1
ATOM 6290 O O . LEU A 1 824 ? 28.789 -13.144 -7.517 1.00 81.38 824 LEU A O 1
ATOM 6294 N N . ASP A 1 825 ? 29.001 -11.195 -8.622 1.00 74.19 825 ASP A N 1
ATOM 6295 C CA . ASP A 1 825 ? 27.811 -11.284 -9.459 1.00 74.19 825 ASP A CA 1
ATOM 6296 C C . ASP A 1 825 ? 27.757 -12.600 -10.250 1.00 74.19 825 ASP A C 1
ATOM 6298 O O . ASP A 1 825 ? 26.862 -13.419 -10.057 1.00 74.19 825 ASP A O 1
ATOM 6302 N N . ARG A 1 826 ? 28.819 -12.922 -10.999 1.00 68.19 826 ARG A N 1
ATOM 6303 C CA . ARG A 1 826 ? 28.942 -14.204 -11.721 1.00 68.19 826 ARG A CA 1
ATOM 6304 C C . ARG A 1 826 ? 28.929 -15.436 -10.819 1.00 68.19 826 ARG A C 1
ATOM 6306 O O . ARG A 1 826 ? 28.619 -16.529 -11.287 1.00 68.19 826 ARG A O 1
ATOM 6313 N N . SER A 1 827 ? 29.338 -15.297 -9.559 1.00 66.69 827 SER A N 1
ATOM 6314 C CA . SER A 1 827 ? 29.335 -16.401 -8.595 1.00 66.69 827 SER A CA 1
ATOM 6315 C C . SER A 1 827 ? 27.997 -16.582 -7.875 1.00 66.69 827 SER A C 1
ATOM 6317 O O . SER A 1 827 ? 27.750 -17.676 -7.374 1.00 66.69 827 SER A O 1
ATOM 6319 N N . LEU A 1 828 ? 27.151 -15.545 -7.849 1.00 60.31 828 LEU A N 1
ATOM 6320 C CA . LEU A 1 828 ? 25.881 -15.506 -7.119 1.00 60.31 828 LEU A CA 1
ATOM 6321 C C . LEU A 1 828 ? 24.647 -15.591 -8.043 1.00 60.31 828 LEU A C 1
ATOM 6323 O O . LEU A 1 828 ? 23.629 -16.120 -7.610 1.00 60.31 828 LEU A O 1
ATOM 6327 N N . MET A 1 829 ? 24.738 -15.134 -9.301 1.00 47.69 829 MET A N 1
ATOM 6328 C CA . MET A 1 829 ? 23.626 -15.091 -10.274 1.00 47.69 829 MET A CA 1
ATOM 6329 C C . MET A 1 829 ? 23.455 -16.373 -11.105 1.00 47.69 829 MET A C 1
ATOM 6331 O O . MET A 1 829 ? 22.402 -16.602 -11.691 1.00 47.69 829 MET A O 1
ATOM 6335 N N . ALA A 1 830 ? 24.451 -17.266 -11.146 1.00 39.97 830 ALA A N 1
ATOM 6336 C CA . ALA A 1 830 ? 24.271 -18.570 -11.783 1.00 39.97 830 ALA A CA 1
ATOM 6337 C C . ALA A 1 830 ? 23.391 -19.448 -10.878 1.00 39.97 830 ALA A C 1
ATOM 6339 O O . ALA A 1 830 ? 23.844 -19.886 -9.818 1.00 39.97 830 ALA A O 1
ATOM 6340 N N . GLY A 1 831 ? 22.141 -19.667 -11.301 1.00 39.00 831 GLY A N 1
ATOM 6341 C CA . GLY A 1 831 ? 21.067 -20.330 -10.559 1.00 39.00 831 GLY A CA 1
ATOM 6342 C C . GLY A 1 831 ? 21.505 -21.475 -9.644 1.00 39.00 831 GLY A C 1
ATOM 6343 O O . GLY A 1 831 ? 22.409 -22.245 -9.975 1.00 39.00 831 GLY A O 1
ATOM 6344 N N . ARG A 1 832 ? 20.833 -21.578 -8.483 1.00 48.00 832 ARG A N 1
ATOM 6345 C CA . ARG A 1 832 ? 21.088 -22.506 -7.360 1.00 48.00 832 ARG A CA 1
ATOM 6346 C C . ARG A 1 832 ? 21.219 -23.972 -7.797 1.00 48.00 832 ARG A C 1
ATOM 6348 O O . ARG A 1 832 ? 20.346 -24.810 -7.581 1.00 48.00 832 ARG A O 1
ATOM 6355 N N . GLY A 1 833 ? 22.363 -24.309 -8.372 1.00 40.41 833 GLY A N 1
ATOM 6356 C CA . GLY A 1 833 ? 22.777 -25.659 -8.679 1.00 40.41 833 GLY A CA 1
ATOM 6357 C C . GLY A 1 833 ? 23.346 -26.326 -7.433 1.00 40.41 833 GLY A C 1
ATOM 6358 O O . GLY A 1 833 ? 24.003 -25.707 -6.599 1.00 40.41 833 GLY A O 1
ATOM 6359 N N . THR A 1 834 ? 23.148 -27.639 -7.338 1.00 40.84 834 THR A N 1
ATOM 6360 C CA . THR A 1 834 ? 23.614 -28.538 -6.257 1.00 40.84 834 THR A CA 1
ATOM 6361 C C . THR A 1 834 ? 25.128 -28.528 -5.935 1.00 40.84 834 THR A C 1
ATOM 6363 O O . THR A 1 834 ? 25.586 -29.360 -5.152 1.00 40.84 834 THR A O 1
ATOM 6366 N N . THR A 1 835 ? 25.923 -27.622 -6.516 1.00 44.38 835 THR A N 1
ATOM 6367 C CA . THR A 1 835 ? 27.374 -27.493 -6.309 1.00 44.38 835 THR A CA 1
ATOM 6368 C C . THR A 1 835 ? 27.810 -26.309 -5.442 1.00 44.38 835 THR A C 1
ATOM 6370 O O . THR A 1 835 ? 29.012 -26.195 -5.228 1.00 44.38 835 THR A O 1
ATOM 6373 N N . GLY A 1 836 ? 26.880 -25.498 -4.916 1.00 51.78 836 GLY A N 1
ATOM 6374 C CA . GLY A 1 836 ? 27.068 -24.598 -3.764 1.00 51.78 836 GLY A CA 1
ATOM 6375 C C . GLY A 1 836 ? 28.413 -23.870 -3.681 1.00 51.78 836 GLY A C 1
ATOM 6376 O O . GLY A 1 836 ? 29.324 -24.334 -2.993 1.00 51.78 836 GLY A O 1
ATOM 6377 N N . ILE A 1 837 ? 28.526 -22.710 -4.325 1.00 54.25 837 ILE A N 1
ATOM 6378 C CA . ILE A 1 837 ? 29.618 -21.770 -4.042 1.00 54.25 837 ILE A CA 1
ATOM 6379 C C . ILE A 1 837 ? 29.006 -20.476 -3.505 1.00 54.25 837 ILE A C 1
ATOM 6381 O O . ILE A 1 837 ? 29.168 -19.413 -4.088 1.00 54.25 837 ILE A O 1
ATOM 6385 N N . ASP A 1 838 ? 28.313 -20.578 -2.372 1.00 62.16 838 ASP A N 1
ATOM 6386 C CA . ASP A 1 838 ? 27.996 -19.398 -1.572 1.00 62.16 838 ASP A CA 1
ATOM 6387 C C . ASP A 1 838 ? 29.309 -18.934 -0.921 1.00 62.16 838 ASP A C 1
ATOM 6389 O O . ASP A 1 838 ? 29.928 -19.657 -0.128 1.00 62.16 838 ASP A O 1
ATOM 6393 N N . LEU A 1 839 ? 29.804 -17.762 -1.322 1.00 78.06 839 LEU A N 1
ATOM 6394 C CA . LEU A 1 839 ? 30.973 -17.144 -0.700 1.00 78.06 839 LEU A CA 1
ATOM 6395 C C . LEU A 1 839 ? 30.539 -16.468 0.602 1.00 78.06 839 LEU A C 1
ATOM 6397 O O . LEU A 1 839 ? 29.921 -15.409 0.570 1.00 78.06 839 LEU A O 1
ATOM 6401 N N . THR A 1 840 ? 30.899 -17.063 1.740 1.00 86.00 840 THR A N 1
ATOM 6402 C CA . THR A 1 840 ? 30.626 -16.464 3.055 1.00 86.00 840 THR A CA 1
ATOM 6403 C C . THR A 1 840 ? 31.453 -15.197 3.277 1.00 86.00 840 THR A C 1
ATOM 6405 O O . THR A 1 840 ? 32.540 -15.041 2.707 1.00 86.00 840 THR A O 1
ATOM 6408 N N . ILE A 1 841 ? 31.015 -14.321 4.184 1.00 89.81 841 ILE A N 1
ATOM 6409 C CA . ILE A 1 841 ? 31.758 -13.110 4.575 1.00 89.81 841 ILE A CA 1
ATOM 6410 C C . ILE A 1 841 ? 33.181 -13.445 5.051 1.00 89.81 841 ILE A C 1
ATOM 6412 O O . ILE A 1 841 ? 34.145 -12.739 4.736 1.00 89.81 841 ILE A O 1
ATOM 6416 N N . ASN A 1 842 ? 33.341 -14.569 5.753 1.00 88.88 842 ASN A N 1
ATOM 6417 C CA . ASN A 1 842 ? 34.646 -15.054 6.200 1.00 88.88 842 ASN A CA 1
ATOM 6418 C C . ASN A 1 842 ? 35.547 -15.500 5.034 1.00 88.88 842 ASN A C 1
ATOM 6420 O O . ASN A 1 842 ? 36.754 -15.250 5.060 1.00 88.88 842 ASN A O 1
ATOM 6424 N N . GLU A 1 843 ? 34.982 -16.143 4.009 1.00 88.44 843 GLU A N 1
ATOM 6425 C CA . GLU A 1 843 ? 35.725 -16.540 2.808 1.00 88.44 843 GLU A CA 1
ATOM 6426 C C . GLU A 1 843 ? 36.128 -15.315 1.975 1.00 88.44 843 GLU A C 1
ATOM 6428 O O . GLU A 1 843 ? 37.258 -15.245 1.484 1.00 88.44 843 GLU A O 1
ATOM 6433 N N . ILE A 1 844 ? 35.250 -14.311 1.878 1.00 90.81 844 ILE A N 1
ATOM 6434 C CA . ILE A 1 844 ? 35.550 -13.032 1.223 1.00 90.81 844 ILE A CA 1
ATOM 6435 C C . ILE A 1 844 ? 36.734 -12.345 1.916 1.00 90.81 844 ILE A C 1
ATOM 6437 O O . ILE A 1 844 ? 37.713 -11.977 1.260 1.00 90.81 844 ILE A O 1
ATOM 6441 N N . ALA A 1 845 ? 36.706 -12.237 3.246 1.00 92.75 845 ALA A N 1
ATOM 6442 C CA . ALA A 1 845 ? 37.824 -11.676 3.999 1.00 92.75 845 ALA A CA 1
ATOM 6443 C C . ALA A 1 845 ? 39.122 -12.474 3.784 1.00 92.75 845 ALA A C 1
ATOM 6445 O O . ALA A 1 845 ? 40.168 -11.890 3.505 1.00 92.75 845 ALA A O 1
ATOM 6446 N N . ALA A 1 846 ? 39.066 -13.809 3.823 1.00 92.06 846 ALA A N 1
ATOM 6447 C CA . ALA A 1 846 ? 40.242 -14.655 3.618 1.00 92.06 846 ALA A CA 1
ATOM 6448 C C . ALA A 1 846 ? 40.874 -14.496 2.221 1.00 92.06 846 ALA A C 1
ATOM 6450 O O . ALA A 1 846 ? 42.097 -14.610 2.079 1.00 92.06 846 ALA A O 1
ATOM 6451 N N . ARG A 1 847 ? 40.061 -14.237 1.189 1.00 91.75 847 ARG A N 1
ATOM 6452 C CA . ARG A 1 847 ? 40.518 -14.100 -0.201 1.00 91.75 847 ARG A CA 1
ATOM 6453 C C . ARG A 1 847 ? 40.991 -12.703 -0.567 1.00 91.75 847 ARG A C 1
ATOM 6455 O O . ARG A 1 847 ? 41.986 -12.595 -1.285 1.00 91.75 847 ARG A O 1
ATOM 6462 N N . TRP A 1 848 ? 40.324 -11.653 -0.094 1.00 93.69 848 TRP A N 1
ATOM 6463 C CA . TRP A 1 848 ? 40.564 -10.292 -0.583 1.00 93.69 848 TRP A CA 1
ATOM 6464 C C . TRP A 1 848 ? 41.139 -9.328 0.455 1.00 93.69 848 TRP A C 1
ATOM 6466 O O . TRP A 1 848 ? 41.744 -8.344 0.042 1.00 93.69 848 TRP A O 1
ATOM 6476 N N . ASP A 1 849 ? 41.092 -9.626 1.760 1.00 94.19 849 ASP A N 1
ATOM 6477 C CA . ASP A 1 849 ? 41.816 -8.809 2.741 1.00 94.19 849 ASP A CA 1
ATOM 6478 C C . ASP A 1 849 ? 43.327 -8.987 2.560 1.00 94.19 849 ASP A C 1
ATOM 6480 O O . ASP A 1 849 ? 43.889 -10.064 2.804 1.00 94.19 849 ASP A O 1
ATOM 6484 N N . LYS A 1 850 ? 44.016 -7.902 2.203 1.00 91.69 850 LYS A N 1
ATOM 6485 C CA . LYS A 1 850 ? 45.477 -7.863 2.075 1.00 91.69 850 LYS A CA 1
ATOM 6486 C C . LYS A 1 850 ? 46.241 -8.302 3.321 1.00 91.69 850 LYS A C 1
ATOM 6488 O O . LYS A 1 850 ? 47.432 -8.609 3.235 1.00 91.69 850 LYS A O 1
ATOM 6493 N N . THR A 1 851 ? 45.612 -8.295 4.498 1.00 90.44 851 THR A N 1
ATOM 6494 C CA . THR A 1 851 ? 46.252 -8.774 5.729 1.00 90.44 851 THR A CA 1
ATOM 6495 C C . THR A 1 851 ? 46.201 -10.300 5.883 1.00 90.44 851 THR A C 1
ATOM 6497 O O . THR A 1 851 ? 46.981 -10.854 6.664 1.00 90.44 851 THR A O 1
ATOM 6500 N N . GLN A 1 852 ? 45.354 -10.992 5.108 1.00 90.50 852 GLN A N 1
ATOM 6501 C CA . GLN A 1 852 ? 45.034 -12.418 5.277 1.00 90.50 852 GLN A CA 1
ATOM 6502 C C . GLN A 1 852 ? 45.270 -13.258 4.007 1.00 90.50 852 GLN A C 1
ATOM 6504 O O . GLN A 1 852 ? 45.578 -14.447 4.102 1.00 90.50 852 GLN A O 1
ATOM 6509 N N . ASN A 1 853 ? 45.227 -12.645 2.823 1.00 90.56 853 ASN A N 1
ATOM 6510 C CA . ASN A 1 853 ? 45.169 -13.331 1.528 1.00 90.56 853 ASN A CA 1
ATOM 6511 C C . ASN A 1 853 ? 46.510 -13.830 0.943 1.00 90.56 853 ASN A C 1
ATOM 6513 O O . ASN A 1 853 ? 46.557 -14.294 -0.199 1.00 90.56 853 ASN A O 1
ATOM 6517 N N . GLY A 1 854 ? 47.612 -13.784 1.698 1.00 85.38 854 GLY A N 1
ATOM 6518 C CA . GLY A 1 854 ? 48.963 -14.066 1.180 1.00 85.38 854 GLY A CA 1
ATOM 6519 C C . GLY A 1 854 ? 49.210 -15.499 0.671 1.00 85.38 854 GLY A C 1
ATOM 6520 O O . GLY A 1 854 ? 50.259 -15.766 0.085 1.00 85.38 854 GLY A O 1
ATOM 6521 N N . ALA A 1 855 ? 48.279 -16.430 0.903 1.00 85.81 855 ALA A N 1
ATOM 6522 C CA . ALA A 1 855 ? 48.321 -17.806 0.392 1.00 85.81 855 ALA A CA 1
ATOM 6523 C C . ALA A 1 855 ? 47.380 -18.055 -0.804 1.00 85.81 855 ALA A C 1
ATOM 6525 O O . ALA A 1 855 ? 47.406 -19.148 -1.371 1.00 85.81 855 ALA A O 1
ATOM 6526 N N . VAL A 1 856 ? 46.561 -17.069 -1.179 1.00 89.75 856 VAL A N 1
ATOM 6527 C CA . VAL A 1 856 ? 45.549 -17.171 -2.239 1.00 89.75 856 VAL A CA 1
ATOM 6528 C C . VAL A 1 856 ? 46.181 -16.803 -3.584 1.00 89.75 856 VAL A C 1
ATOM 6530 O O . VAL A 1 856 ? 47.037 -15.914 -3.652 1.00 89.75 856 VAL A O 1
ATOM 6533 N N . SER A 1 857 ? 45.828 -17.522 -4.652 1.00 88.88 857 SER A N 1
ATOM 6534 C CA . SER A 1 857 ? 46.368 -17.258 -5.990 1.00 88.88 857 SER A CA 1
ATOM 6535 C C . SER A 1 857 ? 45.669 -16.067 -6.658 1.00 88.88 857 SER A C 1
ATOM 6537 O O . SER A 1 857 ? 44.543 -15.729 -6.304 1.00 88.88 857 SER A O 1
ATOM 6539 N N . ASP A 1 858 ? 46.310 -15.439 -7.651 1.00 82.75 858 ASP A N 1
ATOM 6540 C CA . ASP A 1 858 ? 45.680 -14.346 -8.413 1.00 82.75 858 ASP A CA 1
ATOM 6541 C C . ASP A 1 858 ? 44.425 -14.825 -9.154 1.00 82.75 858 ASP A C 1
ATOM 6543 O O . ASP A 1 858 ? 43.458 -14.084 -9.263 1.00 82.75 858 ASP A O 1
ATOM 6547 N N . THR A 1 859 ? 44.401 -16.079 -9.617 1.00 83.06 859 THR A N 1
ATOM 6548 C CA . THR A 1 859 ? 43.222 -16.676 -10.261 1.00 83.06 859 THR A CA 1
ATOM 6549 C C . THR A 1 859 ? 42.048 -16.801 -9.290 1.00 83.06 859 THR A C 1
ATOM 6551 O O . THR A 1 859 ? 40.929 -16.454 -9.654 1.00 83.06 859 THR A O 1
ATOM 6554 N N . ASP A 1 860 ? 42.304 -17.221 -8.048 1.00 84.06 860 ASP A N 1
ATOM 6555 C CA . ASP A 1 860 ? 41.263 -17.356 -7.015 1.00 84.06 860 ASP A CA 1
ATOM 6556 C C . ASP A 1 860 ? 40.775 -15.994 -6.481 1.00 84.06 860 ASP A C 1
ATOM 6558 O O . ASP A 1 860 ? 39.703 -15.919 -5.885 1.00 84.06 860 ASP A O 1
ATOM 6562 N N . ARG A 1 861 ? 41.549 -14.920 -6.713 1.00 86.56 861 ARG A N 1
ATOM 6563 C CA . ARG A 1 861 ? 41.177 -13.513 -6.474 1.00 86.56 861 ARG A CA 1
ATOM 6564 C C . ARG A 1 861 ? 40.622 -12.803 -7.714 1.00 86.56 861 ARG A C 1
ATOM 6566 O O . ARG A 1 861 ? 40.482 -11.583 -7.691 1.00 86.56 861 ARG A O 1
ATOM 6573 N N . TRP A 1 862 ? 40.359 -13.525 -8.803 1.00 87.69 862 TRP A N 1
ATOM 6574 C CA . TRP A 1 862 ? 39.853 -12.963 -10.066 1.00 87.69 862 TRP A CA 1
ATOM 6575 C C . TRP A 1 862 ? 40.753 -11.892 -10.697 1.00 87.69 862 TRP A C 1
ATOM 6577 O O . TRP A 1 862 ? 40.295 -10.937 -11.312 1.00 87.69 862 TRP A O 1
ATOM 6587 N N . GLY A 1 863 ? 42.066 -12.057 -10.556 1.00 82.81 863 GLY A N 1
ATOM 6588 C CA . GLY A 1 863 ? 43.062 -11.121 -11.073 1.00 82.81 863 GLY A CA 1
ATOM 6589 C C . GLY A 1 863 ? 43.277 -9.889 -10.195 1.00 82.81 863 GLY A C 1
ATOM 6590 O O . GLY A 1 863 ? 44.148 -9.083 -10.520 1.00 82.81 863 GLY A O 1
ATOM 6591 N N . ILE A 1 864 ? 42.557 -9.763 -9.074 1.00 88.25 864 ILE A N 1
ATOM 6592 C CA . ILE A 1 864 ? 42.730 -8.659 -8.129 1.00 88.25 864 ILE A CA 1
ATOM 6593 C C . ILE A 1 864 ? 44.065 -8.829 -7.376 1.00 88.25 864 ILE A C 1
ATOM 6595 O O . ILE A 1 864 ? 44.321 -9.895 -6.790 1.00 88.25 864 ILE A O 1
ATOM 6599 N N . PRO A 1 865 ? 44.937 -7.801 -7.366 1.00 87.75 865 PRO A N 1
ATOM 6600 C CA . PRO A 1 865 ? 46.219 -7.861 -6.673 1.00 87.75 865 PRO A CA 1
ATOM 6601 C C . PRO A 1 865 ? 46.067 -8.071 -5.163 1.00 87.75 865 PRO A C 1
ATOM 6603 O O . PRO A 1 865 ? 45.182 -7.515 -4.519 1.00 87.75 865 PRO A O 1
ATOM 6606 N N . GLN A 1 866 ? 46.976 -8.855 -4.577 1.00 89.00 866 GLN A N 1
ATOM 6607 C CA . GLN A 1 866 ? 46.918 -9.232 -3.157 1.00 89.00 866 GLN A CA 1
ATOM 6608 C C . GLN A 1 866 ? 46.960 -8.040 -2.184 1.00 89.00 866 GLN A C 1
ATOM 6610 O O . GLN A 1 866 ? 46.489 -8.152 -1.060 1.00 89.00 866 GLN A O 1
ATOM 6615 N N . ASP A 1 867 ? 47.547 -6.913 -2.584 1.00 88.50 867 ASP A N 1
ATOM 6616 C CA . ASP A 1 867 ? 47.730 -5.715 -1.766 1.00 88.50 867 ASP A CA 1
ATOM 6617 C C . ASP A 1 867 ? 46.709 -4.603 -2.053 1.00 88.50 867 ASP A C 1
ATOM 6619 O O . ASP A 1 867 ? 46.834 -3.526 -1.468 1.00 88.50 867 ASP A O 1
ATOM 6623 N N . ALA A 1 868 ? 45.707 -4.869 -2.902 1.00 87.56 868 ALA A N 1
ATOM 6624 C CA . ALA A 1 868 ? 44.769 -3.865 -3.396 1.00 87.56 868 ALA A CA 1
ATOM 6625 C C . ALA A 1 868 ? 43.621 -3.519 -2.435 1.00 87.56 868 ALA A C 1
ATOM 6627 O O . ALA A 1 868 ? 43.209 -2.365 -2.419 1.00 87.56 868 ALA A O 1
ATOM 6628 N N . LEU A 1 869 ? 43.104 -4.471 -1.647 1.00 91.56 869 LEU A N 1
ATOM 6629 C CA . LEU A 1 869 ? 41.851 -4.303 -0.892 1.00 91.56 869 LEU A CA 1
ATOM 6630 C C . LEU A 1 869 ? 42.019 -4.548 0.618 1.00 91.56 869 LEU A C 1
ATOM 6632 O O . LEU A 1 869 ? 42.786 -5.417 1.041 1.00 91.56 869 LEU A O 1
ATOM 6636 N N . TYR A 1 870 ? 41.263 -3.801 1.424 1.00 93.06 870 TYR A N 1
ATOM 6637 C CA . TYR A 1 870 ? 40.932 -4.134 2.813 1.00 93.06 870 TYR A CA 1
ATOM 6638 C C . TYR A 1 870 ? 39.500 -4.669 2.888 1.00 93.06 870 TYR A C 1
ATOM 6640 O O . TYR A 1 870 ? 38.637 -4.248 2.116 1.00 93.06 870 TYR A O 1
ATOM 6648 N N . VAL A 1 871 ? 39.254 -5.572 3.839 1.00 94.19 871 VAL A N 1
ATOM 6649 C CA . VAL A 1 871 ? 37.922 -6.111 4.136 1.00 94.19 871 VAL A CA 1
ATOM 6650 C C . VAL A 1 871 ? 37.700 -6.058 5.643 1.00 94.19 871 VAL A C 1
ATOM 6652 O O . VAL A 1 871 ? 38.353 -6.785 6.389 1.00 94.19 871 VAL A O 1
ATOM 6655 N N . ASP A 1 872 ? 36.755 -5.231 6.080 1.00 92.38 872 ASP A N 1
ATOM 6656 C CA . ASP A 1 872 ? 36.306 -5.186 7.470 1.00 92.38 872 ASP A CA 1
ATOM 6657 C C . ASP A 1 872 ? 35.008 -5.982 7.617 1.00 92.38 872 ASP A C 1
ATOM 6659 O O . ASP A 1 872 ? 33.998 -5.655 6.996 1.00 92.38 872 ASP A O 1
ATOM 6663 N N . THR A 1 873 ? 35.021 -7.025 8.447 1.00 93.06 873 THR A N 1
ATOM 6664 C CA . THR A 1 873 ? 33.861 -7.898 8.679 1.00 93.06 873 THR A CA 1
ATOM 6665 C C . THR A 1 873 ? 33.120 -7.539 9.962 1.00 93.06 873 THR A C 1
ATOM 6667 O O . THR A 1 873 ? 33.737 -7.294 11.003 1.00 93.06 873 THR A O 1
ATOM 6670 N N . PHE A 1 874 ? 31.796 -7.613 9.921 1.00 91.06 874 PHE A N 1
ATOM 6671 C CA . PHE A 1 874 ? 30.882 -7.319 11.014 1.00 91.06 874 PHE A CA 1
ATOM 6672 C C . PHE A 1 874 ? 29.870 -8.452 11.162 1.00 91.06 874 PHE A C 1
ATOM 6674 O O . PHE A 1 874 ? 29.448 -9.050 10.178 1.00 91.06 874 PHE A O 1
ATOM 6681 N N . SER A 1 875 ? 29.462 -8.717 12.398 1.00 91.25 875 SER A N 1
ATOM 6682 C CA . SER A 1 875 ? 28.386 -9.652 12.716 1.00 91.25 875 SER A CA 1
ATOM 6683 C C . SER A 1 875 ? 27.425 -8.954 13.664 1.00 91.25 875 SER A C 1
ATOM 6685 O O . SER A 1 875 ? 27.850 -8.343 14.653 1.00 91.25 875 SER A O 1
ATOM 6687 N N . PHE A 1 876 ? 26.142 -9.000 13.330 1.00 88.94 876 PHE A N 1
ATOM 6688 C CA . PHE A 1 876 ? 25.079 -8.394 14.113 1.00 88.94 876 PHE A CA 1
ATOM 6689 C C . PHE A 1 876 ? 24.065 -9.464 14.502 1.00 88.94 876 PHE A C 1
ATOM 6691 O O . PHE A 1 876 ? 23.633 -10.247 13.661 1.00 88.94 876 PHE A O 1
ATOM 6698 N N . ASP A 1 877 ? 23.633 -9.450 15.765 1.00 83.69 877 ASP A N 1
ATOM 6699 C CA . ASP A 1 877 ? 22.616 -10.383 16.273 1.00 83.69 877 ASP A CA 1
ATOM 6700 C C . ASP A 1 877 ? 21.244 -10.205 15.592 1.00 83.69 877 ASP A C 1
ATOM 6702 O O . ASP A 1 877 ? 20.397 -11.090 15.686 1.00 83.69 877 ASP A O 1
ATOM 6706 N N . GLN A 1 878 ? 21.017 -9.048 14.958 1.00 83.00 878 GLN A N 1
ATOM 6707 C CA . GLN A 1 878 ? 19.793 -8.673 14.247 1.00 83.00 878 GLN A CA 1
ATOM 6708 C C . GLN A 1 878 ? 20.142 -7.865 13.001 1.00 83.00 878 GLN A C 1
ATOM 6710 O O . GLN A 1 878 ? 21.065 -7.040 13.035 1.00 83.00 878 GLN A O 1
ATOM 6715 N N . GLN A 1 879 ? 19.337 -8.001 11.949 1.00 81.88 879 GLN A N 1
ATOM 6716 C CA . GLN A 1 879 ? 19.558 -7.298 10.684 1.00 81.88 879 GLN A CA 1
ATOM 6717 C C . GLN A 1 879 ? 19.624 -5.766 10.845 1.00 81.88 879 GLN A C 1
ATOM 6719 O O . GLN A 1 879 ? 20.439 -5.092 10.212 1.00 81.88 879 GLN A O 1
ATOM 6724 N N . ALA A 1 880 ? 18.827 -5.202 11.761 1.00 79.81 880 ALA A N 1
ATOM 6725 C CA . ALA A 1 880 ? 18.807 -3.765 12.055 1.00 79.81 880 ALA A CA 1
ATOM 6726 C C . ALA A 1 880 ? 20.167 -3.206 12.527 1.00 79.81 880 ALA A C 1
ATOM 6728 O O . ALA A 1 880 ? 20.428 -2.007 12.390 1.00 79.81 880 ALA A O 1
ATOM 6729 N N . GLY A 1 881 ? 21.060 -4.060 13.044 1.00 83.00 881 GLY A N 1
ATOM 6730 C CA . GLY A 1 881 ? 22.416 -3.678 13.440 1.00 83.00 881 GLY A CA 1
ATOM 6731 C C . GLY A 1 881 ? 23.256 -3.108 12.292 1.00 83.00 881 GLY A C 1
ATOM 6732 O O . GLY A 1 881 ? 24.112 -2.255 12.538 1.00 83.00 881 GLY A O 1
ATOM 6733 N N . MET A 1 882 ? 22.954 -3.468 11.037 1.00 86.56 882 MET A N 1
ATOM 6734 C CA . MET A 1 882 ? 23.651 -2.945 9.854 1.00 86.56 882 MET A CA 1
ATOM 6735 C C . MET A 1 882 ? 23.582 -1.425 9.714 1.00 86.56 882 MET A C 1
ATOM 6737 O O . MET A 1 882 ? 24.474 -0.842 9.105 1.00 86.56 882 MET A O 1
ATOM 6741 N N . MET A 1 883 ? 22.597 -0.754 10.321 1.00 84.94 883 MET A N 1
ATOM 6742 C CA . MET A 1 883 ? 22.520 0.714 10.319 1.00 84.94 883 MET A CA 1
ATOM 6743 C C . MET A 1 883 ? 23.751 1.379 10.953 1.00 84.94 883 MET A C 1
ATOM 6745 O O . MET A 1 883 ? 24.056 2.537 10.658 1.00 84.94 883 MET A O 1
ATOM 6749 N N . ALA A 1 884 ? 24.509 0.653 11.781 1.00 86.38 884 ALA A N 1
ATOM 6750 C CA . ALA A 1 884 ? 25.788 1.117 12.303 1.00 86.38 884 ALA A CA 1
ATOM 6751 C C . ALA A 1 884 ? 26.846 1.329 11.202 1.00 86.38 884 ALA A C 1
ATOM 6753 O O . ALA A 1 884 ? 27.714 2.194 11.368 1.00 86.38 884 ALA A O 1
ATOM 6754 N N . ILE A 1 885 ? 26.762 0.598 10.081 1.00 88.62 885 ILE A N 1
ATOM 6755 C CA . ILE A 1 885 ? 27.728 0.658 8.977 1.00 88.62 885 ILE A CA 1
ATOM 6756 C C . ILE A 1 885 ? 27.778 2.061 8.348 1.00 88.62 885 ILE A C 1
ATOM 6758 O O . ILE A 1 885 ? 28.836 2.699 8.421 1.00 88.62 885 ILE A O 1
ATOM 6762 N N . PRO A 1 886 ? 26.679 2.607 7.791 1.00 86.50 886 PRO A N 1
ATOM 6763 C CA . PRO A 1 886 ? 26.698 3.955 7.226 1.00 86.50 886 PRO A CA 1
ATOM 6764 C C . PRO A 1 886 ? 26.853 5.045 8.301 1.00 86.50 886 PRO A C 1
ATOM 6766 O O . PRO A 1 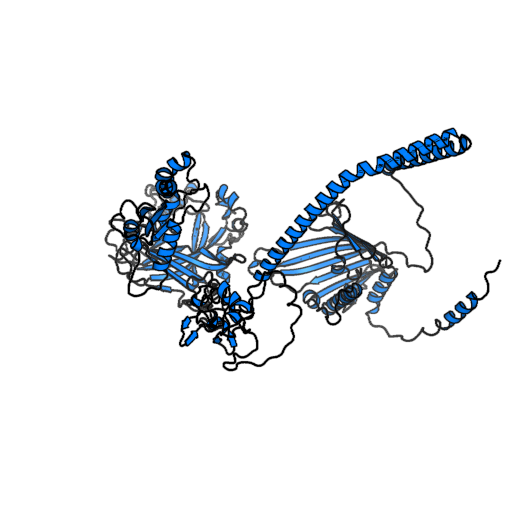886 ? 27.493 6.065 8.057 1.00 86.50 886 PRO A O 1
ATOM 6769 N N . MET A 1 887 ? 26.319 4.839 9.512 1.00 84.06 887 MET A N 1
ATOM 6770 C CA . MET A 1 887 ? 26.272 5.881 10.550 1.00 84.06 887 MET A CA 1
ATOM 6771 C C . MET A 1 887 ? 27.590 6.070 11.311 1.00 84.06 887 MET A C 1
ATOM 6773 O O . MET A 1 887 ? 27.978 7.196 11.635 1.00 84.06 887 MET A O 1
ATOM 6777 N N . THR A 1 888 ? 28.266 4.972 11.655 1.00 86.75 888 THR A N 1
ATOM 6778 C CA . THR A 1 888 ? 29.430 4.990 12.556 1.00 86.75 888 THR A CA 1
ATOM 6779 C C . THR A 1 888 ? 30.666 4.347 11.948 1.00 86.75 888 THR A C 1
ATOM 6781 O O . THR A 1 888 ? 31.734 4.960 11.982 1.00 86.75 888 THR A O 1
ATOM 6784 N N . THR A 1 889 ? 30.530 3.166 11.348 1.00 87.50 889 THR A N 1
ATOM 6785 C CA . THR A 1 889 ? 31.660 2.384 10.835 1.00 87.50 889 THR A CA 1
ATOM 6786 C C . THR A 1 889 ? 32.335 3.077 9.661 1.00 87.50 889 THR A C 1
ATOM 6788 O O . THR A 1 889 ? 33.548 3.252 9.670 1.00 87.50 889 THR A O 1
ATOM 6791 N N . THR A 1 890 ? 31.552 3.565 8.696 1.00 89.62 890 THR A N 1
ATOM 6792 C CA . THR A 1 890 ? 32.066 4.279 7.517 1.00 89.62 890 THR A CA 1
ATOM 6793 C C . THR A 1 890 ? 32.933 5.460 7.937 1.00 89.62 890 THR A C 1
ATOM 6795 O O . THR A 1 890 ? 34.066 5.614 7.490 1.00 89.62 890 THR A O 1
ATOM 6798 N N . LYS A 1 891 ? 32.458 6.261 8.898 1.00 88.56 891 LYS A N 1
ATOM 6799 C CA . LYS A 1 891 ? 33.229 7.384 9.439 1.00 88.56 891 LYS A CA 1
ATOM 6800 C C . LYS A 1 891 ? 34.539 6.929 10.083 1.00 88.56 891 LYS A C 1
ATOM 6802 O O . LYS A 1 891 ? 35.537 7.638 9.980 1.00 88.56 891 LYS A O 1
ATOM 6807 N N . GLN A 1 892 ? 34.538 5.797 10.779 1.00 89.06 892 GLN A N 1
ATOM 6808 C CA . GLN A 1 892 ? 35.748 5.251 11.382 1.00 89.06 892 GLN A CA 1
ATOM 6809 C C . GLN A 1 892 ? 36.759 4.823 10.308 1.00 89.06 892 GLN A C 1
ATOM 6811 O O . GLN A 1 892 ? 37.890 5.299 10.347 1.00 89.06 892 GLN A O 1
ATOM 6816 N N . ILE A 1 893 ? 36.330 4.053 9.305 1.00 89.38 893 ILE A N 1
ATOM 6817 C CA . ILE A 1 893 ? 37.171 3.604 8.181 1.00 89.38 893 ILE A CA 1
ATOM 6818 C C . ILE A 1 893 ? 37.808 4.797 7.454 1.00 89.38 893 ILE A C 1
ATOM 6820 O O . ILE A 1 893 ? 39.020 4.830 7.230 1.00 89.38 893 ILE A O 1
ATOM 6824 N N . LEU A 1 894 ? 37.015 5.830 7.149 1.00 88.06 894 LEU A N 1
ATOM 6825 C CA . LEU A 1 894 ? 37.505 7.049 6.498 1.00 88.06 894 LEU A CA 1
ATOM 6826 C C . LEU A 1 894 ? 38.559 7.786 7.346 1.00 88.06 894 LEU A C 1
ATOM 6828 O O . LEU A 1 894 ? 39.565 8.278 6.818 1.00 88.06 894 LEU A O 1
ATOM 6832 N N . ASN A 1 895 ? 38.364 7.845 8.667 1.00 87.62 895 ASN A N 1
ATOM 6833 C CA . ASN A 1 895 ? 39.329 8.468 9.573 1.00 87.62 895 ASN A CA 1
ATOM 6834 C C . ASN A 1 895 ? 40.634 7.671 9.666 1.00 87.62 895 ASN A C 1
ATOM 6836 O O . ASN A 1 895 ? 41.715 8.261 9.621 1.00 87.62 895 ASN A O 1
ATOM 6840 N N . ASP A 1 896 ? 40.527 6.350 9.767 1.00 87.00 896 ASP A N 1
ATOM 6841 C CA . ASP A 1 896 ? 41.659 5.466 10.028 1.00 87.00 896 ASP A CA 1
ATOM 6842 C C . ASP A 1 896 ? 42.528 5.248 8.775 1.00 87.00 896 ASP A C 1
ATOM 6844 O O . ASP A 1 896 ? 43.757 5.209 8.884 1.00 87.00 896 ASP A O 1
ATOM 6848 N N . HIS A 1 897 ? 41.922 5.177 7.581 1.00 84.19 897 HIS A N 1
ATOM 6849 C CA . HIS A 1 897 ? 42.625 4.795 6.347 1.00 84.19 897 HIS A CA 1
ATOM 6850 C C . HIS A 1 897 ? 42.809 5.929 5.327 1.00 84.19 897 HIS A C 1
ATOM 6852 O O . HIS A 1 897 ? 43.855 5.996 4.678 1.00 84.19 897 HIS A O 1
ATOM 6858 N N . PHE A 1 898 ? 41.849 6.851 5.193 1.00 82.88 898 PHE A N 1
ATOM 6859 C CA . PHE A 1 898 ? 41.824 7.807 4.073 1.00 82.88 898 PHE A CA 1
ATOM 6860 C C . PHE A 1 898 ? 42.256 9.231 4.452 1.00 82.88 898 PHE A C 1
ATOM 6862 O O . PHE A 1 898 ? 42.820 9.946 3.621 1.00 82.88 898 PHE A O 1
ATOM 6869 N N . THR A 1 899 ? 42.083 9.643 5.713 1.00 80.38 899 THR A N 1
ATOM 6870 C CA . THR A 1 899 ? 42.331 11.035 6.158 1.00 80.38 899 THR A CA 1
ATOM 6871 C C . THR A 1 899 ? 43.758 11.520 5.882 1.00 80.38 899 THR A C 1
ATOM 6873 O O . THR A 1 899 ? 43.957 12.621 5.372 1.00 80.38 899 THR A O 1
ATOM 6876 N N . ALA A 1 900 ? 44.770 10.685 6.141 1.00 74.06 900 ALA A N 1
ATOM 6877 C CA . ALA A 1 900 ? 46.170 11.056 5.919 1.00 74.06 900 ALA A CA 1
ATOM 6878 C C . ALA A 1 900 ? 46.517 11.281 4.431 1.00 74.06 900 ALA A C 1
ATOM 6880 O O . ALA A 1 900 ? 47.427 12.053 4.127 1.00 74.06 900 ALA A O 1
ATOM 6881 N N . GLN A 1 901 ? 45.809 10.611 3.514 1.00 69.69 901 GLN A N 1
ATOM 6882 C CA . GLN A 1 901 ? 45.991 10.762 2.067 1.00 69.69 901 GLN A CA 1
ATOM 6883 C C . GLN A 1 901 ? 45.185 11.942 1.518 1.00 69.69 901 GLN A C 1
ATOM 6885 O O . GLN A 1 901 ? 45.697 12.689 0.683 1.00 69.69 901 GLN A O 1
ATOM 6890 N N . ALA A 1 902 ? 43.973 12.168 2.032 1.00 67.19 902 ALA A N 1
ATOM 6891 C CA . ALA A 1 902 ? 43.164 13.342 1.709 1.00 67.19 902 ALA A CA 1
ATOM 6892 C C . ALA A 1 902 ? 43.894 14.650 2.082 1.00 67.19 902 ALA A C 1
ATOM 6894 O O . ALA A 1 902 ? 44.022 15.553 1.253 1.00 67.19 902 ALA A O 1
ATOM 6895 N N . ASP A 1 903 ? 44.493 14.714 3.279 1.00 68.50 903 ASP A N 1
ATOM 6896 C CA . ASP A 1 903 ? 45.290 15.863 3.744 1.00 68.50 903 ASP A CA 1
ATOM 6897 C C . ASP A 1 903 ? 46.547 16.122 2.886 1.00 68.50 903 ASP A C 1
ATOM 6899 O O . ASP A 1 903 ? 47.051 17.248 2.819 1.00 68.50 903 ASP A O 1
ATOM 6903 N N . ALA A 1 904 ? 47.062 15.090 2.209 1.00 65.00 904 ALA A N 1
ATOM 6904 C CA . ALA A 1 904 ? 48.204 15.178 1.300 1.00 65.00 904 ALA A CA 1
ATOM 6905 C C . ALA A 1 904 ? 47.820 15.590 -0.139 1.00 65.00 904 ALA A C 1
ATOM 6907 O O . ALA A 1 904 ? 48.704 15.698 -0.993 1.00 65.00 904 ALA A O 1
ATOM 6908 N N . GLY A 1 905 ? 46.534 15.848 -0.410 1.00 60.66 905 GLY A N 1
ATOM 6909 C CA . GLY A 1 905 ? 46.012 16.148 -1.748 1.00 60.66 905 GLY A CA 1
ATOM 6910 C C . GLY A 1 905 ? 45.803 14.909 -2.630 1.00 60.66 905 GLY A C 1
ATOM 6911 O O . GLY A 1 905 ? 45.834 15.037 -3.853 1.00 60.66 905 GLY A O 1
ATOM 6912 N N . GLY A 1 906 ? 45.653 13.731 -2.013 1.00 63.00 906 GLY A N 1
ATOM 6913 C CA . GLY A 1 906 ? 45.358 12.445 -2.652 1.00 63.00 906 GLY A CA 1
ATOM 6914 C C . GLY A 1 906 ? 43.859 12.215 -2.895 1.00 63.00 906 GLY A C 1
ATOM 6915 O O . GLY A 1 906 ? 43.168 13.113 -3.368 1.00 63.00 906 GLY A O 1
ATOM 6916 N N . ILE A 1 907 ? 43.375 11.002 -2.608 1.00 62.97 907 ILE A N 1
ATOM 6917 C CA . ILE A 1 907 ? 41.988 10.543 -2.839 1.00 62.97 907 ILE A CA 1
ATOM 6918 C C . ILE A 1 907 ? 40.986 11.469 -2.125 1.00 62.97 907 ILE A C 1
ATOM 6920 O O . ILE A 1 907 ? 41.114 11.681 -0.918 1.00 62.97 907 ILE A O 1
ATOM 6924 N N . GLN A 1 908 ? 40.012 12.021 -2.862 1.00 62.94 908 GLN A N 1
ATOM 6925 C CA . GLN A 1 908 ? 38.967 12.903 -2.309 1.00 62.94 908 GLN A CA 1
ATOM 6926 C C . GLN A 1 908 ? 37.612 12.204 -2.146 1.00 62.94 908 GLN A C 1
ATOM 6928 O O . GLN A 1 908 ? 36.911 12.511 -1.186 1.00 62.94 908 GLN A O 1
ATOM 6933 N N . ASP A 1 909 ? 37.314 11.220 -2.999 1.00 72.88 909 ASP A N 1
ATOM 6934 C CA . ASP A 1 909 ? 36.045 10.487 -3.019 1.00 72.88 909 ASP A CA 1
ATOM 6935 C C . ASP A 1 909 ? 36.325 8.972 -2.954 1.00 72.88 909 ASP A C 1
ATOM 6937 O O . ASP A 1 909 ? 36.537 8.345 -3.989 1.00 72.88 909 ASP A O 1
ATOM 6941 N N . PRO A 1 910 ? 36.451 8.380 -1.752 1.00 77.75 910 PRO A N 1
ATOM 6942 C CA . PRO A 1 910 ? 36.679 6.945 -1.609 1.00 77.75 910 PRO A CA 1
ATOM 6943 C C . PRO A 1 910 ? 35.379 6.144 -1.742 1.00 77.75 910 PRO A C 1
ATOM 6945 O O . PRO A 1 910 ? 34.378 6.468 -1.098 1.00 77.75 910 PRO A O 1
ATOM 6948 N N . THR A 1 911 ? 35.428 5.056 -2.506 1.00 84.94 911 THR A N 1
ATOM 6949 C CA . THR A 1 911 ? 34.316 4.112 -2.663 1.00 84.94 911 THR A CA 1
ATOM 6950 C C . THR A 1 911 ? 34.432 2.964 -1.663 1.00 84.94 911 THR A C 1
ATOM 6952 O O . THR A 1 911 ? 35.516 2.441 -1.394 1.00 84.94 911 THR A O 1
ATOM 6955 N N . LEU A 1 912 ? 33.291 2.577 -1.097 1.00 89.00 912 LEU A N 1
ATOM 6956 C CA . LEU A 1 912 ? 33.146 1.460 -0.170 1.00 89.00 912 LEU A CA 1
ATOM 6957 C C . LEU A 1 912 ? 32.075 0.527 -0.731 1.00 89.00 912 LEU A C 1
ATOM 6959 O O . LEU A 1 912 ? 30.942 0.952 -0.948 1.00 89.00 912 LEU A O 1
ATOM 6963 N N . MET A 1 913 ? 32.423 -0.737 -0.938 1.00 90.12 913 MET A N 1
ATOM 6964 C CA . MET A 1 913 ? 31.474 -1.792 -1.275 1.00 90.12 913 MET A CA 1
ATOM 6965 C C . MET A 1 913 ? 30.994 -2.458 0.015 1.00 90.12 913 MET A C 1
ATOM 6967 O O . MET A 1 913 ? 31.804 -2.813 0.870 1.00 90.12 913 MET A O 1
ATOM 6971 N N . VAL A 1 914 ? 29.682 -2.644 0.157 1.00 90.19 914 VAL A N 1
ATOM 6972 C CA . VAL A 1 914 ? 29.094 -3.386 1.277 1.00 90.19 914 VAL A CA 1
ATOM 6973 C C . VAL A 1 914 ? 28.525 -4.691 0.746 1.00 90.19 914 VAL A C 1
ATOM 6975 O O . VAL A 1 914 ? 27.647 -4.676 -0.110 1.00 90.19 914 VAL A O 1
ATOM 6978 N N . VAL A 1 915 ? 29.017 -5.807 1.275 1.00 87.56 915 VAL A N 1
ATOM 6979 C CA . VAL A 1 915 ? 28.506 -7.152 0.991 1.00 87.56 915 VAL A CA 1
ATOM 6980 C C . VAL A 1 915 ? 27.803 -7.665 2.243 1.00 87.56 915 VAL A C 1
ATOM 6982 O O . VAL A 1 915 ? 28.283 -7.425 3.353 1.00 87.56 915 VAL A O 1
ATOM 6985 N N . ARG A 1 916 ? 26.664 -8.342 2.081 1.00 85.50 916 ARG A N 1
ATOM 6986 C CA . ARG A 1 916 ? 25.888 -8.938 3.177 1.00 85.50 916 ARG A CA 1
ATOM 6987 C C . ARG A 1 916 ? 25.607 -10.408 2.887 1.00 85.50 916 ARG A C 1
ATOM 6989 O O . ARG A 1 916 ? 25.407 -10.756 1.725 1.00 85.50 916 ARG A O 1
ATOM 6996 N N . GLU A 1 917 ? 25.575 -11.206 3.945 1.00 76.31 917 GLU A N 1
ATOM 6997 C CA . GLU A 1 917 ? 25.184 -12.621 3.959 1.00 76.31 917 GLU A CA 1
ATOM 6998 C C . GLU A 1 917 ? 23.987 -12.819 4.887 1.00 76.31 917 GLU A C 1
ATOM 7000 O O . GLU A 1 917 ? 24.061 -12.356 6.056 1.00 76.31 917 GLU A O 1
#

Nearest PDB structures (foldseek):
  6ntr-assembly1_A  TM=2.461E-01  e=4.246E-04  Brucella abortus
  6ntr-assembly4_D  TM=2.458E-01  e=1.169E-02  Brucella abortus
  6ntr-assembly2_B  TM=2.613E-01  e=2.245E-02  Brucella abortus
  5dl7-assembly1_A  TM=1.854E-01  e=6.656E-02  Acinetobacter baumannii AB307-0294
  2f1c-assembly1_X  TM=2.391E-01  e=8.564E-01  Escherichia coli K-12

Secondary structure (DSSP, 8-state):
----GGGGTHHHHTTTTTTS----------TTHHHHHHHHHHHHH-EEEEEEEEEEEEEE-SSGGGTTPPPEEEEEEEEEEEETTTTEEEEEEE-TT--TTT--S-EEEEEETTEEEEEETTSPPEEE--GGGGTSGGG-TTGGGGGEEEEEEETTS-TTEEEEEEEEEHHHHHHHHHHHHHHHHHHTT-S-TT-PPPPPHHHHT-EEEEEEEEETTT--EEEEEEEEEPPP-SSEEEEEEEEEEEE-PPPP--S------S------GGGGSSSHHHHHHHHHHHHHHHHHHHSTT-HHHHHHHHHHHHHHHHHGGGSSHHHHHHHHHHHHHHHHHHHHHHHHHHHHHHHHHHHTSPPP-TTS-TT-SS----S-------PPPTTTTS-TTS-S------SSSSSS-HHHHHHHT--TT-SSSS-SSS-HHHIIIII---TT-SSSS-SSS-HHHHHH-EEETTEEE---TT-SSSS-SSS-HHHHSEEETTTEEE---SS-SSS-GGG-SSTT-SS--GGG-SSTT--BS-TTT-SGGG-EEE---SPPTT--EEEEEEEEESSGGGGGGGG-EEPPPTT--SSSS---S---GGGGS-HHHHHHHTT-GGGGS-SEEEEEEEEEEEE-BTTB-TT--B-TTPPPP-TTS-GGGTB-HHHHHTTT-EEEES-TTT-EEEEEEE-EEEE-TTT--EEEEEEEEEE--SSSS--SPEEEEEEEEEEEEEEEEPPPPTT---TT--GGGHHHHHTTSGGGEEEEEEEEEEEEE--EEEEEEEEEE---EEEEEEEE-HHHHTTSTT--TTS-S-HHHHHHHHHHHHHHSS---TT-----HHHHHHHH-TTT-TTS-TTTTTT--TTSEEEEEEEESSGGGGGHIIIIIHHHHIIIIIHHHHTTT--SS--EEEEE-